Protein AF-A0ABD0T6R6-F1 (afdb_monomer)

Mean predicted aligned error: 21.39 Å

pLDDT: mean 76.18, std 22.52, range [22.0, 98.56]

Nearest PDB structures (foldseek):
  3bin-assembly3_A  TM=9.419E-01  e=3.412E-30  Homo sapiens
  6ibe-assembly1_A  TM=9.284E-01  e=2.064E-30  Homo sapiens
  3qij-assembly1_A  TM=9.388E-01  e=3.113E-29  Homo sapiens
  3qij-assembly2_B  TM=9.343E-01  e=4.695E-28  Homo sapiens
  1gg3-assembly3_C  TM=9.049E-01  e=1.582E-26  Homo sapiens

InterPro domains:
  IPR000242 Tyrosine-specific protein phosphatase, PTPase domain [PF00102] (597-847)
  IPR000242 Tyrosine-specific protein phosphatase, PTPase domain [PR00700] (623-630)
  IPR000242 Tyrosine-specific protein phosphatase, PTPase domain [PR00700] (643-663)
  IPR000242 Tyrosine-specific protein phosphatase, PTPase domain [PR00700] (729-746)
  IPR000242 Tyrosine-specific protein phosphatase, PTPase domain [PR00700] (786-804)
  IPR000242 Tyrosine-specific protein phosphatase, PTPase domain [PR00700] (817-832)
  IPR000242 Tyrosine-specific protein phosphatase, PTPase domain [PR00700] (833-843)
  IPR000242 Tyrosine-specific protein phosphatase, PTPase domain [PS50055] (573-850)
  IPR000242 Tyrosine-specific protein phosphatase, PTPase domain [SM00194] (572-852)
  IPR000299 FERM domain [PS50057] (33-321)
  IPR000387 Tyrosine-specific protein phosphatases domain [PS50056] (752-841)
  IPR001478 PDZ domain [PF00595] (458-524)
  IPR001478 PDZ domain [PS50106] (451-528)
  IPR001478 PDZ domain [SM00228] (460-528)
  IPR003595 Protein-tyrosine phosphatase, catalytic [SM00404] (730-849)
  IPR011993 PH-like domain superfamily [G3DSA:2.30.29.30] (226-320)
  IPR014352 FERM/acyl-CoA-binding protein superfamily [G3DSA:1.20.80.10] (119-225)
  IPR016130 Protein-tyrosine phosphatase, active site [PS00383] (789-799)
  IPR018979 FERM, N-terminal [PF09379] (37-106)
  IPR018980 FERM, C-terminal PH-like domain [PF09380] (236-323)

Secondary structure (DSSP, 8-state):
------------------HHHHHHHHS----EEEEEEE-TTS-EEEEEEETT-BHHHHHHHHHHHTT-SSGGGEEEEEETT-PPP-SS-TTTEEEPPTTSBGGGTS-SS-EEEEEESS--S-GGG---HHHHHHHHHHHHHHHHTTSS---HHHHHHHHHHHHHHHH-S--TTT--TTTTTTB--STT--HHHHHHHHHHHHHTTT--HHHHHHHHHHHHTTSTTTT-EEEEEE-TT--EEEEEE-SSEEEEEETTEEEEEEETTTEEEEEEETTEEEEEEPPPTT--S-SEEEEEESSHHHHHHHHHHHHHHHHHHH-SSPPPPPGGGGGGGGGT-PPP-----HHHHHHHHHHT--S--EEPPPP-B-------------------------S-EES-PPPPP--------------------SS---------------PPPPPPPEEEEEEPPTTS--SEEEE--SSS-EEEEEE-TTTTTT--TTPEEEEETTEE-TT--HHHHHHHHHH--SEEEEEEETT-----TT-SS---------------SS-HHHHHHHHHHHHHHHTHHHHHHHHS-SS-SSS--HHHHSTTTGGG-SSTT-PPPTTTEEE-SS-BTBSEEEEEEEEEE-TTSS-EEEEEEEPPPPGGGHHHHHHHHHHTT--EEEE-S-SEETTEE-----SPPTTSPPEE-SSSEEEEEEEEEE-SSEEEEEEEEEETTS-EEEEEEEEE----SSS--S-HHHHHHHHHHHHHT-----B--SSSS---TT----BPPPEEEE-SSSSHHHHHHHHHHHHHHHHHTT----HHHHHHHHHHHSTTSS--HHHHHHHHHHHHHHHHT-PPPPPP-

Organism: Loxostege sticticalis (NCBI:txid481309)

Radius of gyration: 36.57 Å; Cα contacts (8 Å, |Δi|>4): 1332; chains: 1; bounding box: 108×69×126 Å

Structure (mmCIF, N/CA/C/O backbone):
data_AF-A0ABD0T6R6-F1
#
_entry.id   AF-A0ABD0T6R6-F1
#
loop_
_atom_site.group_PDB
_atom_site.id
_atom_site.type_symbol
_atom_site.label_atom_id
_atom_site.label_alt_id
_atom_site.label_comp_id
_atom_site.label_asym_id
_atom_site.label_entity_id
_atom_site.label_seq_id
_atom_site.pdbx_PDB_ins_code
_atom_site.Cartn_x
_atom_site.Cartn_y
_atom_site.Cartn_z
_atom_site.occupancy
_atom_site.B_iso_or_equiv
_atom_site.auth_seq_id
_atom_site.auth_comp_id
_atom_site.auth_asym_id
_atom_site.auth_atom_id
_atom_site.pdbx_PDB_model_num
ATOM 1 N N . MET A 1 1 ? -24.576 -33.634 -77.921 1.00 34.53 1 MET A N 1
ATOM 2 C CA . MET A 1 1 ? -23.621 -34.740 -77.703 1.00 34.53 1 MET A CA 1
ATOM 3 C C . MET A 1 1 ? -22.424 -34.136 -76.979 1.00 34.53 1 MET A C 1
ATOM 5 O O . MET A 1 1 ? -21.780 -33.296 -77.582 1.00 34.53 1 MET A O 1
ATOM 9 N N . ILE A 1 2 ? -22.269 -34.244 -75.650 1.00 34.50 2 ILE A N 1
ATOM 10 C CA . ILE A 1 2 ? -22.030 -35.474 -74.851 1.00 34.50 2 ILE A CA 1
ATOM 11 C C . ILE A 1 2 ? -20.738 -36.136 -75.391 1.00 34.50 2 ILE A C 1
ATOM 13 O O . ILE A 1 2 ? -20.700 -36.423 -76.577 1.00 34.50 2 ILE A O 1
ATOM 17 N N . GLU A 1 3 ? -19.625 -36.308 -74.666 1.00 35.03 3 GLU A N 1
ATOM 18 C CA . GLU A 1 3 ? -19.489 -36.732 -73.270 1.00 35.03 3 GLU A CA 1
ATOM 19 C C . GLU A 1 3 ? -18.085 -36.456 -72.687 1.00 35.03 3 GLU A C 1
ATOM 21 O O . GLU A 1 3 ? -17.076 -36.416 -73.386 1.00 35.03 3 GLU A O 1
ATOM 26 N N . SER A 1 4 ? -18.062 -36.326 -71.363 1.00 41.09 4 SER A N 1
ATOM 27 C CA . SER A 1 4 ? -16.943 -36.481 -70.425 1.00 41.09 4 SER A CA 1
ATOM 28 C C . SER A 1 4 ? -16.210 -37.828 -70.520 1.00 41.09 4 SER A C 1
ATOM 30 O O . SER A 1 4 ? -16.852 -38.784 -70.916 1.00 41.09 4 SER A O 1
ATOM 32 N N . VAL A 1 5 ? -14.988 -37.952 -69.968 1.00 34.53 5 VAL A N 1
ATOM 33 C CA . VAL A 1 5 ? -14.661 -38.867 -68.838 1.00 34.53 5 VAL A CA 1
ATOM 34 C C . VAL A 1 5 ? -13.285 -38.513 -68.229 1.00 34.53 5 VAL A C 1
ATOM 36 O O . VAL A 1 5 ? -12.289 -38.294 -68.908 1.00 34.53 5 VAL A O 1
ATOM 39 N N . SER A 1 6 ? -13.278 -38.476 -66.896 1.00 38.47 6 SER A N 1
ATOM 40 C CA . SER A 1 6 ? -12.163 -38.395 -65.943 1.00 38.47 6 SER A CA 1
ATOM 41 C C . SER A 1 6 ? -11.520 -39.769 -65.694 1.00 38.47 6 SER A C 1
ATOM 43 O O . SER A 1 6 ? -12.264 -40.743 -65.624 1.00 38.47 6 SER A O 1
ATOM 45 N N . ARG A 1 7 ? -10.204 -39.856 -65.415 1.00 35.88 7 ARG A N 1
ATOM 46 C CA . ARG A 1 7 ? -9.660 -40.505 -64.190 1.00 35.88 7 ARG A CA 1
ATOM 47 C C . ARG A 1 7 ? -8.122 -40.530 -64.110 1.00 35.88 7 ARG A C 1
ATOM 49 O O . ARG A 1 7 ? -7.402 -40.583 -65.094 1.00 35.88 7 ARG A O 1
ATOM 56 N N . ARG A 1 8 ? -7.699 -40.468 -62.846 1.00 37.81 8 ARG A N 1
ATOM 57 C CA . ARG A 1 8 ? -6.376 -40.426 -62.204 1.00 37.81 8 ARG A CA 1
ATOM 58 C C . ARG A 1 8 ? -5.354 -41.524 -62.569 1.00 37.81 8 ARG A C 1
ATOM 60 O O . ARG A 1 8 ? -5.732 -42.660 -62.810 1.00 37.81 8 ARG A O 1
ATOM 67 N N . ALA A 1 9 ? -4.100 -41.146 -62.269 1.00 36.69 9 ALA A N 1
ATOM 68 C CA . ALA A 1 9 ? -2.986 -41.920 -61.694 1.00 36.69 9 ALA A CA 1
ATOM 69 C C . ALA A 1 9 ? -2.144 -42.801 -62.629 1.00 36.69 9 ALA A C 1
ATOM 71 O O . ALA A 1 9 ? -2.627 -43.810 -63.105 1.00 36.69 9 ALA A O 1
ATOM 72 N N . PHE A 1 10 ? -0.853 -42.462 -62.764 1.00 36.50 10 PHE A N 1
ATOM 73 C CA . PHE A 1 10 ? 0.265 -43.308 -62.321 1.00 36.50 10 PHE A CA 1
ATOM 74 C C . PHE A 1 10 ? 1.513 -42.449 -62.065 1.00 36.50 10 PHE A C 1
ATOM 76 O O . PHE A 1 10 ? 1.858 -41.547 -62.825 1.00 36.50 10 PHE A O 1
ATOM 83 N N . SER A 1 11 ? 2.152 -42.724 -60.935 1.00 39.56 11 SER A N 1
ATOM 84 C CA . SER A 1 11 ? 3.450 -42.224 -60.508 1.00 39.56 11 SER A CA 1
ATOM 85 C C . SER A 1 11 ? 4.567 -42.715 -61.428 1.00 39.56 11 SER A C 1
ATOM 87 O O . SER A 1 11 ? 4.750 -43.922 -61.574 1.00 39.56 11 SER A O 1
ATOM 89 N N . SER A 1 12 ? 5.395 -41.805 -61.931 1.00 37.19 12 SER A N 1
ATOM 90 C CA . SER A 1 12 ? 6.783 -42.126 -62.262 1.00 37.19 12 SER A CA 1
ATOM 91 C C . SER A 1 12 ? 7.685 -41.079 -61.623 1.00 37.19 12 SER A C 1
ATOM 93 O O . SER A 1 12 ? 7.744 -39.924 -62.047 1.00 37.19 12 SER A O 1
ATOM 95 N N . THR A 1 13 ? 8.353 -41.502 -60.559 1.00 48.03 13 THR A N 1
ATOM 96 C CA . THR A 1 13 ? 9.492 -40.870 -59.901 1.00 48.03 13 THR A CA 1
ATOM 97 C C . THR A 1 13 ? 10.605 -40.627 -60.926 1.00 48.03 13 THR A C 1
ATOM 99 O O . THR A 1 13 ? 11.485 -41.457 -61.118 1.00 48.03 13 THR A O 1
ATOM 102 N N . SER A 1 14 ? 10.574 -39.480 -61.607 1.00 41.12 14 SER A N 1
ATOM 103 C CA . SER A 1 14 ? 11.738 -38.962 -62.330 1.00 41.12 14 SER A CA 1
ATOM 104 C C . SER A 1 14 ? 12.469 -37.990 -61.411 1.00 41.12 14 SER A C 1
ATOM 106 O O . SER A 1 14 ? 12.107 -36.821 -61.284 1.00 41.12 14 SER A O 1
ATOM 108 N N . GLY A 1 15 ? 13.457 -38.510 -60.687 1.00 45.78 15 GLY A N 1
ATOM 109 C CA . GLY A 1 15 ? 14.393 -37.707 -59.912 1.00 45.78 15 GLY A CA 1
ATOM 110 C C . GLY A 1 15 ? 15.551 -37.276 -60.801 1.00 45.78 15 GLY A C 1
ATOM 111 O O . GLY A 1 15 ? 16.562 -37.967 -60.873 1.00 45.78 15 GLY A O 1
ATOM 112 N N . THR A 1 16 ? 15.430 -36.145 -61.491 1.00 50.69 16 THR A N 1
ATOM 113 C CA . THR A 1 16 ? 16.578 -35.551 -62.188 1.00 50.69 16 THR A CA 1
ATOM 114 C C . THR A 1 16 ? 17.447 -34.788 -61.186 1.00 50.69 16 THR A C 1
ATOM 116 O O . THR A 1 16 ? 17.045 -33.731 -60.696 1.00 50.69 16 THR A O 1
ATOM 119 N N . TYR A 1 17 ? 18.642 -35.307 -60.889 1.00 53.38 17 TYR A N 1
ATOM 120 C CA . TYR A 1 17 ? 19.663 -34.628 -60.086 1.00 53.38 17 TYR A CA 1
ATOM 121 C C . TYR A 1 17 ? 20.656 -33.910 -61.009 1.00 53.38 17 TYR A C 1
ATOM 123 O O . TYR A 1 17 ? 21.451 -34.533 -61.711 1.00 53.38 17 TYR A O 1
ATOM 131 N N . ASN A 1 18 ? 20.587 -32.578 -61.046 1.00 62.91 18 ASN A N 1
ATOM 132 C CA . ASN A 1 18 ? 21.445 -31.765 -61.903 1.00 62.91 18 ASN A CA 1
ATOM 133 C C . ASN A 1 18 ? 22.783 -31.484 -61.203 1.00 62.91 18 ASN A C 1
ATOM 135 O O . ASN A 1 18 ? 22.954 -30.463 -60.538 1.00 62.91 18 ASN A O 1
ATOM 139 N N . VAL A 1 19 ? 23.735 -32.400 -61.389 1.00 63.12 19 VAL A N 1
ATOM 140 C CA . VAL A 1 19 ? 25.097 -32.325 -60.834 1.00 63.12 19 VAL A CA 1
ATOM 141 C C . VAL A 1 19 ? 25.780 -31.002 -61.195 1.00 63.12 19 VAL A C 1
ATOM 143 O O . VAL A 1 19 ? 26.407 -30.386 -60.344 1.00 63.12 19 VAL A O 1
ATOM 146 N N . ARG A 1 20 ? 25.587 -30.491 -62.420 1.00 56.56 20 ARG A N 1
ATOM 147 C CA . ARG A 1 20 ? 26.189 -29.225 -62.871 1.00 56.56 20 ARG A CA 1
ATOM 148 C C . ARG A 1 20 ? 25.597 -28.011 -62.154 1.00 56.56 20 ARG A C 1
ATOM 150 O O . ARG A 1 20 ? 26.323 -27.067 -61.870 1.00 56.56 20 ARG A O 1
ATOM 157 N N . ALA A 1 21 ? 24.304 -28.032 -61.827 1.00 57.31 21 ALA A N 1
ATOM 158 C CA . ALA A 1 21 ? 23.666 -27.000 -61.010 1.00 57.31 21 ALA A CA 1
ATOM 159 C C . ALA A 1 21 ? 24.123 -27.057 -59.541 1.00 57.31 21 ALA A C 1
ATOM 161 O O . ALA A 1 21 ? 24.267 -26.005 -58.920 1.00 57.31 21 ALA A O 1
ATOM 162 N N . SER A 1 22 ? 24.390 -28.255 -59.010 1.00 59.78 22 SER A N 1
ATOM 163 C CA . SER A 1 22 ? 24.957 -28.453 -57.668 1.00 59.78 22 SER A CA 1
ATOM 164 C C . SER A 1 22 ? 26.432 -28.029 -57.581 1.00 59.78 22 SER A C 1
ATOM 166 O O . SER A 1 22 ? 26.809 -27.344 -56.634 1.00 59.78 22 SER A O 1
ATOM 168 N N . GLU A 1 23 ? 27.250 -28.336 -58.591 1.00 59.38 23 GLU A N 1
ATOM 169 C CA . GLU A 1 23 ? 28.649 -27.885 -58.703 1.00 59.38 23 GLU A CA 1
ATOM 170 C C . GLU A 1 23 ? 28.736 -26.357 -58.903 1.00 59.38 23 GLU A C 1
ATOM 172 O O . GLU A 1 23 ? 29.470 -25.674 -58.190 1.00 59.38 23 GLU A O 1
ATOM 177 N N . LEU A 1 24 ? 27.882 -25.771 -59.759 1.00 56.78 24 LEU A N 1
ATOM 178 C CA . LEU A 1 24 ? 27.756 -24.309 -59.907 1.00 56.78 24 LEU A CA 1
ATOM 179 C C . LEU A 1 24 ? 27.254 -23.618 -58.628 1.00 56.78 24 LEU A C 1
ATOM 181 O O . LEU A 1 24 ? 27.556 -22.446 -58.405 1.00 56.78 24 LEU A O 1
ATOM 185 N N . ALA A 1 25 ? 26.470 -24.300 -57.785 1.00 54.28 25 ALA A N 1
ATOM 186 C CA . ALA A 1 25 ? 26.077 -23.783 -56.474 1.00 54.28 25 ALA A CA 1
ATOM 187 C C . ALA A 1 25 ? 27.253 -23.769 -55.484 1.00 54.28 25 ALA A C 1
ATOM 189 O O . ALA A 1 25 ? 27.300 -22.878 -54.636 1.00 54.28 25 ALA A O 1
ATOM 190 N N . ARG A 1 26 ? 28.216 -24.689 -55.637 1.00 51.75 26 ARG A N 1
ATOM 191 C CA . ARG A 1 26 ? 29.466 -24.746 -54.865 1.00 51.75 26 ARG A CA 1
ATOM 192 C C . ARG A 1 26 ? 30.461 -23.654 -55.282 1.00 51.75 26 ARG A C 1
ATOM 194 O O . ARG A 1 26 ? 31.168 -23.121 -54.435 1.00 51.75 26 ARG A O 1
ATOM 201 N N . GLU A 1 27 ? 30.468 -23.275 -56.562 1.00 46.94 27 GLU A N 1
ATOM 202 C CA . GLU A 1 27 ? 31.329 -22.215 -57.124 1.00 46.94 27 GLU A CA 1
ATOM 203 C C . GLU A 1 27 ? 30.747 -20.791 -57.031 1.00 46.94 27 GLU A C 1
ATOM 205 O O . GLU A 1 27 ? 31.420 -19.807 -57.361 1.00 46.94 27 GLU A O 1
ATOM 210 N N . ARG A 1 28 ? 29.502 -20.621 -56.562 1.00 54.94 28 ARG A N 1
ATOM 211 C CA . ARG A 1 28 ? 28.944 -19.283 -56.324 1.00 54.94 28 ARG A CA 1
ATOM 212 C C . ARG A 1 28 ? 29.731 -18.607 -55.207 1.00 54.94 28 ARG A C 1
ATOM 214 O O . ARG A 1 28 ? 29.510 -18.902 -54.038 1.00 54.94 28 ARG A O 1
ATOM 221 N N . LYS A 1 29 ? 30.569 -17.621 -55.559 1.00 52.47 29 LYS A N 1
ATOM 222 C CA . LYS A 1 29 ? 31.060 -16.601 -54.615 1.00 52.47 29 LYS A CA 1
ATOM 223 C C . LYS A 1 29 ? 29.855 -16.068 -53.842 1.00 52.47 29 LYS A C 1
ATOM 225 O O . LYS A 1 29 ? 29.058 -15.296 -54.388 1.00 52.47 29 LYS A O 1
ATOM 230 N N . LEU A 1 30 ? 29.687 -16.524 -52.600 1.00 57.25 30 LEU A N 1
ATOM 231 C CA . LEU A 1 30 ? 28.624 -16.052 -51.730 1.00 57.25 30 LEU A CA 1
ATOM 232 C C . LEU A 1 30 ? 28.814 -14.546 -51.616 1.00 57.25 30 LEU A C 1
ATOM 234 O O . LEU A 1 30 ? 29.867 -14.048 -51.223 1.00 57.25 30 LEU A O 1
ATOM 238 N N . ASN A 1 31 ? 27.813 -13.808 -52.082 1.00 73.50 31 ASN A N 1
ATOM 239 C CA . ASN A 1 31 ? 27.869 -12.360 -52.131 1.00 73.50 31 ASN A CA 1
ATOM 240 C C . ASN A 1 31 ? 27.578 -11.872 -50.704 1.00 73.50 31 ASN A C 1
ATOM 242 O O . ASN A 1 31 ? 26.434 -11.557 -50.372 1.00 73.50 31 ASN A O 1
ATOM 246 N N . ILE A 1 32 ? 28.601 -11.950 -49.855 1.00 81.56 32 ILE A N 1
ATOM 247 C CA . ILE A 1 32 ? 28.582 -11.652 -48.422 1.00 81.56 32 ILE A CA 1
ATOM 248 C C . ILE A 1 32 ? 28.621 -10.131 -48.232 1.00 81.56 32 ILE A C 1
ATOM 250 O O . ILE A 1 32 ? 29.144 -9.391 -49.073 1.00 81.56 32 ILE A O 1
ATOM 254 N N . PHE A 1 33 ? 28.003 -9.640 -47.163 1.00 85.44 33 PHE A N 1
ATOM 255 C CA . PHE A 1 33 ? 28.213 -8.282 -46.683 1.00 85.44 33 PHE A CA 1
ATOM 256 C C . PHE A 1 33 ? 28.369 -8.280 -45.162 1.00 85.44 33 PHE A C 1
ATOM 258 O O . PHE A 1 33 ? 27.762 -9.097 -44.467 1.00 85.44 33 PHE A O 1
ATOM 265 N N . ASN A 1 34 ? 29.215 -7.373 -44.677 1.00 87.69 34 ASN A N 1
ATOM 266 C CA . ASN A 1 34 ? 29.547 -7.264 -43.264 1.00 87.69 34 ASN A CA 1
ATOM 267 C C . ASN A 1 34 ? 28.514 -6.398 -42.552 1.00 87.69 34 ASN A C 1
ATOM 269 O O . ASN A 1 34 ? 28.069 -5.378 -43.086 1.00 87.69 34 ASN A O 1
ATOM 273 N N . VAL A 1 35 ? 28.158 -6.817 -41.345 1.00 90.88 35 VAL A N 1
ATOM 274 C CA . VAL A 1 35 ? 27.209 -6.130 -40.479 1.00 90.88 35 VAL A CA 1
ATOM 275 C C . VAL A 1 35 ? 27.821 -5.985 -39.101 1.00 90.88 35 VAL A C 1
ATOM 277 O O . VAL A 1 35 ? 28.208 -6.982 -38.501 1.00 90.88 35 VAL A O 1
ATOM 280 N N . THR A 1 36 ? 27.867 -4.766 -38.580 1.00 92.81 36 THR A N 1
ATOM 281 C CA . THR A 1 36 ? 28.396 -4.505 -37.240 1.00 92.81 36 THR A CA 1
ATOM 282 C C . THR A 1 36 ? 27.250 -4.423 -36.245 1.00 92.81 36 THR A C 1
ATOM 284 O O . THR A 1 36 ? 26.295 -3.675 -36.452 1.00 92.81 36 THR A O 1
ATOM 287 N N . VAL A 1 37 ? 27.343 -5.178 -35.155 1.00 94.56 37 VAL A N 1
ATOM 288 C CA . VAL A 1 37 ? 26.387 -5.149 -34.045 1.00 94.56 37 VAL A CA 1
ATOM 289 C C . VAL A 1 37 ? 27.102 -4.622 -32.810 1.00 94.56 37 VAL A C 1
ATOM 291 O O . VAL A 1 37 ? 28.135 -5.164 -32.427 1.00 94.56 37 VAL A O 1
ATOM 294 N N . GLN A 1 38 ? 26.556 -3.575 -32.196 1.00 94.81 38 GLN A N 1
ATOM 295 C CA . GLN A 1 38 ? 26.954 -3.102 -30.875 1.00 94.81 38 GLN A CA 1
ATOM 296 C C . GLN A 1 38 ? 26.075 -3.761 -29.809 1.00 94.81 38 GLN A C 1
ATOM 298 O O . GLN A 1 38 ? 24.844 -3.727 -29.903 1.00 94.81 38 GLN A O 1
ATOM 303 N N . PHE A 1 39 ? 26.707 -4.360 -28.808 1.00 94.69 39 PHE A N 1
ATOM 304 C CA . PHE A 1 39 ? 26.056 -5.024 -27.687 1.00 94.69 39 PHE A CA 1
ATOM 305 C C . PHE A 1 39 ? 25.796 -4.060 -26.521 1.00 94.69 39 PHE A C 1
ATOM 307 O O . PHE A 1 39 ? 26.171 -2.887 -26.562 1.00 94.69 39 PHE A O 1
ATOM 314 N N . LEU A 1 40 ? 25.086 -4.547 -25.499 1.00 91.50 40 LEU A N 1
ATOM 315 C CA . LEU A 1 40 ? 24.672 -3.741 -24.344 1.00 91.50 40 LEU A CA 1
ATOM 316 C C . LEU A 1 40 ? 25.831 -3.393 -23.400 1.00 91.50 40 LEU A C 1
ATOM 318 O O . LEU A 1 40 ? 25.720 -2.426 -22.657 1.00 91.50 40 LEU A O 1
ATOM 322 N N . ASP A 1 41 ? 26.938 -4.132 -23.469 1.00 87.12 41 ASP A N 1
ATOM 323 C CA . ASP A 1 41 ? 28.196 -3.870 -22.757 1.00 87.12 41 ASP A CA 1
ATOM 324 C C . ASP A 1 41 ? 29.153 -2.955 -23.556 1.00 87.12 41 ASP A C 1
ATOM 326 O O . ASP A 1 41 ? 30.352 -2.895 -23.274 1.00 87.12 41 ASP A O 1
ATOM 330 N N . ASP A 1 42 ? 28.636 -2.292 -24.597 1.00 87.62 42 ASP A N 1
ATOM 331 C CA . ASP A 1 42 ? 29.349 -1.441 -25.558 1.00 87.62 42 ASP A CA 1
ATOM 332 C C . ASP A 1 42 ? 30.429 -2.132 -26.398 1.00 87.62 42 ASP A C 1
ATOM 334 O O . ASP A 1 42 ? 31.197 -1.470 -27.106 1.00 87.62 42 ASP A O 1
ATOM 338 N N . THR A 1 43 ? 30.494 -3.461 -26.383 1.00 90.06 43 THR A N 1
ATOM 339 C CA . THR A 1 43 ? 31.350 -4.188 -27.319 1.00 90.06 43 THR A CA 1
ATOM 340 C C . THR A 1 43 ? 30.717 -4.243 -28.705 1.00 90.06 43 THR A C 1
ATOM 342 O O . THR A 1 43 ? 29.507 -4.081 -28.875 1.00 90.06 43 THR A O 1
ATOM 345 N N . GLN A 1 44 ? 31.547 -4.413 -29.732 1.00 92.56 44 GLN A N 1
ATOM 346 C CA . GLN A 1 44 ? 31.089 -4.501 -31.113 1.00 92.56 44 GLN A CA 1
ATOM 347 C C . GLN A 1 44 ? 31.620 -5.770 -31.762 1.00 92.56 44 GLN A C 1
ATOM 349 O O . GLN A 1 44 ? 32.788 -6.123 -31.595 1.00 92.56 44 GLN A O 1
ATOM 354 N N . HIS A 1 45 ? 30.773 -6.427 -32.548 1.00 92.62 45 HIS A N 1
ATOM 355 C CA . HIS A 1 45 ? 31.161 -7.584 -33.341 1.00 92.62 45 HIS A CA 1
ATOM 356 C C . HIS A 1 45 ? 30.662 -7.457 -34.778 1.00 92.62 45 HIS A C 1
ATOM 358 O O . HIS A 1 45 ? 29.551 -6.989 -35.030 1.00 92.62 45 HIS A O 1
ATOM 364 N N . SER A 1 46 ? 31.504 -7.865 -35.729 1.00 93.00 46 SER A N 1
ATOM 365 C CA . SER A 1 46 ? 31.176 -7.855 -37.154 1.00 93.00 46 SER A CA 1
ATOM 366 C C . SER A 1 46 ? 30.769 -9.249 -37.612 1.00 93.00 46 SER A C 1
ATOM 368 O O . SER A 1 46 ? 31.578 -10.171 -37.602 1.00 93.00 46 SER A O 1
ATOM 370 N N . PHE A 1 47 ? 29.527 -9.384 -38.059 1.00 91.69 47 PHE A N 1
ATOM 371 C CA . PHE A 1 47 ? 28.964 -10.610 -38.604 1.00 91.69 47 PHE A CA 1
ATOM 372 C C . PHE A 1 47 ? 29.024 -10.601 -40.130 1.00 91.69 47 PHE A C 1
ATOM 374 O O . PHE A 1 47 ? 28.789 -9.578 -40.780 1.00 91.69 47 PHE A O 1
ATOM 381 N N . GLN A 1 48 ? 29.307 -11.764 -40.708 1.00 89.81 48 GLN A N 1
ATOM 382 C CA . GLN A 1 48 ? 29.283 -11.977 -42.150 1.00 89.81 48 GLN A CA 1
ATOM 383 C C . GLN A 1 48 ? 27.990 -12.690 -42.534 1.00 89.81 48 GLN A C 1
ATOM 385 O O . GLN A 1 48 ? 27.763 -13.840 -42.157 1.00 89.81 48 GLN A O 1
ATOM 390 N N . ILE A 1 49 ? 27.141 -12.009 -43.305 1.00 89.69 49 ILE A N 1
ATOM 391 C CA . ILE A 1 49 ? 25.874 -12.576 -43.771 1.00 89.69 49 ILE A CA 1
ATOM 392 C C . ILE A 1 49 ? 25.730 -12.454 -45.284 1.00 89.69 49 ILE A C 1
ATOM 394 O O . ILE A 1 49 ? 26.253 -11.545 -45.932 1.00 89.69 49 ILE A O 1
ATOM 398 N N . GLU A 1 50 ? 24.978 -13.371 -45.879 1.00 88.31 50 GLU A N 1
ATOM 399 C CA . GLU A 1 50 ? 24.661 -13.293 -47.300 1.00 88.31 50 GLU A CA 1
ATOM 400 C C . GLU A 1 50 ? 23.786 -12.069 -47.606 1.00 88.31 50 GLU A C 1
ATOM 402 O O . GLU A 1 50 ? 22.851 -11.751 -46.872 1.00 88.31 50 GLU A O 1
ATOM 407 N N . LYS A 1 51 ? 23.980 -11.421 -48.762 1.00 83.38 51 LYS A N 1
ATOM 408 C CA . LYS A 1 51 ? 23.146 -10.274 -49.192 1.00 83.38 51 LYS A CA 1
ATOM 409 C C . LYS A 1 51 ? 21.643 -10.573 -49.250 1.00 83.38 51 LYS A C 1
ATOM 411 O O . LYS A 1 51 ? 20.838 -9.644 -49.182 1.00 83.38 51 LYS A O 1
ATOM 416 N N . LYS A 1 52 ? 21.251 -11.842 -49.400 1.00 85.56 52 LYS A N 1
ATOM 417 C CA . LYS A 1 52 ? 19.847 -12.288 -49.406 1.00 85.56 52 LYS A CA 1
ATOM 418 C C . LYS A 1 52 ? 19.359 -12.784 -48.040 1.00 85.56 52 LYS A C 1
ATOM 420 O O . LYS A 1 52 ? 18.163 -13.051 -47.917 1.00 85.56 52 LYS A O 1
ATOM 425 N N . ALA A 1 53 ? 20.235 -12.871 -47.037 1.00 89.12 53 ALA A N 1
ATOM 426 C CA . ALA A 1 53 ? 19.891 -13.342 -45.704 1.00 89.12 53 ALA A CA 1
ATOM 427 C C . ALA A 1 53 ? 18.764 -12.499 -45.094 1.00 89.12 53 ALA A C 1
ATOM 429 O O . ALA A 1 53 ? 18.698 -11.272 -45.256 1.00 89.12 53 ALA A O 1
ATOM 430 N N . LYS A 1 54 ? 17.848 -13.195 -44.421 1.00 92.50 54 LYS A N 1
ATOM 431 C CA . LYS A 1 54 ? 16.734 -12.610 -43.674 1.00 92.50 54 LYS A CA 1
ATOM 432 C C . LYS A 1 54 ? 17.190 -12.194 -42.274 1.00 92.50 54 LYS A C 1
ATOM 434 O O . LYS A 1 54 ? 18.215 -12.668 -41.792 1.00 92.50 54 LYS A O 1
ATOM 439 N N . GLY A 1 55 ? 16.423 -11.323 -41.622 1.00 90.25 55 GLY A N 1
ATOM 440 C CA . GLY A 1 55 ? 16.741 -10.827 -40.282 1.00 90.25 55 GLY A CA 1
ATOM 441 C C . GLY A 1 55 ? 16.896 -11.925 -39.229 1.00 90.25 55 GLY A C 1
ATOM 442 O O . GLY A 1 55 ? 17.743 -11.796 -38.353 1.00 90.25 55 GLY A O 1
ATOM 443 N N . ASN A 1 56 ? 16.154 -13.032 -39.343 1.00 92.00 56 ASN A N 1
ATOM 444 C CA . ASN A 1 56 ? 16.289 -14.173 -38.434 1.00 92.00 56 ASN A CA 1
ATOM 445 C C . ASN A 1 56 ? 17.686 -14.818 -38.464 1.00 92.00 56 ASN A C 1
ATOM 447 O O . ASN A 1 56 ? 18.139 -15.292 -37.433 1.00 92.00 56 ASN A O 1
ATOM 451 N N . VAL A 1 57 ? 18.373 -14.809 -39.612 1.00 92.12 57 VAL A N 1
ATOM 452 C CA . VAL A 1 57 ? 19.730 -15.370 -39.734 1.00 92.12 57 VAL A CA 1
ATOM 453 C C . VAL A 1 57 ? 20.721 -14.548 -38.915 1.00 92.12 57 VAL A C 1
ATOM 455 O O . VAL A 1 57 ? 21.513 -15.109 -38.169 1.00 92.12 57 VAL A O 1
ATOM 458 N N . LEU A 1 58 ? 20.646 -13.217 -39.019 1.00 93.56 58 LEU A N 1
ATOM 459 C CA . LEU A 1 58 ? 21.505 -12.323 -38.242 1.00 93.56 58 LEU A CA 1
ATOM 460 C C . LEU A 1 58 ? 21.193 -12.406 -36.741 1.00 93.56 58 LEU A C 1
ATOM 462 O O . LEU A 1 58 ? 22.116 -12.451 -35.938 1.00 93.56 58 LEU A O 1
ATOM 466 N N . LEU A 1 59 ? 19.908 -12.454 -36.369 1.00 93.69 59 LEU A N 1
ATOM 467 C CA . LEU A 1 59 ? 19.493 -12.615 -34.971 1.00 93.69 59 LEU A CA 1
ATOM 468 C C . LEU A 1 59 ? 20.055 -13.903 -34.365 1.00 93.69 59 LEU A C 1
ATOM 470 O O . LEU A 1 59 ? 20.639 -13.854 -33.290 1.00 93.69 59 LEU A O 1
ATOM 474 N N . GLU A 1 60 ? 19.941 -15.032 -35.067 1.00 92.38 60 GLU A N 1
ATOM 475 C CA . GLU A 1 60 ? 20.452 -16.309 -34.563 1.00 92.38 60 GLU A CA 1
ATOM 476 C C . GLU A 1 60 ? 21.979 -16.297 -34.419 1.00 92.38 60 GLU A C 1
ATOM 478 O O . GLU A 1 60 ? 22.485 -16.735 -33.392 1.00 92.38 60 GLU A O 1
ATOM 483 N N . GLN A 1 61 ? 22.716 -15.725 -35.383 1.00 93.19 61 GLN A N 1
ATOM 484 C CA . GLN A 1 61 ? 24.173 -15.567 -35.262 1.00 93.19 61 GLN A CA 1
ATOM 485 C C . GLN A 1 61 ? 24.564 -14.704 -34.054 1.00 93.19 61 GLN A C 1
ATOM 487 O O . GLN A 1 61 ? 25.515 -15.032 -33.347 1.00 93.19 61 GLN A O 1
ATOM 492 N N . VAL A 1 62 ? 23.828 -13.619 -33.799 1.00 93.94 62 VAL A N 1
ATOM 493 C CA . VAL A 1 62 ? 24.050 -12.743 -32.640 1.00 93.94 62 VAL A CA 1
ATOM 494 C C . VAL A 1 62 ? 23.783 -13.477 -31.329 1.00 93.94 62 VAL A C 1
ATOM 496 O O . VAL A 1 62 ? 24.615 -13.438 -30.426 1.00 93.94 62 VAL A O 1
ATOM 499 N N . PHE A 1 63 ? 22.647 -14.162 -31.215 1.00 93.44 63 PHE A N 1
ATOM 500 C CA . PHE A 1 63 ? 22.288 -14.877 -29.992 1.00 93.44 63 PHE A CA 1
ATOM 501 C C . PHE A 1 63 ? 23.212 -16.063 -29.729 1.00 93.44 63 PHE A C 1
ATOM 503 O O . PHE A 1 63 ? 23.582 -16.295 -28.584 1.00 93.44 63 PHE A O 1
ATOM 510 N N . GLN A 1 64 ? 23.661 -16.752 -30.779 1.00 90.38 64 GLN A N 1
ATOM 511 C CA . GLN A 1 64 ? 24.665 -17.804 -30.670 1.00 90.38 64 GLN A CA 1
ATOM 512 C C . GLN A 1 64 ? 26.029 -17.253 -30.238 1.00 90.38 64 GLN A C 1
ATOM 514 O O . GLN A 1 64 ? 26.697 -17.874 -29.420 1.00 90.38 64 GLN A O 1
ATOM 519 N N . HIS A 1 65 ? 26.438 -16.086 -30.749 1.00 90.06 65 HIS A N 1
ATOM 520 C CA . HIS A 1 65 ? 27.687 -15.436 -30.342 1.00 90.06 65 HIS A CA 1
ATOM 521 C C . HIS A 1 65 ? 27.701 -15.076 -28.850 1.00 90.06 65 HIS A C 1
ATOM 523 O O . HIS A 1 65 ? 28.728 -15.230 -28.192 1.00 90.06 65 HIS A O 1
ATOM 529 N N . LEU A 1 66 ? 26.561 -14.615 -28.330 1.00 88.12 66 LEU A N 1
ATOM 530 C CA . LEU A 1 66 ? 26.377 -14.286 -26.915 1.00 88.12 66 LEU A CA 1
ATOM 531 C C . LEU A 1 66 ? 26.030 -15.501 -26.045 1.00 88.12 66 LEU A C 1
ATOM 533 O O . LEU A 1 66 ? 25.960 -15.364 -24.830 1.00 88.12 66 LEU A O 1
ATOM 537 N N . GLU A 1 67 ? 25.783 -16.663 -26.656 1.00 87.44 67 GLU A N 1
ATOM 538 C CA . GLU A 1 67 ? 25.279 -17.870 -25.987 1.00 87.44 67 GLU A CA 1
ATOM 539 C C . GLU A 1 67 ? 23.986 -17.605 -25.184 1.00 87.44 67 GLU A C 1
ATOM 541 O O . GLU A 1 67 ? 23.735 -18.201 -24.138 1.00 87.44 67 GLU A O 1
ATOM 546 N N . LEU A 1 68 ? 23.147 -16.700 -25.701 1.00 87.56 68 LEU A N 1
ATOM 547 C CA . LEU A 1 68 ? 21.941 -16.206 -25.046 1.00 87.56 68 LEU A CA 1
ATOM 548 C C . LEU A 1 68 ? 20.785 -17.207 -25.175 1.00 87.56 68 LEU A C 1
ATOM 550 O O . LEU A 1 68 ? 20.255 -17.422 -26.269 1.00 87.56 68 LEU A O 1
ATOM 554 N N . VAL A 1 69 ? 20.364 -17.775 -24.043 1.00 86.62 69 VAL A N 1
ATOM 555 C CA . VAL A 1 69 ? 19.264 -18.752 -23.970 1.00 86.62 69 VAL A CA 1
ATOM 556 C C . VAL A 1 69 ? 17.902 -18.060 -24.087 1.00 86.62 69 VAL A C 1
ATOM 558 O O . VAL A 1 69 ? 17.109 -18.391 -24.967 1.00 86.62 69 VAL A O 1
ATOM 561 N N . GLU A 1 70 ? 17.647 -17.039 -23.265 1.00 89.62 70 GLU A N 1
ATOM 562 C CA . GLU A 1 70 ? 16.373 -16.299 -23.207 1.00 89.62 70 GLU A CA 1
ATOM 563 C C . GLU A 1 70 ? 16.280 -15.214 -24.303 1.00 89.62 70 GLU A C 1
ATOM 565 O O . GLU A 1 70 ? 15.971 -14.044 -24.066 1.00 89.62 70 GLU A O 1
ATOM 570 N N . LYS A 1 71 ? 16.574 -15.603 -25.549 1.00 90.94 71 LYS A N 1
ATOM 571 C CA . LYS A 1 71 ? 16.726 -14.696 -26.698 1.00 90.94 71 LYS A CA 1
ATOM 572 C C . LYS A 1 71 ? 15.459 -13.941 -27.105 1.00 90.94 71 LYS A C 1
ATOM 574 O O . LYS A 1 71 ? 15.554 -12.877 -27.717 1.00 90.94 71 LYS A O 1
ATOM 579 N N . ASP A 1 72 ? 14.279 -14.458 -26.762 1.00 90.31 72 ASP A N 1
ATOM 580 C CA . ASP A 1 72 ? 12.993 -13.885 -27.176 1.00 90.31 72 ASP A CA 1
ATOM 581 C C . ASP A 1 72 ? 12.722 -12.492 -26.571 1.00 90.31 72 ASP A C 1
ATOM 583 O O . ASP A 1 72 ? 11.951 -11.721 -27.143 1.00 90.31 72 ASP A O 1
ATOM 587 N N . TYR A 1 73 ? 13.397 -12.123 -25.474 1.00 92.38 73 TYR A N 1
ATOM 588 C CA . TYR A 1 73 ? 13.305 -10.786 -24.871 1.00 92.38 73 TYR A CA 1
ATOM 589 C C . TYR A 1 73 ? 14.085 -9.707 -25.639 1.00 92.38 73 TYR A C 1
ATOM 591 O O . TYR A 1 73 ? 13.883 -8.514 -25.395 1.00 92.38 73 TYR A O 1
ATOM 599 N N . PHE A 1 74 ? 14.944 -10.085 -26.590 1.00 94.50 74 PHE A N 1
ATOM 600 C CA . PHE A 1 74 ? 15.891 -9.185 -27.248 1.00 94.50 74 PHE A CA 1
ATOM 601 C C . PHE A 1 74 ? 15.613 -9.014 -28.741 1.00 94.50 74 PHE A C 1
ATOM 603 O O . PHE A 1 74 ? 14.936 -9.802 -29.401 1.00 94.50 74 PHE A O 1
ATOM 610 N N . GLY A 1 75 ? 16.170 -7.949 -29.309 1.00 94.44 75 GLY A N 1
ATOM 611 C CA . GLY A 1 75 ? 16.169 -7.726 -30.745 1.00 94.44 75 GLY A CA 1
ATOM 612 C C . GLY A 1 75 ? 17.267 -6.769 -31.182 1.00 94.44 75 GLY A C 1
ATOM 613 O O . GLY A 1 75 ? 18.003 -6.219 -30.366 1.00 94.44 75 GLY A O 1
ATOM 614 N N . LEU A 1 76 ? 17.347 -6.547 -32.492 1.00 94.56 76 LEU A N 1
ATOM 615 C CA . LEU A 1 76 ? 18.291 -5.608 -33.087 1.00 94.56 76 LEU A CA 1
ATOM 616 C C . LEU A 1 76 ? 17.566 -4.348 -33.547 1.00 94.56 76 LEU A C 1
ATOM 618 O O . LEU A 1 76 ? 16.588 -4.425 -34.298 1.00 94.56 76 LEU A O 1
ATOM 622 N N . GLN A 1 77 ? 18.062 -3.196 -33.111 1.00 92.69 77 GLN A N 1
ATOM 623 C CA . GLN A 1 77 ? 17.649 -1.882 -33.585 1.00 92.69 77 GLN A CA 1
ATOM 624 C C . GLN A 1 77 ? 18.634 -1.355 -34.625 1.00 92.69 77 GLN A C 1
ATOM 626 O O . GLN A 1 77 ? 19.820 -1.663 -34.576 1.00 92.69 77 GLN A O 1
ATOM 631 N N . PHE A 1 78 ? 18.146 -0.542 -35.554 1.00 91.50 78 PHE A N 1
ATOM 632 C CA . PHE A 1 78 ? 18.955 0.250 -36.476 1.00 91.50 78 PHE A CA 1
ATOM 633 C C . PHE A 1 78 ? 18.263 1.588 -36.739 1.00 91.50 78 PHE A C 1
ATOM 635 O O . PHE A 1 78 ? 17.057 1.728 -36.527 1.00 91.50 78 PHE A O 1
ATOM 642 N N . THR A 1 79 ? 19.009 2.575 -37.215 1.00 87.81 79 THR A N 1
ATOM 643 C CA . THR A 1 79 ? 18.487 3.895 -37.582 1.00 87.81 79 THR A CA 1
ATOM 644 C C . THR A 1 79 ? 18.635 4.115 -39.083 1.00 87.81 79 THR A C 1
ATOM 646 O O . THR A 1 79 ? 19.575 3.625 -39.709 1.00 87.81 79 THR A O 1
ATOM 649 N N . GLU A 1 80 ? 17.698 4.848 -39.691 1.00 81.25 80 GLU A N 1
ATOM 650 C CA . GLU A 1 80 ? 17.717 5.108 -41.144 1.00 81.25 80 GLU A CA 1
ATOM 651 C C . GLU A 1 80 ? 18.980 5.885 -41.590 1.00 81.25 80 GLU A C 1
ATOM 653 O O . GLU A 1 80 ? 19.436 5.717 -42.719 1.00 81.25 80 GLU A O 1
ATOM 658 N N . ASN A 1 81 ? 19.576 6.684 -40.697 1.00 80.94 81 ASN A N 1
ATOM 659 C CA . ASN A 1 81 ? 20.792 7.473 -40.931 1.00 80.94 81 ASN A CA 1
ATOM 660 C C . ASN A 1 81 ? 22.085 6.817 -40.395 1.00 80.94 81 ASN A C 1
ATOM 662 O O . ASN A 1 81 ? 23.156 7.404 -40.529 1.00 80.94 81 ASN A O 1
ATOM 666 N N . GLY A 1 82 ? 22.001 5.637 -39.772 1.00 80.50 82 GLY A N 1
ATOM 667 C CA . GLY A 1 82 ? 23.145 4.930 -39.190 1.00 80.50 82 GLY A CA 1
ATOM 668 C C . GLY A 1 82 ? 23.710 5.532 -37.897 1.00 80.50 82 GLY A C 1
ATOM 669 O O . GLY A 1 82 ? 24.771 5.096 -37.463 1.00 80.50 82 GLY A O 1
ATOM 670 N N . SER A 1 83 ? 23.048 6.510 -37.267 1.00 84.56 83 SER A N 1
ATOM 671 C CA . SER A 1 83 ? 23.486 7.040 -35.968 1.00 84.56 83 SER A CA 1
ATOM 672 C C . SER A 1 83 ? 23.015 6.155 -34.800 1.00 84.56 83 SER A C 1
ATOM 674 O O . SER A 1 83 ? 21.975 5.504 -34.920 1.00 84.56 83 SER A O 1
ATOM 676 N N . PRO A 1 84 ? 23.694 6.152 -33.639 1.00 84.56 84 PRO A N 1
ATOM 677 C CA . PRO A 1 84 ? 23.238 5.399 -32.471 1.00 84.56 84 PRO A CA 1
ATOM 678 C C . PRO A 1 84 ? 21.809 5.776 -32.041 1.00 84.56 84 PRO A C 1
ATOM 680 O O . PRO A 1 84 ? 21.476 6.966 -32.053 1.00 84.56 84 PRO A O 1
ATOM 683 N N . PRO A 1 85 ? 20.953 4.806 -31.664 1.00 84.44 85 PRO A N 1
ATOM 684 C CA . PRO A 1 85 ? 19.644 5.084 -31.084 1.00 84.44 85 PRO A CA 1
ATOM 685 C C . PRO A 1 85 ? 19.780 5.895 -29.791 1.00 84.44 85 PRO A C 1
ATOM 687 O O . PRO A 1 85 ? 20.479 5.481 -28.870 1.00 84.44 85 PRO A O 1
ATOM 690 N N . ASN A 1 86 ? 19.089 7.027 -29.710 1.00 80.81 86 ASN A N 1
ATOM 691 C CA . ASN A 1 86 ? 19.077 7.928 -28.561 1.00 80.81 86 ASN A CA 1
ATOM 692 C C . ASN A 1 86 ? 17.667 8.520 -28.349 1.00 80.81 86 ASN A C 1
ATOM 694 O O . ASN A 1 86 ? 16.708 8.150 -29.032 1.00 80.81 86 ASN A O 1
ATOM 698 N N . ALA A 1 87 ? 17.513 9.421 -27.375 1.00 71.56 87 ALA A N 1
ATOM 699 C CA . ALA A 1 87 ? 16.220 10.031 -27.055 1.00 71.56 87 ALA A CA 1
ATOM 700 C C . ALA A 1 87 ? 15.641 10.896 -28.196 1.00 71.56 87 ALA A C 1
ATOM 702 O O . ALA A 1 87 ? 14.422 10.991 -28.341 1.00 71.56 87 ALA A O 1
ATOM 703 N N . THR A 1 88 ? 16.493 11.512 -29.021 1.00 72.69 88 THR A N 1
ATOM 704 C CA . THR A 1 88 ? 16.095 12.519 -30.017 1.00 72.69 88 THR A CA 1
ATOM 705 C C . THR A 1 88 ? 15.817 11.935 -31.402 1.00 72.69 88 THR A C 1
ATOM 707 O O . THR A 1 88 ? 15.108 12.558 -32.188 1.00 72.69 88 THR A O 1
ATOM 710 N N . ASN A 1 89 ? 16.304 10.727 -31.701 1.00 78.69 89 ASN A N 1
ATOM 711 C CA . ASN A 1 89 ? 16.142 10.075 -33.005 1.00 78.69 89 ASN A CA 1
ATOM 712 C C . ASN A 1 89 ? 15.184 8.868 -33.000 1.00 78.69 89 ASN A C 1
ATOM 714 O O . ASN A 1 89 ? 15.157 8.083 -33.949 1.00 78.69 89 ASN A O 1
ATOM 718 N N . THR A 1 90 ? 14.341 8.737 -31.974 1.00 74.06 90 THR A N 1
ATOM 719 C CA . THR A 1 90 ? 13.364 7.638 -31.837 1.00 74.06 90 THR A CA 1
ATOM 720 C C . THR A 1 90 ? 12.447 7.455 -33.056 1.00 74.06 90 THR A C 1
ATOM 722 O O . THR A 1 90 ? 12.046 6.333 -33.360 1.00 74.06 90 THR A O 1
ATOM 725 N N . GLU A 1 91 ? 12.151 8.517 -33.813 1.00 72.06 91 GLU A N 1
ATOM 726 C CA . GLU A 1 91 ? 11.286 8.460 -35.004 1.00 72.06 91 GLU A CA 1
ATOM 727 C C . GLU A 1 91 ? 11.912 7.715 -36.204 1.00 72.06 91 GLU A C 1
ATOM 729 O O . GLU A 1 91 ? 11.187 7.140 -37.038 1.00 72.06 91 GLU A O 1
ATOM 734 N N . ILE A 1 92 ? 13.249 7.699 -36.278 1.00 81.75 92 ILE A N 1
ATOM 735 C CA . ILE A 1 92 ? 14.031 7.030 -37.329 1.00 81.75 92 ILE A CA 1
ATOM 736 C C . ILE A 1 92 ? 14.615 5.685 -36.877 1.00 81.75 92 ILE A C 1
ATOM 738 O O . ILE A 1 92 ? 15.163 4.955 -37.704 1.00 81.75 92 ILE A O 1
ATOM 742 N N . THR A 1 93 ? 14.465 5.334 -35.599 1.00 86.25 93 THR A N 1
ATOM 743 C CA . THR A 1 93 ? 14.855 4.032 -35.048 1.00 86.25 93 THR A CA 1
ATOM 744 C C . THR A 1 93 ? 13.846 2.952 -35.442 1.00 86.25 93 THR A C 1
ATOM 746 O O . THR A 1 93 ? 12.625 3.144 -35.418 1.00 86.25 93 THR A O 1
ATOM 749 N N . ARG A 1 94 ? 14.352 1.788 -35.848 1.00 86.31 94 ARG A N 1
ATOM 750 C CA . ARG A 1 94 ? 13.575 0.646 -36.336 1.00 86.31 94 ARG A CA 1
ATOM 751 C C . ARG A 1 94 ? 14.093 -0.645 -35.727 1.00 86.31 94 ARG A C 1
ATOM 753 O O . ARG A 1 94 ? 15.293 -0.826 -35.571 1.00 86.31 94 ARG A O 1
ATOM 760 N N . TRP A 1 95 ? 13.179 -1.569 -35.461 1.00 90.38 95 TRP A N 1
ATOM 761 C CA . TRP A 1 95 ? 13.524 -2.954 -35.164 1.00 90.38 95 TRP A CA 1
ATOM 762 C C . TRP A 1 95 ? 13.767 -3.731 -36.457 1.00 90.38 95 TRP A C 1
ATOM 764 O O . TRP A 1 95 ? 13.010 -3.585 -37.422 1.00 90.38 95 TRP A O 1
ATOM 774 N N . LEU A 1 96 ? 14.785 -4.588 -36.457 1.00 91.94 96 LEU A N 1
ATOM 775 C CA . LEU A 1 96 ? 15.031 -5.545 -37.526 1.00 91.94 96 LEU A CA 1
ATOM 776 C C . LEU A 1 96 ? 13.841 -6.507 -37.652 1.00 91.94 96 LEU A C 1
ATOM 778 O O . LEU A 1 96 ? 13.451 -7.181 -36.699 1.00 91.94 96 LEU A O 1
ATOM 782 N N . ASP A 1 97 ? 13.269 -6.579 -38.849 1.00 89.19 97 ASP A N 1
ATOM 783 C CA . ASP A 1 97 ? 12.216 -7.528 -39.194 1.00 89.19 97 ASP A CA 1
ATOM 784 C C . ASP A 1 97 ? 12.854 -8.875 -39.551 1.00 89.19 97 ASP A C 1
ATOM 786 O O . ASP A 1 97 ? 13.621 -8.984 -40.517 1.00 89.19 97 ASP A O 1
ATOM 790 N N . SER A 1 98 ? 12.527 -9.906 -38.772 1.00 89.19 98 SER A N 1
ATOM 791 C CA . SER A 1 98 ? 13.080 -11.253 -38.922 1.00 89.19 98 SER A CA 1
ATOM 792 C C . SER A 1 98 ? 12.695 -11.915 -40.249 1.00 89.19 98 SER A C 1
ATOM 794 O O . SER A 1 98 ? 13.447 -12.744 -40.762 1.00 89.19 98 SER A O 1
ATOM 796 N N . GLY A 1 99 ? 11.562 -11.530 -40.848 1.00 88.06 99 GLY A N 1
ATOM 797 C CA . GLY A 1 99 ? 11.050 -12.108 -42.091 1.00 88.06 99 GLY A CA 1
ATOM 798 C C . GLY A 1 99 ? 11.600 -11.461 -43.364 1.00 88.06 99 GLY A C 1
ATOM 799 O O . GLY A 1 99 ? 11.459 -12.031 -44.452 1.00 88.06 99 GLY A O 1
ATOM 800 N N . LYS A 1 100 ? 12.230 -10.285 -43.259 1.00 90.19 100 LYS A N 1
ATOM 801 C CA . LYS A 1 100 ? 12.726 -9.509 -44.406 1.00 90.19 100 LYS A CA 1
ATOM 802 C C . LYS A 1 100 ? 14.240 -9.607 -44.558 1.00 90.19 100 LYS A C 1
ATOM 804 O O . LYS A 1 100 ? 14.967 -9.830 -43.598 1.00 90.19 100 LYS A O 1
ATOM 809 N N . SER A 1 101 ? 14.719 -9.404 -45.787 1.00 90.44 101 SER A N 1
ATOM 810 C CA . SER A 1 101 ? 16.157 -9.346 -46.083 1.00 90.44 101 SER A CA 1
ATOM 811 C C . SER A 1 101 ? 16.820 -8.205 -45.310 1.00 90.44 101 SER A C 1
ATOM 813 O O . SER A 1 101 ? 16.317 -7.083 -45.353 1.00 90.44 101 SER A O 1
ATOM 815 N N . VAL A 1 102 ? 17.943 -8.480 -44.638 1.00 89.81 102 VAL A N 1
ATOM 816 C CA . VAL A 1 102 ? 18.680 -7.482 -43.838 1.00 89.81 102 VAL A CA 1
ATOM 817 C C . VAL A 1 102 ? 19.102 -6.307 -44.718 1.00 89.81 102 VAL A C 1
ATOM 819 O O . VAL A 1 102 ? 18.763 -5.164 -44.431 1.00 89.81 102 VAL A O 1
ATOM 822 N N . LYS A 1 103 ? 19.718 -6.591 -45.871 1.00 87.31 103 LYS A N 1
ATOM 823 C CA . LYS A 1 103 ? 20.183 -5.577 -46.827 1.00 87.31 103 LYS A CA 1
ATOM 824 C C . LYS A 1 103 ? 19.071 -4.681 -47.388 1.00 87.31 103 LYS A C 1
ATOM 826 O O . LYS A 1 103 ? 19.342 -3.572 -47.821 1.00 87.31 103 LYS A O 1
ATOM 831 N N . LYS A 1 104 ? 17.821 -5.155 -47.423 1.00 87.94 104 LYS A N 1
ATOM 832 C CA . LYS A 1 104 ? 16.677 -4.336 -47.868 1.00 87.94 104 LYS A CA 1
ATOM 833 C C . LYS A 1 104 ? 16.143 -3.409 -46.773 1.00 87.94 104 LYS A C 1
ATOM 835 O O . LYS A 1 104 ? 15.310 -2.561 -47.072 1.00 87.94 104 LYS A O 1
ATOM 840 N N . GLN A 1 105 ? 16.543 -3.628 -45.523 1.00 87.62 105 GLN A N 1
ATOM 841 C CA . GLN A 1 105 ? 16.094 -2.853 -44.369 1.00 87.62 105 GLN A CA 1
ATOM 842 C C . GLN A 1 105 ? 17.097 -1.765 -43.989 1.00 87.62 105 GLN A C 1
ATOM 844 O O . GLN A 1 105 ? 16.669 -0.684 -43.599 1.00 87.62 105 GLN A O 1
ATOM 849 N N . VAL A 1 106 ? 18.397 -2.037 -44.135 1.00 82.81 106 VAL A N 1
ATOM 850 C CA . VAL A 1 106 ? 19.474 -1.083 -43.829 1.00 82.81 106 VAL A CA 1
ATOM 851 C C . VAL A 1 106 ? 20.018 -0.395 -45.078 1.00 82.81 106 VAL A C 1
ATOM 853 O O . VAL A 1 106 ? 20.002 -0.967 -46.168 1.00 82.81 106 VAL A O 1
ATOM 856 N N . GLY A 1 107 ? 20.484 0.846 -44.908 1.00 70.31 107 GLY A N 1
ATOM 857 C CA . GLY A 1 107 ? 21.147 1.632 -45.950 1.00 70.31 107 GLY A CA 1
ATOM 858 C C . GLY A 1 107 ? 22.601 1.204 -46.191 1.00 70.31 107 GLY A C 1
ATOM 859 O O . GLY A 1 107 ? 22.968 0.049 -45.987 1.00 70.31 107 GLY A O 1
ATOM 860 N N . ALA A 1 108 ? 23.447 2.143 -46.628 1.00 62.25 108 ALA A N 1
ATOM 861 C CA . ALA A 1 108 ? 24.864 1.878 -46.908 1.00 62.25 108 ALA A CA 1
ATOM 862 C C . ALA A 1 108 ? 25.671 1.462 -45.658 1.00 62.25 108 ALA A C 1
ATOM 864 O O . ALA A 1 108 ? 26.604 0.672 -45.778 1.00 62.25 108 ALA A O 1
ATOM 865 N N . ASN A 1 109 ? 25.268 1.928 -44.470 1.00 66.06 109 ASN A N 1
ATOM 866 C CA . ASN A 1 109 ? 25.883 1.581 -43.189 1.00 66.06 109 ASN A CA 1
ATOM 867 C C . ASN A 1 109 ? 25.057 0.493 -42.489 1.00 66.06 109 ASN A C 1
ATOM 869 O O . ASN A 1 109 ? 23.972 0.759 -41.971 1.00 66.06 109 ASN A O 1
ATOM 873 N N . ALA A 1 110 ? 25.560 -0.741 -42.481 1.00 83.19 110 ALA A N 1
ATOM 874 C CA . ALA A 1 110 ? 24.904 -1.873 -41.830 1.00 83.19 110 ALA A CA 1
ATOM 875 C C . ALA A 1 110 ? 25.322 -1.976 -40.353 1.00 83.19 110 ALA A C 1
ATOM 877 O O . ALA A 1 110 ? 26.064 -2.881 -39.972 1.00 83.19 110 ALA A O 1
ATOM 878 N N . GLN A 1 111 ? 24.856 -1.025 -39.540 1.00 90.31 111 GLN A N 1
ATOM 879 C CA . GLN A 1 111 ? 25.090 -1.000 -38.096 1.00 90.31 111 GLN A CA 1
ATOM 880 C C . GLN A 1 111 ? 23.800 -1.289 -37.325 1.00 90.31 111 GLN A C 1
ATOM 882 O O . GLN A 1 111 ? 22.736 -0.755 -37.649 1.00 90.31 111 GLN A O 1
ATOM 887 N N . PHE A 1 112 ? 23.907 -2.137 -36.305 1.00 94.12 112 PHE A N 1
ATOM 888 C CA . PHE A 1 112 ? 22.808 -2.531 -35.432 1.00 94.12 112 PHE A CA 1
ATOM 889 C C . PHE A 1 112 ? 23.192 -2.407 -33.961 1.00 94.12 112 PHE A C 1
ATOM 891 O O . PHE A 1 112 ? 24.363 -2.492 -33.601 1.00 94.12 112 PHE A O 1
ATOM 898 N N . TRP A 1 113 ? 22.182 -2.279 -33.109 1.00 94.62 113 TRP A N 1
ATOM 899 C CA . TRP A 1 113 ? 22.314 -2.241 -31.658 1.00 94.62 113 TRP A CA 1
ATOM 900 C C . TRP A 1 113 ? 21.437 -3.321 -31.043 1.00 94.62 113 TRP A C 1
ATOM 902 O O . TRP A 1 113 ? 20.239 -3.379 -31.331 1.00 94.62 113 TRP A O 1
ATOM 912 N N . LEU A 1 114 ? 22.024 -4.173 -30.207 1.00 95.75 114 LEU A N 1
ATOM 913 C CA . LEU A 1 114 ? 21.259 -5.085 -29.369 1.00 95.75 114 LEU A CA 1
ATOM 914 C C . LEU A 1 114 ? 20.470 -4.270 -28.342 1.00 95.75 114 LEU A C 1
ATOM 916 O O . LEU A 1 114 ? 21.021 -3.388 -27.687 1.00 95.75 114 LEU A O 1
ATOM 920 N N . ALA A 1 115 ? 19.182 -4.569 -28.214 1.00 94.50 115 ALA A N 1
ATOM 921 C CA . ALA A 1 115 ? 18.309 -3.920 -27.249 1.00 94.50 115 ALA A CA 1
ATOM 922 C C . ALA A 1 115 ? 17.273 -4.900 -26.695 1.00 94.50 115 ALA A C 1
ATOM 924 O O . ALA A 1 115 ? 16.843 -5.830 -27.388 1.00 94.50 115 ALA A O 1
ATOM 925 N N . VAL A 1 116 ? 16.830 -4.649 -25.462 1.00 94.38 116 VAL A N 1
ATOM 926 C CA . VAL A 1 116 ? 15.684 -5.358 -24.879 1.00 94.38 116 VAL A CA 1
ATOM 927 C C . VAL A 1 116 ? 14.421 -4.904 -25.603 1.00 94.38 116 VAL A C 1
ATOM 929 O O . VAL A 1 116 ? 14.113 -3.713 -25.686 1.00 94.38 116 VAL A O 1
ATOM 932 N N . ARG A 1 117 ? 13.700 -5.865 -26.171 1.00 91.38 117 ARG A N 1
ATOM 933 C CA . ARG A 1 117 ? 12.456 -5.645 -26.910 1.00 91.38 117 ARG A CA 1
ATOM 934 C C . ARG A 1 117 ? 11.238 -5.797 -26.010 1.00 91.38 117 ARG A C 1
ATOM 936 O O . ARG A 1 117 ? 10.297 -5.010 -26.118 1.00 91.38 117 ARG A O 1
ATOM 943 N N . PHE A 1 118 ? 11.260 -6.801 -25.141 1.00 92.38 118 PHE A N 1
ATOM 944 C CA . PHE A 1 118 ? 10.185 -7.094 -24.205 1.00 92.38 118 PHE A CA 1
ATOM 945 C C . PHE A 1 118 ? 10.750 -7.049 -22.791 1.00 92.38 118 PHE A C 1
ATOM 947 O O . PHE A 1 118 ? 11.686 -7.769 -22.473 1.00 92.38 118 PHE A O 1
ATOM 954 N N . TYR A 1 119 ? 10.201 -6.169 -21.961 1.00 92.81 119 TYR A N 1
ATOM 955 C CA . TYR A 1 119 ? 10.628 -6.006 -20.576 1.00 92.81 119 TYR A CA 1
ATOM 956 C C . TYR A 1 119 ? 9.724 -6.874 -19.699 1.00 92.81 119 TYR A C 1
ATOM 958 O O . TYR A 1 119 ? 8.510 -6.634 -19.701 1.00 92.81 119 TYR A O 1
ATOM 966 N N . PRO A 1 120 ? 10.261 -7.898 -19.015 1.00 90.00 120 PRO A N 1
ATOM 967 C CA . PRO A 1 120 ? 9.445 -8.768 -18.180 1.00 90.00 120 PRO A CA 1
ATOM 968 C C . PRO A 1 120 ? 8.813 -7.943 -17.050 1.00 90.00 120 PRO A C 1
ATOM 970 O O . PRO A 1 120 ? 9.507 -7.131 -16.446 1.00 90.00 120 PRO A O 1
ATOM 973 N N . PRO A 1 121 ? 7.514 -8.120 -16.737 1.00 84.81 121 PRO A N 1
ATOM 974 C CA . PRO A 1 121 ? 6.902 -7.440 -15.589 1.00 84.81 121 PRO A CA 1
ATOM 975 C C . PRO A 1 121 ? 7.608 -7.798 -14.278 1.00 84.81 121 PRO A C 1
ATOM 977 O O . PRO A 1 121 ? 7.669 -6.978 -13.371 1.00 84.81 121 PRO A O 1
ATOM 980 N N . GLU A 1 122 ? 8.158 -9.010 -14.223 1.00 86.50 122 GLU A N 1
ATOM 981 C CA . GLU A 1 122 ? 8.831 -9.559 -13.063 1.00 86.50 122 GLU A CA 1
ATOM 982 C C . GLU A 1 122 ? 10.215 -10.086 -13.485 1.00 86.50 122 GLU A C 1
ATOM 984 O O . GLU A 1 122 ? 10.312 -11.205 -14.000 1.00 86.50 122 GLU A O 1
ATOM 989 N N . PRO A 1 123 ? 11.288 -9.280 -13.349 1.00 89.44 123 PRO A N 1
ATOM 990 C CA . PRO A 1 123 ? 12.638 -9.662 -13.767 1.00 89.44 123 PRO A CA 1
ATOM 991 C C . PRO A 1 123 ? 13.187 -10.895 -13.042 1.00 89.44 123 PRO A C 1
ATOM 993 O O . PRO A 1 123 ? 14.026 -11.596 -13.603 1.00 89.44 123 PRO A O 1
ATOM 996 N N . SER A 1 124 ? 12.689 -11.191 -11.835 1.00 85.12 124 SER A N 1
ATOM 997 C CA . SER A 1 124 ? 13.050 -12.392 -11.069 1.00 85.12 124 SER A CA 1
ATOM 998 C C . SER A 1 124 ? 12.616 -13.700 -11.748 1.00 85.12 124 SER A C 1
ATOM 1000 O O . SER A 1 124 ? 13.182 -14.753 -11.467 1.00 85.12 124 SER A O 1
ATOM 1002 N N . ARG A 1 125 ? 11.669 -13.651 -12.703 1.00 84.44 125 ARG A N 1
ATOM 1003 C CA . ARG A 1 125 ? 11.256 -14.820 -13.506 1.00 84.44 125 ARG A CA 1
ATOM 1004 C C . ARG A 1 125 ? 12.275 -15.221 -14.573 1.00 84.44 125 ARG A C 1
ATOM 1006 O O . ARG A 1 125 ? 12.154 -16.324 -15.106 1.00 84.44 125 ARG A O 1
ATOM 1013 N N . LEU A 1 126 ? 13.224 -14.345 -14.913 1.00 87.06 126 LEU A N 1
ATOM 1014 C CA . LEU A 1 126 ? 14.296 -14.665 -15.855 1.00 87.06 126 LEU A CA 1
ATOM 1015 C C . LEU A 1 126 ? 15.201 -15.724 -15.234 1.00 87.06 126 LEU A C 1
ATOM 1017 O O . LEU A 1 126 ? 15.702 -15.535 -14.125 1.00 87.06 126 LEU A O 1
ATOM 1021 N N . ALA A 1 127 ? 15.415 -16.826 -15.944 1.00 84.38 127 ALA A N 1
ATOM 1022 C CA . ALA A 1 127 ? 16.184 -17.951 -15.430 1.00 84.38 127 ALA A CA 1
ATOM 1023 C C . ALA A 1 127 ? 17.686 -17.633 -15.391 1.00 84.38 127 ALA A C 1
ATOM 1025 O O . ALA A 1 127 ? 18.347 -17.905 -14.385 1.00 84.38 127 ALA A O 1
ATOM 1026 N N . GLU A 1 128 ? 18.218 -17.006 -16.442 1.00 86.12 128 GLU A N 1
ATOM 1027 C CA . GLU A 1 128 ? 19.659 -16.819 -16.607 1.00 86.12 128 GLU A CA 1
ATOM 1028 C C . GLU A 1 128 ? 20.147 -15.508 -15.978 1.00 86.12 128 GLU A C 1
ATOM 1030 O O . GLU A 1 128 ? 19.618 -14.421 -16.226 1.00 86.12 128 GLU A O 1
ATOM 1035 N N . GLU A 1 129 ? 21.239 -15.598 -15.217 1.00 88.00 129 GLU A N 1
ATOM 1036 C CA . GLU A 1 129 ? 21.931 -14.434 -14.649 1.00 88.00 129 GLU A CA 1
ATOM 1037 C C . GLU A 1 129 ? 22.415 -13.474 -15.735 1.00 88.00 129 GLU A C 1
ATOM 1039 O O . GLU A 1 129 ? 22.242 -12.262 -15.619 1.00 88.00 129 GLU A O 1
ATOM 1044 N N . PHE A 1 130 ? 22.922 -14.016 -16.844 1.00 90.06 130 PHE A N 1
ATOM 1045 C CA . PHE A 1 130 ? 23.367 -13.213 -17.976 1.00 90.06 130 PHE A CA 1
ATOM 1046 C C . PHE A 1 130 ? 22.224 -12.386 -18.586 1.00 90.06 130 PHE A C 1
ATOM 1048 O O . PHE A 1 130 ? 22.419 -11.224 -18.945 1.00 90.06 130 PHE A O 1
ATOM 1055 N N . THR A 1 131 ? 21.002 -12.926 -18.643 1.00 92.50 131 THR A N 1
ATOM 1056 C CA . THR A 1 131 ? 19.830 -12.181 -19.124 1.00 92.50 131 THR A CA 1
ATOM 1057 C C . THR A 1 131 ? 19.480 -11.021 -18.192 1.00 92.50 131 THR A C 1
ATOM 1059 O O . THR A 1 131 ? 19.203 -9.914 -18.666 1.00 92.50 131 THR A O 1
ATOM 1062 N N . ARG A 1 132 ? 19.528 -11.251 -16.872 1.00 93.31 132 ARG A N 1
ATOM 1063 C CA . ARG A 1 132 ? 19.308 -10.208 -15.855 1.00 93.31 132 ARG A CA 1
ATOM 1064 C C . ARG A 1 132 ? 20.368 -9.110 -15.959 1.00 93.31 132 ARG A C 1
ATOM 1066 O O . ARG A 1 132 ? 20.014 -7.933 -16.002 1.00 93.31 132 ARG A O 1
ATOM 1073 N N . TYR A 1 133 ? 21.634 -9.482 -16.134 1.00 93.50 133 TYR A N 1
ATOM 1074 C CA . TYR A 1 133 ? 22.730 -8.540 -16.364 1.00 93.50 133 TYR A CA 1
ATOM 1075 C C . TYR A 1 133 ? 22.508 -7.668 -17.611 1.00 93.50 133 TYR A C 1
ATOM 1077 O O . TYR A 1 133 ? 22.583 -6.439 -17.539 1.00 93.50 133 TYR A O 1
ATOM 1085 N N . LEU A 1 134 ? 22.151 -8.268 -18.754 1.00 94.38 134 LEU A N 1
ATOM 1086 C CA . LEU A 1 134 ? 21.843 -7.511 -19.974 1.00 94.38 134 LEU A CA 1
ATOM 1087 C C . LEU A 1 134 ? 20.655 -6.551 -19.775 1.00 94.38 134 LEU A C 1
ATOM 1089 O O . LEU A 1 134 ? 20.666 -5.431 -20.294 1.00 94.38 134 LEU A O 1
ATOM 1093 N N . LEU A 1 135 ? 19.645 -6.949 -18.997 1.00 95.12 135 LEU A N 1
ATOM 1094 C CA . LEU A 1 135 ? 18.525 -6.077 -18.643 1.00 95.12 135 LEU A CA 1
ATOM 1095 C C . LEU A 1 135 ? 18.975 -4.890 -17.771 1.00 95.12 135 LEU A C 1
ATOM 1097 O O . LEU A 1 135 ? 18.567 -3.759 -18.048 1.00 95.12 135 LEU A O 1
ATOM 1101 N N . CYS A 1 136 ? 19.857 -5.109 -16.788 1.00 94.88 136 CYS A N 1
ATOM 1102 C CA . CYS A 1 136 ? 20.476 -4.037 -15.999 1.00 94.88 136 CYS A CA 1
ATOM 1103 C C . CYS A 1 136 ? 21.200 -3.033 -16.899 1.00 94.88 136 CYS A C 1
ATOM 1105 O O . CYS A 1 136 ? 20.933 -1.832 -16.819 1.00 94.88 136 CYS A O 1
ATOM 1107 N N . LEU A 1 137 ? 22.057 -3.509 -17.810 1.00 94.06 137 LEU A N 1
ATOM 1108 C CA . LEU A 1 137 ? 22.787 -2.651 -18.751 1.00 94.06 137 LEU A CA 1
ATOM 1109 C C . LEU A 1 137 ? 21.838 -1.814 -19.617 1.00 94.06 137 LEU A C 1
ATOM 1111 O O . LEU A 1 137 ? 22.036 -0.608 -19.789 1.00 94.06 137 LEU A O 1
ATOM 1115 N N . GLN A 1 138 ? 20.761 -2.423 -20.118 1.00 94.62 138 GLN A N 1
ATOM 1116 C CA . GLN A 1 138 ? 19.759 -1.710 -20.902 1.00 94.62 138 GLN A CA 1
ATOM 1117 C C . GLN A 1 138 ? 19.077 -0.594 -20.100 1.00 94.62 138 GLN A C 1
ATOM 1119 O O . GLN A 1 138 ? 18.891 0.502 -20.634 1.00 94.62 138 GLN A O 1
ATOM 1124 N N . LEU A 1 139 ? 18.668 -0.860 -18.858 1.00 94.25 139 LEU A N 1
ATOM 1125 C CA . LEU A 1 139 ? 17.971 0.111 -18.009 1.00 94.25 139 LEU A CA 1
ATOM 1126 C C . LEU A 1 139 ? 18.902 1.237 -17.557 1.00 94.25 139 LEU A C 1
ATOM 1128 O O . LEU A 1 139 ? 18.512 2.402 -17.612 1.00 94.25 139 LEU A O 1
ATOM 1132 N N . ARG A 1 140 ? 20.150 0.909 -17.203 1.00 92.69 140 ARG A N 1
ATOM 1133 C CA . ARG A 1 140 ? 21.205 1.891 -16.915 1.00 92.69 140 ARG A CA 1
ATOM 1134 C C . ARG A 1 140 ? 21.412 2.833 -18.093 1.00 92.69 140 ARG A C 1
ATOM 1136 O O . ARG A 1 140 ? 21.360 4.048 -17.920 1.00 92.69 140 ARG A O 1
ATOM 1143 N N . LYS A 1 141 ? 21.543 2.287 -19.305 1.00 90.69 141 LYS A N 1
ATOM 1144 C CA . LYS A 1 141 ? 21.651 3.088 -20.530 1.00 90.69 141 LYS A CA 1
ATOM 1145 C C . LYS A 1 141 ? 20.452 4.019 -20.717 1.00 90.69 141 LYS A C 1
ATOM 1147 O O . LYS A 1 141 ? 20.631 5.188 -21.032 1.00 90.69 141 LYS A O 1
ATOM 1152 N N . LEU A 1 142 ? 19.230 3.539 -20.476 1.00 90.06 142 LEU A N 1
ATOM 1153 C CA . LEU A 1 142 ? 18.032 4.376 -20.593 1.00 90.06 142 LEU A CA 1
ATOM 1154 C C . LEU A 1 142 ? 17.972 5.500 -19.545 1.00 90.06 142 LEU A C 1
ATOM 1156 O O . LEU A 1 142 ? 17.499 6.586 -19.883 1.00 90.06 142 LEU A O 1
ATOM 1160 N N . LEU A 1 143 ? 18.442 5.261 -18.315 1.00 89.81 143 LEU A N 1
ATOM 1161 C CA . LEU A 1 143 ? 18.564 6.292 -17.274 1.00 89.81 143 LEU A CA 1
ATOM 1162 C C . LEU A 1 143 ? 19.598 7.352 -17.663 1.00 89.81 143 LEU A C 1
ATOM 1164 O O . LEU A 1 143 ? 19.312 8.544 -17.573 1.00 89.81 143 LEU A O 1
ATOM 1168 N N . LEU A 1 144 ? 20.772 6.922 -18.136 1.00 89.00 144 LEU A N 1
ATOM 1169 C CA . LEU A 1 144 ? 21.861 7.807 -18.560 1.00 89.00 144 LEU A CA 1
ATOM 1170 C C . LEU A 1 144 ? 21.481 8.656 -19.781 1.00 89.00 144 LEU A C 1
ATOM 1172 O O . LEU A 1 144 ? 21.739 9.858 -19.804 1.00 89.00 144 LEU A O 1
ATOM 1176 N N . ASP A 1 145 ? 20.796 8.057 -20.755 1.00 85.06 145 ASP A N 1
ATOM 1177 C CA . ASP A 1 145 ? 20.312 8.742 -21.958 1.00 85.06 145 ASP A CA 1
ATOM 1178 C C . ASP A 1 145 ? 19.094 9.652 -21.684 1.00 85.06 145 ASP A C 1
ATOM 1180 O O . ASP A 1 145 ? 18.605 10.323 -22.597 1.00 85.06 145 ASP A O 1
ATOM 1184 N N . GLY A 1 146 ? 18.541 9.637 -20.463 1.00 82.31 146 GLY A N 1
ATOM 1185 C CA . GLY A 1 146 ? 17.322 10.370 -20.096 1.00 82.31 146 GLY A CA 1
ATOM 1186 C C . GLY A 1 146 ? 16.048 9.852 -20.777 1.00 82.31 146 GLY A C 1
ATOM 1187 O O . GLY A 1 146 ? 15.031 10.542 -20.810 1.00 82.31 146 GLY A O 1
ATOM 1188 N N . ARG A 1 147 ? 16.091 8.640 -21.343 1.00 82.56 147 ARG A N 1
ATOM 1189 C CA . ARG A 1 147 ? 14.940 7.963 -21.966 1.00 82.56 147 ARG A CA 1
ATOM 1190 C C . ARG A 1 147 ? 14.028 7.303 -20.934 1.00 82.56 147 ARG A C 1
ATOM 1192 O O . ARG A 1 147 ? 12.861 7.062 -21.234 1.00 82.56 147 ARG A O 1
ATOM 1199 N N . MET A 1 148 ? 14.564 7.012 -19.751 1.00 86.31 148 MET A N 1
ATOM 1200 C CA . MET A 1 148 ? 13.840 6.558 -18.568 1.00 86.31 148 MET A CA 1
ATOM 1201 C C . MET A 1 148 ? 14.050 7.593 -17.458 1.00 86.31 148 MET A C 1
ATOM 1203 O O . MET A 1 148 ? 15.185 7.963 -17.167 1.00 86.31 148 MET A O 1
ATOM 1207 N N . ALA A 1 149 ? 12.963 8.086 -16.868 1.00 83.06 149 ALA A N 1
ATOM 1208 C CA . ALA A 1 149 ? 13.010 9.074 -15.797 1.00 83.06 149 ALA A CA 1
ATOM 1209 C C . ALA A 1 149 ? 12.848 8.384 -14.439 1.00 83.06 149 ALA A C 1
ATOM 1211 O O . ALA A 1 149 ? 11.912 7.615 -14.235 1.00 83.06 149 ALA A O 1
ATOM 1212 N N . ALA A 1 150 ? 13.734 8.691 -13.498 1.00 83.00 150 ALA A N 1
ATOM 1213 C CA . ALA A 1 150 ? 13.635 8.217 -12.125 1.00 83.00 150 ALA A CA 1
ATOM 1214 C C . ALA A 1 150 ? 13.670 9.406 -11.157 1.00 83.00 150 ALA A C 1
ATOM 1216 O O . ALA A 1 150 ? 14.404 10.370 -11.413 1.00 83.00 150 ALA A O 1
ATOM 1217 N N . PRO A 1 151 ? 12.922 9.348 -10.039 1.00 85.44 151 PRO A N 1
ATOM 1218 C CA . PRO A 1 151 ? 13.130 10.262 -8.927 1.00 85.44 151 PRO A CA 1
ATOM 1219 C C . PRO A 1 151 ? 14.598 10.256 -8.501 1.00 85.44 151 PRO A C 1
ATOM 1221 O O . PRO A 1 151 ? 15.266 9.221 -8.556 1.00 85.44 151 PRO A O 1
ATOM 1224 N N . LYS A 1 152 ? 15.105 11.409 -8.059 1.00 85.50 152 LYS A N 1
ATOM 1225 C CA . LYS A 1 152 ? 16.533 11.593 -7.764 1.00 85.50 152 LYS A CA 1
ATOM 1226 C C . LYS A 1 152 ? 17.068 10.545 -6.782 1.00 85.50 152 LYS A C 1
ATOM 1228 O O . LYS A 1 152 ? 18.094 9.934 -7.062 1.00 85.50 152 LYS A O 1
ATOM 1233 N N . ASN A 1 153 ? 16.347 10.287 -5.691 1.00 85.06 153 ASN A N 1
ATOM 1234 C CA . ASN A 1 153 ? 16.747 9.303 -4.679 1.00 85.06 153 ASN A CA 1
ATOM 1235 C C . ASN A 1 153 ? 16.761 7.874 -5.236 1.00 85.06 153 ASN A C 1
ATOM 1237 O O . ASN A 1 153 ? 17.707 7.132 -4.996 1.00 85.06 153 ASN A O 1
ATOM 1241 N N . THR A 1 154 ? 15.771 7.509 -6.054 1.00 84.00 154 THR A N 1
ATOM 1242 C CA . THR A 1 154 ? 15.748 6.205 -6.729 1.00 84.00 154 THR A CA 1
ATOM 1243 C C . THR A 1 154 ? 16.913 6.065 -7.707 1.00 84.00 154 THR A C 1
ATOM 1245 O O . THR A 1 154 ? 17.543 5.017 -7.755 1.00 84.00 154 THR A O 1
ATOM 1248 N N . ALA A 1 155 ? 17.255 7.120 -8.453 1.00 87.44 155 ALA A N 1
ATOM 1249 C CA . ALA A 1 155 ? 18.405 7.108 -9.355 1.00 87.44 155 ALA A CA 1
ATOM 1250 C C . ALA A 1 155 ? 19.736 6.930 -8.597 1.00 87.44 155 ALA A C 1
ATOM 1252 O O . ALA A 1 155 ? 20.594 6.178 -9.053 1.00 87.44 155 ALA A O 1
ATOM 1253 N N . LEU A 1 156 ? 19.889 7.570 -7.429 1.00 86.81 156 LEU A N 1
ATOM 1254 C CA . LEU A 1 156 ? 21.051 7.396 -6.545 1.00 86.81 156 LEU A CA 1
ATOM 1255 C C . LEU A 1 156 ? 21.143 5.963 -5.998 1.00 86.81 156 LEU A C 1
ATOM 1257 O O . LEU A 1 156 ? 22.220 5.373 -6.006 1.00 86.81 156 LEU A O 1
ATOM 1261 N N . LEU A 1 157 ? 20.014 5.377 -5.589 1.00 89.19 157 LEU A N 1
ATOM 1262 C CA . LEU A 1 157 ? 19.953 3.989 -5.129 1.00 89.19 157 LEU A CA 1
ATOM 1263 C C . LEU A 1 157 ? 20.334 3.001 -6.241 1.00 89.19 157 LEU A C 1
ATOM 1265 O O . LEU A 1 157 ? 21.205 2.156 -6.046 1.00 89.19 157 LEU A O 1
ATOM 1269 N N . LEU A 1 158 ? 19.764 3.150 -7.438 1.00 90.94 158 LEU A N 1
ATOM 1270 C CA . LEU A 1 158 ? 20.108 2.326 -8.602 1.00 90.94 158 LEU A CA 1
ATOM 1271 C C . LEU A 1 158 ? 21.591 2.467 -8.996 1.00 90.94 158 LEU A C 1
ATOM 1273 O O . LEU A 1 158 ? 22.245 1.483 -9.352 1.00 90.94 158 LEU A O 1
ATOM 1277 N N . ALA A 1 159 ? 22.147 3.676 -8.889 1.00 93.44 159 ALA A N 1
ATOM 1278 C CA . ALA A 1 159 ? 23.575 3.910 -9.066 1.00 93.44 159 ALA A CA 1
ATOM 1279 C C . ALA A 1 159 ? 24.417 3.194 -7.995 1.00 93.44 159 ALA A C 1
ATOM 1281 O O . ALA A 1 159 ? 25.452 2.631 -8.326 1.00 93.44 159 ALA A O 1
ATOM 1282 N N . SER A 1 160 ? 23.978 3.143 -6.736 1.00 92.62 160 SER A N 1
ATOM 1283 C CA . SER A 1 160 ? 24.720 2.442 -5.677 1.00 92.62 160 SER A CA 1
ATOM 1284 C C . SER A 1 160 ? 24.782 0.923 -5.877 1.00 92.62 160 SER A C 1
ATOM 1286 O O . SER A 1 160 ? 25.849 0.340 -5.708 1.00 92.62 160 SER A O 1
ATOM 1288 N N . PHE A 1 161 ? 23.698 0.289 -6.341 1.00 93.31 161 PHE A N 1
ATOM 1289 C CA . PHE A 1 161 ? 23.717 -1.135 -6.707 1.00 93.31 161 PHE A CA 1
ATOM 1290 C C . PHE A 1 161 ? 24.632 -1.410 -7.900 1.00 93.31 161 PHE A C 1
ATOM 1292 O O . PHE A 1 161 ? 25.314 -2.427 -7.948 1.00 93.31 161 PHE A O 1
ATOM 1299 N N . THR A 1 162 ? 24.684 -0.475 -8.850 1.00 94.06 162 THR A N 1
ATOM 1300 C CA . THR A 1 162 ? 25.631 -0.538 -9.967 1.00 94.06 162 THR A CA 1
ATOM 1301 C C . THR A 1 162 ? 27.078 -0.530 -9.471 1.00 94.06 162 THR A C 1
ATOM 1303 O O . THR A 1 162 ? 27.892 -1.307 -9.959 1.00 94.06 162 THR A O 1
ATOM 1306 N N . VAL A 1 163 ? 27.394 0.335 -8.504 1.00 93.56 163 VAL A N 1
ATOM 1307 C CA . VAL A 1 163 ? 28.734 0.411 -7.912 1.00 93.56 163 VAL A CA 1
ATOM 1308 C C . VAL A 1 163 ? 29.071 -0.888 -7.181 1.00 93.56 163 VAL A C 1
ATOM 1310 O O . VAL A 1 163 ? 30.126 -1.448 -7.458 1.00 93.56 163 VAL A O 1
ATOM 1313 N N . GLN A 1 164 ? 28.164 -1.409 -6.348 1.00 92.81 164 GLN A N 1
ATOM 1314 C CA . GLN A 1 164 ? 28.359 -2.690 -5.654 1.00 92.81 164 GLN A CA 1
ATOM 1315 C C . GLN A 1 164 ? 28.599 -3.840 -6.647 1.00 92.81 164 GLN A C 1
ATOM 1317 O O . GLN A 1 164 ? 29.497 -4.653 -6.454 1.00 92.81 164 GLN A O 1
ATOM 1322 N N . ALA A 1 165 ? 27.831 -3.898 -7.739 1.00 91.12 165 ALA A N 1
ATOM 1323 C CA . ALA A 1 165 ? 27.977 -4.952 -8.740 1.00 91.12 165 ALA A CA 1
ATOM 1324 C C . ALA A 1 165 ? 29.305 -4.885 -9.514 1.00 91.12 165 ALA A C 1
ATOM 1326 O O . ALA A 1 165 ? 29.811 -5.914 -9.958 1.00 91.12 165 ALA A O 1
ATOM 1327 N N . GLU A 1 166 ? 29.866 -3.688 -9.703 1.00 90.19 166 GLU A N 1
ATOM 1328 C CA . GLU A 1 166 ? 31.096 -3.497 -10.476 1.00 90.19 166 GLU A CA 1
ATOM 1329 C C . GLU A 1 166 ? 32.372 -3.499 -9.634 1.00 90.19 166 GLU A C 1
ATOM 1331 O O . GLU A 1 166 ? 33.405 -3.963 -10.118 1.00 90.19 166 GLU A O 1
ATOM 1336 N N . LEU A 1 167 ? 32.320 -2.951 -8.419 1.00 89.94 167 LEU A N 1
ATOM 1337 C CA . LEU A 1 167 ? 33.488 -2.758 -7.557 1.00 89.94 167 LEU A CA 1
ATOM 1338 C C . LEU A 1 167 ? 33.529 -3.723 -6.364 1.00 89.94 167 LEU A C 1
ATOM 1340 O O . LEU A 1 167 ? 34.588 -3.874 -5.760 1.00 89.94 167 LEU A O 1
ATOM 1344 N N . GLY A 1 168 ? 32.424 -4.406 -6.051 1.00 88.81 168 GLY A N 1
ATOM 1345 C CA . GLY A 1 168 ? 32.300 -5.207 -4.834 1.00 88.81 168 GLY A CA 1
ATOM 1346 C C . GLY A 1 168 ? 32.218 -4.336 -3.580 1.00 88.81 168 GLY A C 1
ATOM 1347 O O . GLY A 1 168 ? 31.958 -3.144 -3.669 1.00 88.81 168 GLY A O 1
ATOM 1348 N N . ASP A 1 169 ? 32.442 -4.931 -2.409 1.00 89.44 169 ASP A N 1
ATOM 1349 C CA . ASP A 1 169 ? 32.246 -4.260 -1.121 1.00 89.44 169 ASP A CA 1
ATOM 1350 C C . ASP A 1 169 ? 33.063 -2.975 -0.953 1.00 89.44 169 ASP A C 1
ATOM 1352 O O . ASP A 1 169 ? 34.256 -2.901 -1.260 1.00 89.44 169 ASP A O 1
ATOM 1356 N N . TYR A 1 170 ? 32.445 -1.967 -0.334 1.00 88.62 170 TYR A N 1
ATOM 1357 C CA . TYR A 1 170 ? 33.156 -0.749 0.021 1.00 88.62 170 TYR A CA 1
ATOM 1358 C C . TYR A 1 170 ? 34.328 -1.020 0.984 1.00 88.62 170 TYR A C 1
ATOM 1360 O O . TYR A 1 170 ? 34.137 -1.375 2.149 1.00 88.62 170 TYR A O 1
ATOM 1368 N N . ASN A 1 171 ? 35.547 -0.737 0.520 1.00 87.75 171 ASN A N 1
ATOM 1369 C CA . ASN A 1 171 ? 36.752 -0.679 1.336 1.00 87.75 171 ASN A CA 1
ATOM 1370 C C . ASN A 1 171 ? 37.356 0.739 1.362 1.00 87.75 171 ASN A C 1
ATOM 1372 O O . ASN A 1 171 ? 37.643 1.319 0.320 1.00 87.75 171 ASN A O 1
ATOM 1376 N N . VAL A 1 172 ? 37.609 1.283 2.557 1.00 87.12 172 VAL A N 1
ATOM 1377 C CA . VAL A 1 172 ? 38.199 2.621 2.743 1.00 87.12 172 VAL A CA 1
ATOM 1378 C C . VAL A 1 172 ? 39.598 2.771 2.130 1.00 87.12 172 VAL A C 1
ATOM 1380 O O . VAL A 1 172 ? 39.946 3.867 1.698 1.00 87.12 172 VAL A O 1
ATOM 1383 N N . SER A 1 173 ? 40.395 1.697 2.060 1.00 82.81 173 SER A N 1
ATOM 1384 C CA . SER A 1 173 ? 41.741 1.746 1.473 1.00 82.81 173 SER A CA 1
ATOM 1385 C C . SER A 1 173 ? 41.731 1.706 -0.055 1.00 82.81 173 SER A C 1
ATOM 1387 O O . SER A 1 173 ? 42.657 2.212 -0.681 1.00 82.81 173 SER A O 1
ATOM 1389 N N . GLU A 1 174 ? 40.702 1.105 -0.656 1.00 83.50 174 GLU A N 1
ATOM 1390 C CA . GLU A 1 174 ? 40.580 0.939 -2.113 1.00 83.50 174 GLU A CA 1
ATOM 1391 C C . GLU A 1 174 ? 39.661 1.997 -2.747 1.00 83.50 174 GLU A C 1
ATOM 1393 O O . GLU A 1 174 ? 39.811 2.320 -3.924 1.00 83.50 174 GLU A O 1
ATOM 1398 N N . HIS A 1 175 ? 38.758 2.596 -1.962 1.00 89.31 175 HIS A N 1
ATOM 1399 C CA . HIS A 1 175 ? 37.771 3.579 -2.411 1.00 89.31 175 HIS A CA 1
ATOM 1400 C C . HIS A 1 175 ? 38.001 4.963 -1.773 1.00 89.31 175 HIS A C 1
ATOM 1402 O O . HIS A 1 175 ? 37.276 5.357 -0.851 1.00 89.31 175 HIS A O 1
ATOM 1408 N N . PRO A 1 176 ? 38.984 5.747 -2.266 1.00 85.44 176 PRO A N 1
ATOM 1409 C CA . PRO A 1 176 ? 39.165 7.138 -1.846 1.00 85.44 176 PRO A CA 1
ATOM 1410 C C . PRO A 1 176 ? 37.929 7.972 -2.214 1.00 85.44 176 PRO A C 1
ATOM 1412 O O . PRO A 1 176 ? 37.208 7.597 -3.130 1.00 85.44 176 PRO A O 1
ATOM 1415 N N . PRO A 1 177 ? 37.664 9.135 -1.591 1.00 79.38 177 PRO A N 1
ATOM 1416 C CA . PRO A 1 177 ? 36.414 9.876 -1.791 1.00 79.38 177 PRO A CA 1
ATOM 1417 C C . PRO A 1 177 ? 36.007 10.113 -3.263 1.00 79.38 177 PRO A C 1
ATOM 1419 O O . PRO A 1 177 ? 34.830 10.058 -3.602 1.00 79.38 177 PRO A O 1
ATOM 1422 N N . ASN A 1 178 ? 36.949 10.309 -4.173 1.00 85.81 178 ASN A N 1
ATOM 1423 C CA . ASN A 1 178 ? 36.692 10.559 -5.593 1.00 85.81 178 ASN A CA 1
ATOM 1424 C C . ASN A 1 178 ? 36.611 9.297 -6.480 1.00 85.81 178 ASN A C 1
ATOM 1426 O O . ASN A 1 178 ? 36.558 9.429 -7.699 1.00 85.81 178 ASN A O 1
ATOM 1430 N N . TYR A 1 179 ? 36.582 8.081 -5.920 1.00 89.50 179 TYR A N 1
ATOM 1431 C CA . TYR A 1 179 ? 36.564 6.840 -6.718 1.00 89.50 179 TYR A CA 1
ATOM 1432 C C . TYR A 1 179 ? 35.356 6.715 -7.665 1.00 89.50 179 TYR A C 1
ATOM 1434 O O . TYR A 1 179 ? 35.428 6.039 -8.686 1.00 89.50 179 TYR A O 1
ATOM 1442 N N . LEU A 1 180 ? 34.250 7.401 -7.361 1.00 90.62 180 LEU A N 1
ATOM 1443 C CA . LEU A 1 180 ? 33.042 7.405 -8.191 1.00 90.62 180 LEU A CA 1
ATOM 1444 C C . LEU A 1 180 ? 33.099 8.405 -9.352 1.00 90.62 180 LEU A C 1
ATOM 1446 O O . LEU A 1 180 ? 32.291 8.303 -10.274 1.00 90.62 180 LEU A O 1
ATOM 1450 N N . SER A 1 181 ? 34.035 9.360 -9.335 1.00 86.94 181 SER A N 1
ATOM 1451 C CA . SER A 1 181 ? 34.085 10.448 -10.320 1.00 86.94 181 SER A CA 1
ATOM 1452 C C . SER A 1 181 ? 34.445 9.968 -11.734 1.00 86.94 181 SER A C 1
ATOM 1454 O O . SER A 1 181 ? 34.166 10.653 -12.720 1.00 86.94 181 SER A O 1
ATOM 1456 N N . GLU A 1 182 ? 35.056 8.787 -11.852 1.00 83.38 182 GLU A N 1
ATOM 1457 C CA . GLU A 1 182 ? 35.400 8.162 -13.137 1.00 83.38 182 GLU A CA 1
ATOM 1458 C C . GLU A 1 182 ? 34.279 7.276 -13.707 1.00 83.38 182 GLU A C 1
ATOM 1460 O O . GLU A 1 182 ? 34.331 6.908 -14.887 1.00 83.38 182 GLU A O 1
ATOM 1465 N N . LEU A 1 183 ? 33.254 6.967 -12.900 1.00 86.50 183 LEU A N 1
ATOM 1466 C CA . LEU A 1 183 ? 32.109 6.151 -13.296 1.00 86.50 183 LEU A CA 1
ATOM 1467 C C . LEU A 1 183 ? 30.979 7.023 -13.850 1.00 86.50 183 LEU A C 1
ATOM 1469 O O . LEU A 1 183 ? 30.634 8.071 -13.304 1.00 86.50 183 LEU A O 1
ATOM 1473 N N . CYS A 1 184 ? 30.352 6.560 -14.929 1.00 87.44 184 CYS A N 1
ATOM 1474 C CA . CYS A 1 184 ? 29.168 7.201 -15.497 1.00 87.44 184 CYS A CA 1
ATOM 1475 C C . CYS A 1 184 ? 27.898 6.622 -14.854 1.00 87.44 184 CYS A C 1
ATOM 1477 O O . CYS A 1 184 ? 27.286 5.709 -15.410 1.00 87.44 184 CYS A O 1
ATOM 1479 N N . LEU A 1 185 ? 27.501 7.140 -13.686 1.00 88.31 185 LEU A N 1
ATOM 1480 C CA . LEU A 1 185 ? 26.352 6.613 -12.933 1.00 88.31 185 LEU A CA 1
ATOM 1481 C C . LEU A 1 185 ? 25.061 7.409 -13.161 1.00 88.31 185 LEU A C 1
ATOM 1483 O O . LEU A 1 185 ? 23.975 6.832 -13.172 1.00 88.31 185 LEU A O 1
ATOM 1487 N N . LEU A 1 186 ? 25.168 8.726 -13.373 1.00 89.62 186 LEU A N 1
ATOM 1488 C CA . LEU A 1 186 ? 24.029 9.629 -13.576 1.00 89.62 186 LEU A CA 1
ATOM 1489 C C . LEU A 1 186 ? 24.276 10.617 -14.736 1.00 89.62 186 LEU A C 1
ATOM 1491 O O . LEU A 1 186 ? 25.416 11.035 -14.937 1.00 89.62 186 LEU A O 1
ATOM 1495 N N . PRO A 1 187 ? 23.226 11.089 -15.451 1.00 84.81 187 PRO A N 1
ATOM 1496 C CA . PRO A 1 187 ? 23.370 12.045 -16.563 1.00 84.81 187 PRO A CA 1
ATOM 1497 C C . PRO A 1 187 ? 24.054 13.370 -16.186 1.00 84.81 187 PRO A C 1
ATOM 1499 O O . PRO A 1 187 ? 24.744 13.981 -16.998 1.00 84.81 187 PRO A O 1
ATOM 1502 N N . LYS A 1 188 ? 23.823 13.842 -14.956 1.00 84.50 188 LYS A N 1
ATOM 1503 C CA . LYS A 1 188 ? 24.418 15.053 -14.371 1.00 84.50 188 LYS A CA 1
ATOM 1504 C C . LYS A 1 188 ? 24.891 14.728 -12.958 1.00 84.50 188 LYS A C 1
ATOM 1506 O O . LYS A 1 188 ? 24.226 15.078 -11.987 1.00 84.50 188 LYS A O 1
ATOM 1511 N N . GLN A 1 189 ? 25.979 13.976 -12.873 1.00 87.56 189 GLN A N 1
ATOM 1512 C CA . GLN A 1 189 ? 26.582 13.569 -11.610 1.00 87.56 189 GLN A CA 1
ATOM 1513 C C . GLN A 1 189 ? 27.251 14.773 -10.933 1.00 87.56 189 GLN A C 1
ATOM 1515 O O . GLN A 1 189 ? 28.096 15.436 -11.535 1.00 87.56 189 GLN A O 1
ATOM 1520 N N . SER A 1 190 ? 26.833 15.085 -9.707 1.00 90.06 190 SER A N 1
ATOM 1521 C CA . SER A 1 190 ? 27.445 16.120 -8.866 1.00 90.06 190 SER A CA 1
ATOM 1522 C C . SER A 1 190 ? 28.276 15.503 -7.736 1.00 90.06 190 SER A C 1
ATOM 1524 O O . SER A 1 190 ? 28.083 14.344 -7.376 1.00 90.06 190 SER A O 1
ATOM 1526 N N . ALA A 1 191 ? 29.161 16.289 -7.116 1.00 88.31 191 ALA A N 1
ATOM 1527 C CA . ALA A 1 191 ? 29.946 15.829 -5.964 1.00 88.31 191 ALA A CA 1
ATOM 1528 C C . ALA A 1 191 ? 29.068 15.426 -4.760 1.00 88.31 191 ALA A C 1
ATOM 1530 O O . ALA A 1 191 ? 29.452 14.579 -3.952 1.00 88.31 191 ALA A O 1
ATOM 1531 N N . GLU A 1 192 ? 27.882 16.028 -4.629 1.00 88.44 192 GLU A N 1
ATOM 1532 C CA . GLU A 1 192 ? 26.893 15.634 -3.625 1.00 88.44 192 GLU A CA 1
ATOM 1533 C C . GLU A 1 192 ? 26.266 14.275 -3.957 1.00 88.44 192 GLU A C 1
ATOM 1535 O O . GLU A 1 192 ? 26.120 13.435 -3.071 1.00 88.44 192 GLU A O 1
ATOM 1540 N N . ASP A 1 193 ? 25.969 14.022 -5.234 1.00 89.69 193 ASP A N 1
ATOM 1541 C CA . ASP A 1 193 ? 25.461 12.724 -5.684 1.00 89.69 193 ASP A CA 1
ATOM 1542 C C . ASP A 1 193 ? 26.468 11.607 -5.432 1.00 89.69 193 ASP A C 1
ATOM 1544 O O . ASP A 1 193 ? 26.101 10.564 -4.903 1.00 89.69 193 ASP A O 1
ATOM 1548 N N . GLU A 1 194 ? 27.743 11.837 -5.751 1.00 91.81 194 GLU A N 1
ATOM 1549 C CA . GLU A 1 194 ? 28.822 10.881 -5.484 1.00 91.81 194 GLU A CA 1
ATOM 1550 C C . GLU A 1 194 ? 28.952 10.581 -3.991 1.00 91.81 194 GLU A C 1
ATOM 1552 O O . GLU A 1 194 ? 29.120 9.428 -3.598 1.00 91.81 194 GLU A O 1
ATOM 1557 N N . ARG A 1 195 ? 28.811 11.597 -3.133 1.00 88.06 195 ARG A N 1
ATOM 1558 C CA . ARG A 1 195 ? 28.800 11.395 -1.681 1.00 88.06 195 ARG A CA 1
ATOM 1559 C C . ARG A 1 195 ? 27.640 10.492 -1.260 1.00 88.06 195 ARG A C 1
ATOM 1561 O O . ARG A 1 195 ? 27.872 9.517 -0.557 1.00 88.06 195 ARG A O 1
ATOM 1568 N N . ARG A 1 196 ? 26.418 10.774 -1.723 1.00 86.50 196 ARG A N 1
ATOM 1569 C CA . ARG A 1 196 ? 25.225 9.976 -1.389 1.00 86.50 196 ARG A CA 1
ATOM 1570 C C . ARG A 1 196 ? 25.319 8.543 -1.926 1.00 86.50 196 ARG A C 1
ATOM 1572 O O . ARG A 1 196 ? 24.995 7.608 -1.205 1.00 86.50 196 ARG A O 1
ATOM 1579 N N . ILE A 1 197 ? 25.808 8.358 -3.154 1.00 89.06 197 ILE A N 1
ATOM 1580 C CA . ILE A 1 197 ? 26.040 7.029 -3.744 1.00 89.06 197 ILE A CA 1
ATOM 1581 C C . ILE A 1 197 ? 27.074 6.253 -2.926 1.00 89.06 197 ILE A C 1
ATOM 1583 O O . ILE A 1 197 ? 26.883 5.065 -2.695 1.00 89.06 197 ILE A O 1
ATOM 1587 N N . ARG A 1 198 ? 28.143 6.908 -2.451 1.00 88.12 198 ARG A N 1
ATOM 1588 C CA . ARG A 1 198 ? 29.147 6.272 -1.588 1.00 88.12 198 ARG A CA 1
ATOM 1589 C C . ARG A 1 198 ? 28.550 5.800 -0.267 1.00 88.12 198 ARG A C 1
ATOM 1591 O O . ARG A 1 198 ? 28.856 4.688 0.144 1.00 88.12 198 ARG A O 1
ATOM 1598 N N . GLU A 1 199 ? 27.726 6.614 0.388 1.00 88.19 199 GLU A N 1
ATOM 1599 C CA . GLU A 1 199 ? 27.079 6.202 1.641 1.00 88.19 199 GLU A CA 1
ATOM 1600 C C . GLU A 1 199 ? 26.142 5.011 1.421 1.00 88.19 199 GLU A C 1
ATOM 1602 O O . GLU A 1 199 ? 26.197 4.049 2.178 1.00 88.19 199 GLU A O 1
ATOM 1607 N N . LEU A 1 200 ? 25.377 5.003 0.326 1.00 81.88 200 LEU A N 1
ATOM 1608 C CA . LEU A 1 200 ? 24.556 3.847 -0.046 1.00 81.88 200 LEU A CA 1
ATOM 1609 C C . LEU A 1 200 ? 25.405 2.612 -0.388 1.00 81.88 200 LEU A C 1
ATOM 1611 O O . LEU A 1 200 ? 25.046 1.508 0.000 1.00 81.88 200 LEU A O 1
ATOM 1615 N N . HIS A 1 201 ? 26.548 2.779 -1.059 1.00 90.50 201 HIS A N 1
ATOM 1616 C CA . HIS A 1 201 ? 27.462 1.679 -1.383 1.00 90.50 201 HIS A CA 1
ATOM 1617 C C . HIS A 1 201 ? 27.982 0.967 -0.123 1.00 90.50 201 HIS A C 1
ATOM 1619 O O . HIS A 1 201 ? 28.067 -0.256 -0.103 1.00 90.50 201 HIS A O 1
ATOM 1625 N N . LYS A 1 202 ? 28.249 1.704 0.966 1.00 86.56 202 LYS A N 1
ATOM 1626 C CA . LYS A 1 202 ? 28.656 1.111 2.254 1.00 86.56 202 LYS A CA 1
ATOM 1627 C C . LYS A 1 202 ? 27.605 0.164 2.840 1.00 86.56 202 LYS A C 1
ATOM 1629 O O . LYS A 1 202 ? 27.975 -0.779 3.535 1.00 86.56 202 LYS A O 1
ATOM 1634 N N . LEU A 1 203 ? 26.321 0.412 2.573 1.00 86.19 203 LEU A N 1
ATOM 1635 C CA . LEU A 1 203 ? 25.207 -0.391 3.090 1.00 86.19 203 LEU A CA 1
ATOM 1636 C C . LEU A 1 203 ? 25.042 -1.727 2.358 1.00 86.19 203 LEU A C 1
ATOM 1638 O O . LEU A 1 203 ? 24.385 -2.624 2.875 1.00 86.19 203 LEU A O 1
ATOM 1642 N N . HIS A 1 204 ? 25.645 -1.880 1.176 1.00 82.50 204 HIS A N 1
ATOM 1643 C CA . HIS A 1 204 ? 25.493 -3.081 0.348 1.00 82.50 204 HIS A CA 1
ATOM 1644 C C . HIS A 1 204 ? 26.548 -4.156 0.620 1.00 82.50 204 HIS A C 1
ATOM 1646 O O . HIS A 1 204 ? 26.628 -5.134 -0.121 1.00 82.50 204 HIS A O 1
ATOM 1652 N N . LYS A 1 205 ? 27.343 -3.993 1.685 1.00 85.62 205 LYS A N 1
ATOM 1653 C CA . LYS A 1 205 ? 28.427 -4.909 2.046 1.00 85.62 205 LYS A CA 1
ATOM 1654 C C . LYS A 1 205 ? 27.930 -6.355 2.156 1.00 85.62 205 LYS A C 1
ATOM 1656 O O . LYS A 1 205 ? 26.949 -6.631 2.842 1.00 85.62 205 LYS A O 1
ATOM 1661 N N . GLY A 1 206 ? 28.643 -7.275 1.515 1.00 83.44 206 GLY A N 1
ATOM 1662 C CA . GLY A 1 206 ? 28.325 -8.698 1.468 1.00 83.44 206 GLY A CA 1
ATOM 1663 C C . GLY A 1 206 ? 27.395 -9.104 0.322 1.00 83.44 206 GLY A C 1
ATOM 1664 O O . GLY A 1 206 ? 27.164 -10.299 0.152 1.00 83.44 206 GLY A O 1
ATOM 1665 N N . GLN A 1 207 ? 26.879 -8.166 -0.481 1.00 87.44 207 GLN A N 1
ATOM 1666 C CA . GLN A 1 207 ? 26.086 -8.505 -1.668 1.00 87.44 207 GLN A CA 1
ATOM 1667 C C . GLN A 1 207 ? 26.993 -8.914 -2.831 1.00 87.44 207 GLN A C 1
ATOM 1669 O O . GLN A 1 207 ? 27.869 -8.145 -3.245 1.00 87.44 207 GLN A O 1
ATOM 1674 N N . ALA A 1 208 ? 26.741 -10.090 -3.414 1.00 89.44 208 ALA A N 1
ATOM 1675 C CA . ALA A 1 208 ? 27.394 -10.494 -4.652 1.00 89.44 208 ALA A CA 1
ATOM 1676 C C . ALA A 1 208 ? 26.893 -9.641 -5.839 1.00 89.44 208 ALA A C 1
ATOM 1678 O O . ALA A 1 208 ? 25.785 -9.096 -5.788 1.00 89.44 208 ALA A O 1
ATOM 1679 N N . PRO A 1 209 ? 27.645 -9.551 -6.954 1.00 89.31 209 PRO A N 1
ATOM 1680 C CA . PRO A 1 209 ? 27.215 -8.781 -8.122 1.00 89.31 209 PRO A CA 1
ATOM 1681 C C . PRO A 1 209 ? 25.839 -9.175 -8.669 1.00 89.31 209 PRO A C 1
ATOM 1683 O O . PRO A 1 209 ? 25.054 -8.306 -9.044 1.00 89.31 209 PRO A O 1
ATOM 1686 N N . ALA A 1 210 ? 25.519 -10.472 -8.665 1.00 87.12 210 ALA A N 1
ATOM 1687 C CA . ALA A 1 210 ? 24.215 -10.973 -9.090 1.00 87.12 210 ALA A CA 1
ATOM 1688 C C . ALA A 1 210 ? 23.072 -10.500 -8.172 1.00 87.12 210 ALA A C 1
ATOM 1690 O O . ALA A 1 210 ? 21.993 -10.167 -8.665 1.00 87.12 210 ALA A O 1
ATOM 1691 N N . ASP A 1 211 ? 23.315 -10.416 -6.860 1.00 87.88 211 ASP A N 1
ATOM 1692 C CA . ASP A 1 211 ? 22.332 -9.949 -5.876 1.00 87.88 211 ASP A CA 1
ATOM 1693 C C . ASP A 1 211 ? 22.117 -8.437 -5.991 1.00 87.88 211 ASP A C 1
ATOM 1695 O O . ASP A 1 211 ? 20.980 -7.964 -6.012 1.00 87.88 211 ASP A O 1
ATOM 1699 N N . ALA A 1 212 ? 23.200 -7.673 -6.160 1.00 90.06 212 ALA A N 1
ATOM 1700 C CA . ALA A 1 212 ? 23.131 -6.235 -6.401 1.00 90.06 212 ALA A CA 1
ATOM 1701 C C . ALA A 1 212 ? 22.368 -5.916 -7.703 1.00 90.06 212 ALA A C 1
ATOM 1703 O O . ALA A 1 212 ? 21.536 -5.007 -7.742 1.00 90.06 212 ALA A O 1
ATOM 1704 N N . GLU A 1 213 ? 22.586 -6.696 -8.766 1.00 93.44 213 GLU A N 1
ATOM 1705 C CA . GLU A 1 213 ? 21.836 -6.600 -10.023 1.00 93.44 213 GLU A CA 1
ATOM 1706 C C . GLU A 1 213 ? 20.359 -6.988 -9.859 1.00 93.44 213 GLU A C 1
ATOM 1708 O O . GLU A 1 213 ? 19.483 -6.313 -10.404 1.00 93.44 213 GLU A O 1
ATOM 1713 N N . ALA A 1 214 ? 20.051 -8.033 -9.089 1.00 88.50 214 ALA A N 1
ATOM 1714 C CA . ALA A 1 214 ? 18.671 -8.407 -8.784 1.00 88.50 214 ALA A CA 1
ATOM 1715 C C . ALA A 1 214 ? 17.948 -7.288 -8.016 1.00 88.50 214 ALA A C 1
ATOM 1717 O O . ALA A 1 214 ? 16.850 -6.881 -8.407 1.00 88.50 214 ALA A O 1
ATOM 1718 N N . ASN A 1 215 ? 18.600 -6.712 -7.003 1.00 87.06 215 ASN A N 1
ATOM 1719 C CA . ASN A 1 215 ? 18.091 -5.571 -6.243 1.00 87.06 215 ASN A CA 1
ATOM 1720 C C . ASN A 1 215 ? 17.908 -4.326 -7.122 1.00 87.06 215 ASN A C 1
ATOM 1722 O O . ASN A 1 215 ? 16.895 -3.627 -7.007 1.00 87.06 215 ASN A O 1
ATOM 1726 N N . PHE A 1 216 ? 18.833 -4.068 -8.051 1.00 94.25 216 PHE A N 1
ATOM 1727 C CA . PHE A 1 216 ? 18.681 -3.019 -9.058 1.00 94.25 216 PHE A CA 1
ATOM 1728 C C . PHE A 1 216 ? 17.399 -3.221 -9.878 1.00 94.25 216 PHE A C 1
ATOM 1730 O O . PHE A 1 216 ? 16.607 -2.288 -10.027 1.00 94.25 216 PHE A O 1
ATOM 1737 N N . LEU A 1 217 ? 17.169 -4.430 -10.403 1.00 92.88 217 LEU A N 1
ATOM 1738 C CA . LEU A 1 217 ? 15.990 -4.738 -11.220 1.00 92.88 217 LEU A CA 1
ATOM 1739 C C . LEU A 1 217 ? 14.688 -4.639 -10.419 1.00 92.88 217 LEU A C 1
ATOM 1741 O O . LEU A 1 217 ? 13.698 -4.121 -10.940 1.00 92.88 217 LEU A O 1
ATOM 1745 N N . GLU A 1 218 ? 14.704 -5.068 -9.158 1.00 88.69 218 GLU A N 1
ATOM 1746 C CA . GLU A 1 218 ? 13.562 -5.017 -8.240 1.00 88.69 218 GLU A CA 1
ATOM 1747 C C . GLU A 1 218 ? 13.092 -3.583 -7.962 1.00 88.69 218 GLU A C 1
ATOM 1749 O O . GLU A 1 218 ? 11.894 -3.310 -7.867 1.00 88.69 218 GLU A O 1
ATOM 1754 N N . HIS A 1 219 ? 14.026 -2.635 -7.893 1.00 85.25 219 HIS A N 1
ATOM 1755 C CA . HIS A 1 219 ? 13.699 -1.218 -7.750 1.00 85.25 219 HIS A CA 1
ATOM 1756 C C . HIS A 1 219 ? 13.359 -0.578 -9.099 1.00 85.25 219 HIS A C 1
ATOM 1758 O O . HIS A 1 219 ? 12.422 0.216 -9.195 1.00 85.25 219 HIS A O 1
ATOM 1764 N N . ALA A 1 220 ? 14.073 -0.945 -10.167 1.00 88.31 220 ALA A N 1
ATOM 1765 C CA . ALA A 1 220 ? 13.843 -0.396 -11.497 1.00 88.31 220 ALA A CA 1
ATOM 1766 C C . ALA A 1 220 ? 12.462 -0.772 -12.058 1.00 88.31 220 ALA A C 1
ATOM 1768 O O . ALA A 1 220 ? 11.848 0.064 -12.723 1.00 88.31 220 ALA A O 1
ATOM 1769 N N . LYS A 1 221 ? 11.934 -1.974 -11.762 1.00 88.38 221 LYS A N 1
ATOM 1770 C CA . LYS A 1 221 ? 10.603 -2.416 -12.228 1.00 88.38 221 LYS A CA 1
ATOM 1771 C C . LYS A 1 221 ? 9.449 -1.564 -11.685 1.00 88.38 221 LYS A C 1
ATOM 1773 O O . LYS A 1 221 ? 8.382 -1.517 -12.291 1.00 88.38 221 LYS A O 1
ATOM 1778 N N . ARG A 1 222 ? 9.671 -0.868 -10.562 1.00 84.44 222 ARG A N 1
ATOM 1779 C CA . ARG A 1 222 ? 8.685 0.001 -9.894 1.00 84.44 222 ARG A CA 1
ATOM 1780 C C . ARG A 1 222 ? 8.609 1.399 -10.509 1.00 84.44 222 ARG A C 1
ATOM 1782 O O . ARG A 1 222 ? 7.678 2.140 -10.211 1.00 84.44 222 ARG A O 1
ATOM 1789 N N . LEU A 1 223 ? 9.567 1.773 -11.362 1.00 81.69 223 LEU A N 1
ATOM 1790 C CA . LEU A 1 223 ? 9.528 3.050 -12.069 1.00 81.69 223 LEU A CA 1
ATOM 1791 C C . LEU A 1 223 ? 8.351 3.075 -13.048 1.00 81.69 223 LEU A C 1
ATOM 1793 O O . LEU A 1 223 ? 8.176 2.163 -13.851 1.00 81.69 223 LEU A O 1
ATOM 1797 N N . ASP A 1 224 ? 7.597 4.173 -13.066 1.00 77.00 224 ASP A N 1
ATOM 1798 C CA . ASP A 1 224 ? 6.431 4.321 -13.947 1.00 77.00 224 ASP A CA 1
ATOM 1799 C C . ASP A 1 224 ? 6.749 4.154 -15.437 1.00 77.00 224 ASP A C 1
ATOM 1801 O O . ASP A 1 224 ? 5.889 3.740 -16.216 1.00 77.00 224 ASP A O 1
ATOM 1805 N N . CYS A 1 225 ? 7.983 4.475 -15.828 1.00 83.31 225 CYS A N 1
ATOM 1806 C CA . CYS A 1 225 ? 8.486 4.364 -17.192 1.00 83.31 225 CYS A CA 1
ATOM 1807 C C . CYS A 1 225 ? 9.225 3.043 -17.483 1.00 83.31 225 CYS A C 1
ATOM 1809 O O . CYS A 1 225 ? 9.762 2.877 -18.583 1.00 83.31 225 CYS A O 1
ATOM 1811 N N . TYR A 1 226 ? 9.224 2.085 -16.550 1.00 88.94 226 TYR A N 1
ATOM 1812 C CA . TYR A 1 226 ? 9.819 0.769 -16.753 1.00 88.94 226 TYR A CA 1
ATOM 1813 C C . TYR A 1 226 ? 9.183 0.043 -17.943 1.00 88.94 226 TYR A C 1
ATOM 1815 O O . TYR A 1 226 ? 7.966 -0.144 -18.022 1.00 88.94 226 TYR A O 1
ATOM 1823 N N . GLY A 1 227 ? 10.020 -0.358 -18.903 1.00 87.12 227 GLY A N 1
ATOM 1824 C CA . GLY A 1 227 ? 9.587 -1.078 -20.100 1.00 87.12 227 GLY A CA 1
ATOM 1825 C C . GLY A 1 227 ? 8.620 -0.314 -21.010 1.00 87.12 227 GLY A C 1
ATOM 1826 O O . GLY A 1 227 ? 8.008 -0.920 -21.896 1.00 87.12 227 GLY A O 1
ATOM 1827 N N . VAL A 1 228 ? 8.473 1.000 -20.813 1.00 87.44 228 VAL A N 1
ATOM 1828 C CA . VAL A 1 228 ? 7.571 1.844 -21.595 1.00 87.44 228 VAL A CA 1
ATOM 1829 C C . VAL A 1 228 ? 8.220 2.226 -22.925 1.00 87.44 228 VAL A C 1
ATOM 1831 O O . VAL A 1 228 ? 9.211 2.954 -22.972 1.00 87.44 228 VAL A O 1
ATOM 1834 N N . GLU A 1 229 ? 7.612 1.807 -24.037 1.00 85.81 229 GLU A N 1
ATOM 1835 C CA . GLU A 1 229 ? 7.907 2.390 -25.352 1.00 85.81 229 GLU A CA 1
ATOM 1836 C C . GLU A 1 229 ? 6.958 3.564 -25.619 1.00 85.81 229 GLU A C 1
ATOM 1838 O O . GLU A 1 229 ? 5.778 3.369 -25.915 1.00 85.81 229 GLU A O 1
ATOM 1843 N N . SER A 1 230 ? 7.477 4.785 -25.462 1.00 85.69 230 SER A N 1
ATOM 1844 C CA . SER A 1 230 ? 6.710 6.031 -25.555 1.00 85.69 230 SER A CA 1
ATOM 1845 C C . SER A 1 230 ? 6.478 6.483 -26.998 1.00 85.69 230 SER A C 1
ATOM 1847 O O . SER A 1 230 ? 7.412 6.632 -27.786 1.00 85.69 230 SER A O 1
ATOM 1849 N N . HIS A 1 231 ? 5.227 6.807 -27.317 1.00 89.12 231 HIS A N 1
ATOM 1850 C CA . HIS A 1 231 ? 4.802 7.355 -28.600 1.00 89.12 231 HIS A CA 1
ATOM 1851 C C . HIS A 1 231 ? 4.129 8.725 -28.404 1.00 89.12 231 HIS A C 1
ATOM 1853 O O . HIS A 1 231 ? 3.072 8.793 -27.774 1.00 89.12 231 HIS A O 1
ATOM 1859 N N . PRO A 1 232 ? 4.683 9.821 -28.955 1.00 90.00 232 PRO A N 1
ATOM 1860 C CA . PRO A 1 232 ? 4.064 11.141 -28.857 1.00 90.00 232 PRO A CA 1
ATOM 1861 C C . PRO A 1 232 ? 2.697 11.192 -29.557 1.00 90.00 232 PRO A C 1
ATOM 1863 O O . PRO A 1 232 ? 2.570 10.785 -30.720 1.00 90.00 232 PRO A O 1
ATOM 1866 N N . ALA A 1 233 ? 1.695 11.739 -28.876 1.00 90.88 233 ALA A N 1
ATOM 1867 C CA . ALA A 1 233 ? 0.327 11.866 -29.363 1.00 90.88 233 ALA A CA 1
ATOM 1868 C C . ALA A 1 233 ? -0.348 13.135 -28.814 1.00 90.88 233 ALA A C 1
ATOM 1870 O O . ALA A 1 233 ? 0.212 13.858 -27.995 1.00 90.88 233 ALA A O 1
ATOM 1871 N N . LYS A 1 234 ? -1.566 13.398 -29.279 1.00 87.75 234 LYS A N 1
ATOM 1872 C CA . LYS A 1 234 ? -2.466 14.420 -28.751 1.00 87.75 234 LYS A CA 1
ATOM 1873 C C . LYS A 1 234 ? -3.782 13.780 -28.334 1.00 87.75 234 LYS A C 1
ATOM 1875 O O . LYS A 1 234 ? -4.270 12.876 -29.024 1.00 87.75 234 LYS A O 1
ATOM 1880 N N . ASP A 1 235 ? -4.341 14.240 -27.223 1.00 82.19 235 ASP A N 1
ATOM 1881 C CA . ASP A 1 235 ? -5.668 13.822 -26.770 1.00 82.19 235 ASP A CA 1
ATOM 1882 C C . ASP A 1 235 ? -6.792 14.422 -27.646 1.00 82.19 235 ASP A C 1
ATOM 1884 O O . ASP A 1 235 ? -6.542 15.071 -28.672 1.00 82.19 235 ASP A O 1
ATOM 1888 N N . TYR A 1 236 ? -8.048 14.181 -27.260 1.00 74.88 236 TYR A N 1
ATOM 1889 C CA . TYR A 1 236 ? -9.221 14.702 -27.968 1.00 74.88 236 TYR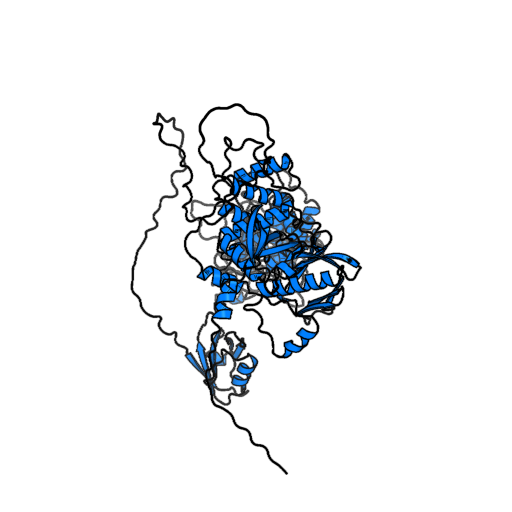 A CA 1
ATOM 1890 C C . TYR A 1 236 ? -9.354 16.235 -27.876 1.00 74.88 236 TYR A C 1
ATOM 1892 O O . TYR A 1 236 ? -9.963 16.837 -28.757 1.00 74.88 236 TYR A O 1
ATOM 1900 N N . ASN A 1 237 ? -8.731 16.861 -26.870 1.00 76.56 237 ASN A N 1
ATOM 1901 C CA . ASN A 1 237 ? -8.668 18.312 -26.674 1.00 76.56 237 ASN A CA 1
ATOM 1902 C C . ASN A 1 237 ? -7.441 18.954 -27.349 1.00 76.56 237 ASN A C 1
ATOM 1904 O O . ASN A 1 237 ? -7.256 20.167 -27.277 1.00 76.56 237 ASN A O 1
ATOM 1908 N N . GLY A 1 238 ? -6.585 18.163 -28.005 1.00 78.62 238 GLY A N 1
ATOM 1909 C CA . GLY A 1 238 ? -5.374 18.640 -28.671 1.00 78.62 238 GLY A CA 1
ATOM 1910 C C . GLY A 1 238 ? -4.161 18.843 -27.754 1.00 78.62 238 GLY A C 1
ATOM 1911 O O . GLY A 1 238 ? -3.153 19.380 -28.225 1.00 78.62 238 GLY A O 1
ATOM 1912 N N . LYS A 1 239 ? -4.223 18.401 -26.492 1.00 85.31 239 LYS A N 1
ATOM 1913 C CA . LYS A 1 239 ? -3.125 18.483 -25.519 1.00 85.31 239 LYS A CA 1
ATOM 1914 C C . LYS A 1 239 ? -2.083 17.402 -25.787 1.00 85.31 239 LYS A C 1
ATOM 1916 O O . LYS A 1 239 ? -2.430 16.254 -26.067 1.00 85.31 239 LYS A O 1
ATOM 1921 N N . ASP A 1 240 ? -0.807 17.770 -25.693 1.00 87.50 240 ASP A N 1
ATOM 1922 C CA . ASP A 1 240 ? 0.305 16.844 -25.898 1.00 87.50 240 ASP A CA 1
ATOM 1923 C C . ASP A 1 240 ? 0.370 15.798 -24.776 1.00 87.50 240 ASP A C 1
ATOM 1925 O O . ASP A 1 240 ? 0.335 16.109 -23.582 1.00 87.50 240 ASP A O 1
ATOM 1929 N N . ILE A 1 241 ? 0.452 14.537 -25.187 1.00 90.25 241 ILE A N 1
ATOM 1930 C CA . ILE A 1 241 ? 0.531 13.359 -24.326 1.00 90.25 241 ILE A CA 1
ATOM 1931 C C . ILE A 1 241 ? 1.533 12.361 -24.916 1.00 90.25 241 ILE A C 1
ATOM 1933 O O . ILE A 1 241 ? 1.875 12.408 -26.101 1.00 90.25 241 ILE A O 1
ATOM 1937 N N . PHE A 1 242 ? 1.971 11.405 -24.108 1.00 90.19 242 PHE A N 1
ATOM 1938 C CA . PHE A 1 242 ? 2.734 10.253 -24.579 1.00 90.19 242 PHE A CA 1
ATOM 1939 C C . PHE A 1 242 ? 1.956 8.978 -24.297 1.00 90.19 242 PHE A C 1
ATOM 1941 O O . PHE A 1 242 ? 1.496 8.753 -23.181 1.00 90.19 242 PHE A O 1
ATOM 1948 N N . ILE A 1 243 ? 1.812 8.137 -25.314 1.00 90.94 243 ILE A N 1
ATOM 1949 C CA . ILE A 1 243 ? 1.192 6.824 -25.183 1.00 90.94 243 ILE A CA 1
ATOM 1950 C C . ILE A 1 243 ? 2.308 5.801 -25.064 1.00 90.94 243 ILE A C 1
ATOM 1952 O O . ILE A 1 243 ? 3.088 5.615 -25.996 1.00 90.94 243 ILE A O 1
ATOM 1956 N N . GLY A 1 244 ? 2.384 5.159 -23.910 1.00 90.12 244 GLY A N 1
ATOM 1957 C CA . GLY A 1 244 ? 3.298 4.070 -23.633 1.00 90.12 244 GLY A CA 1
ATOM 1958 C C . GLY A 1 244 ? 2.625 2.714 -23.801 1.00 90.12 244 GLY A C 1
ATOM 1959 O O . GLY A 1 244 ? 1.441 2.561 -23.507 1.00 90.12 244 GLY A O 1
ATOM 1960 N N . VAL A 1 245 ? 3.377 1.709 -24.236 1.00 91.00 245 VAL A N 1
ATOM 1961 C CA . VAL A 1 245 ? 2.906 0.317 -24.259 1.00 91.00 245 VAL A CA 1
ATOM 1962 C C . VAL A 1 245 ? 3.794 -0.531 -23.356 1.00 91.00 245 VAL A C 1
ATOM 1964 O O . VAL A 1 245 ? 5.010 -0.556 -23.546 1.00 91.00 245 VAL A O 1
ATOM 1967 N N . THR A 1 246 ? 3.185 -1.236 -22.404 1.00 88.94 246 THR A N 1
ATOM 1968 C CA . THR A 1 246 ? 3.861 -2.056 -21.385 1.00 88.94 246 THR A CA 1
ATOM 1969 C C . THR A 1 246 ? 3.375 -3.508 -21.412 1.00 88.94 246 THR A C 1
ATOM 1971 O O . THR A 1 246 ? 2.493 -3.884 -22.191 1.00 88.94 246 THR A O 1
ATOM 1974 N N . SER A 1 247 ? 3.949 -4.348 -20.548 1.00 84.62 247 SER A N 1
ATOM 1975 C CA . SER A 1 247 ? 3.505 -5.730 -20.331 1.00 84.62 247 SER A CA 1
ATOM 1976 C C . SER A 1 247 ? 2.077 -5.819 -19.774 1.00 84.62 247 SER A C 1
ATOM 1978 O O . SER A 1 247 ? 1.343 -6.742 -20.122 1.00 84.62 247 SER A O 1
ATOM 1980 N N . ILE A 1 248 ? 1.638 -4.827 -18.989 1.00 82.88 248 ILE A N 1
ATOM 1981 C CA . ILE A 1 248 ? 0.310 -4.804 -18.350 1.00 82.88 248 ILE A CA 1
ATOM 1982 C C . ILE A 1 248 ? -0.789 -4.146 -19.200 1.00 82.88 248 ILE A C 1
ATOM 1984 O O . ILE A 1 248 ? -1.975 -4.439 -19.004 1.00 82.88 248 ILE A O 1
ATOM 1988 N N . GLY A 1 249 ? -0.432 -3.256 -20.133 1.00 87.75 249 GLY A N 1
ATOM 1989 C CA . GLY A 1 249 ? -1.418 -2.503 -20.904 1.00 87.75 249 GLY A CA 1
ATOM 1990 C C . GLY A 1 249 ? -0.857 -1.348 -21.731 1.00 87.75 249 GLY A C 1
ATOM 1991 O O . GLY A 1 249 ? 0.331 -1.280 -22.042 1.00 87.75 249 GLY A O 1
ATOM 1992 N N . ILE A 1 250 ? -1.745 -0.416 -22.074 1.00 89.62 250 ILE A N 1
ATOM 1993 C CA . ILE A 1 250 ? -1.407 0.869 -22.694 1.00 89.62 250 ILE A CA 1
ATOM 1994 C C . ILE A 1 250 ? -1.511 1.952 -21.623 1.00 89.62 250 ILE A C 1
ATOM 1996 O O . ILE A 1 250 ? -2.554 2.104 -20.996 1.00 89.62 250 ILE A O 1
ATOM 2000 N N . VAL A 1 251 ? -0.447 2.714 -21.420 1.00 88.00 251 VAL A N 1
ATOM 2001 C CA . VAL A 1 251 ? -0.364 3.791 -20.427 1.00 88.00 251 VAL A CA 1
ATOM 2002 C C . VAL A 1 251 ? -0.342 5.147 -21.121 1.00 88.00 251 VAL A C 1
ATOM 2004 O O . VAL A 1 251 ? 0.158 5.277 -22.238 1.00 88.00 251 VAL A O 1
ATOM 2007 N N . VAL A 1 252 ? -0.888 6.170 -20.474 1.00 84.19 252 VAL A N 1
ATOM 2008 C CA . VAL A 1 252 ? -0.882 7.547 -20.979 1.00 84.19 252 VAL A CA 1
ATOM 2009 C C . VAL A 1 252 ? -0.132 8.423 -19.995 1.00 84.19 252 VAL A C 1
ATOM 2011 O O . VAL A 1 252 ? -0.432 8.414 -18.803 1.00 84.19 252 VAL A O 1
ATOM 2014 N N . PHE A 1 253 ? 0.820 9.192 -20.507 1.00 79.00 253 PHE A N 1
ATOM 2015 C CA . PHE A 1 253 ? 1.583 10.175 -19.758 1.00 79.00 253 PHE A CA 1
ATOM 2016 C C . PHE A 1 253 ? 1.246 11.584 -20.218 1.00 79.00 253 PHE A C 1
ATOM 2018 O O . PHE A 1 253 ? 1.100 11.852 -21.414 1.00 79.00 253 PHE A O 1
ATOM 2025 N N . GLN A 1 254 ? 1.196 12.497 -19.262 1.00 80.56 254 GLN A N 1
ATOM 2026 C CA . GLN A 1 254 ? 1.063 13.924 -19.487 1.00 80.56 254 GLN A CA 1
ATOM 2027 C C . GLN A 1 254 ? 2.056 14.637 -18.575 1.00 80.56 254 GLN A C 1
ATOM 2029 O O . GLN A 1 254 ? 2.095 14.360 -17.383 1.00 80.56 254 GLN A O 1
ATOM 2034 N N . ASN A 1 255 ? 2.887 15.520 -19.133 1.00 76.00 255 ASN A N 1
ATOM 2035 C CA . ASN A 1 255 ? 3.964 16.192 -18.391 1.00 76.00 255 ASN A CA 1
ATOM 2036 C C . ASN A 1 255 ? 4.888 15.211 -17.633 1.00 76.00 255 ASN A C 1
ATOM 2038 O O . ASN A 1 255 ? 5.276 15.476 -16.502 1.00 76.00 255 ASN A O 1
ATOM 2042 N N . ASN A 1 256 ? 5.212 14.065 -18.246 1.00 69.50 256 ASN A N 1
ATOM 2043 C CA . ASN A 1 256 ? 5.984 12.958 -17.652 1.00 69.50 256 ASN A CA 1
ATOM 2044 C C . ASN A 1 256 ? 5.335 12.258 -16.441 1.00 69.50 256 ASN A C 1
ATOM 2046 O O . ASN A 1 256 ? 5.963 11.387 -15.848 1.00 69.50 256 ASN A O 1
ATOM 2050 N N . ILE A 1 257 ? 4.077 12.565 -16.118 1.00 70.44 257 ILE A N 1
ATOM 2051 C CA . ILE A 1 257 ? 3.298 11.896 -15.070 1.00 70.44 257 ILE A CA 1
ATOM 2052 C C . ILE A 1 257 ? 2.332 10.913 -15.730 1.00 70.44 257 ILE A C 1
ATOM 2054 O O . ILE A 1 257 ? 1.666 11.254 -16.713 1.00 70.44 257 ILE A O 1
ATOM 2058 N N . ARG A 1 258 ? 2.249 9.683 -15.214 1.00 75.38 258 ARG A N 1
ATOM 2059 C CA . ARG A 1 258 ? 1.300 8.679 -15.709 1.00 75.38 258 ARG A CA 1
ATOM 2060 C C . ARG A 1 258 ? -0.116 9.058 -15.273 1.00 75.38 258 ARG A C 1
ATOM 2062 O O . ARG A 1 258 ? -0.436 9.003 -14.094 1.00 75.38 258 ARG A O 1
ATOM 2069 N N . VAL A 1 259 ? -0.971 9.415 -16.229 1.00 74.44 259 VAL A N 1
ATOM 2070 C CA . VAL A 1 259 ? -2.354 9.855 -15.968 1.00 74.44 259 VAL A CA 1
ATOM 2071 C C . VAL A 1 259 ? -3.381 8.737 -16.102 1.00 74.44 259 VAL A C 1
ATOM 2073 O O . VAL A 1 259 ? -4.454 8.822 -15.513 1.00 74.44 259 VAL A O 1
ATOM 2076 N N . ASN A 1 260 ? -3.103 7.703 -16.902 1.00 76.12 260 ASN A N 1
ATOM 2077 C CA . ASN A 1 260 ? -4.049 6.606 -17.100 1.00 76.12 260 ASN A CA 1
ATOM 2078 C C . ASN A 1 260 ? -3.351 5.301 -17.508 1.00 76.12 260 ASN A C 1
ATOM 2080 O O . ASN A 1 260 ? -2.288 5.327 -18.133 1.00 76.12 260 ASN A O 1
ATOM 2084 N N . THR A 1 261 ? -3.994 4.172 -17.206 1.00 82.19 261 THR A N 1
ATOM 2085 C CA . THR A 1 261 ? -3.545 2.819 -17.553 1.00 82.19 261 THR A CA 1
ATOM 2086 C C . THR A 1 261 ? -4.724 1.988 -18.054 1.00 82.19 261 THR A C 1
ATOM 2088 O O . THR A 1 261 ? -5.617 1.608 -17.298 1.00 82.19 261 THR A O 1
ATOM 2091 N N . PHE A 1 262 ? -4.693 1.631 -19.334 1.00 84.19 262 PHE A N 1
ATOM 2092 C CA . PHE A 1 262 ? -5.641 0.727 -19.973 1.00 84.19 262 PHE A CA 1
ATOM 2093 C C . PHE A 1 262 ? -5.080 -0.694 -19.965 1.00 84.19 262 PHE A C 1
ATOM 2095 O O . PHE A 1 262 ? -4.255 -1.054 -20.805 1.00 84.19 262 PHE A O 1
ATOM 2102 N N . SER A 1 263 ? -5.519 -1.506 -19.003 1.00 84.38 263 SER A N 1
ATOM 2103 C CA . SER A 1 263 ? -5.089 -2.906 -18.903 1.00 84.38 263 SER A CA 1
ATOM 2104 C C . SER A 1 263 ? -5.504 -3.715 -20.132 1.00 84.38 263 SER A C 1
ATOM 2106 O O . SER A 1 263 ? -6.620 -3.561 -20.635 1.00 84.38 263 SER A O 1
ATOM 2108 N N . TRP A 1 264 ? -4.647 -4.647 -20.560 1.00 86.38 264 TRP A N 1
ATOM 2109 C CA . TRP A 1 264 ? -4.961 -5.572 -21.652 1.00 86.38 264 TRP A CA 1
ATOM 2110 C C . TRP A 1 264 ? -6.278 -6.333 -21.450 1.00 86.38 264 TRP A C 1
ATOM 2112 O O . TRP A 1 264 ? -6.963 -6.607 -22.429 1.00 86.38 264 TRP A O 1
ATOM 2122 N N . SER A 1 265 ? -6.670 -6.637 -20.206 1.00 82.00 265 SER A N 1
ATOM 2123 C CA . SER A 1 265 ? -7.925 -7.345 -19.900 1.00 82.00 265 SER A CA 1
ATOM 2124 C C . SER A 1 265 ? -9.185 -6.519 -20.180 1.00 82.00 265 SER A C 1
ATOM 2126 O O . SER A 1 265 ? -10.248 -7.086 -20.435 1.00 82.00 265 SER A O 1
ATOM 2128 N N . LYS A 1 266 ? -9.074 -5.185 -20.152 1.00 82.12 266 LYS A N 1
ATOM 2129 C CA . LYS A 1 266 ? -10.180 -4.257 -20.418 1.00 82.12 266 LYS A CA 1
ATOM 2130 C C . LYS A 1 266 ? -10.278 -3.864 -21.890 1.00 82.12 266 LYS A C 1
ATOM 2132 O O . LYS A 1 266 ? -11.315 -3.359 -22.309 1.00 82.12 266 LYS A O 1
ATOM 2137 N N . ILE A 1 267 ? -9.225 -4.077 -22.678 1.00 85.25 267 ILE A N 1
ATOM 2138 C CA . ILE A 1 267 ? -9.169 -3.681 -24.086 1.00 85.25 267 ILE A CA 1
ATOM 2139 C C . ILE A 1 267 ? -9.782 -4.781 -24.959 1.00 85.25 267 ILE A C 1
ATOM 2141 O O . ILE A 1 267 ? -9.253 -5.881 -25.074 1.00 85.25 267 ILE A O 1
ATOM 2145 N N . VAL A 1 268 ? -10.879 -4.458 -25.640 1.00 85.75 268 VAL A N 1
ATOM 2146 C CA . VAL A 1 268 ? -11.551 -5.346 -26.601 1.00 85.75 268 VAL A CA 1
ATOM 2147 C C . VAL A 1 268 ? -10.867 -5.291 -27.962 1.00 85.75 268 VAL A C 1
ATOM 2149 O O . VAL A 1 268 ? -10.697 -6.311 -28.633 1.00 85.75 268 VAL A O 1
ATOM 2152 N N . LYS A 1 269 ? -10.491 -4.087 -28.405 1.00 86.25 269 LYS A N 1
ATOM 2153 C CA . LYS A 1 269 ? -9.928 -3.878 -29.740 1.00 86.25 269 LYS A CA 1
ATOM 2154 C C . LYS A 1 269 ? -9.010 -2.667 -29.769 1.00 86.25 269 LYS A C 1
ATOM 2156 O O . LYS A 1 269 ? -9.346 -1.608 -29.257 1.00 86.25 269 LYS A O 1
ATOM 2161 N N . ILE A 1 270 ? -7.888 -2.813 -30.465 1.00 92.06 270 ILE A N 1
ATOM 2162 C CA . ILE A 1 270 ? -7.017 -1.705 -30.865 1.00 92.06 270 ILE A CA 1
ATOM 2163 C C . ILE A 1 270 ? -7.033 -1.568 -32.383 1.00 92.06 270 ILE A C 1
ATOM 2165 O O . ILE A 1 270 ? -6.975 -2.557 -33.120 1.00 92.06 270 ILE A O 1
ATOM 2169 N N . SER A 1 271 ? -7.125 -0.339 -32.874 1.00 88.31 271 SER A N 1
ATOM 2170 C CA . SER A 1 271 ? -7.115 -0.060 -34.311 1.00 88.31 271 SER A CA 1
ATOM 2171 C C . SER A 1 271 ? -6.526 1.313 -34.599 1.00 88.31 271 SER A C 1
ATOM 2173 O O . SER A 1 271 ? -6.342 2.119 -33.696 1.00 88.31 271 SER A O 1
ATOM 2175 N N . PHE A 1 272 ? -6.195 1.590 -35.855 1.00 90.75 272 PHE A N 1
ATOM 2176 C CA . PHE A 1 272 ? -5.753 2.917 -36.264 1.00 90.75 272 PHE A CA 1
ATOM 2177 C C . PHE A 1 272 ? -6.317 3.257 -37.642 1.00 90.75 272 PHE A C 1
ATOM 2179 O O . PHE A 1 272 ? -6.529 2.374 -38.476 1.00 90.75 272 PHE A O 1
ATOM 2186 N N . LYS A 1 273 ? -6.558 4.544 -37.892 1.00 87.31 273 LYS A N 1
ATOM 2187 C CA . LYS A 1 273 ? -7.029 5.064 -39.178 1.00 87.31 273 LYS A CA 1
ATOM 2188 C C . LYS A 1 273 ? -6.346 6.394 -39.455 1.00 87.31 273 LYS A C 1
ATOM 2190 O O . LYS A 1 273 ? -6.480 7.342 -38.688 1.00 87.31 273 LYS A O 1
ATOM 2195 N N . LYS A 1 274 ? -5.631 6.489 -40.580 1.00 91.12 274 LYS A N 1
ATOM 2196 C CA . LYS A 1 274 ? -4.791 7.656 -40.905 1.00 91.12 274 LYS A CA 1
ATOM 2197 C C . LYS A 1 274 ? -3.857 7.968 -39.724 1.00 91.12 274 LYS A C 1
ATOM 2199 O O . LYS A 1 274 ? -3.062 7.111 -39.363 1.00 91.12 274 LYS A O 1
ATOM 2204 N N . LYS A 1 275 ? -3.953 9.165 -39.138 1.00 91.88 275 LYS A N 1
ATOM 2205 C CA . LYS A 1 275 ? -3.156 9.611 -37.988 1.00 91.88 275 LYS A CA 1
ATOM 2206 C C . LYS A 1 275 ? -3.782 9.255 -36.634 1.00 91.88 275 LYS A C 1
ATOM 2208 O O . LYS A 1 275 ? -3.177 9.552 -35.619 1.00 91.88 275 LYS A O 1
ATOM 2213 N N . GLN A 1 276 ? -4.964 8.650 -36.599 1.00 87.44 276 GLN A N 1
ATOM 2214 C CA . GLN A 1 276 ? -5.693 8.391 -35.358 1.00 87.44 276 GLN A CA 1
ATOM 2215 C C . GLN A 1 276 ? -5.483 6.954 -34.885 1.00 87.44 276 GLN A C 1
ATOM 2217 O O . GLN A 1 276 ? -5.518 6.027 -35.699 1.00 87.44 276 GLN A O 1
ATOM 2222 N N . PHE A 1 277 ? -5.284 6.774 -33.585 1.00 91.25 277 PHE A N 1
ATOM 2223 C CA . PHE A 1 277 ? -5.194 5.491 -32.897 1.00 91.25 277 PHE A CA 1
ATOM 2224 C C . PHE A 1 277 ? -6.398 5.338 -31.964 1.00 91.25 277 PHE A C 1
ATOM 2226 O O . PHE A 1 277 ? -6.754 6.285 -31.273 1.00 91.25 277 PHE A O 1
ATOM 2233 N N . PHE A 1 278 ? -7.029 4.168 -31.959 1.00 88.50 278 PHE A N 1
ATOM 2234 C CA . PHE A 1 278 ? -8.260 3.909 -31.221 1.00 88.50 278 PHE A CA 1
ATOM 2235 C C . PHE A 1 278 ? -8.107 2.711 -30.288 1.00 88.50 278 PHE A C 1
ATOM 2237 O O . PHE A 1 278 ? -7.628 1.652 -30.711 1.00 88.50 278 PHE A O 1
ATOM 2244 N N . ILE A 1 279 ? -8.591 2.870 -29.057 1.00 88.88 279 ILE A N 1
ATOM 2245 C CA . ILE A 1 279 ? -8.707 1.823 -28.041 1.00 88.88 279 ILE A CA 1
ATOM 2246 C C . ILE A 1 279 ? -10.190 1.643 -27.729 1.00 88.88 279 ILE A C 1
ATOM 2248 O O . ILE A 1 279 ? -10.848 2.578 -27.295 1.00 88.88 279 ILE A O 1
ATOM 2252 N N . GLN A 1 280 ? -10.716 0.444 -27.944 1.00 85.19 280 GLN A N 1
ATOM 2253 C CA . GLN A 1 280 ? -12.069 0.072 -27.554 1.00 85.19 280 GLN A CA 1
ATOM 2254 C C . GLN A 1 280 ? -12.011 -0.739 -26.261 1.00 85.19 280 GLN A C 1
ATOM 2256 O O . GLN A 1 280 ? -11.364 -1.790 -26.225 1.00 85.19 280 GLN A O 1
ATOM 2261 N N . LEU A 1 281 ? -12.690 -0.262 -25.226 1.00 83.25 281 LEU A N 1
ATOM 2262 C CA . LEU A 1 281 ? -12.790 -0.892 -23.915 1.00 83.25 281 LEU A CA 1
ATOM 2263 C C . LEU A 1 281 ? -14.036 -1.783 -23.813 1.00 83.25 281 LEU A C 1
ATOM 2265 O O . LEU A 1 281 ? -14.995 -1.646 -24.576 1.00 83.25 281 LEU A O 1
ATOM 2269 N N . LYS A 1 282 ? -14.009 -2.737 -22.882 1.00 80.19 282 LYS A N 1
ATOM 2270 C CA . LYS A 1 282 ? -15.154 -3.591 -22.556 1.00 80.19 282 LYS A CA 1
ATOM 2271 C C . LYS A 1 282 ? -16.226 -2.740 -21.874 1.00 80.19 282 LYS A C 1
ATOM 2273 O O . LYS A 1 282 ? -15.917 -2.020 -20.936 1.00 80.19 282 LYS A O 1
ATOM 2278 N N . ARG A 1 283 ? -17.473 -2.837 -22.341 1.00 72.00 283 ARG A N 1
ATOM 2279 C CA . ARG A 1 283 ? -18.610 -2.122 -21.748 1.00 72.00 283 ARG A CA 1
ATOM 2280 C C . ARG A 1 283 ? -19.053 -2.816 -20.462 1.00 72.00 283 ARG A C 1
ATOM 2282 O O . ARG A 1 283 ? -19.417 -3.993 -20.520 1.00 72.00 283 ARG A O 1
ATOM 2289 N N . GLU A 1 284 ? -19.061 -2.102 -19.341 1.00 71.00 284 GLU A N 1
ATOM 2290 C CA . GLU A 1 284 ? -19.699 -2.572 -18.109 1.00 71.00 284 GLU A CA 1
ATOM 2291 C C . GLU A 1 284 ? -21.160 -2.080 -18.034 1.00 71.00 284 GLU A C 1
ATOM 2293 O O . GLU A 1 284 ? -21.454 -0.965 -18.470 1.00 71.00 284 GLU A O 1
ATOM 2298 N N . PRO A 1 285 ? -22.114 -2.887 -17.522 1.00 50.53 285 PRO A N 1
ATOM 2299 C CA . PRO A 1 285 ? -23.540 -2.525 -17.488 1.00 50.53 285 PRO A CA 1
ATOM 2300 C C . PRO A 1 285 ? -23.860 -1.252 -16.688 1.00 50.53 285 PRO A C 1
ATOM 2302 O O . PRO A 1 285 ? -24.911 -0.651 -16.889 1.00 50.53 285 PRO A O 1
ATOM 2305 N N . SER A 1 286 ? -22.968 -0.857 -15.781 1.00 47.62 286 SER A N 1
ATOM 2306 C CA . SER A 1 286 ? -23.070 0.320 -14.914 1.00 47.62 286 SER A CA 1
ATOM 2307 C C . SER A 1 286 ? -22.549 1.615 -15.547 1.00 47.62 286 SER A C 1
ATOM 2309 O O . SER A 1 286 ? -22.687 2.673 -14.939 1.00 47.62 286 SER A O 1
ATOM 2311 N N . GLU A 1 287 ? -21.944 1.560 -16.737 1.00 51.47 287 GLU A N 1
ATOM 2312 C CA . GLU A 1 287 ? -21.207 2.684 -17.319 1.00 51.47 287 GLU A CA 1
ATOM 2313 C C . GLU A 1 287 ? -21.934 3.305 -18.523 1.00 51.47 287 GLU A C 1
ATOM 2315 O O . GLU A 1 287 ? -22.324 2.628 -19.480 1.00 51.47 287 GLU A O 1
ATOM 2320 N N . THR A 1 288 ? -22.116 4.628 -18.478 1.00 46.94 288 THR A N 1
ATOM 2321 C CA . THR A 1 288 ? -22.851 5.422 -19.481 1.00 46.94 288 THR A CA 1
ATOM 2322 C C . THR A 1 288 ? -21.952 6.167 -20.474 1.00 46.94 288 THR A C 1
ATOM 2324 O O . THR A 1 288 ? -22.466 6.860 -21.350 1.00 46.94 288 THR A O 1
ATOM 2327 N N . TYR A 1 289 ? -20.626 6.036 -20.368 1.00 54.12 289 TYR A N 1
ATOM 2328 C CA . TYR A 1 289 ? -19.658 6.762 -21.196 1.00 54.12 289 TYR A CA 1
ATOM 2329 C C . TYR A 1 289 ? -19.235 5.997 -22.465 1.00 54.12 289 TYR A C 1
ATOM 2331 O O . TYR A 1 289 ? -19.470 4.793 -22.603 1.00 54.12 289 TYR A O 1
ATOM 2339 N N . ASP A 1 290 ? -18.627 6.712 -23.420 1.00 59.12 290 ASP A N 1
ATOM 2340 C CA . ASP A 1 290 ? -18.145 6.131 -24.679 1.00 59.12 290 ASP A CA 1
ATOM 2341 C C . ASP A 1 290 ? -16.993 5.144 -24.422 1.00 59.12 290 ASP A C 1
ATOM 2343 O O . ASP A 1 290 ? -16.006 5.450 -23.755 1.00 59.12 290 ASP A O 1
ATOM 2347 N N . THR A 1 291 ? -17.122 3.939 -24.974 1.00 77.38 291 THR A N 1
ATOM 2348 C CA . THR A 1 291 ? -16.150 2.847 -24.808 1.00 77.38 291 THR A CA 1
ATOM 2349 C C . THR A 1 291 ? -14.995 2.927 -25.803 1.00 77.38 291 THR A C 1
ATOM 2351 O O . THR A 1 291 ? -14.057 2.134 -25.712 1.00 77.38 291 THR A O 1
ATOM 2354 N N . VAL A 1 292 ? -15.044 3.854 -26.767 1.00 83.56 292 VAL A N 1
ATOM 2355 C CA . VAL A 1 292 ? -13.999 4.039 -27.777 1.00 83.56 292 VAL A CA 1
ATOM 2356 C C . VAL A 1 292 ? -13.211 5.314 -27.500 1.00 83.56 292 VAL A C 1
ATOM 2358 O O . VAL A 1 292 ? -13.705 6.426 -27.633 1.00 83.56 292 VAL A O 1
ATOM 2361 N N . LEU A 1 293 ? -11.932 5.149 -27.183 1.00 83.62 293 LEU A N 1
ATOM 2362 C CA . LEU A 1 293 ? -10.993 6.239 -26.949 1.00 83.62 293 LEU A CA 1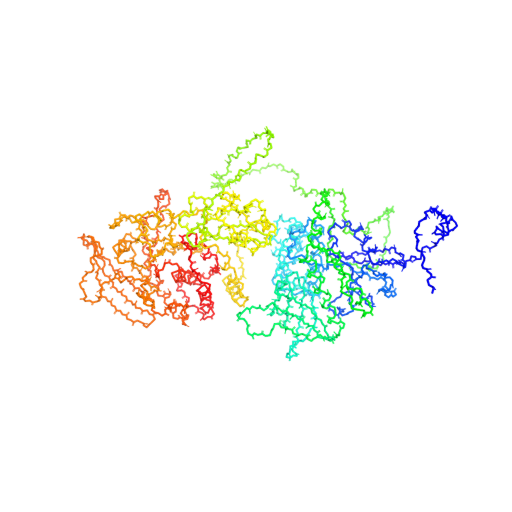
ATOM 2363 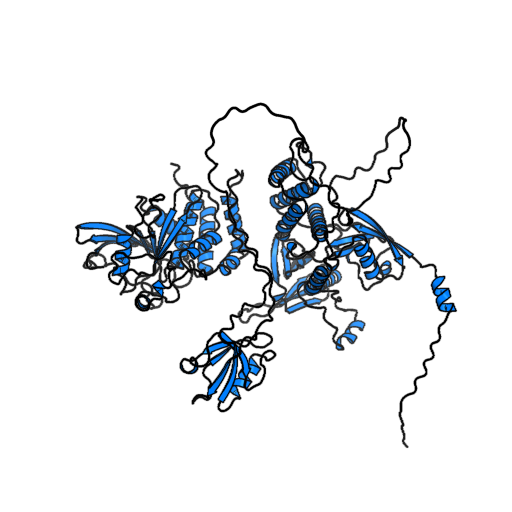C C . LEU A 1 293 ? -10.158 6.485 -28.205 1.00 83.62 293 LEU A C 1
ATOM 2365 O O . LEU A 1 293 ? -9.592 5.543 -28.765 1.00 83.62 293 LEU A O 1
ATOM 2369 N N . GLY A 1 294 ? -10.068 7.741 -28.645 1.00 85.62 294 GLY A N 1
ATOM 2370 C CA . GLY A 1 294 ? -9.311 8.154 -29.828 1.00 85.62 294 GLY A CA 1
ATOM 2371 C C . GLY A 1 294 ? -8.134 9.067 -29.487 1.00 85.62 294 GLY A C 1
ATOM 2372 O O . GLY A 1 294 ? -8.274 10.013 -28.718 1.00 85.62 294 GLY A O 1
ATOM 2373 N N . PHE A 1 295 ? -6.985 8.812 -30.111 1.00 89.56 295 PHE A N 1
ATOM 2374 C CA . PHE A 1 295 ? -5.752 9.576 -29.936 1.00 89.56 295 PHE A CA 1
ATOM 2375 C C . PHE A 1 295 ? -5.186 10.019 -31.281 1.00 89.56 295 PHE A C 1
ATOM 2377 O O . PHE A 1 295 ? -5.119 9.239 -32.234 1.00 89.56 295 PHE A O 1
ATOM 2384 N N . ASN A 1 296 ? -4.737 11.267 -31.362 1.00 89.19 296 ASN A N 1
ATOM 2385 C CA . ASN A 1 296 ? -4.183 11.842 -32.580 1.00 89.19 296 ASN A CA 1
ATOM 2386 C C . ASN A 1 296 ? -2.654 11.729 -32.577 1.00 89.19 296 ASN A C 1
ATOM 2388 O O . ASN A 1 296 ? -1.963 12.378 -31.802 1.00 89.19 296 ASN A O 1
ATOM 2392 N N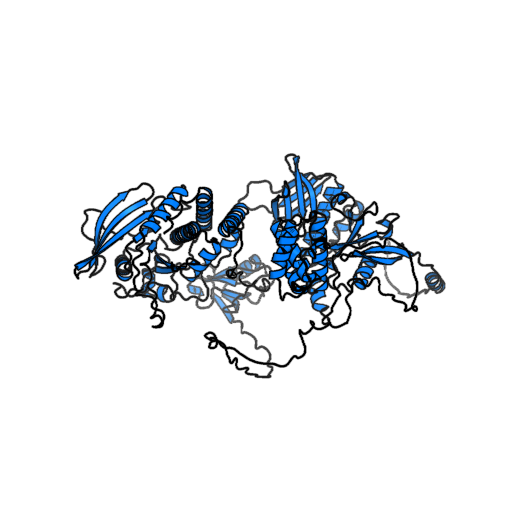 . MET A 1 297 ? -2.103 10.928 -33.481 1.00 90.50 297 MET A N 1
ATOM 2393 C CA . MET A 1 297 ? -0.661 10.747 -33.644 1.00 90.50 297 MET A CA 1
ATOM 2394 C C . MET A 1 297 ? -0.083 11.784 -34.614 1.00 90.50 297 MET A C 1
ATOM 2396 O O . MET A 1 297 ? -0.776 12.310 -35.488 1.00 90.50 297 MET A O 1
ATOM 2400 N N . ARG A 1 298 ? 1.234 12.017 -34.549 1.00 87.12 298 ARG A N 1
ATOM 2401 C CA . ARG A 1 298 ? 1.941 12.948 -35.458 1.00 87.12 298 ARG A CA 1
ATOM 2402 C C . ARG A 1 298 ? 1.765 12.592 -36.944 1.00 87.12 298 ARG A C 1
ATOM 2404 O O . ARG A 1 298 ? 1.588 13.459 -37.806 1.00 87.12 298 ARG A O 1
ATOM 2411 N N . SER A 1 299 ? 1.781 11.296 -37.261 1.00 88.94 299 SER A N 1
ATOM 2412 C CA . SER A 1 299 ? 1.657 10.774 -38.626 1.00 88.94 299 SER A CA 1
ATOM 2413 C C . SER A 1 299 ? 0.966 9.409 -38.659 1.00 88.94 299 SER A C 1
ATOM 2415 O O . SER A 1 299 ? 0.892 8.703 -37.653 1.00 88.94 299 SER A O 1
ATOM 2417 N N . GLY A 1 300 ? 0.498 8.987 -39.839 1.00 85.62 300 GLY A N 1
ATOM 2418 C CA . GLY A 1 300 ? -0.063 7.640 -39.992 1.00 85.62 300 GLY A CA 1
ATOM 2419 C C . GLY A 1 300 ? 0.978 6.531 -39.830 1.00 85.62 300 GLY A C 1
ATOM 2420 O O . GLY A 1 300 ? 0.649 5.420 -39.418 1.00 85.62 300 GLY A O 1
ATOM 2421 N N . ARG A 1 301 ? 2.258 6.847 -40.068 1.00 84.81 301 ARG A N 1
ATOM 2422 C CA . ARG A 1 301 ? 3.377 5.949 -39.768 1.00 84.81 301 ARG A CA 1
ATOM 2423 C C . ARG A 1 301 ? 3.544 5.766 -38.257 1.00 84.81 301 ARG A C 1
ATOM 2425 O O . ARG A 1 301 ? 3.726 4.632 -37.826 1.00 84.81 301 ARG A O 1
ATOM 2432 N N . ALA A 1 302 ? 3.413 6.839 -37.474 1.00 86.44 302 ALA A N 1
ATOM 2433 C CA . ALA A 1 302 ? 3.449 6.786 -36.011 1.00 86.44 302 ALA A CA 1
ATOM 2434 C C . ALA A 1 302 ? 2.262 5.993 -35.436 1.00 86.44 302 ALA A C 1
ATOM 2436 O O . ALA A 1 302 ? 2.463 5.126 -34.592 1.00 86.44 302 ALA A O 1
ATOM 2437 N N . ALA A 1 303 ? 1.048 6.197 -35.961 1.00 87.94 303 ALA A N 1
ATOM 2438 C CA . ALA A 1 303 ? -0.127 5.415 -35.562 1.00 87.94 303 ALA A CA 1
ATOM 2439 C C . ALA A 1 303 ? 0.030 3.916 -35.862 1.00 87.94 303 ALA A C 1
ATOM 2441 O O . ALA A 1 303 ? -0.257 3.071 -35.015 1.00 87.94 303 ALA A O 1
ATOM 2442 N N . LYS A 1 304 ? 0.566 3.573 -37.042 1.00 87.25 304 LYS A N 1
ATOM 2443 C CA . LYS A 1 304 ? 0.886 2.185 -37.401 1.00 87.25 304 LYS A CA 1
ATOM 2444 C C . LYS A 1 304 ? 1.980 1.588 -36.510 1.00 87.25 304 LYS A C 1
ATOM 2446 O O . LYS A 1 304 ? 1.925 0.394 -36.224 1.00 87.25 304 LYS A O 1
ATOM 2451 N N . ALA A 1 305 ? 2.970 2.384 -36.102 1.00 86.81 305 ALA A N 1
ATOM 2452 C CA . ALA A 1 305 ? 4.040 1.949 -35.205 1.00 86.81 305 ALA A CA 1
ATOM 2453 C C . ALA A 1 305 ? 3.499 1.625 -33.805 1.00 86.81 305 ALA A C 1
ATOM 2455 O O . ALA A 1 305 ? 3.698 0.502 -33.352 1.00 86.81 305 ALA A O 1
ATOM 2456 N N . LEU A 1 306 ? 2.731 2.536 -33.194 1.00 89.94 306 LEU A N 1
ATOM 2457 C CA . LEU A 1 306 ? 2.064 2.314 -31.904 1.00 89.94 306 LEU A CA 1
ATOM 2458 C C . LEU A 1 306 ? 1.141 1.086 -31.946 1.00 89.94 306 LEU A C 1
ATOM 2460 O O . LEU A 1 306 ? 1.157 0.255 -31.040 1.00 89.94 306 LEU A O 1
ATOM 2464 N N . TRP A 1 307 ? 0.373 0.925 -33.027 1.00 92.62 307 TRP A N 1
ATOM 2465 C CA . TRP A 1 307 ? -0.482 -0.247 -33.202 1.00 92.62 307 TRP A CA 1
ATOM 2466 C C . TRP A 1 307 ? 0.312 -1.554 -33.285 1.00 92.62 307 TRP A C 1
ATOM 2468 O O . TRP A 1 307 ? -0.037 -2.514 -32.604 1.00 92.62 307 TRP A O 1
ATOM 2478 N N . ARG A 1 308 ? 1.395 -1.604 -34.073 1.00 86.81 308 ARG A N 1
ATOM 2479 C CA . ARG A 1 308 ? 2.264 -2.794 -34.138 1.00 86.81 308 ARG A CA 1
ATOM 2480 C C . ARG A 1 308 ? 2.888 -3.107 -32.782 1.00 86.81 308 ARG A C 1
ATOM 2482 O O . ARG A 1 308 ? 2.795 -4.242 -32.338 1.00 86.81 308 ARG A O 1
ATOM 2489 N N . CYS A 1 309 ? 3.438 -2.090 -32.127 1.00 89.25 309 CYS A N 1
ATOM 2490 C CA . CYS A 1 309 ? 4.000 -2.150 -30.780 1.00 89.25 309 CYS A CA 1
ATOM 2491 C C . CYS A 1 309 ? 2.995 -2.749 -29.774 1.00 89.25 309 CYS A C 1
ATOM 2493 O O . CYS A 1 309 ? 3.331 -3.679 -29.041 1.00 89.25 309 CYS A O 1
ATOM 2495 N N . SER A 1 310 ? 1.739 -2.295 -29.820 1.00 90.81 310 SER A N 1
ATOM 2496 C CA . SER A 1 310 ? 0.639 -2.803 -28.989 1.00 90.81 310 SER A CA 1
ATOM 2497 C C . SER A 1 310 ? 0.292 -4.264 -29.287 1.00 90.81 310 SER A C 1
ATOM 2499 O O . SER A 1 310 ? 0.172 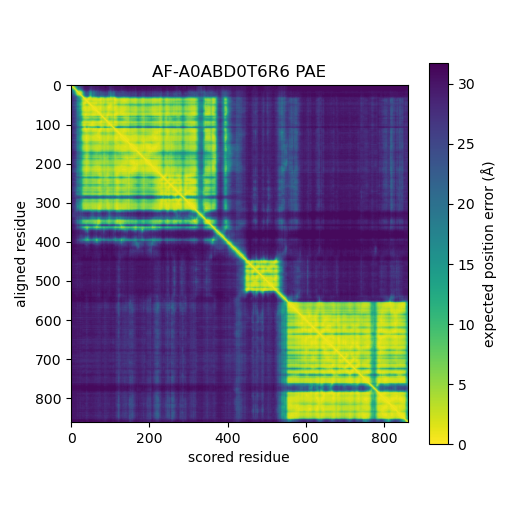-5.068 -28.368 1.00 90.81 310 SER A O 1
ATOM 2501 N N . VAL A 1 311 ? 0.160 -4.631 -30.568 1.00 88.31 311 VAL A N 1
ATOM 2502 C CA . VAL A 1 311 ? -0.165 -6.009 -30.980 1.00 88.31 311 VAL A CA 1
ATOM 2503 C C . VAL A 1 311 ? 0.944 -6.986 -30.594 1.00 88.31 311 VAL A C 1
ATOM 2505 O O . VAL A 1 311 ? 0.650 -8.085 -30.130 1.00 88.31 311 VAL A O 1
ATOM 2508 N N . GLU A 1 312 ? 2.204 -6.603 -30.783 1.00 87.06 312 GLU A N 1
ATOM 2509 C CA . GLU A 1 312 ? 3.359 -7.448 -30.480 1.00 87.06 312 GLU A CA 1
ATOM 2510 C C . GLU A 1 312 ? 3.508 -7.686 -28.974 1.00 87.06 312 GLU A C 1
ATOM 2512 O O . GLU A 1 312 ? 3.661 -8.833 -28.570 1.00 87.06 312 GLU A O 1
ATOM 2517 N N . ARG A 1 313 ? 3.389 -6.642 -28.141 1.00 88.06 313 ARG A N 1
ATOM 2518 C CA . ARG A 1 313 ? 3.481 -6.759 -26.674 1.00 88.06 313 ARG A CA 1
ATOM 2519 C C . ARG A 1 313 ? 2.313 -7.530 -26.074 1.00 88.06 313 ARG A C 1
ATOM 2521 O O . ARG A 1 313 ? 2.536 -8.444 -25.288 1.00 88.06 313 ARG A O 1
ATOM 2528 N N . HIS A 1 314 ? 1.083 -7.238 -26.499 1.00 87.88 314 HIS A N 1
ATOM 2529 C CA . HIS A 1 314 ? -0.068 -8.062 -26.129 1.00 87.88 314 HIS A CA 1
ATOM 2530 C C . HIS A 1 314 ? 0.147 -9.520 -26.564 1.00 87.88 314 HIS A C 1
ATOM 2532 O O . HIS A 1 314 ? -0.093 -10.446 -25.799 1.00 87.88 314 HIS A O 1
ATOM 2538 N N . GLY A 1 315 ? 0.618 -9.732 -27.797 1.00 83.25 315 GLY A N 1
ATOM 2539 C CA . GLY A 1 315 ? 0.918 -11.056 -28.331 1.00 83.25 315 GLY A CA 1
ATOM 2540 C C . GLY A 1 315 ? 1.920 -11.831 -27.480 1.00 83.25 315 GLY A C 1
ATOM 2541 O O . GLY A 1 315 ? 1.666 -12.987 -27.162 1.00 83.25 315 GLY A O 1
ATOM 2542 N N . PHE A 1 316 ? 3.018 -11.182 -27.100 1.00 86.00 316 PHE A N 1
ATOM 2543 C CA . PHE A 1 316 ? 4.085 -11.777 -26.306 1.00 86.00 316 PHE A CA 1
ATOM 2544 C C . PHE A 1 316 ? 3.631 -12.092 -24.873 1.00 86.00 316 PHE A C 1
ATOM 2546 O O . PHE A 1 316 ? 3.739 -13.236 -24.450 1.00 86.00 316 PHE A O 1
ATOM 2553 N N . PHE A 1 317 ? 3.052 -11.125 -24.153 1.00 85.12 317 PHE A N 1
ATOM 2554 C CA . PHE A 1 317 ? 2.741 -11.275 -22.722 1.00 85.12 317 PHE A CA 1
ATOM 2555 C C . PHE A 1 317 ? 1.382 -11.923 -22.408 1.00 85.12 317 PHE A C 1
ATOM 2557 O O . PHE A 1 317 ? 1.146 -12.309 -21.267 1.00 85.12 317 PHE A O 1
ATOM 2564 N N . ARG A 1 318 ? 0.440 -12.002 -23.363 1.00 79.88 318 ARG A N 1
ATOM 2565 C CA . ARG A 1 318 ? -0.941 -12.460 -23.079 1.00 79.88 318 ARG A CA 1
ATOM 2566 C C . ARG A 1 318 ? -1.362 -13.728 -23.803 1.00 79.88 318 ARG A C 1
ATOM 2568 O O . ARG A 1 318 ? -2.286 -14.393 -23.337 1.00 79.88 318 ARG A O 1
ATOM 2575 N N . LEU A 1 319 ? -0.771 -14.052 -24.951 1.00 77.12 319 LEU A N 1
ATOM 2576 C CA . LEU A 1 319 ? -1.138 -15.275 -25.662 1.00 77.12 319 LEU A CA 1
ATOM 2577 C C . LEU A 1 319 ? -0.361 -16.463 -25.085 1.00 77.12 319 LEU A C 1
ATOM 2579 O O . LEU A 1 319 ? 0.815 -16.337 -24.776 1.00 77.12 319 LEU A O 1
ATOM 2583 N N . ARG A 1 320 ? -1.002 -17.634 -24.995 1.00 62.16 320 ARG A N 1
ATOM 2584 C CA . ARG A 1 320 ? -0.315 -18.902 -24.680 1.00 62.16 320 ARG A CA 1
ATOM 2585 C C . ARG A 1 320 ? 0.431 -19.481 -25.894 1.00 62.16 320 ARG A C 1
ATOM 2587 O O . ARG A 1 320 ? 1.391 -20.220 -25.731 1.00 62.16 320 ARG A O 1
ATOM 2594 N N . ALA A 1 321 ? -0.011 -19.134 -27.108 1.00 59.81 321 ALA A N 1
ATOM 2595 C CA . ALA A 1 321 ? 0.628 -19.493 -28.375 1.00 59.81 321 ALA A CA 1
ATOM 2596 C C . ALA A 1 321 ? 0.302 -18.465 -29.488 1.00 59.81 321 ALA A C 1
ATOM 2598 O O . ALA A 1 321 ? -0.738 -17.796 -29.423 1.00 59.81 321 ALA A O 1
ATOM 2599 N N . PRO A 1 322 ? 1.128 -18.347 -30.550 1.00 60.00 322 PRO A N 1
ATOM 2600 C CA . PRO A 1 322 ? 0.846 -17.471 -31.687 1.00 60.00 322 PRO A CA 1
ATOM 2601 C C . PRO A 1 322 ? -0.474 -17.837 -32.387 1.00 60.00 322 PRO A C 1
ATOM 2603 O O . PRO A 1 322 ? -0.734 -19.003 -32.688 1.00 60.00 322 PRO A O 1
ATOM 2606 N N . ARG A 1 323 ? -1.311 -16.843 -32.720 1.00 51.12 323 ARG A N 1
ATOM 2607 C CA . ARG A 1 323 ? -2.562 -17.076 -33.470 1.00 51.12 323 ARG A CA 1
ATOM 2608 C C . ARG A 1 323 ? -2.275 -17.650 -34.870 1.00 51.12 323 ARG A C 1
ATOM 2610 O O . ARG A 1 323 ? -1.652 -16.980 -35.695 1.00 51.12 323 ARG A O 1
ATOM 2617 N N . ARG A 1 324 ? -2.795 -18.850 -35.179 1.00 45.00 324 ARG A N 1
ATOM 2618 C CA . ARG A 1 324 ? -2.825 -19.401 -36.551 1.00 45.00 324 ARG A CA 1
ATOM 2619 C C . ARG A 1 324 ? -3.772 -18.568 -37.427 1.00 45.00 324 ARG A C 1
ATOM 2621 O O . ARG A 1 324 ? -4.848 -18.171 -36.984 1.00 45.00 324 ARG A O 1
ATOM 2628 N N . ARG A 1 325 ? -3.368 -18.271 -38.669 1.00 45.09 325 ARG A N 1
ATOM 2629 C CA . ARG A 1 325 ? -4.183 -17.486 -39.617 1.00 45.09 325 ARG A CA 1
ATOM 2630 C C . ARG A 1 325 ? -5.471 -18.248 -39.977 1.00 45.09 325 ARG A C 1
ATOM 2632 O O . ARG A 1 325 ? -5.361 -19.396 -40.398 1.00 45.09 325 ARG A O 1
ATOM 2639 N N . PRO A 1 326 ? -6.661 -17.623 -39.920 1.00 37.44 326 PRO A N 1
ATOM 2640 C CA . PRO A 1 326 ? -7.848 -18.158 -40.581 1.00 37.44 326 PRO A CA 1
ATOM 2641 C C . PRO A 1 326 ? -7.676 -18.122 -42.108 1.00 37.44 326 PRO A C 1
ATOM 2643 O O . PRO A 1 326 ? -7.133 -17.152 -42.645 1.00 37.44 326 PRO A O 1
ATOM 2646 N N . LEU A 1 327 ? -8.195 -19.134 -42.809 1.00 41.47 327 LEU A N 1
ATOM 2647 C CA . LEU A 1 327 ? -8.196 -19.247 -44.280 1.00 41.47 327 LEU A CA 1
ATOM 2648 C C . LEU A 1 327 ? -8.793 -18.014 -44.999 1.00 41.47 327 LEU A C 1
ATOM 2650 O O . LEU A 1 327 ? -8.365 -17.688 -46.102 1.00 41.47 327 LEU A O 1
ATOM 2654 N N . LEU A 1 328 ? -9.693 -17.257 -44.354 1.00 41.38 328 LEU A N 1
ATOM 2655 C CA . LEU A 1 328 ? -10.271 -16.014 -44.899 1.00 41.38 328 LEU A CA 1
ATOM 2656 C C . LEU A 1 328 ? -9.313 -14.799 -44.915 1.00 41.38 328 LEU A C 1
ATOM 2658 O O . LEU A 1 328 ? -9.612 -13.787 -45.545 1.00 41.38 328 LEU A O 1
ATOM 2662 N N . GLY A 1 329 ? -8.153 -14.869 -44.250 1.00 39.00 329 GLY A N 1
ATOM 2663 C CA . GLY A 1 329 ? -7.169 -13.776 -44.198 1.00 39.00 329 GLY A CA 1
ATOM 2664 C C . GLY A 1 329 ? -6.342 -13.585 -45.478 1.00 39.00 329 GLY A C 1
ATOM 2665 O O . GLY A 1 329 ? -5.558 -12.638 -45.563 1.00 39.00 329 GLY A O 1
ATOM 2666 N N . ALA A 1 330 ? -6.503 -14.463 -46.473 1.00 40.03 330 ALA A N 1
ATOM 2667 C CA . ALA A 1 330 ? -5.759 -14.420 -47.733 1.00 40.03 330 ALA A CA 1
ATOM 2668 C C . ALA A 1 330 ? -6.081 -13.180 -48.594 1.00 40.03 330 ALA A C 1
ATOM 2670 O O . ALA A 1 330 ? -5.208 -12.696 -49.311 1.00 40.03 330 ALA A O 1
ATOM 2671 N N . LEU A 1 331 ? -7.280 -12.596 -48.465 1.00 41.19 331 LEU A N 1
ATOM 2672 C CA . LEU A 1 331 ? -7.691 -11.407 -49.232 1.00 41.19 331 LEU A CA 1
ATOM 2673 C C . LEU A 1 331 ? -7.058 -10.094 -48.725 1.00 41.19 331 LEU A C 1
ATOM 2675 O O . LEU A 1 331 ? -6.839 -9.173 -49.507 1.00 41.19 331 LEU A O 1
ATOM 2679 N N . GLY A 1 332 ? -6.685 -10.004 -47.442 1.00 39.66 332 GLY A N 1
ATOM 2680 C CA . GLY A 1 332 ? -6.034 -8.812 -46.870 1.00 39.66 332 GLY A CA 1
ATOM 2681 C C . GLY A 1 332 ? -4.566 -8.631 -47.287 1.00 39.66 332 GLY A C 1
ATOM 2682 O O . GLY A 1 332 ? -4.025 -7.526 -47.206 1.00 39.66 332 GLY A O 1
ATOM 2683 N N . ALA A 1 333 ? -3.920 -9.696 -47.777 1.00 40.00 333 ALA A N 1
ATOM 2684 C CA . ALA A 1 333 ? -2.548 -9.648 -48.282 1.00 40.00 333 ALA A CA 1
ATOM 2685 C C . ALA A 1 333 ? -2.410 -8.773 -49.544 1.00 40.00 333 ALA A C 1
ATOM 2687 O O . ALA A 1 333 ? -1.349 -8.191 -49.760 1.00 40.00 333 ALA A O 1
ATOM 2688 N N . LEU A 1 334 ? -3.490 -8.607 -50.317 1.00 42.06 334 LEU A N 1
ATOM 2689 C CA . LEU A 1 334 ? -3.539 -7.744 -51.504 1.00 42.06 334 LEU A CA 1
ATOM 2690 C C . LEU A 1 334 ? -3.624 -6.240 -51.162 1.00 42.06 334 LEU A C 1
ATOM 2692 O O . LEU A 1 334 ? -3.336 -5.411 -52.017 1.00 42.06 334 LEU A O 1
ATOM 2696 N N . ALA A 1 335 ? -3.955 -5.875 -49.914 1.00 39.56 335 ALA A N 1
ATOM 2697 C CA . ALA A 1 335 ? -4.151 -4.484 -49.476 1.00 39.56 335 ALA A CA 1
ATOM 2698 C C . ALA A 1 335 ? -3.010 -3.915 -48.599 1.00 39.56 335 ALA A C 1
ATOM 2700 O O . ALA A 1 335 ? -3.112 -2.800 -48.090 1.00 39.56 335 ALA A O 1
ATOM 2701 N N . GLY A 1 336 ? -1.923 -4.662 -48.364 1.00 38.31 336 GLY A N 1
ATOM 2702 C CA . GLY A 1 336 ? -0.753 -4.170 -47.610 1.00 38.31 336 GLY A CA 1
ATOM 2703 C C . GLY A 1 336 ? -0.970 -3.936 -46.099 1.00 38.31 336 GLY A C 1
ATOM 2704 O O . GLY A 1 336 ? -0.100 -3.367 -45.424 1.00 38.31 336 GLY A O 1
ATOM 2705 N N . ILE A 1 337 ? -2.099 -4.392 -45.541 1.00 42.28 337 ILE A N 1
ATOM 2706 C CA . ILE A 1 337 ? -2.439 -4.326 -44.109 1.00 42.28 337 ILE A CA 1
ATOM 2707 C C . ILE A 1 337 ? -2.352 -5.739 -43.517 1.00 42.28 337 ILE A C 1
ATOM 2709 O O . ILE A 1 337 ? -3.349 -6.377 -43.199 1.00 42.28 337 ILE A O 1
ATOM 2713 N N . THR A 1 338 ? -1.136 -6.265 -43.384 1.00 44.06 338 THR A N 1
ATOM 2714 C CA . THR A 1 338 ? -0.899 -7.515 -42.649 1.00 44.06 338 THR A CA 1
ATOM 2715 C C . THR A 1 338 ? -0.628 -7.204 -41.177 1.00 44.06 338 THR A C 1
ATOM 2717 O O . THR A 1 338 ? 0.262 -6.398 -40.875 1.00 44.06 338 THR A O 1
ATOM 2720 N N . ALA A 1 339 ? -1.360 -7.848 -40.262 1.00 43.69 339 ALA A N 1
ATOM 2721 C CA . ALA A 1 339 ? -1.013 -7.851 -38.842 1.00 43.69 339 ALA A CA 1
ATOM 2722 C C . ALA A 1 339 ? 0.392 -8.443 -38.633 1.00 43.69 339 ALA A C 1
ATOM 2724 O O . ALA A 1 339 ? 0.738 -9.400 -39.335 1.00 43.69 339 ALA A O 1
ATOM 2725 N N . PRO A 1 340 ? 1.220 -7.864 -37.740 1.00 48.91 340 PRO A N 1
ATOM 2726 C CA . PRO A 1 340 ? 2.524 -8.434 -37.431 1.00 48.91 340 PRO A CA 1
ATOM 2727 C C . PRO A 1 340 ? 2.335 -9.863 -36.910 1.00 48.91 340 PRO A C 1
ATOM 2729 O O . PRO A 1 340 ? 1.471 -10.131 -36.076 1.00 48.91 340 PRO A O 1
ATOM 2732 N N . THR A 1 341 ? 3.103 -10.800 -37.459 1.00 50.72 341 THR A N 1
ATOM 2733 C CA . THR A 1 341 ? 3.183 -12.169 -36.948 1.00 50.72 341 THR A CA 1
ATOM 2734 C C . THR A 1 341 ? 3.865 -12.121 -35.590 1.00 50.72 341 THR A C 1
ATOM 2736 O O . THR A 1 341 ? 5.043 -11.782 -35.534 1.00 50.72 341 THR A O 1
ATOM 2739 N N . VAL A 1 342 ? 3.129 -12.429 -34.518 1.00 53.50 342 VAL A N 1
ATOM 2740 C CA . VAL A 1 342 ? 3.696 -12.600 -33.173 1.00 53.50 342 VAL A CA 1
ATOM 2741 C C . VAL A 1 342 ? 4.627 -13.815 -33.236 1.00 53.50 342 VAL A C 1
ATOM 2743 O O . VAL A 1 342 ? 4.139 -14.906 -33.535 1.00 53.50 342 VAL A O 1
ATOM 2746 N N . PRO A 1 343 ? 5.948 -13.639 -33.070 1.00 54.59 343 PRO A N 1
ATOM 2747 C CA . PRO A 1 343 ? 6.905 -14.685 -33.403 1.00 54.59 343 PRO A CA 1
ATOM 2748 C C . PRO A 1 343 ? 6.913 -15.832 -32.379 1.00 54.59 343 PRO A C 1
ATOM 2750 O O . PRO A 1 343 ? 7.025 -16.968 -32.824 1.00 54.59 343 PRO A O 1
ATOM 2753 N N . ARG A 1 344 ? 6.718 -15.556 -31.076 1.00 70.69 344 ARG A N 1
ATOM 2754 C CA . ARG A 1 344 ? 6.622 -16.498 -29.931 1.00 70.69 344 ARG A CA 1
ATOM 2755 C C . ARG A 1 344 ? 6.038 -15.778 -28.701 1.00 70.69 344 ARG A C 1
ATOM 2757 O O . ARG A 1 344 ? 6.023 -14.547 -28.693 1.00 70.69 344 ARG A O 1
ATOM 2764 N N . THR A 1 345 ? 5.514 -16.512 -27.717 1.00 81.31 345 THR A N 1
ATOM 2765 C CA . THR A 1 345 ? 4.914 -15.951 -26.484 1.00 81.31 345 THR A CA 1
ATOM 2766 C C . THR A 1 345 ? 5.850 -16.077 -25.279 1.00 81.31 345 THR A C 1
ATOM 2768 O O . THR A 1 345 ? 6.745 -16.917 -25.288 1.00 81.31 345 THR A O 1
ATOM 2771 N N . GLU A 1 346 ? 5.633 -15.281 -24.228 1.00 83.81 346 GLU A N 1
ATOM 2772 C CA . GLU A 1 346 ? 6.418 -15.337 -22.983 1.00 83.81 346 GLU A CA 1
ATOM 2773 C C . GLU A 1 346 ? 6.355 -16.731 -22.341 1.00 83.81 346 GLU A C 1
ATOM 2775 O O . GLU A 1 346 ? 7.370 -17.249 -21.888 1.00 83.81 346 GLU A O 1
ATOM 2780 N N . THR A 1 347 ? 5.185 -17.378 -22.359 1.00 75.81 347 THR A N 1
ATOM 2781 C CA . THR A 1 347 ? 5.026 -18.745 -21.835 1.00 75.81 347 THR A CA 1
ATOM 2782 C C . THR A 1 347 ? 5.948 -19.736 -22.540 1.00 75.81 347 THR A C 1
ATOM 2784 O O . THR A 1 347 ? 6.627 -20.512 -21.880 1.00 75.81 347 THR A O 1
ATOM 2787 N N . GLN A 1 348 ? 6.037 -19.660 -23.871 1.00 79.62 348 GLN A N 1
ATOM 2788 C CA . GLN A 1 348 ? 6.918 -20.523 -24.659 1.00 79.62 348 GLN A CA 1
ATOM 2789 C C . GLN A 1 348 ? 8.396 -20.216 -24.397 1.00 79.62 348 GLN A C 1
ATOM 2791 O O . GLN A 1 348 ? 9.193 -21.140 -24.269 1.00 79.62 348 GLN A O 1
ATOM 2796 N N . ALA A 1 349 ? 8.755 -18.933 -24.277 1.00 79.38 349 ALA A N 1
ATOM 2797 C CA . ALA A 1 349 ? 10.127 -18.517 -23.993 1.00 79.38 349 ALA A CA 1
ATOM 2798 C C . ALA A 1 349 ? 10.616 -19.037 -22.628 1.00 79.38 349 ALA A C 1
ATOM 2800 O O . ALA A 1 349 ? 11.721 -19.567 -22.526 1.00 79.38 349 ALA A O 1
ATOM 2801 N N . LEU A 1 350 ? 9.776 -18.943 -21.591 1.00 79.25 350 LEU A N 1
ATOM 2802 C CA . LEU A 1 350 ? 10.103 -19.430 -20.247 1.00 79.25 350 LEU A CA 1
ATOM 2803 C C . LEU A 1 350 ? 10.143 -20.965 -20.167 1.00 79.25 350 LEU A C 1
ATOM 2805 O O . LEU A 1 350 ? 10.990 -21.518 -19.468 1.00 79.25 350 LEU A O 1
ATOM 2809 N N . GLU A 1 351 ? 9.260 -21.670 -20.878 1.00 77.81 351 GLU A N 1
ATOM 2810 C CA . GLU A 1 351 ? 9.289 -23.138 -20.962 1.00 77.81 351 GLU A CA 1
ATOM 2811 C C . GLU A 1 351 ? 10.561 -23.653 -21.650 1.00 77.81 351 GLU A C 1
ATOM 2813 O O . GLU A 1 351 ? 11.205 -24.576 -21.144 1.00 77.81 351 GLU A O 1
ATOM 2818 N N . ASP A 1 352 ? 10.958 -23.041 -22.768 1.00 76.69 352 ASP A N 1
ATOM 2819 C CA . ASP A 1 352 ? 12.187 -23.395 -23.483 1.00 76.69 352 ASP A CA 1
ATOM 2820 C C . ASP A 1 352 ? 13.433 -23.092 -22.629 1.00 76.69 352 ASP A C 1
ATOM 2822 O O . ASP A 1 352 ? 14.351 -23.913 -22.569 1.00 76.69 352 ASP A O 1
ATOM 2826 N N . ALA A 1 353 ? 13.440 -21.974 -21.892 1.00 73.44 353 ALA A N 1
ATOM 2827 C CA . ALA A 1 353 ? 14.511 -21.642 -20.950 1.00 73.44 353 ALA A CA 1
ATOM 2828 C C . ALA A 1 353 ? 14.632 -22.678 -19.818 1.00 73.44 353 ALA A C 1
ATOM 2830 O O . ALA A 1 353 ? 15.734 -23.131 -19.507 1.00 73.44 353 ALA A O 1
ATOM 2831 N N . ARG A 1 354 ? 13.502 -23.133 -19.251 1.00 72.31 354 ARG A N 1
ATOM 2832 C CA . ARG A 1 354 ? 13.481 -24.200 -18.231 1.00 72.31 354 ARG A CA 1
ATOM 2833 C C . ARG A 1 354 ? 14.029 -25.524 -18.765 1.00 72.31 354 ARG A C 1
ATOM 2835 O O . ARG A 1 354 ? 14.753 -26.206 -18.046 1.00 72.31 354 ARG A O 1
ATOM 2842 N N . ARG A 1 355 ? 13.718 -25.876 -20.018 1.00 70.62 355 ARG A N 1
ATOM 2843 C CA . ARG A 1 355 ? 14.217 -27.096 -20.685 1.00 70.62 355 ARG A CA 1
ATOM 2844 C C . ARG A 1 355 ? 15.697 -27.014 -21.055 1.00 70.62 355 ARG A C 1
ATOM 2846 O O . ARG A 1 355 ? 16.366 -28.038 -21.103 1.00 70.62 355 ARG A O 1
ATOM 2853 N N . SER A 1 356 ? 16.203 -25.809 -21.304 1.00 64.00 356 SER A N 1
ATOM 2854 C CA . SER A 1 356 ? 17.598 -25.553 -21.667 1.00 64.00 356 SER A CA 1
ATOM 2855 C C . SER A 1 356 ? 18.524 -25.348 -20.455 1.00 64.00 356 SER A C 1
ATOM 2857 O O . SER A 1 356 ? 19.676 -24.955 -20.657 1.00 64.00 356 SER A O 1
ATOM 2859 N N . ARG A 1 357 ? 18.062 -25.615 -19.217 1.00 57.09 357 ARG A N 1
ATOM 2860 C CA . ARG A 1 357 ? 18.875 -25.570 -17.986 1.00 57.09 357 ARG A CA 1
ATOM 2861 C C . ARG A 1 357 ? 20.051 -26.552 -18.076 1.00 57.09 357 ARG A C 1
ATOM 2863 O O . ARG A 1 357 ? 19.967 -27.700 -17.657 1.00 57.09 357 ARG A O 1
ATOM 2870 N N . SER A 1 358 ? 21.165 -26.078 -18.620 1.00 48.53 358 SER A N 1
ATOM 2871 C CA . SER A 1 358 ? 22.448 -26.769 -18.643 1.00 48.53 358 SER A CA 1
ATOM 2872 C C . SER A 1 358 ? 23.433 -25.959 -17.808 1.00 48.53 358 SER A C 1
ATOM 2874 O O . SER A 1 358 ? 23.976 -24.980 -18.312 1.00 48.53 358 SER A O 1
ATOM 2876 N N . THR A 1 359 ? 23.653 -26.430 -16.572 1.00 50.31 359 THR A N 1
ATOM 2877 C CA . THR A 1 359 ? 24.857 -26.290 -15.715 1.00 50.31 359 THR A CA 1
ATOM 2878 C C . THR A 1 359 ? 25.484 -24.898 -15.547 1.00 50.31 359 THR A C 1
ATOM 2880 O O . THR A 1 359 ? 25.988 -24.366 -16.525 1.00 50.31 359 THR A O 1
ATOM 2883 N N . ASN A 1 360 ? 25.571 -24.400 -14.299 1.00 52.03 360 ASN A N 1
ATOM 2884 C CA . ASN A 1 360 ? 26.364 -23.248 -13.810 1.00 52.03 360 ASN A CA 1
ATOM 2885 C C . ASN A 1 360 ? 27.304 -22.605 -14.848 1.00 52.03 360 ASN A C 1
ATOM 2887 O O . ASN A 1 360 ? 28.487 -22.941 -14.936 1.00 52.03 360 ASN A O 1
ATOM 2891 N N . ARG A 1 361 ? 26.756 -21.680 -15.641 1.00 62.97 361 ARG A N 1
ATOM 2892 C CA . ARG A 1 361 ? 27.494 -20.903 -16.636 1.00 62.97 361 ARG A CA 1
ATOM 2893 C C . ARG A 1 361 ? 27.900 -19.568 -16.018 1.00 62.97 361 ARG A C 1
ATOM 2895 O O . ARG A 1 361 ? 27.032 -18.772 -15.682 1.00 62.97 361 ARG A O 1
ATOM 2902 N N . SER A 1 362 ? 29.197 -19.317 -15.885 1.00 62.53 362 SER A N 1
ATOM 2903 C CA . SER A 1 362 ? 29.742 -18.031 -15.435 1.00 62.53 362 SER A CA 1
ATOM 2904 C C . SER A 1 362 ? 30.054 -17.117 -16.630 1.00 62.53 362 SER A C 1
ATOM 2906 O O . SER A 1 362 ? 30.337 -17.570 -17.745 1.00 62.53 362 SER A O 1
ATOM 2908 N N . PHE A 1 363 ? 29.998 -15.802 -16.421 1.00 79.56 363 PHE A N 1
ATOM 2909 C CA . PHE A 1 363 ? 30.379 -14.797 -17.417 1.00 79.56 363 PHE A CA 1
ATOM 2910 C C . PHE A 1 363 ? 31.102 -13.624 -16.749 1.00 79.56 363 PHE A C 1
ATOM 2912 O O . PHE A 1 363 ? 30.974 -13.396 -15.549 1.00 79.56 363 PHE A O 1
ATOM 2919 N N . VAL A 1 364 ? 31.876 -12.872 -17.533 1.00 75.62 364 VAL A N 1
ATOM 2920 C CA . VAL A 1 364 ? 32.644 -11.724 -17.029 1.00 75.62 364 VAL A CA 1
ATOM 2921 C C . VAL A 1 364 ? 31.850 -10.433 -17.211 1.00 75.62 364 VAL A C 1
ATOM 2923 O O . VAL A 1 364 ? 31.441 -10.101 -18.325 1.00 75.62 364 VAL A O 1
ATOM 2926 N N . ARG A 1 365 ? 31.673 -9.686 -16.118 1.00 80.62 365 ARG A N 1
ATOM 2927 C CA . ARG A 1 365 ? 31.053 -8.353 -16.102 1.00 80.62 365 ARG A CA 1
ATOM 2928 C C . ARG A 1 365 ? 32.054 -7.282 -16.529 1.00 80.62 365 ARG A C 1
ATOM 2930 O O . ARG A 1 365 ? 33.235 -7.354 -16.195 1.00 80.62 365 ARG A O 1
ATOM 2937 N N . ARG A 1 366 ? 31.584 -6.265 -17.253 1.00 73.44 366 ARG A N 1
ATOM 2938 C CA . ARG A 1 366 ? 32.404 -5.115 -17.660 1.00 73.44 366 ARG A CA 1
ATOM 2939 C C . ARG A 1 366 ? 32.195 -3.926 -16.715 1.00 73.44 366 ARG A C 1
ATOM 2941 O O . ARG A 1 366 ? 31.057 -3.619 -16.375 1.00 73.44 366 ARG A O 1
ATOM 2948 N N . SER A 1 367 ? 33.289 -3.249 -16.356 1.00 65.56 367 SER A N 1
ATOM 2949 C CA . SER A 1 367 ? 33.279 -2.007 -15.566 1.00 65.56 367 SER A CA 1
ATOM 2950 C C . SER A 1 367 ? 32.851 -0.794 -16.404 1.00 65.56 367 SER A C 1
ATOM 2952 O O . SER A 1 367 ? 33.176 -0.699 -17.591 1.00 65.56 367 SER A O 1
ATOM 2954 N N . SER A 1 368 ? 32.156 0.149 -15.769 1.00 60.38 368 SER A N 1
ATOM 2955 C CA . SER A 1 368 ? 31.629 1.390 -16.349 1.00 60.38 368 SER A CA 1
ATOM 2956 C C . SER A 1 368 ? 32.622 2.558 -16.401 1.00 60.38 368 SER A C 1
ATOM 2958 O O . SER A 1 368 ? 32.224 3.700 -16.650 1.00 60.38 368 SER A O 1
ATOM 2960 N N . SER A 1 369 ? 33.920 2.291 -16.216 1.00 57.62 369 SER A N 1
ATOM 2961 C CA . SER A 1 369 ? 34.984 3.294 -16.345 1.00 57.62 369 SER A CA 1
ATOM 2962 C C . SER A 1 369 ? 35.016 3.931 -17.743 1.00 57.62 369 SER A C 1
ATOM 2964 O O . SER A 1 369 ? 34.933 3.230 -18.757 1.00 57.62 369 SER A O 1
ATOM 2966 N N . ARG A 1 370 ? 35.209 5.255 -17.815 1.00 48.75 370 ARG A N 1
ATOM 2967 C CA . ARG A 1 370 ? 35.381 5.997 -19.079 1.00 48.75 370 ARG A CA 1
ATOM 2968 C C . ARG A 1 370 ? 36.517 5.411 -19.937 1.00 48.75 370 ARG A C 1
ATOM 2970 O O . ARG A 1 370 ? 37.669 5.376 -19.514 1.00 48.75 370 ARG A O 1
ATOM 2977 N N . ASN A 1 371 ? 36.218 5.024 -21.181 1.00 37.78 371 ASN A N 1
ATOM 2978 C CA . ASN A 1 371 ? 37.238 4.672 -22.178 1.00 37.78 371 ASN A CA 1
ATOM 2979 C C . ASN A 1 371 ? 38.196 5.859 -22.391 1.00 37.78 371 ASN A C 1
ATOM 2981 O O . ASN A 1 371 ? 37.803 6.890 -22.937 1.00 37.78 371 ASN A O 1
ATOM 2985 N N . ARG A 1 372 ? 39.467 5.707 -22.009 1.00 31.23 372 ARG A N 1
ATOM 2986 C CA . ARG A 1 372 ? 40.534 6.638 -22.386 1.00 31.23 372 ARG A CA 1
ATOM 2987 C C . ARG A 1 372 ? 41.065 6.244 -23.765 1.00 31.23 372 ARG A C 1
ATOM 2989 O O . ARG A 1 372 ? 41.823 5.284 -23.892 1.00 31.23 372 ARG A O 1
ATOM 2996 N N . GLU A 1 373 ? 40.681 6.988 -24.800 1.00 30.33 373 GLU A N 1
ATOM 2997 C CA . GLU A 1 373 ? 41.428 6.999 -26.060 1.00 30.33 373 GLU A CA 1
ATOM 2998 C C . GLU A 1 373 ? 42.868 7.460 -25.773 1.00 30.33 373 GLU A C 1
ATOM 3000 O O . GLU A 1 373 ? 43.110 8.453 -25.081 1.00 30.33 373 GLU A O 1
ATOM 3005 N N . ARG A 1 374 ? 43.843 6.676 -26.243 1.00 32.31 374 ARG A N 1
ATOM 3006 C CA . ARG A 1 374 ? 45.277 6.941 -26.084 1.00 32.31 374 ARG A CA 1
ATOM 3007 C C . ARG A 1 374 ? 45.668 8.211 -26.844 1.00 32.31 374 ARG A C 1
ATOM 3009 O O . A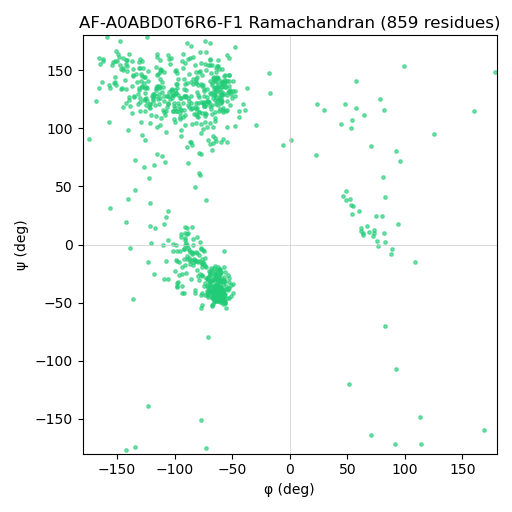RG A 1 374 ? 45.810 8.173 -28.062 1.00 32.31 374 ARG A O 1
ATOM 3016 N N . SER A 1 375 ? 45.971 9.286 -26.123 1.00 29.62 375 SER A N 1
ATOM 3017 C CA . SER A 1 375 ? 46.852 10.337 -26.638 1.00 29.62 375 SER A CA 1
ATOM 3018 C C . SER A 1 375 ? 48.293 9.826 -26.639 1.00 29.62 375 SER A C 1
ATOM 3020 O O . SER A 1 375 ? 48.834 9.446 -25.601 1.00 29.62 375 SER A O 1
ATOM 3022 N N . ALA A 1 376 ? 48.887 9.780 -27.829 1.00 37.41 376 ALA A N 1
ATOM 3023 C CA . ALA A 1 376 ? 50.289 9.468 -28.059 1.00 37.41 376 ALA A CA 1
ATOM 3024 C C . ALA A 1 376 ? 51.216 10.537 -27.448 1.00 37.41 376 ALA A C 1
ATOM 3026 O O . ALA A 1 376 ? 50.916 11.727 -27.513 1.00 37.41 376 ALA A O 1
ATOM 3027 N N . GLY A 1 377 ? 52.360 10.105 -26.907 1.00 26.98 377 GLY A N 1
ATOM 3028 C CA . GLY A 1 377 ? 53.411 10.986 -26.392 1.00 26.98 377 GLY A CA 1
ATOM 3029 C C . GLY A 1 377 ? 54.675 10.232 -25.957 1.00 26.98 377 GLY A C 1
ATOM 3030 O O . GLY A 1 377 ? 54.776 9.807 -24.816 1.00 26.98 377 GLY A O 1
ATOM 3031 N N . THR A 1 378 ? 55.601 10.073 -26.910 1.00 29.30 378 THR A N 1
ATOM 3032 C CA . THR A 1 378 ? 57.082 10.068 -26.799 1.00 29.30 378 THR A CA 1
ATOM 3033 C C . THR A 1 378 ? 57.834 9.135 -25.818 1.00 29.30 378 THR A C 1
ATOM 3035 O O . THR A 1 378 ? 57.929 9.370 -24.621 1.00 29.30 378 THR A O 1
ATOM 3038 N N . ALA A 1 379 ? 58.466 8.137 -26.452 1.00 27.47 379 ALA A N 1
ATOM 3039 C CA . ALA A 1 379 ? 59.585 7.230 -26.140 1.00 27.47 379 ALA A CA 1
ATOM 3040 C C . ALA A 1 379 ? 60.613 7.508 -25.011 1.00 27.47 379 ALA A C 1
ATOM 3042 O O . ALA A 1 379 ? 61.140 8.611 -24.885 1.00 27.47 379 ALA A O 1
ATOM 3043 N N . SER A 1 380 ? 61.096 6.409 -24.395 1.00 27.19 380 SER A N 1
ATOM 3044 C CA . SER A 1 380 ? 62.493 5.906 -24.508 1.00 27.19 380 SER A CA 1
ATOM 3045 C C . SER A 1 380 ? 62.623 4.424 -24.064 1.00 27.19 380 SER A C 1
ATOM 3047 O O . SER A 1 380 ? 61.712 3.932 -23.399 1.00 27.19 380 SER A O 1
ATOM 3049 N N . PRO A 1 381 ? 63.665 3.673 -24.498 1.00 39.38 381 PRO A N 1
ATOM 3050 C CA . PRO A 1 381 ? 63.538 2.250 -24.837 1.00 39.38 381 PRO A CA 1
ATOM 3051 C C . PRO A 1 381 ? 64.278 1.279 -23.897 1.00 39.38 381 PRO A C 1
ATOM 3053 O O . PRO A 1 381 ? 65.356 1.580 -23.395 1.00 39.38 381 PRO A O 1
ATOM 3056 N N . GLY A 1 382 ? 63.755 0.056 -23.767 1.00 25.27 382 GLY A N 1
ATOM 3057 C CA . GLY A 1 382 ? 64.510 -1.089 -23.250 1.00 25.27 382 GLY A CA 1
ATOM 3058 C C . GLY A 1 382 ? 63.621 -2.227 -22.750 1.00 25.27 382 GLY A C 1
ATOM 3059 O O . GLY A 1 382 ? 62.931 -2.064 -21.753 1.00 25.27 382 GLY A O 1
ATOM 3060 N N . GLY A 1 383 ? 63.672 -3.387 -23.416 1.00 24.97 383 GLY A N 1
ATOM 3061 C CA . GLY A 1 383 ? 63.207 -4.661 -22.846 1.00 24.97 383 GLY A CA 1
ATOM 3062 C C . GLY A 1 383 ? 62.161 -5.422 -23.664 1.00 24.97 383 GLY A C 1
ATOM 3063 O O . GLY A 1 383 ? 60.973 -5.165 -23.548 1.00 24.97 383 GLY A O 1
ATOM 3064 N N . ALA A 1 384 ? 62.659 -6.362 -24.471 1.00 26.50 384 ALA A N 1
ATOM 3065 C CA . ALA A 1 384 ? 62.056 -7.586 -25.015 1.00 26.50 384 ALA A CA 1
ATOM 3066 C C . ALA A 1 384 ? 60.519 -7.717 -25.155 1.00 26.50 384 ALA A C 1
ATOM 3068 O O . ALA A 1 384 ? 59.746 -7.761 -24.203 1.00 26.50 384 ALA A O 1
ATOM 3069 N N . VAL A 1 385 ? 60.134 -7.945 -26.412 1.00 29.14 385 VAL A N 1
ATOM 3070 C CA . VAL A 1 385 ? 58.819 -8.334 -26.923 1.00 29.14 385 VAL A CA 1
ATOM 3071 C C . VAL A 1 385 ? 58.284 -9.597 -26.233 1.00 29.14 385 VAL A C 1
ATOM 3073 O O . VAL A 1 385 ? 58.800 -10.691 -26.445 1.00 29.14 385 VAL A O 1
ATOM 3076 N N . ALA A 1 386 ? 57.179 -9.451 -25.501 1.00 25.78 386 ALA A N 1
ATOM 3077 C CA . ALA A 1 386 ? 56.206 -10.513 -25.269 1.00 25.78 386 ALA A CA 1
ATOM 3078 C C . ALA A 1 386 ? 54.841 -10.026 -25.776 1.00 25.78 386 ALA A C 1
ATOM 3080 O O . ALA A 1 386 ? 54.312 -9.000 -25.349 1.00 25.78 386 ALA A O 1
ATOM 3081 N N . THR A 1 387 ? 54.309 -10.738 -26.760 1.00 27.45 387 THR A N 1
ATOM 3082 C CA . THR A 1 387 ? 53.095 -10.430 -27.515 1.00 27.45 387 THR A CA 1
ATOM 3083 C C . THR A 1 387 ? 51.857 -10.477 -26.608 1.00 27.45 387 THR A C 1
ATOM 3085 O O . THR A 1 387 ? 51.239 -11.524 -26.434 1.00 27.45 387 THR A O 1
ATOM 3088 N N . LEU A 1 388 ? 51.466 -9.344 -26.020 1.00 24.69 388 LEU A N 1
ATOM 3089 C CA . LEU A 1 388 ? 50.218 -9.213 -25.259 1.00 24.69 388 LEU A CA 1
ATOM 3090 C C . LEU A 1 388 ? 49.041 -8.905 -26.198 1.00 24.69 388 LEU A C 1
ATOM 3092 O O . LEU A 1 388 ? 48.645 -7.756 -26.377 1.00 24.69 388 LEU A O 1
ATOM 3096 N N . ASN A 1 389 ? 48.437 -9.956 -26.756 1.00 25.56 389 ASN A N 1
ATOM 3097 C CA . ASN A 1 389 ? 47.085 -9.921 -27.333 1.00 25.56 389 ASN A CA 1
ATOM 3098 C C . ASN A 1 389 ? 46.021 -9.970 -26.214 1.00 25.56 389 ASN A C 1
ATOM 3100 O O . ASN A 1 389 ? 45.206 -10.887 -26.134 1.00 25.56 389 ASN A O 1
ATOM 3104 N N . ALA A 1 390 ? 46.041 -8.981 -25.320 1.00 26.98 390 ALA A N 1
ATOM 3105 C CA . ALA A 1 390 ? 45.056 -8.818 -24.252 1.00 26.98 390 ALA A CA 1
ATOM 3106 C C . ALA A 1 390 ? 44.304 -7.492 -24.435 1.00 26.98 390 ALA A C 1
ATOM 3108 O O . ALA A 1 390 ? 44.472 -6.543 -23.677 1.00 26.98 390 ALA A O 1
ATOM 3109 N N . CYS A 1 391 ? 43.490 -7.407 -25.485 1.00 29.44 391 CYS A N 1
ATOM 3110 C CA . CYS A 1 391 ? 42.474 -6.370 -25.644 1.00 29.44 391 CYS A CA 1
ATOM 3111 C C . CYS A 1 391 ? 41.271 -6.974 -26.379 1.00 29.44 391 CYS A C 1
ATOM 3113 O O . CYS A 1 391 ? 41.451 -7.650 -27.387 1.00 29.44 391 CYS A O 1
ATOM 3115 N N . ALA A 1 392 ? 40.067 -6.701 -25.865 1.00 31.95 392 ALA A N 1
ATOM 3116 C CA . ALA A 1 392 ? 38.751 -7.102 -26.384 1.00 31.95 392 ALA A CA 1
ATOM 3117 C C . ALA A 1 392 ? 38.258 -8.535 -26.074 1.00 31.95 392 ALA A C 1
ATOM 3119 O O . ALA A 1 392 ? 37.877 -9.278 -26.976 1.00 31.95 392 ALA A O 1
ATOM 3120 N N . ARG A 1 393 ? 38.150 -8.909 -24.790 1.00 40.41 393 ARG A N 1
ATOM 3121 C CA . ARG A 1 393 ? 37.151 -9.918 -24.381 1.00 40.41 393 ARG A CA 1
ATOM 3122 C C . ARG A 1 393 ? 35.903 -9.180 -23.889 1.00 40.41 393 ARG A C 1
ATOM 3124 O O . ARG A 1 393 ? 35.978 -8.487 -22.881 1.00 40.41 393 ARG A O 1
ATOM 3131 N N . GLY A 1 394 ? 34.812 -9.253 -24.653 1.00 44.16 394 GLY A N 1
ATOM 3132 C CA . GLY A 1 394 ? 33.492 -8.778 -24.218 1.00 44.16 394 GLY A CA 1
ATOM 3133 C C . GLY A 1 394 ? 32.852 -9.713 -23.197 1.00 44.16 394 GLY A C 1
ATOM 3134 O O . GLY A 1 394 ? 33.415 -10.776 -22.918 1.00 44.16 394 GLY A O 1
ATOM 3135 N N . ALA A 1 395 ? 31.694 -9.332 -22.651 1.00 47.50 395 ALA A N 1
ATOM 3136 C CA . ALA A 1 395 ? 30.931 -10.171 -21.730 1.00 47.50 395 ALA A CA 1
ATOM 3137 C C . ALA A 1 395 ? 30.393 -11.403 -22.479 1.00 47.50 395 ALA A C 1
ATOM 3139 O O . ALA A 1 395 ? 29.300 -11.394 -23.043 1.00 47.50 395 ALA A O 1
ATOM 3140 N N . ARG A 1 396 ? 31.207 -12.458 -22.546 1.00 52.84 396 ARG A N 1
ATOM 3141 C CA . ARG A 1 396 ? 30.842 -13.760 -23.103 1.00 52.84 396 ARG A CA 1
ATOM 3142 C C . ARG A 1 396 ? 30.771 -14.765 -21.964 1.00 52.84 396 ARG A C 1
ATOM 3144 O O . ARG A 1 396 ? 31.619 -14.748 -21.074 1.00 52.84 396 ARG A O 1
ATOM 3151 N N . VAL A 1 397 ? 29.778 -15.643 -22.019 1.00 49.47 397 VAL A N 1
ATOM 3152 C CA . VAL A 1 397 ? 29.697 -16.816 -21.150 1.00 49.47 397 VAL A CA 1
ATOM 3153 C C . VAL A 1 397 ? 30.941 -17.683 -21.385 1.00 49.47 397 VAL A C 1
ATOM 3155 O O . VAL A 1 397 ? 31.246 -18.049 -22.519 1.00 49.47 397 VAL A O 1
ATOM 3158 N N . THR A 1 398 ? 31.719 -17.957 -20.338 1.00 44.91 398 THR A N 1
ATOM 3159 C CA . THR A 1 398 ? 32.943 -18.771 -20.424 1.00 44.91 398 THR A CA 1
ATOM 3160 C C . THR A 1 398 ? 32.893 -19.877 -19.385 1.00 44.91 398 THR A C 1
ATOM 3162 O O . THR A 1 398 ? 32.578 -19.606 -18.237 1.00 44.91 398 THR A O 1
ATOM 3165 N N . GLY A 1 399 ? 33.260 -21.108 -19.747 1.00 36.09 399 GLY A N 1
ATOM 3166 C CA . GLY A 1 399 ? 33.248 -22.270 -18.844 1.00 36.09 399 GLY A CA 1
ATOM 3167 C C . GLY A 1 399 ? 34.349 -22.298 -17.772 1.00 36.09 399 GLY A C 1
ATOM 3168 O O . GLY A 1 399 ? 34.893 -23.365 -17.508 1.00 36.09 399 GLY A O 1
ATOM 3169 N N . HIS A 1 400 ? 34.713 -21.159 -17.178 1.00 32.59 400 HIS A N 1
ATOM 3170 C CA . HIS A 1 400 ? 35.710 -21.084 -16.107 1.00 32.59 400 HIS A CA 1
ATOM 3171 C C . HIS A 1 400 ? 35.070 -20.669 -14.780 1.00 32.59 400 HIS A C 1
ATOM 3173 O O . HIS A 1 400 ? 34.412 -19.635 -14.692 1.00 32.59 400 HIS A O 1
ATOM 3179 N N . THR A 1 401 ? 35.302 -21.479 -13.747 1.00 32.19 401 THR A N 1
ATOM 3180 C CA . THR A 1 401 ? 35.002 -21.193 -12.337 1.00 32.19 401 THR A CA 1
ATOM 3181 C C . THR A 1 401 ? 35.498 -19.807 -11.935 1.00 32.19 401 THR A C 1
ATOM 3183 O O . THR A 1 401 ? 36.649 -19.462 -12.216 1.00 32.19 401 THR A O 1
ATOM 3186 N N . GLU A 1 402 ? 34.634 -19.036 -11.271 1.00 32.94 402 GLU A N 1
ATOM 3187 C CA . GLU A 1 402 ? 35.021 -17.782 -10.622 1.00 32.94 402 GLU A CA 1
ATOM 3188 C C . GLU A 1 402 ? 36.220 -18.019 -9.687 1.00 32.94 402 GLU A C 1
ATOM 3190 O O . GLU A 1 402 ? 36.282 -19.058 -9.019 1.00 32.94 402 GLU A O 1
ATOM 3195 N N . PRO A 1 403 ? 37.193 -17.093 -9.615 1.00 33.44 403 PRO A N 1
ATOM 3196 C CA . PRO A 1 403 ? 38.177 -17.134 -8.548 1.00 33.44 403 PRO A CA 1
ATOM 3197 C C . PRO A 1 403 ? 37.442 -16.978 -7.216 1.00 33.44 403 PRO A C 1
ATOM 3199 O O . PRO A 1 403 ? 36.608 -16.086 -7.077 1.00 33.44 403 PRO A O 1
ATOM 3202 N N . ALA A 1 404 ? 37.770 -17.822 -6.237 1.00 29.59 404 ALA A N 1
ATOM 3203 C CA . ALA A 1 404 ? 37.257 -17.667 -4.883 1.00 29.59 404 ALA A CA 1
ATOM 3204 C C . ALA A 1 404 ? 37.520 -16.236 -4.366 1.00 29.59 404 ALA A C 1
ATOM 3206 O O . ALA A 1 404 ? 38.564 -15.655 -4.704 1.00 29.59 404 ALA A O 1
ATOM 3207 N N . PRO A 1 405 ? 36.616 -15.671 -3.540 1.00 29.72 405 PRO A N 1
ATOM 3208 C CA . PRO A 1 405 ? 36.865 -14.396 -2.883 1.00 29.72 405 PRO A CA 1
ATOM 3209 C C . PRO A 1 405 ? 38.219 -14.471 -2.176 1.00 29.72 405 PRO A C 1
ATOM 3211 O O . PRO A 1 405 ? 38.540 -15.468 -1.524 1.00 29.72 405 PRO A O 1
ATOM 3214 N N . ARG A 1 406 ? 39.052 -13.442 -2.368 1.00 29.42 406 ARG A N 1
ATOM 3215 C CA . ARG A 1 406 ? 40.384 -13.391 -1.758 1.00 29.42 406 ARG A CA 1
ATOM 3216 C C . ARG A 1 406 ? 40.240 -13.560 -0.247 1.00 29.42 406 ARG A C 1
ATOM 3218 O O . ARG A 1 406 ? 39.664 -12.706 0.419 1.00 29.42 406 ARG A O 1
ATOM 3225 N N . ALA A 1 407 ? 40.779 -14.659 0.272 1.00 30.95 407 ALA A N 1
ATOM 3226 C CA . ALA A 1 407 ? 40.854 -14.907 1.700 1.00 30.95 407 ALA A CA 1
ATOM 3227 C C . ALA A 1 407 ? 41.699 -13.813 2.367 1.00 30.95 407 ALA A C 1
ATOM 3229 O O . ALA A 1 407 ? 42.838 -13.552 1.968 1.00 30.95 407 ALA A O 1
ATOM 3230 N N . ALA A 1 408 ? 41.129 -13.173 3.383 1.00 29.09 408 ALA A N 1
ATOM 3231 C CA . ALA A 1 408 ? 41.824 -12.217 4.219 1.00 29.09 408 ALA A CA 1
ATOM 3232 C C . ALA A 1 408 ? 42.763 -12.973 5.186 1.00 29.09 408 ALA A C 1
ATOM 3234 O O . ALA A 1 408 ? 42.331 -13.467 6.220 1.00 29.09 408 ALA A O 1
ATOM 3235 N N . TRP A 1 409 ? 44.046 -13.006 4.811 1.00 35.47 409 TRP A N 1
ATOM 3236 C CA . TRP A 1 409 ? 45.255 -13.182 5.638 1.00 35.47 409 TRP A CA 1
ATOM 3237 C C . TRP A 1 409 ? 45.664 -14.584 6.133 1.00 35.47 409 TRP A C 1
ATOM 3239 O O . TRP A 1 409 ? 44.964 -15.270 6.870 1.00 35.47 409 TRP A O 1
ATOM 3249 N N . CYS A 1 410 ? 46.916 -14.935 5.803 1.00 25.53 410 CYS A N 1
ATOM 3250 C CA . CYS A 1 410 ? 47.743 -15.899 6.525 1.00 25.53 410 CYS A CA 1
ATOM 3251 C C . CYS A 1 410 ? 48.486 -15.206 7.681 1.00 25.53 410 CYS A C 1
ATOM 3253 O O . CYS A 1 410 ? 49.202 -14.235 7.458 1.00 25.53 410 CYS A O 1
ATOM 3255 N N . VAL A 1 411 ? 48.342 -15.795 8.870 1.00 32.03 411 VAL A N 1
ATOM 3256 C CA . VAL A 1 411 ? 49.320 -15.968 9.961 1.00 32.03 411 VAL A CA 1
ATOM 3257 C C . VAL A 1 411 ? 50.196 -14.764 10.346 1.00 32.03 411 VAL A C 1
ATOM 3259 O O . VAL A 1 411 ? 51.261 -14.539 9.778 1.00 32.03 411 VAL A O 1
ATOM 3262 N N . ALA A 1 412 ? 49.847 -14.140 11.471 1.00 28.94 412 ALA A N 1
ATOM 3263 C CA . ALA A 1 412 ? 50.827 -13.702 12.461 1.00 28.94 412 ALA A CA 1
ATOM 3264 C C . ALA A 1 412 ? 50.348 -14.153 13.853 1.00 28.94 412 ALA A C 1
ATOM 3266 O O . ALA A 1 412 ? 49.180 -13.991 14.198 1.00 28.94 412 ALA A O 1
ATOM 3267 N N . GLN A 1 413 ? 51.244 -14.813 14.589 1.00 28.12 413 GLN A N 1
ATOM 3268 C CA . GLN A 1 413 ? 51.025 -15.404 15.913 1.00 28.12 413 GLN A CA 1
ATOM 3269 C C . GLN A 1 413 ? 50.905 -14.354 17.046 1.00 28.12 413 GLN A C 1
ATOM 3271 O O . GLN A 1 413 ? 51.245 -13.192 16.827 1.00 28.12 413 GLN A O 1
ATOM 3276 N N . PRO A 1 414 ? 50.420 -14.760 18.242 1.00 33.28 414 PRO A N 1
ATOM 3277 C CA . PRO A 1 414 ? 49.687 -13.904 19.178 1.00 33.28 414 PRO A CA 1
ATOM 3278 C C . PRO A 1 414 ? 50.500 -13.453 20.403 1.00 33.28 414 PRO A C 1
ATOM 3280 O O . PRO A 1 414 ? 51.444 -14.130 20.807 1.00 33.28 414 PRO A O 1
ATOM 3283 N N . GLN A 1 415 ? 50.058 -12.368 21.049 1.00 24.27 415 GLN A N 1
ATOM 3284 C CA . GLN A 1 415 ? 50.257 -12.094 22.483 1.00 24.27 415 GLN A CA 1
ATOM 3285 C C . GLN A 1 415 ? 49.267 -11.006 22.974 1.00 24.27 415 GLN A C 1
ATOM 3287 O O . GLN A 1 415 ? 48.678 -10.334 22.129 1.00 24.27 415 GLN A O 1
ATOM 3292 N N . PRO A 1 416 ? 48.989 -10.890 24.290 1.00 31.59 416 PRO A N 1
ATOM 3293 C CA . PRO A 1 416 ? 47.726 -11.357 24.851 1.00 31.59 416 PRO A CA 1
ATOM 3294 C C . PRO A 1 416 ? 46.831 -10.253 25.439 1.00 31.59 416 PRO A C 1
ATOM 3296 O O . PRO A 1 416 ? 47.258 -9.135 25.704 1.00 31.59 416 PRO A O 1
ATOM 3299 N N . GLU A 1 417 ? 45.584 -10.680 25.613 1.00 28.33 417 GLU A N 1
ATOM 3300 C CA . GLU A 1 417 ? 44.443 -10.179 26.384 1.00 28.33 417 GLU A CA 1
ATOM 3301 C C . GLU A 1 417 ? 44.726 -9.151 27.496 1.00 28.33 417 GLU A C 1
ATOM 3303 O O . GLU A 1 417 ? 45.501 -9.409 28.414 1.00 28.33 417 GLU A O 1
ATOM 3308 N N . GLU A 1 418 ? 43.953 -8.059 27.475 1.00 27.64 418 GLU A N 1
ATOM 3309 C CA . GLU A 1 418 ? 43.270 -7.589 28.681 1.00 27.64 418 GLU A CA 1
ATOM 3310 C C . GLU A 1 418 ? 41.756 -7.599 28.437 1.00 27.64 418 GLU A C 1
ATOM 3312 O O . GLU A 1 418 ? 41.238 -7.139 27.417 1.00 27.64 418 GLU A O 1
ATOM 3317 N N . ASP A 1 419 ? 41.125 -8.253 29.397 1.00 27.98 419 ASP A N 1
ATOM 3318 C CA . ASP A 1 419 ? 39.738 -8.604 29.622 1.00 27.98 419 ASP A CA 1
ATOM 3319 C C . ASP A 1 419 ? 38.932 -7.384 30.085 1.00 27.98 419 ASP A C 1
ATOM 3321 O O . ASP A 1 419 ? 39.395 -6.632 30.940 1.00 27.98 419 ASP A O 1
ATOM 3325 N N . ASP A 1 420 ? 37.723 -7.221 29.545 1.00 28.52 420 ASP A N 1
ATOM 3326 C CA . ASP A 1 420 ? 36.586 -6.835 30.381 1.00 28.52 420 ASP A CA 1
ATOM 3327 C C . ASP A 1 420 ? 35.261 -7.246 29.708 1.00 28.52 420 ASP A C 1
ATOM 3329 O O . ASP A 1 420 ? 34.783 -6.631 28.751 1.00 28.52 420 ASP A O 1
ATOM 3333 N N . GLY A 1 421 ? 34.654 -8.307 30.244 1.00 28.22 421 GLY A N 1
ATOM 3334 C CA . GLY A 1 421 ? 33.216 -8.310 30.529 1.00 28.22 421 GLY A CA 1
ATOM 3335 C C . GLY A 1 421 ? 32.271 -8.850 29.455 1.00 28.22 421 GLY A C 1
ATOM 3336 O O . GLY A 1 421 ? 31.562 -8.105 28.780 1.00 28.22 421 GLY A O 1
ATOM 3337 N N . GLY A 1 422 ? 32.151 -10.177 29.393 1.00 26.42 422 GLY A N 1
ATOM 3338 C CA . GLY A 1 422 ? 31.057 -10.870 28.717 1.00 26.42 422 GLY A CA 1
ATOM 3339 C C . GLY A 1 422 ? 29.714 -10.775 29.459 1.00 26.42 422 GLY A C 1
ATOM 3340 O O . GLY A 1 422 ? 29.623 -11.046 30.653 1.00 26.42 422 GLY A O 1
ATOM 3341 N N . PHE A 1 423 ? 28.645 -10.475 28.713 1.00 28.66 423 PHE A N 1
ATOM 3342 C CA . PHE A 1 423 ? 27.251 -10.744 29.110 1.00 28.66 423 PHE A CA 1
ATOM 3343 C C . PHE A 1 423 ? 26.356 -11.203 27.931 1.00 28.66 423 PHE A C 1
ATOM 3345 O O . PHE A 1 423 ? 25.136 -11.173 28.010 1.00 28.66 423 PHE A O 1
ATOM 3352 N N . LEU A 1 424 ? 26.921 -11.682 26.816 1.00 27.36 424 LEU A N 1
ATOM 3353 C CA . LEU A 1 424 ? 26.130 -12.164 25.667 1.00 27.36 424 LEU A CA 1
ATOM 3354 C C . LEU A 1 424 ? 26.632 -13.503 25.117 1.00 27.36 424 LEU A C 1
ATOM 3356 O O . LEU A 1 424 ? 26.742 -13.708 23.913 1.00 27.36 424 LEU A O 1
ATOM 3360 N N . GLU A 1 425 ? 26.887 -14.453 26.014 1.00 30.34 425 GLU A N 1
ATOM 3361 C CA . GLU A 1 425 ? 27.096 -15.854 25.643 1.00 30.34 425 GLU A CA 1
ATOM 3362 C C . GLU A 1 425 ? 26.150 -16.768 26.438 1.00 30.34 425 GLU A C 1
ATOM 3364 O O . GLU A 1 425 ? 26.565 -17.546 27.293 1.00 30.34 425 GLU A O 1
ATOM 3369 N N . ARG A 1 426 ? 24.832 -16.658 26.191 1.00 30.28 426 ARG A N 1
ATOM 3370 C CA . ARG A 1 426 ? 23.887 -17.715 26.606 1.00 30.28 426 ARG A CA 1
ATOM 3371 C C . ARG A 1 426 ? 22.559 -17.819 25.853 1.00 30.28 426 ARG A C 1
ATOM 3373 O O . ARG A 1 426 ? 21.582 -18.314 26.404 1.00 30.28 426 ARG A O 1
ATOM 3380 N N . ALA A 1 427 ? 22.517 -17.472 24.574 1.00 26.22 427 ALA A N 1
ATOM 3381 C CA . ALA A 1 427 ? 21.423 -17.921 23.722 1.00 26.22 427 ALA A CA 1
ATOM 3382 C C . ALA A 1 427 ? 21.981 -18.308 22.357 1.00 26.22 427 ALA A C 1
ATOM 3384 O O . ALA A 1 427 ? 22.647 -17.501 21.724 1.00 26.22 427 ALA A O 1
ATOM 3385 N N . LEU A 1 428 ? 21.654 -19.526 21.915 1.00 26.33 428 LEU A N 1
ATOM 3386 C CA . LEU A 1 428 ? 21.957 -20.132 20.608 1.00 26.33 428 LEU A CA 1
ATOM 3387 C C . LEU A 1 428 ? 23.207 -21.031 20.541 1.00 26.33 428 LEU A C 1
ATOM 3389 O O . LEU A 1 428 ? 24.164 -20.749 19.826 1.00 26.33 428 LEU A O 1
ATOM 3393 N N . ARG A 1 429 ? 23.112 -22.221 21.155 1.00 23.98 429 ARG A N 1
ATOM 3394 C CA . ARG A 1 429 ? 23.558 -23.477 20.514 1.00 23.98 429 ARG A CA 1
ATOM 3395 C C . ARG A 1 429 ? 22.580 -24.630 20.815 1.00 23.98 429 ARG A C 1
ATOM 3397 O O . ARG A 1 429 ? 22.484 -25.039 21.963 1.00 23.98 429 ARG A O 1
ATOM 3404 N N . VAL A 1 430 ? 21.673 -24.916 19.863 1.00 25.34 430 VAL A N 1
ATOM 3405 C CA . VAL A 1 430 ? 21.481 -26.129 19.002 1.00 25.34 430 VAL A CA 1
ATOM 3406 C C . VAL A 1 430 ? 21.265 -27.470 19.746 1.00 25.34 430 VAL A C 1
ATOM 3408 O O . VAL A 1 430 ? 21.953 -27.699 20.734 1.00 25.34 430 VAL A O 1
ATOM 3411 N N . PRO A 1 431 ? 20.372 -28.387 19.290 1.00 25.55 431 PRO A N 1
ATOM 3412 C CA . PRO A 1 431 ? 20.545 -29.097 18.009 1.00 25.55 431 PRO A CA 1
ATOM 3413 C C . PRO A 1 431 ? 19.252 -29.342 17.192 1.00 25.55 431 PRO A C 1
ATOM 3415 O O . PRO A 1 431 ? 18.264 -29.868 17.695 1.00 25.55 431 PRO A O 1
ATOM 3418 N N . LEU A 1 432 ? 19.303 -29.068 15.883 1.00 23.25 432 LEU A N 1
ATOM 3419 C CA . LEU A 1 432 ? 18.436 -29.730 14.904 1.00 23.25 432 LEU A CA 1
ATOM 3420 C C . LEU A 1 432 ? 18.949 -31.165 14.732 1.00 23.25 432 LEU A C 1
ATOM 3422 O O . LEU A 1 432 ? 20.041 -31.369 14.200 1.00 23.25 432 LEU A O 1
ATOM 3426 N N . SER A 1 433 ? 18.187 -32.154 15.198 1.00 22.30 433 SER A N 1
ATOM 3427 C CA . SER A 1 433 ? 18.446 -33.561 14.900 1.00 22.30 433 SER A CA 1
ATOM 3428 C C . SER A 1 433 ? 17.898 -33.894 13.516 1.00 22.30 433 SER A C 1
ATOM 3430 O O . SER A 1 433 ? 16.689 -33.922 13.295 1.00 22.30 433 SER A O 1
ATOM 3432 N N . TYR A 1 434 ? 18.831 -34.142 12.607 1.00 22.83 434 TYR A N 1
ATOM 3433 C CA . TYR A 1 434 ? 18.643 -34.841 11.345 1.00 22.83 434 TYR A CA 1
ATOM 3434 C C . TYR A 1 434 ? 18.126 -36.256 11.645 1.00 22.83 434 TYR A C 1
ATOM 3436 O O . TYR A 1 434 ? 18.778 -36.991 12.388 1.00 22.83 434 TYR A O 1
ATOM 3444 N N . VAL A 1 435 ? 16.982 -36.639 11.081 1.00 24.14 435 VAL A N 1
ATOM 3445 C CA . VAL A 1 435 ? 16.608 -38.050 10.948 1.00 24.14 435 VAL A CA 1
ATOM 3446 C C . VAL A 1 435 ? 16.421 -38.315 9.463 1.00 24.14 435 VAL A C 1
ATOM 3448 O O . VAL A 1 435 ? 15.545 -37.753 8.811 1.00 24.14 435 VAL A O 1
ATOM 3451 N N . ASP A 1 436 ? 17.355 -39.108 8.960 1.00 24.14 436 ASP A N 1
ATOM 3452 C CA . ASP A 1 436 ? 17.367 -39.776 7.672 1.00 24.14 436 ASP A CA 1
ATOM 3453 C C . ASP A 1 436 ? 16.404 -40.968 7.751 1.00 24.14 436 ASP A C 1
ATOM 3455 O O . ASP A 1 436 ? 16.586 -41.836 8.603 1.00 24.14 436 ASP A O 1
ATOM 3459 N N . GLU A 1 437 ? 15.394 -41.015 6.884 1.00 23.56 437 GLU A N 1
ATOM 3460 C CA . GLU A 1 437 ? 14.797 -42.283 6.471 1.00 23.56 437 GLU A CA 1
ATOM 3461 C C . GLU A 1 437 ? 14.713 -42.312 4.947 1.00 23.56 437 GLU A C 1
ATOM 3463 O O . GLU A 1 437 ? 14.035 -41.516 4.293 1.00 23.56 437 GLU A O 1
ATOM 3468 N N . SER A 1 438 ? 15.474 -43.248 4.400 1.00 25.39 438 SER A N 1
ATOM 3469 C CA . SER A 1 438 ? 15.539 -43.607 3.000 1.00 25.39 438 SER A CA 1
ATOM 3470 C C . SER A 1 438 ? 14.513 -44.699 2.678 1.00 25.39 438 SER A C 1
ATOM 3472 O O . SER A 1 438 ? 14.362 -45.670 3.409 1.00 25.39 438 SER A O 1
ATOM 3474 N N . ASP A 1 439 ? 13.891 -44.521 1.513 1.00 24.89 439 ASP A N 1
ATOM 3475 C CA . ASP A 1 439 ? 13.369 -45.525 0.578 1.00 24.89 439 ASP A CA 1
ATOM 3476 C C . ASP A 1 439 ? 12.203 -46.447 1.005 1.00 24.89 439 ASP A C 1
ATOM 3478 O O . ASP A 1 439 ? 12.345 -47.404 1.760 1.00 24.89 439 ASP A O 1
ATOM 3482 N N . SER A 1 440 ? 11.041 -46.245 0.376 1.00 25.25 440 SER A N 1
ATOM 3483 C CA . SER A 1 440 ? 10.361 -47.323 -0.361 1.00 25.25 440 SER A CA 1
ATOM 3484 C C . SER A 1 440 ? 9.224 -46.763 -1.221 1.00 25.25 440 SER A C 1
ATOM 3486 O O . SER A 1 440 ? 8.310 -46.085 -0.752 1.00 25.25 440 SER A O 1
ATOM 3488 N N . GLY A 1 441 ? 9.292 -47.044 -2.521 1.00 31.22 441 GLY A N 1
ATOM 3489 C CA . GLY A 1 441 ? 8.239 -46.711 -3.471 1.00 31.22 441 GLY A CA 1
ATOM 3490 C C . GLY A 1 441 ? 6.937 -47.467 -3.202 1.00 31.22 441 GLY A C 1
ATOM 3491 O O . GLY A 1 441 ? 6.934 -48.666 -2.934 1.00 31.22 441 GLY A O 1
ATOM 3492 N N . SER A 1 442 ? 5.815 -46.770 -3.366 1.00 25.00 442 SER A N 1
ATOM 3493 C CA . SER A 1 442 ? 4.533 -47.378 -3.720 1.00 25.00 442 SER A CA 1
ATOM 3494 C C . SER A 1 442 ? 3.692 -46.376 -4.519 1.00 25.00 442 SER A C 1
ATOM 3496 O O . SER A 1 442 ? 3.707 -45.175 -4.255 1.00 25.00 442 SER A O 1
ATOM 3498 N N . GLU A 1 443 ? 3.050 -46.874 -5.576 1.00 27.83 443 GLU A N 1
ATOM 3499 C CA . GLU A 1 443 ? 2.201 -46.113 -6.499 1.00 27.83 443 GLU A CA 1
ATOM 3500 C C . GLU A 1 443 ? 1.021 -45.423 -5.785 1.00 27.83 443 GLU A C 1
ATOM 3502 O O . GLU A 1 443 ? 0.527 -45.948 -4.784 1.00 27.83 443 GLU A O 1
ATOM 3507 N N . PRO A 1 444 ? 0.510 -44.281 -6.290 1.00 30.80 444 PRO A N 1
ATOM 3508 C CA . PRO A 1 444 ? -0.631 -43.622 -5.671 1.00 30.80 444 PRO A CA 1
ATOM 3509 C C . PRO A 1 444 ? -1.916 -44.432 -5.900 1.00 30.80 444 PRO A C 1
ATOM 3511 O O . PRO A 1 444 ? -2.316 -44.705 -7.033 1.00 30.80 444 PRO A O 1
ATOM 3514 N N . ALA A 1 445 ? -2.571 -44.795 -4.798 1.00 28.27 445 ALA A N 1
ATOM 3515 C CA . ALA A 1 445 ? -3.899 -45.393 -4.775 1.00 28.27 445 ALA A CA 1
ATOM 3516 C C . ALA A 1 445 ? -4.970 -44.407 -5.285 1.00 28.27 445 ALA A C 1
ATOM 3518 O O . ALA A 1 445 ? -4.917 -43.208 -5.015 1.00 28.27 445 ALA A O 1
ATOM 3519 N N . ALA A 1 446 ? -5.952 -44.930 -6.020 1.00 36.09 446 ALA A N 1
ATOM 3520 C CA . ALA A 1 446 ? -7.081 -44.188 -6.571 1.00 36.09 446 ALA A CA 1
ATOM 3521 C C . ALA A 1 446 ? -7.992 -43.607 -5.470 1.00 36.09 446 ALA A C 1
ATOM 3523 O O . ALA A 1 446 ? -8.483 -44.343 -4.617 1.00 36.09 446 ALA A O 1
ATOM 3524 N N . GLU A 1 447 ? -8.267 -42.301 -5.522 1.00 44.22 447 GLU A N 1
ATOM 3525 C CA . GLU A 1 447 ? -9.263 -41.645 -4.665 1.00 44.22 447 GLU A CA 1
ATOM 3526 C C . GLU A 1 447 ? -10.694 -41.976 -5.143 1.00 44.22 447 GLU A C 1
ATOM 3528 O O . GLU A 1 447 ? -11.060 -41.714 -6.292 1.00 44.22 447 GLU A O 1
ATOM 3533 N N . GLU A 1 448 ? -11.510 -42.567 -4.266 1.00 54.31 448 GLU A N 1
ATOM 3534 C CA . GLU A 1 448 ? -12.856 -43.077 -4.568 1.00 54.31 448 GLU A CA 1
ATOM 3535 C C . GLU A 1 448 ? -13.884 -41.958 -4.847 1.00 54.31 448 GLU A C 1
ATOM 3537 O O . GLU A 1 448 ? -14.209 -41.142 -3.983 1.00 54.31 448 GLU A O 1
ATOM 3542 N N . ALA A 1 449 ? -14.470 -41.946 -6.050 1.00 76.19 449 ALA A N 1
ATOM 3543 C CA . ALA A 1 449 ? -15.643 -41.131 -6.370 1.00 76.19 449 ALA A CA 1
ATOM 3544 C C . ALA A 1 449 ? -16.939 -41.789 -5.852 1.00 76.19 449 ALA A C 1
ATOM 3546 O O . ALA A 1 449 ? -17.154 -42.989 -6.023 1.00 76.19 449 ALA A O 1
ATOM 3547 N N . VAL A 1 450 ? -17.847 -41.000 -5.269 1.00 82.88 450 VAL A N 1
ATOM 3548 C CA . VAL A 1 450 ? -19.111 -41.464 -4.673 1.00 82.88 450 VAL A CA 1
ATOM 3549 C C . VAL A 1 450 ? -20.274 -41.271 -5.647 1.00 82.88 450 VAL A C 1
ATOM 3551 O O . VAL A 1 450 ? -20.437 -40.214 -6.251 1.00 82.88 450 VAL A O 1
ATOM 3554 N N . CYS A 1 451 ? -21.128 -42.286 -5.798 1.00 85.06 451 CYS A N 1
ATOM 3555 C CA . CYS A 1 451 ? -22.328 -42.199 -6.631 1.00 85.06 451 CYS A CA 1
ATOM 3556 C C . CYS A 1 451 ? -23.553 -41.769 -5.807 1.00 85.06 451 CYS A C 1
ATOM 3558 O O . CYS A 1 451 ? -23.952 -42.446 -4.860 1.00 85.06 451 CYS A O 1
ATOM 3560 N N . VAL A 1 452 ? -24.185 -40.665 -6.201 1.00 87.00 452 VAL A N 1
ATOM 3561 C CA . VAL A 1 452 ? -25.334 -40.049 -5.527 1.00 87.00 452 VAL A CA 1
ATOM 3562 C C . VAL A 1 452 ? -26.574 -40.141 -6.415 1.00 87.00 452 VAL A C 1
ATOM 3564 O O . VAL A 1 452 ? -26.537 -39.766 -7.585 1.00 87.00 452 VAL A O 1
ATOM 3567 N N . ARG A 1 453 ? -27.700 -40.624 -5.873 1.00 86.69 453 ARG A N 1
ATOM 3568 C CA . ARG A 1 453 ? -28.951 -40.840 -6.625 1.00 86.69 453 ARG A CA 1
ATOM 3569 C C . ARG A 1 453 ? -30.107 -40.043 -6.028 1.00 86.69 453 ARG A C 1
ATOM 3571 O O . ARG A 1 453 ? -30.693 -40.443 -5.030 1.00 86.69 453 ARG A O 1
ATOM 3578 N N . LEU A 1 454 ? -30.484 -38.950 -6.685 1.00 86.62 454 LEU A N 1
ATOM 3579 C CA . LEU A 1 454 ? -31.519 -38.024 -6.228 1.00 86.62 454 LEU A CA 1
ATOM 3580 C C . LEU A 1 454 ? -32.836 -38.238 -6.975 1.00 86.62 454 LEU A C 1
ATOM 3582 O O . LEU A 1 454 ? -32.884 -38.153 -8.198 1.00 86.62 454 LEU A O 1
ATOM 3586 N N . ALA A 1 455 ? -33.932 -38.449 -6.251 1.00 81.38 455 ALA A N 1
ATOM 3587 C CA . ALA A 1 455 ? -35.272 -38.444 -6.837 1.00 81.38 455 ALA A CA 1
ATOM 3588 C C . ALA A 1 455 ? -35.794 -37.005 -7.010 1.00 81.38 455 ALA A C 1
ATOM 3590 O O . ALA A 1 455 ? -35.559 -36.142 -6.160 1.00 81.38 455 ALA A O 1
ATOM 3591 N N . ALA A 1 456 ? -36.518 -36.739 -8.100 1.00 79.12 456 ALA A N 1
ATOM 3592 C CA . ALA A 1 456 ? -37.170 -35.448 -8.304 1.00 79.12 456 ALA A CA 1
ATOM 3593 C C . ALA A 1 456 ? -38.256 -35.210 -7.237 1.00 79.12 456 ALA A C 1
ATOM 3595 O O . ALA A 1 456 ? -39.057 -36.097 -6.942 1.00 79.12 456 ALA A O 1
ATOM 3596 N N . GLY A 1 457 ? -38.303 -34.003 -6.665 1.00 71.62 457 GLY A N 1
ATOM 3597 C CA . GLY A 1 457 ? -39.397 -33.595 -5.782 1.00 71.62 457 GLY A CA 1
ATOM 3598 C C . GLY A 1 457 ? -40.718 -33.402 -6.534 1.00 71.62 457 GLY A C 1
ATOM 3599 O O . GLY A 1 457 ? -40.750 -33.399 -7.763 1.00 71.62 457 GLY A O 1
ATOM 3600 N N . ALA A 1 458 ? -41.809 -33.163 -5.798 1.00 66.00 458 ALA A N 1
ATOM 3601 C CA . ALA A 1 458 ? -43.136 -32.879 -6.368 1.00 66.00 458 ALA A CA 1
ATOM 3602 C C . ALA A 1 458 ? -43.161 -31.668 -7.333 1.00 66.00 458 ALA A C 1
ATOM 3604 O O . ALA A 1 458 ? -44.060 -31.544 -8.156 1.00 66.00 458 ALA A O 1
ATOM 3605 N N . ASP A 1 459 ? -42.155 -30.795 -7.248 1.00 66.75 459 ASP A N 1
ATOM 3606 C CA . ASP A 1 459 ? -41.918 -29.628 -8.098 1.00 66.75 459 ASP A CA 1
ATOM 3607 C C . ASP A 1 459 ? -41.036 -29.916 -9.332 1.00 66.75 459 ASP A C 1
ATOM 3609 O O . ASP A 1 459 ? -40.667 -28.995 -10.063 1.00 66.75 459 ASP A O 1
ATOM 3613 N N . GLY A 1 460 ? -40.654 -31.178 -9.554 1.00 66.81 460 GLY A N 1
ATOM 3614 C CA . GLY A 1 460 ? -39.762 -31.598 -10.638 1.00 66.81 460 GLY A CA 1
ATOM 3615 C C . GLY A 1 460 ? -38.293 -31.207 -10.434 1.00 66.81 460 GLY A C 1
ATOM 3616 O O . GLY A 1 460 ? -37.511 -31.275 -11.378 1.00 66.81 460 GLY A O 1
ATOM 3617 N N . ARG A 1 461 ? -37.898 -30.772 -9.226 1.00 77.19 461 ARG A N 1
ATOM 3618 C CA . ARG A 1 461 ? -36.532 -30.311 -8.913 1.00 77.19 461 ARG A CA 1
ATOM 3619 C C . ARG A 1 461 ? -35.814 -31.247 -7.942 1.00 77.19 461 ARG A C 1
ATOM 3621 O O . ARG A 1 461 ? -36.413 -31.790 -7.016 1.00 77.19 461 ARG A O 1
ATOM 3628 N N . PHE A 1 462 ? -34.494 -31.344 -8.086 1.00 81.00 462 PHE A N 1
ATOM 3629 C CA . PHE A 1 462 ? -33.634 -32.223 -7.277 1.00 81.00 462 PHE A CA 1
ATOM 3630 C C . PHE A 1 462 ? -33.055 -31.557 -6.010 1.00 81.00 462 PHE A C 1
ATOM 3632 O O . PHE A 1 462 ? -32.440 -32.217 -5.178 1.00 81.00 462 PHE A O 1
ATOM 3639 N N . GLY A 1 463 ? -33.303 -30.256 -5.806 1.00 79.50 463 GLY A N 1
ATOM 3640 C CA . GLY A 1 463 ? -33.016 -29.573 -4.536 1.00 79.50 463 GLY A CA 1
ATOM 3641 C C . GLY A 1 463 ? -31.557 -29.160 -4.308 1.00 79.50 463 GLY A C 1
ATOM 3642 O O . GLY A 1 463 ? -31.163 -28.993 -3.160 1.00 79.50 463 GLY A O 1
ATOM 3643 N N . PHE A 1 464 ? -30.761 -28.964 -5.360 1.00 87.00 464 PHE A N 1
ATOM 3644 C CA . PHE A 1 464 ? -29.408 -28.410 -5.265 1.00 87.00 464 PHE A CA 1
ATOM 3645 C C . PHE A 1 464 ? -29.105 -27.486 -6.453 1.00 87.00 464 PHE A C 1
ATOM 3647 O O . PHE A 1 464 ? -29.750 -27.575 -7.499 1.00 87.00 464 PHE A O 1
ATOM 3654 N N . ASN A 1 465 ? -28.129 -26.597 -6.279 1.00 81.75 465 ASN A N 1
ATOM 3655 C CA . ASN A 1 465 ? -27.603 -25.722 -7.320 1.00 81.75 465 ASN A CA 1
ATOM 3656 C C . ASN A 1 465 ? -26.166 -26.125 -7.651 1.00 81.75 465 ASN A C 1
ATOM 3658 O O . ASN A 1 465 ? -25.425 -26.559 -6.772 1.00 81.75 465 ASN A O 1
ATOM 3662 N N . VAL A 1 466 ? -25.756 -25.902 -8.899 1.00 85.38 466 VAL A N 1
ATOM 3663 C CA . VAL A 1 466 ? -24.374 -26.090 -9.360 1.00 85.38 466 VAL A CA 1
ATOM 3664 C C . VAL A 1 466 ? -23.771 -24.762 -9.812 1.00 85.38 466 VAL A C 1
ATOM 3666 O O . VAL A 1 466 ? -24.497 -23.843 -10.194 1.00 85.38 466 VAL A O 1
ATOM 3669 N N . ARG A 1 467 ? -22.449 -24.634 -9.731 1.00 81.44 467 ARG A N 1
ATOM 3670 C CA . ARG A 1 467 ? -21.636 -23.539 -10.284 1.00 81.44 467 ARG A CA 1
ATOM 3671 C C . ARG A 1 467 ? -20.477 -24.141 -11.083 1.00 81.44 467 ARG A C 1
ATOM 3673 O O . ARG A 1 467 ? -20.133 -25.291 -10.849 1.00 81.44 467 ARG A O 1
ATOM 3680 N N . GLY A 1 468 ? -19.875 -23.374 -11.988 1.00 84.00 468 GLY A N 1
ATOM 3681 C CA . GLY A 1 468 ? -18.806 -23.869 -12.868 1.00 84.00 468 GLY A CA 1
ATOM 3682 C C . GLY A 1 468 ? -19.316 -24.419 -14.205 1.00 84.00 468 GLY A C 1
ATOM 3683 O O . GLY A 1 468 ? -20.496 -24.243 -14.531 1.00 84.00 468 GLY A O 1
ATOM 3684 N N . GLY A 1 469 ? -18.419 -25.044 -14.973 1.00 75.56 469 GLY A N 1
ATOM 3685 C CA . GLY A 1 469 ? -18.602 -25.423 -16.378 1.00 75.56 469 GLY A CA 1
ATOM 3686 C C . GLY A 1 469 ? -17.947 -24.438 -17.359 1.00 75.56 469 GLY A C 1
ATOM 3687 O O . GLY A 1 469 ? -17.803 -23.250 -17.069 1.00 75.56 469 GLY A O 1
ATOM 3688 N N . GLY A 1 470 ? -17.578 -24.924 -18.547 1.00 67.12 470 GLY A N 1
ATOM 3689 C CA . GLY A 1 470 ? -16.867 -24.156 -19.577 1.00 67.12 470 GLY A CA 1
ATOM 3690 C C . GLY A 1 470 ? -15.352 -24.086 -19.355 1.00 67.12 470 GLY A C 1
ATOM 3691 O O . GLY A 1 470 ? -14.766 -23.021 -19.550 1.00 67.12 470 GLY A O 1
ATOM 3692 N N . GLY A 1 471 ? -14.739 -25.202 -18.939 1.00 62.25 471 GLY A N 1
ATOM 3693 C CA . GLY A 1 471 ? -13.301 -25.314 -18.656 1.00 62.25 471 GLY A CA 1
ATOM 3694 C C . GLY A 1 471 ? -12.915 -25.094 -17.189 1.00 62.25 471 GLY A C 1
ATOM 3695 O O . GLY A 1 471 ? -11.762 -24.791 -16.909 1.00 62.25 471 GLY A O 1
ATOM 3696 N N . GLY A 1 472 ? -13.876 -25.192 -16.268 1.00 74.69 472 GLY A N 1
ATOM 3697 C CA . GLY A 1 472 ? -13.639 -25.206 -14.824 1.00 74.69 472 GLY A CA 1
ATOM 3698 C C . GLY A 1 472 ? -14.601 -26.178 -14.134 1.00 74.69 472 GLY A C 1
ATOM 3699 O O . GLY A 1 472 ? -15.692 -26.418 -14.668 1.00 74.69 472 GLY A O 1
ATOM 3700 N N . PRO A 1 473 ? -14.238 -26.705 -12.951 1.00 82.56 473 PRO A N 1
ATOM 3701 C CA . PRO A 1 473 ? -14.940 -27.805 -12.290 1.00 82.56 473 PRO A CA 1
ATOM 3702 C C . PRO A 1 473 ? -16.401 -27.457 -11.994 1.00 82.56 473 PRO A C 1
ATOM 3704 O O . PRO A 1 473 ? -16.728 -26.344 -11.566 1.00 82.56 473 PRO A O 1
ATOM 3707 N N . VAL A 1 474 ? -17.296 -28.425 -12.181 1.00 86.25 474 VAL A N 1
ATOM 3708 C CA . VAL A 1 474 ? -18.709 -28.287 -11.815 1.00 86.25 474 VAL A CA 1
ATOM 3709 C C . VAL A 1 474 ? -18.865 -28.606 -10.331 1.00 86.25 474 VAL A C 1
ATOM 3711 O O . VAL A 1 474 ? -18.696 -29.746 -9.918 1.00 86.25 474 VAL A O 1
ATOM 3714 N N . LEU A 1 475 ? -19.209 -27.606 -9.520 1.00 87.19 475 LEU A N 1
ATOM 3715 C CA . LEU A 1 475 ? -19.322 -27.732 -8.064 1.00 87.19 475 LEU A CA 1
ATOM 3716 C C . LEU A 1 475 ? -20.757 -27.527 -7.586 1.00 87.19 475 LEU A C 1
ATOM 3718 O O . LEU A 1 475 ? -21.474 -26.657 -8.087 1.00 87.19 475 LEU A O 1
ATOM 3722 N N . VAL A 1 476 ? -21.154 -28.246 -6.542 1.00 85.06 476 VAL A N 1
ATOM 3723 C CA . VAL A 1 476 ? -22.434 -28.037 -5.858 1.00 85.06 476 VAL A CA 1
ATOM 3724 C C . VAL A 1 476 ? -22.363 -26.755 -5.023 1.00 85.06 476 VAL A C 1
ATOM 3726 O O . VAL A 1 476 ? -21.605 -26.653 -4.064 1.00 85.06 476 VAL A O 1
ATOM 3729 N N . SER A 1 477 ? -23.141 -25.737 -5.395 1.00 79.75 477 SER A N 1
ATOM 3730 C CA . SER A 1 477 ? -23.080 -24.393 -4.799 1.00 79.75 477 SER A CA 1
ATOM 3731 C C . SER A 1 477 ? -24.062 -24.165 -3.655 1.00 79.75 477 SER A C 1
ATOM 3733 O O . SER A 1 477 ? -23.841 -23.285 -2.826 1.00 79.75 477 SER A O 1
ATOM 3735 N N . ARG A 1 478 ? -25.173 -24.905 -3.628 1.00 76.19 478 ARG A N 1
ATOM 3736 C CA . ARG A 1 478 ? -26.173 -24.836 -2.558 1.00 76.19 478 ARG A CA 1
ATOM 3737 C C . ARG A 1 478 ? -26.972 -26.128 -2.514 1.00 76.19 478 ARG A C 1
ATOM 3739 O O . ARG A 1 478 ? -27.420 -26.578 -3.566 1.00 76.19 478 ARG A O 1
ATOM 3746 N N . VAL A 1 479 ? -27.232 -26.665 -1.325 1.00 81.88 479 VAL A N 1
ATOM 3747 C CA . VAL A 1 479 ? -28.056 -27.873 -1.154 1.00 81.88 479 VAL A CA 1
ATOM 3748 C C . VAL A 1 479 ? -29.225 -27.592 -0.215 1.00 81.88 479 VAL A C 1
ATOM 3750 O O . VAL A 1 479 ? -29.049 -27.163 0.930 1.00 81.88 479 VAL A O 1
ATOM 3753 N N . ALA A 1 480 ? -30.445 -27.841 -0.698 1.00 76.06 480 ALA A N 1
ATOM 3754 C CA . ALA A 1 480 ? -31.659 -27.717 0.098 1.00 76.06 480 ALA A CA 1
ATOM 3755 C C . ALA A 1 480 ? -31.659 -28.743 1.249 1.00 76.06 480 ALA A C 1
ATOM 3757 O O . ALA A 1 480 ? -31.154 -29.852 1.069 1.00 76.06 480 ALA A O 1
ATOM 3758 N N . PRO A 1 481 ? -32.271 -28.437 2.409 1.00 67.50 481 PRO A N 1
ATOM 3759 C CA . PRO A 1 481 ? -32.182 -29.274 3.611 1.00 67.50 481 PRO A CA 1
ATOM 3760 C C . PRO A 1 481 ? -32.509 -30.763 3.402 1.00 67.50 481 PRO A C 1
ATOM 3762 O O . PRO A 1 481 ? -31.852 -31.611 3.991 1.00 67.50 481 PRO A O 1
ATOM 3765 N N . ARG A 1 482 ? -33.463 -31.088 2.514 1.00 66.00 482 ARG A N 1
ATOM 3766 C CA . ARG A 1 482 ? -33.868 -32.473 2.195 1.00 66.00 482 ARG A CA 1
ATOM 3767 C C . ARG A 1 482 ? -32.813 -33.292 1.435 1.00 66.00 482 ARG A C 1
ATOM 3769 O O . ARG A 1 482 ? -32.856 -34.513 1.470 1.00 66.00 482 ARG A O 1
ATOM 3776 N N . THR A 1 483 ? -31.899 -32.624 0.734 1.00 68.25 483 THR A N 1
ATOM 3777 C CA . THR A 1 483 ? -30.924 -33.231 -0.189 1.00 68.25 483 THR A CA 1
ATOM 3778 C C . THR A 1 483 ? -29.543 -33.401 0.468 1.00 68.25 483 THR A C 1
ATOM 3780 O O . THR A 1 483 ? -28.711 -34.158 -0.023 1.00 68.25 483 THR A O 1
ATOM 3783 N N . ARG A 1 484 ? -29.320 -32.765 1.630 1.00 61.06 484 ARG A N 1
ATOM 3784 C CA . ARG A 1 484 ? -28.035 -32.751 2.358 1.00 61.06 484 ARG A CA 1
ATOM 3785 C C . ARG A 1 484 ? -27.537 -34.120 2.823 1.00 61.06 484 ARG A C 1
ATOM 3787 O O . ARG A 1 484 ? -26.352 -34.267 3.079 1.00 61.06 484 ARG A O 1
ATOM 3794 N N . VAL A 1 485 ? -28.426 -35.109 2.936 1.00 62.97 485 VAL A N 1
ATOM 3795 C CA . VAL A 1 485 ? -28.070 -36.472 3.377 1.00 62.97 485 VAL A CA 1
ATOM 3796 C C . VAL A 1 485 ? -27.237 -37.209 2.321 1.00 62.97 485 VAL A C 1
ATOM 3798 O O . VAL A 1 485 ? -26.523 -38.144 2.659 1.00 62.97 485 VAL A O 1
ATOM 3801 N N . GLN A 1 486 ? -27.320 -36.799 1.051 1.00 68.62 486 GLN A N 1
ATOM 3802 C CA . GLN A 1 486 ? -26.660 -37.489 -0.062 1.00 68.62 486 GLN A CA 1
ATOM 3803 C C . GLN A 1 486 ? -25.716 -36.595 -0.877 1.00 68.62 486 GLN A C 1
ATOM 3805 O O . GLN A 1 486 ? -24.930 -37.122 -1.649 1.00 68.62 486 GLN A O 1
ATOM 3810 N N . LEU A 1 487 ? -25.792 -35.268 -0.740 1.00 81.00 487 LEU A N 1
ATOM 3811 C CA . LEU A 1 487 ? -24.976 -34.314 -1.498 1.00 81.00 487 LEU A CA 1
ATOM 3812 C C . LEU A 1 487 ? -24.646 -33.105 -0.616 1.00 81.00 487 LEU A C 1
ATOM 3814 O O . LEU A 1 487 ? -25.545 -32.578 0.045 1.00 81.00 487 LEU A O 1
ATOM 3818 N N . GLN A 1 488 ? -23.399 -32.641 -0.611 1.00 80.44 488 GLN A N 1
ATOM 3819 C CA . GLN A 1 488 ? -22.945 -31.513 0.206 1.00 80.44 488 GLN A CA 1
ATOM 3820 C C . GLN A 1 488 ? -22.567 -30.296 -0.649 1.00 80.44 488 GLN A C 1
ATOM 3822 O O . GLN A 1 488 ? -22.336 -30.383 -1.854 1.00 80.44 488 GLN A O 1
ATOM 3827 N N . GLU A 1 489 ? -22.566 -29.113 -0.028 1.00 80.69 489 GLU A N 1
ATOM 3828 C CA . GLU A 1 489 ? -22.076 -27.894 -0.680 1.00 80.69 489 GLU A CA 1
ATOM 3829 C C . GLU A 1 489 ? -20.550 -27.976 -0.786 1.00 80.69 489 GLU A C 1
ATOM 3831 O O . GLU A 1 489 ? -19.880 -28.127 0.229 1.00 80.69 489 GLU A O 1
ATOM 3836 N N . GLY A 1 490 ? -20.013 -27.864 -2.002 1.00 73.00 490 GLY A N 1
ATOM 3837 C CA . GLY A 1 490 ? -18.584 -28.029 -2.282 1.00 73.00 490 GLY A CA 1
ATOM 3838 C C . GLY A 1 490 ? -18.219 -29.304 -3.046 1.00 73.00 490 GLY A C 1
ATOM 3839 O O . GLY A 1 490 ? -17.142 -29.341 -3.629 1.00 73.00 490 GLY A O 1
ATOM 3840 N N . ASP A 1 491 ? -19.111 -30.296 -3.132 1.00 85.56 491 ASP A N 1
ATOM 3841 C CA . ASP A 1 491 ? -18.842 -31.528 -3.886 1.00 85.56 491 ASP A CA 1
ATOM 3842 C C . ASP A 1 491 ? -18.622 -31.236 -5.381 1.00 85.56 491 ASP A C 1
ATOM 3844 O O . ASP A 1 491 ? -19.366 -30.452 -5.989 1.00 85.56 491 ASP A O 1
ATOM 3848 N N . GLN A 1 492 ? -17.622 -31.884 -5.989 1.00 89.06 492 GLN A N 1
ATOM 3849 C CA . GLN A 1 492 ? -17.372 -31.791 -7.430 1.00 89.06 492 GLN A CA 1
ATOM 3850 C C . GLN A 1 492 ? -18.173 -32.852 -8.171 1.00 89.06 492 GLN A C 1
ATOM 3852 O O . GLN A 1 492 ? -18.055 -34.039 -7.886 1.00 89.06 492 GLN A O 1
ATOM 3857 N N . VAL A 1 493 ? -18.962 -32.431 -9.154 1.00 88.50 493 VAL A N 1
ATOM 3858 C CA . VAL A 1 493 ? -19.701 -33.319 -10.049 1.00 88.50 493 VAL A CA 1
ATOM 3859 C C . VAL A 1 493 ? -18.776 -33.734 -11.189 1.00 88.50 493 VAL A C 1
ATOM 3861 O O . VAL A 1 493 ? -18.333 -32.888 -11.957 1.00 88.50 493 VAL A O 1
ATOM 3864 N N . ILE A 1 494 ? -18.502 -35.034 -11.288 1.00 89.44 494 ILE A N 1
ATOM 3865 C CA . ILE A 1 494 ? -17.679 -35.655 -12.337 1.00 89.44 494 ILE A CA 1
ATOM 3866 C C . ILE A 1 494 ? -18.563 -36.097 -13.507 1.00 89.44 494 ILE A C 1
ATOM 3868 O O . ILE A 1 494 ? -18.216 -35.908 -14.668 1.00 89.44 494 ILE A O 1
ATOM 3872 N N . SER A 1 495 ? -19.736 -36.672 -13.222 1.00 90.94 495 SER A N 1
ATOM 3873 C CA . SER A 1 495 ? -20.681 -37.056 -14.274 1.00 90.94 495 SER A CA 1
ATOM 3874 C C . SER A 1 495 ? -22.140 -36.948 -13.845 1.00 90.94 495 SER A C 1
ATOM 3876 O O . SER A 1 495 ? -22.474 -37.038 -12.661 1.00 90.94 495 SER A O 1
ATOM 3878 N N . ILE A 1 496 ? -23.019 -36.759 -14.834 1.00 91.12 496 ILE A N 1
ATOM 3879 C CA . ILE A 1 496 ? -24.473 -36.661 -14.673 1.00 91.12 496 ILE A CA 1
ATOM 3880 C C . ILE A 1 496 ? -25.148 -37.689 -15.584 1.00 91.12 496 ILE A C 1
ATOM 3882 O O . ILE A 1 496 ? -25.067 -37.613 -16.812 1.00 91.12 496 ILE A O 1
ATOM 3886 N N . ASN A 1 497 ? -25.827 -38.664 -14.977 1.00 87.88 497 ASN A N 1
ATOM 3887 C CA . ASN A 1 497 ? -26.435 -39.828 -15.630 1.00 87.88 497 ASN A CA 1
ATOM 3888 C C . ASN A 1 497 ? -25.469 -40.553 -16.587 1.00 87.88 497 ASN A C 1
ATOM 3890 O O . ASN A 1 497 ? -25.871 -40.981 -17.667 1.00 87.88 497 ASN A O 1
ATOM 3894 N N . GLY A 1 498 ? -24.192 -40.649 -16.206 1.00 80.56 498 GLY A N 1
ATOM 3895 C CA . GLY A 1 498 ? -23.145 -41.283 -17.011 1.00 80.56 498 GLY A CA 1
ATOM 3896 C C . GLY A 1 498 ? -22.516 -40.396 -18.091 1.00 80.56 498 GLY A C 1
ATOM 3897 O O . GLY A 1 498 ? -21.650 -40.879 -18.810 1.00 80.56 498 GLY A O 1
ATOM 3898 N N . ASN A 1 499 ? -22.907 -39.120 -18.207 1.00 85.38 499 ASN A N 1
ATOM 3899 C CA . ASN A 1 499 ? -22.241 -38.158 -19.090 1.00 85.38 499 ASN A CA 1
ATOM 3900 C C . ASN A 1 499 ? -21.208 -37.350 -18.307 1.00 85.38 499 ASN A C 1
ATOM 3902 O O . ASN A 1 499 ? -21.561 -36.745 -17.292 1.00 85.38 499 ASN A O 1
ATOM 3906 N N . ASP A 1 500 ? -19.969 -37.328 -18.791 1.00 86.44 500 ASP A N 1
ATOM 3907 C CA . ASP A 1 500 ? -18.893 -36.492 -18.256 1.00 86.44 500 ASP A CA 1
ATOM 3908 C C . ASP A 1 500 ? -19.234 -34.999 -18.410 1.00 86.44 500 ASP A C 1
ATOM 3910 O O . ASP A 1 500 ? -19.818 -34.595 -19.421 1.00 86.44 500 ASP A O 1
ATOM 3914 N N . VAL A 1 501 ? -18.917 -34.193 -17.393 1.00 87.81 501 VAL A N 1
ATOM 3915 C CA . VAL A 1 501 ? -19.238 -32.759 -17.358 1.00 87.81 501 VAL A CA 1
ATOM 3916 C C . VAL A 1 501 ? -18.029 -31.826 -17.481 1.00 87.81 501 VAL A C 1
ATOM 3918 O O . VAL A 1 501 ? -18.238 -30.613 -17.497 1.00 87.81 501 VAL A O 1
ATOM 3921 N N . ASP A 1 502 ? -16.801 -32.341 -17.602 1.00 80.25 502 ASP A N 1
ATOM 3922 C CA . ASP A 1 502 ? -15.559 -31.548 -17.568 1.00 80.25 502 ASP A CA 1
ATOM 3923 C C . ASP A 1 502 ? -15.476 -30.512 -18.711 1.00 80.25 502 ASP A C 1
ATOM 3925 O O . ASP A 1 502 ? -15.238 -29.319 -18.498 1.00 80.25 502 ASP A O 1
ATOM 3929 N N . GLU A 1 503 ? -15.816 -30.925 -19.937 1.00 79.56 503 GLU A N 1
ATOM 3930 C CA . GLU A 1 503 ? -15.835 -30.039 -21.114 1.00 79.56 503 GLU A CA 1
ATOM 3931 C C . GLU A 1 503 ? -17.182 -29.324 -21.333 1.00 79.56 503 GLU A C 1
ATOM 3933 O O . GLU A 1 503 ? -17.347 -28.541 -22.276 1.00 79.56 503 GLU A O 1
ATOM 3938 N N . MET A 1 504 ? -18.176 -29.569 -20.475 1.00 85.38 504 MET A N 1
ATOM 3939 C CA . MET A 1 504 ? -19.512 -29.010 -20.655 1.00 85.38 504 MET A CA 1
ATOM 3940 C C . MET A 1 504 ? -19.601 -27.574 -20.146 1.00 85.38 504 MET A C 1
ATOM 3942 O O . MET A 1 504 ? -19.114 -27.210 -19.077 1.00 85.38 504 MET A O 1
ATOM 3946 N N . THR A 1 505 ? -20.295 -26.726 -20.901 1.00 86.31 505 THR A N 1
ATOM 3947 C CA . THR A 1 505 ? -20.651 -25.379 -20.440 1.00 86.31 505 THR A CA 1
ATOM 3948 C C . THR A 1 505 ? -21.650 -25.443 -19.286 1.00 86.31 505 THR A C 1
ATOM 3950 O O . THR A 1 505 ? -22.456 -26.371 -19.194 1.00 86.31 505 THR A O 1
ATOM 3953 N N . HIS A 1 506 ? -21.665 -24.408 -18.442 1.00 83.69 506 HIS A N 1
ATOM 3954 C CA . HIS A 1 506 ? -22.632 -24.294 -17.345 1.00 83.69 506 HIS A CA 1
ATOM 3955 C C . HIS A 1 506 ? -24.083 -24.541 -17.801 1.00 83.69 506 HIS A C 1
ATOM 3957 O O . HIS A 1 506 ? -24.856 -25.228 -17.136 1.00 83.69 506 HIS A O 1
ATOM 3963 N N . GLU A 1 507 ? -24.452 -24.003 -18.965 1.00 84.62 507 GLU A N 1
ATOM 3964 C CA . GLU A 1 507 ? -25.801 -24.130 -19.510 1.00 84.62 507 GLU A CA 1
ATOM 3965 C C . GLU A 1 507 ? -26.134 -25.572 -19.921 1.00 84.62 507 GLU A C 1
ATOM 3967 O O . GLU A 1 507 ? -27.228 -26.052 -19.623 1.00 84.62 507 GLU A O 1
ATOM 3972 N N . GLN A 1 508 ? -25.181 -26.296 -20.516 1.00 85.56 508 GLN A N 1
ATOM 3973 C CA . GLN A 1 508 ? -25.338 -27.712 -20.872 1.00 85.56 508 GLN A CA 1
ATOM 3974 C C . GLN A 1 508 ? -25.486 -28.603 -19.631 1.00 85.56 508 GLN A C 1
ATOM 3976 O O . GLN A 1 508 ? -26.366 -29.464 -19.595 1.00 85.56 508 GLN A O 1
ATOM 3981 N N . VAL A 1 509 ? -24.697 -28.345 -18.582 1.00 86.62 509 VAL A N 1
ATOM 3982 C CA . VAL A 1 509 ? -24.793 -29.047 -17.290 1.00 86.62 509 VAL A CA 1
ATOM 3983 C C . VAL A 1 509 ? -26.177 -28.846 -16.663 1.00 86.62 509 VAL A C 1
ATOM 3985 O O . VAL A 1 509 ? -26.834 -29.802 -16.246 1.00 86.62 509 VAL A O 1
ATOM 3988 N N . VAL A 1 510 ? -26.674 -27.606 -16.641 1.00 86.81 510 VAL A N 1
ATOM 3989 C CA . VAL A 1 510 ? -28.004 -27.292 -16.098 1.00 86.81 510 VAL A CA 1
ATOM 3990 C C . VAL A 1 510 ? -29.117 -27.934 -16.933 1.00 86.81 510 VAL A C 1
ATOM 3992 O O . VAL A 1 510 ? -30.102 -28.413 -16.364 1.00 86.81 510 VAL A O 1
ATOM 3995 N N . GLN A 1 511 ? -28.980 -27.981 -18.262 1.00 86.31 511 GLN A N 1
ATOM 3996 C CA . GLN A 1 511 ? -29.943 -28.654 -19.136 1.00 86.31 511 GLN A CA 1
ATOM 3997 C C . GLN A 1 511 ? -29.985 -30.167 -18.890 1.00 86.31 511 GLN A C 1
ATOM 3999 O O . GLN A 1 511 ? -31.078 -30.719 -18.800 1.00 86.31 511 GLN A O 1
ATOM 4004 N N . LEU A 1 512 ? -28.842 -30.833 -18.699 1.00 87.06 512 LEU A N 1
ATOM 4005 C CA . LEU A 1 512 ? -28.781 -32.263 -18.361 1.00 87.06 512 LEU A CA 1
ATOM 4006 C C . LEU A 1 512 ? -29.527 -32.590 -17.063 1.00 87.06 512 LEU A C 1
ATOM 4008 O O . LEU A 1 512 ? -30.341 -33.516 -17.023 1.00 87.06 512 LEU A O 1
ATOM 4012 N N . ILE A 1 513 ? -29.321 -31.781 -16.022 1.00 87.19 513 ILE A N 1
ATOM 4013 C CA . ILE A 1 513 ? -30.023 -31.944 -14.742 1.00 87.19 513 ILE A CA 1
ATOM 4014 C C . ILE A 1 513 ? -31.531 -31.742 -14.932 1.00 87.19 513 ILE A C 1
ATOM 4016 O O . ILE A 1 513 ? -32.327 -32.558 -14.475 1.00 87.19 513 ILE A O 1
ATOM 4020 N N . ARG A 1 514 ? -31.942 -30.679 -15.637 1.00 83.75 514 ARG A N 1
ATOM 4021 C CA . ARG A 1 514 ? -33.365 -30.348 -15.846 1.00 83.75 514 ARG A CA 1
ATOM 4022 C C . ARG A 1 514 ? -34.103 -31.335 -16.748 1.00 83.75 514 ARG A C 1
ATOM 4024 O O . ARG A 1 514 ? -35.293 -31.550 -16.551 1.00 83.75 514 ARG A O 1
ATOM 4031 N N . ASN A 1 515 ? -33.414 -31.926 -17.720 1.00 83.81 515 ASN A N 1
ATOM 4032 C CA . ASN A 1 515 ? -34.001 -32.885 -18.657 1.00 83.81 515 ASN A CA 1
ATOM 4033 C C . ASN A 1 515 ? -34.122 -34.296 -18.062 1.00 83.81 515 ASN A C 1
ATOM 4035 O O . ASN A 1 515 ? -34.750 -35.166 -18.668 1.00 83.81 515 ASN A O 1
ATOM 4039 N N . THR A 1 516 ? -33.560 -34.530 -16.874 1.00 82.69 516 THR A N 1
ATOM 4040 C CA . THR A 1 516 ? -33.670 -35.812 -16.181 1.00 82.69 516 THR A CA 1
ATOM 4041 C C . THR A 1 516 ? -35.078 -35.998 -15.622 1.00 82.69 516 THR A C 1
ATOM 4043 O O . THR A 1 516 ? -35.540 -35.221 -14.788 1.00 82.69 516 THR A O 1
ATOM 4046 N N . ARG A 1 517 ? -35.763 -37.063 -16.050 1.00 76.81 517 ARG A N 1
ATOM 4047 C CA . ARG A 1 517 ? -37.062 -37.472 -15.499 1.00 76.81 517 ARG A CA 1
ATOM 4048 C C . ARG A 1 517 ? -36.864 -38.643 -14.537 1.00 76.81 517 ARG A C 1
ATOM 4050 O O . ARG A 1 517 ? -36.250 -39.638 -14.904 1.00 76.81 517 ARG A O 1
ATOM 4057 N N . GLY A 1 518 ? -37.402 -38.537 -13.322 1.00 78.38 518 GLY A N 1
ATOM 4058 C CA . GLY A 1 518 ? -37.300 -39.587 -12.303 1.00 78.38 518 GLY A CA 1
ATOM 4059 C C . GLY A 1 518 ? -36.099 -39.404 -11.373 1.00 78.38 518 GLY A C 1
ATOM 4060 O O . GLY A 1 518 ? -36.139 -38.539 -10.499 1.00 78.38 518 GLY A O 1
ATOM 4061 N N . VAL A 1 519 ? -35.064 -40.237 -11.527 1.00 84.50 519 VAL A N 1
ATOM 4062 C CA . VAL A 1 519 ? -33.884 -40.268 -10.643 1.00 84.50 519 VAL A CA 1
ATOM 4063 C C . VAL A 1 519 ? -32.659 -39.715 -11.369 1.00 84.50 519 VAL A C 1
ATOM 4065 O O . VAL A 1 519 ? -32.271 -40.229 -12.413 1.00 84.50 519 VAL A O 1
ATOM 4068 N N . LEU A 1 520 ? -32.040 -38.691 -10.789 1.00 88.44 520 LEU A N 1
ATOM 4069 C CA . LEU A 1 520 ? -30.768 -38.115 -11.208 1.00 88.44 520 LEU A CA 1
ATOM 4070 C C . LEU A 1 520 ? -29.617 -38.858 -10.542 1.00 88.44 520 LEU A C 1
ATOM 4072 O O . LEU A 1 520 ? -29.552 -38.924 -9.318 1.00 88.44 520 LEU A O 1
ATOM 4076 N N . THR A 1 521 ? -28.707 -39.392 -11.347 1.00 87.69 521 THR A N 1
ATOM 4077 C CA . THR A 1 521 ? -27.503 -40.078 -10.871 1.00 87.69 521 THR A CA 1
ATOM 4078 C C . THR A 1 521 ? -26.298 -39.174 -11.092 1.00 87.69 521 THR A C 1
ATOM 4080 O O . THR A 1 521 ? -26.040 -38.762 -12.219 1.00 87.69 521 THR A O 1
ATOM 4083 N N . LEU A 1 522 ? -25.576 -38.848 -10.027 1.00 90.31 522 LEU A N 1
ATOM 4084 C CA . LEU A 1 522 ? -24.369 -38.030 -10.046 1.00 90.31 522 LEU A CA 1
ATOM 4085 C C . LEU A 1 522 ? -23.187 -38.891 -9.608 1.00 90.31 522 LEU A C 1
ATOM 4087 O O . LEU A 1 522 ? -23.298 -39.620 -8.625 1.00 90.31 522 LEU A O 1
ATOM 4091 N N . LEU A 1 523 ? -22.059 -38.793 -10.303 1.00 88.62 523 LEU A N 1
ATOM 4092 C CA . LEU A 1 523 ? -20.778 -39.233 -9.756 1.00 88.62 523 LEU A CA 1
ATOM 4093 C C . LEU A 1 523 ? -20.092 -38.001 -9.180 1.00 88.62 523 LEU A C 1
ATOM 4095 O O . LEU A 1 523 ? -19.871 -37.039 -9.918 1.00 88.62 523 LEU A O 1
ATOM 4099 N N . VAL A 1 524 ? -19.814 -38.002 -7.880 1.00 88.62 524 VAL A N 1
ATOM 4100 C CA . VAL A 1 524 ? -19.278 -36.840 -7.170 1.00 88.62 524 VAL A CA 1
ATOM 4101 C C . VAL A 1 524 ? -18.009 -37.183 -6.408 1.00 88.62 524 VAL A C 1
ATOM 4103 O O . VAL A 1 524 ? -17.886 -38.272 -5.854 1.00 88.62 524 VAL A O 1
ATOM 4106 N N . LYS A 1 525 ? -17.072 -36.240 -6.357 1.00 83.94 525 LYS A N 1
ATOM 4107 C CA . LYS A 1 525 ? -15.925 -36.282 -5.449 1.00 83.94 525 LYS A CA 1
ATOM 4108 C C . LYS A 1 525 ? -16.300 -35.511 -4.170 1.00 83.94 525 LYS A C 1
ATOM 4110 O O . LYS A 1 525 ? -16.472 -34.289 -4.265 1.00 83.94 525 LYS A O 1
ATOM 4115 N N . PRO A 1 526 ? -16.498 -36.185 -3.018 1.00 74.06 526 PRO A N 1
ATOM 4116 C CA . PRO A 1 526 ? -16.886 -35.526 -1.770 1.00 74.06 526 PRO A CA 1
ATOM 4117 C C . PRO A 1 526 ? -15.756 -34.645 -1.246 1.00 74.06 526 PRO A C 1
ATOM 4119 O O . PRO A 1 526 ? -14.604 -35.073 -1.279 1.00 74.06 526 PRO A O 1
ATOM 4122 N N . ASN A 1 527 ? -16.069 -33.450 -0.732 1.00 58.38 527 ASN A N 1
ATOM 4123 C CA . ASN A 1 527 ? -15.060 -32.536 -0.170 1.00 58.38 527 ASN A CA 1
ATOM 4124 C C . ASN A 1 527 ? -13.847 -32.330 -1.094 1.00 58.38 527 ASN A C 1
ATOM 4126 O O . ASN A 1 527 ? -12.700 -32.362 -0.647 1.00 58.38 527 ASN A O 1
ATOM 4130 N N . ALA A 1 528 ? -14.089 -32.093 -2.386 1.00 42.25 528 ALA A N 1
ATOM 4131 C CA . ALA A 1 528 ? -13.053 -31.554 -3.250 1.00 42.25 528 ALA A CA 1
ATOM 4132 C C . ALA A 1 528 ? -12.701 -30.147 -2.735 1.00 42.25 528 ALA A C 1
ATOM 4134 O O . ALA A 1 528 ? -13.317 -29.150 -3.118 1.00 42.25 528 ALA A O 1
ATOM 4135 N N . VAL A 1 529 ? -11.735 -30.074 -1.813 1.00 36.31 529 VAL A N 1
ATOM 4136 C CA . VAL A 1 529 ? -10.947 -28.872 -1.560 1.00 36.31 529 VAL A CA 1
ATOM 4137 C C . VAL A 1 529 ? -10.303 -28.562 -2.899 1.00 36.31 529 VAL A C 1
ATOM 4139 O O . VAL A 1 529 ? -9.275 -29.119 -3.264 1.00 36.31 529 VAL A O 1
ATOM 4142 N N . TYR A 1 530 ? -10.990 -27.746 -3.690 1.00 33.84 530 TYR A N 1
ATOM 4143 C CA . TYR A 1 530 ? -10.387 -27.130 -4.847 1.00 33.84 530 TYR A CA 1
ATOM 4144 C C . TYR A 1 530 ? -9.420 -26.103 -4.272 1.00 33.84 530 TYR A C 1
ATOM 4146 O O . TYR A 1 530 ? -9.800 -24.963 -3.990 1.00 33.84 530 TYR A O 1
ATOM 4154 N N . GLU A 1 531 ? -8.181 -26.536 -4.041 1.00 32.97 531 GLU A N 1
ATOM 4155 C CA . GLU A 1 531 ? -7.067 -25.620 -4.199 1.00 32.97 531 GLU A CA 1
ATOM 4156 C C . GLU A 1 531 ? -7.232 -25.014 -5.596 1.00 32.97 531 GLU A C 1
ATOM 4158 O O . GLU A 1 531 ? -7.369 -25.753 -6.577 1.00 32.97 531 GLU A O 1
ATOM 4163 N N . PRO A 1 532 ? -7.380 -23.688 -5.715 1.00 28.48 532 PRO A N 1
ATOM 4164 C CA . PRO A 1 532 ? -7.451 -23.072 -7.024 1.00 28.48 532 PRO A CA 1
ATOM 4165 C C . PRO A 1 532 ? -6.164 -23.442 -7.763 1.00 28.48 532 PRO A C 1
ATOM 4167 O O . PRO A 1 532 ? -5.090 -23.059 -7.313 1.00 28.48 532 PRO A O 1
ATOM 4170 N N . GLU A 1 533 ? -6.279 -24.202 -8.859 1.00 28.08 533 GLU A N 1
ATOM 4171 C CA . GLU A 1 533 ? -5.153 -24.536 -9.734 1.00 28.08 533 GLU A CA 1
ATOM 4172 C C . GLU A 1 533 ? -4.308 -23.281 -9.994 1.00 28.08 533 GLU A C 1
ATOM 4174 O O . GLU A 1 533 ? -4.754 -22.333 -10.646 1.00 28.08 533 GLU A O 1
ATOM 4179 N N . GLU A 1 534 ? -3.111 -23.297 -9.407 1.00 28.56 534 GLU A N 1
ATOM 4180 C CA . GLU A 1 534 ? -1.953 -22.439 -9.629 1.00 28.56 534 GLU A CA 1
ATOM 4181 C C . GLU A 1 534 ? -2.248 -21.061 -10.256 1.00 28.56 534 GLU A C 1
ATOM 4183 O O . GLU A 1 534 ? -1.896 -20.750 -11.401 1.00 28.56 534 GLU A O 1
ATOM 4188 N N . THR A 1 535 ? -2.749 -20.132 -9.440 1.00 27.78 535 THR A N 1
ATOM 4189 C CA . THR A 1 535 ? -2.015 -18.863 -9.380 1.00 27.78 535 THR A CA 1
ATOM 4190 C C . THR A 1 535 ? -0.611 -19.224 -8.909 1.00 27.78 535 THR A C 1
ATOM 4192 O O . THR A 1 535 ? -0.492 -19.901 -7.895 1.00 27.78 535 THR A O 1
ATOM 4195 N N . GLY A 1 536 ? 0.411 -18.881 -9.705 1.00 27.14 536 GLY A N 1
ATOM 4196 C CA . GLY A 1 536 ? 1.817 -19.229 -9.458 1.00 27.14 536 GLY A CA 1
ATOM 4197 C C . GLY A 1 536 ? 2.281 -18.941 -8.025 1.00 27.14 536 GLY A C 1
ATOM 4198 O O . GLY A 1 536 ? 1.536 -18.292 -7.296 1.00 27.14 536 GLY A O 1
ATOM 4199 N N . PRO A 1 537 ? 3.488 -19.410 -7.640 1.00 28.81 537 PRO A N 1
ATOM 4200 C CA . PRO A 1 537 ? 3.927 -19.477 -6.246 1.00 28.81 537 PRO A CA 1
ATOM 4201 C C . PRO A 1 537 ? 3.490 -18.223 -5.507 1.00 28.81 537 PRO A C 1
ATOM 4203 O O . PRO A 1 537 ? 3.806 -17.123 -5.973 1.00 28.81 537 PRO A O 1
ATOM 4206 N N . GLU A 1 538 ? 2.699 -18.420 -4.445 1.00 26.66 538 GLU A N 1
ATOM 4207 C CA . GLU A 1 538 ? 2.306 -17.363 -3.526 1.00 26.66 538 GLU A CA 1
ATOM 4208 C C . GLU A 1 538 ? 3.519 -16.461 -3.322 1.00 26.66 538 GLU A C 1
ATOM 4210 O O . GLU A 1 538 ? 4.572 -16.902 -2.851 1.00 26.66 538 GLU A O 1
ATOM 4215 N N . GLU A 1 539 ? 3.394 -15.206 -3.762 1.00 25.06 539 GLU A N 1
ATOM 4216 C CA . GLU A 1 539 ? 4.300 -14.173 -3.297 1.00 25.06 539 GLU A CA 1
ATOM 4217 C C . GLU A 1 539 ? 4.285 -14.274 -1.771 1.00 25.06 539 GLU A C 1
ATOM 4219 O O . GLU A 1 539 ? 3.191 -14.312 -1.190 1.00 25.06 539 GLU A O 1
ATOM 4224 N N . PRO A 1 540 ? 5.451 -14.347 -1.105 1.00 24.58 540 PRO A N 1
ATOM 4225 C CA . PRO A 1 540 ? 5.458 -14.264 0.340 1.00 24.58 540 PRO A CA 1
ATOM 4226 C C . PRO A 1 540 ? 4.686 -13.000 0.700 1.00 24.58 540 PRO A C 1
ATOM 4228 O O . PRO A 1 540 ? 4.896 -11.949 0.083 1.00 24.58 540 PRO A O 1
ATOM 4231 N N . ALA A 1 541 ? 3.755 -13.118 1.650 1.00 25.28 541 ALA A N 1
ATOM 4232 C CA . ALA A 1 541 ? 3.064 -11.971 2.209 1.00 25.28 541 ALA A CA 1
ATOM 4233 C C . ALA A 1 541 ? 4.118 -10.893 2.459 1.00 25.28 541 ALA A C 1
ATOM 4235 O O . ALA A 1 541 ? 5.049 -11.117 3.235 1.00 25.28 541 ALA A O 1
ATOM 4236 N N . VAL A 1 542 ? 4.027 -9.771 1.737 1.00 23.61 542 VAL A N 1
ATOM 4237 C CA . VAL A 1 542 ? 4.981 -8.675 1.888 1.00 23.61 542 VAL A CA 1
ATOM 4238 C C . VAL A 1 542 ? 4.715 -8.075 3.263 1.00 23.61 542 VAL A C 1
ATOM 4240 O O . VAL A 1 542 ? 3.881 -7.188 3.443 1.00 23.61 542 VAL A O 1
ATOM 4243 N N . CYS A 1 543 ? 5.359 -8.665 4.259 1.00 22.25 543 CYS A N 1
ATOM 4244 C CA . CYS A 1 543 ? 5.493 -8.141 5.591 1.00 22.25 543 CYS A CA 1
ATOM 4245 C C . CYS A 1 543 ? 6.636 -7.139 5.491 1.00 22.25 543 CYS A C 1
ATOM 4247 O O . CYS A 1 543 ? 7.799 -7.521 5.365 1.00 22.25 543 CYS A O 1
ATOM 4249 N N . PHE A 1 544 ? 6.309 -5.848 5.483 1.00 24.50 544 PHE A N 1
ATOM 4250 C CA . PHE A 1 544 ? 7.299 -4.858 5.868 1.00 24.50 544 PHE A CA 1
ATOM 4251 C C . PHE A 1 544 ? 7.570 -5.073 7.357 1.00 24.50 544 PHE A C 1
ATOM 4253 O O . PHE A 1 544 ? 6.852 -4.570 8.214 1.00 24.50 544 PHE A O 1
ATOM 4260 N N . VAL A 1 545 ? 8.595 -5.867 7.660 1.00 22.00 545 VAL A N 1
ATOM 4261 C CA . VAL A 1 545 ? 9.317 -5.728 8.921 1.00 22.00 545 VAL A CA 1
ATOM 4262 C C . VAL A 1 545 ? 10.185 -4.474 8.759 1.00 22.00 545 VAL A C 1
ATOM 4264 O O . VAL A 1 545 ? 10.955 -4.409 7.794 1.00 22.00 545 VAL A O 1
ATOM 4267 N N . PRO A 1 546 ? 10.071 -3.453 9.625 1.00 26.78 546 PRO A N 1
ATOM 4268 C CA . PRO A 1 546 ? 10.976 -2.315 9.587 1.00 26.78 546 PRO A CA 1
ATOM 4269 C C . PRO A 1 546 ? 12.391 -2.803 9.916 1.00 26.78 546 PRO A C 1
ATOM 4271 O O . PRO A 1 546 ? 12.628 -3.356 10.990 1.00 26.78 546 PRO A O 1
ATOM 4274 N N . LEU A 1 547 ? 13.337 -2.605 8.997 1.00 25.17 547 LEU A N 1
ATOM 4275 C CA . LEU A 1 547 ? 14.757 -2.757 9.297 1.00 25.17 547 LEU A CA 1
ATOM 4276 C C . LEU A 1 547 ? 15.177 -1.611 10.225 1.00 25.17 547 LEU A C 1
ATOM 4278 O O . LEU A 1 547 ? 15.280 -0.464 9.800 1.00 25.17 547 LEU A O 1
ATOM 4282 N N . SER A 1 548 ? 15.338 -1.966 11.499 1.00 23.16 548 SER A N 1
ATOM 4283 C CA . SER A 1 548 ? 16.364 -1.513 12.448 1.00 23.16 548 SER A CA 1
ATOM 4284 C C . SER A 1 548 ? 16.937 -0.099 12.276 1.00 23.16 548 SER A C 1
ATOM 4286 O O . SER A 1 548 ? 17.677 0.182 11.335 1.00 23.16 548 SER A O 1
ATOM 4288 N N . SER A 1 549 ? 16.663 0.722 13.296 1.00 28.06 549 SER A N 1
ATOM 4289 C CA . SER A 1 549 ? 17.502 1.787 13.870 1.00 28.06 549 SER A CA 1
ATOM 4290 C C . SER A 1 549 ? 18.866 2.013 13.196 1.00 28.06 549 SER A C 1
ATOM 4292 O O . SER A 1 549 ? 19.885 1.450 13.594 1.00 28.06 549 SER A O 1
ATOM 4294 N N . GLY A 1 550 ? 18.883 2.895 12.206 1.00 27.16 550 GLY A N 1
ATOM 4295 C CA . GLY A 1 550 ? 20.075 3.592 11.747 1.00 27.16 550 GLY A CA 1
ATOM 4296 C C . GLY A 1 550 ? 19.660 5.024 11.461 1.00 27.16 550 GLY A C 1
ATOM 4297 O O . GLY A 1 550 ? 18.689 5.239 10.741 1.00 27.16 550 GLY A O 1
ATOM 4298 N N . GLU A 1 551 ? 20.325 5.988 12.087 1.00 28.66 551 GLU A N 1
ATOM 4299 C CA . GLU A 1 551 ? 20.043 7.419 11.963 1.00 28.66 551 GLU A CA 1
ATOM 4300 C C . GLU A 1 551 ? 20.058 7.850 10.482 1.00 28.66 551 GLU A C 1
ATOM 4302 O O . GLU A 1 551 ? 21.114 8.021 9.873 1.00 28.66 551 GLU A O 1
ATOM 4307 N N . TYR A 1 552 ? 18.874 7.999 9.878 1.00 31.33 552 TYR A N 1
ATOM 4308 C CA . TYR A 1 552 ? 18.690 8.612 8.564 1.00 31.33 552 TYR A CA 1
ATOM 4309 C C . TYR A 1 552 ? 18.298 10.076 8.757 1.00 31.33 552 TYR A C 1
ATOM 4311 O O . TYR A 1 552 ? 17.282 10.384 9.374 1.00 31.33 552 TYR A O 1
ATOM 4319 N N . ASP A 1 553 ? 19.095 10.975 8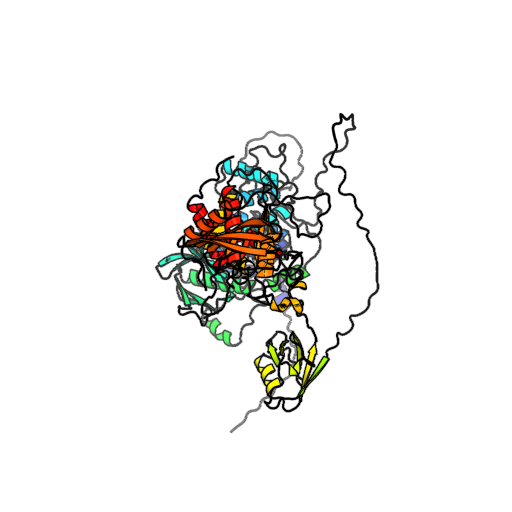.187 1.00 34.69 553 ASP A N 1
ATOM 4320 C CA . ASP A 1 553 ? 18.905 12.428 8.241 1.00 34.69 553 ASP A CA 1
ATOM 4321 C C . ASP A 1 553 ? 17.819 12.898 7.240 1.00 34.69 553 ASP A C 1
ATOM 4323 O O . ASP A 1 553 ? 18.076 13.608 6.265 1.00 34.69 553 ASP A O 1
ATOM 4327 N N . GLY A 1 554 ? 16.588 12.413 7.435 1.00 47.19 554 GLY A N 1
ATOM 4328 C CA . GLY A 1 554 ? 15.372 12.814 6.723 1.00 47.19 554 GLY A CA 1
ATOM 4329 C C . GLY A 1 554 ? 14.125 12.364 7.491 1.00 47.19 554 GLY A C 1
ATOM 4330 O O . GLY A 1 554 ? 14.107 11.265 8.034 1.00 47.19 554 GLY A O 1
ATOM 4331 N N . ASP A 1 555 ? 13.085 13.203 7.555 1.00 69.88 555 ASP A N 1
ATOM 4332 C CA . ASP A 1 555 ? 11.909 12.953 8.401 1.00 69.88 555 ASP A CA 1
ATOM 4333 C C . ASP A 1 555 ? 11.117 11.721 7.905 1.00 69.88 555 ASP A C 1
ATOM 4335 O O . ASP A 1 555 ? 10.384 11.774 6.913 1.00 69.88 555 ASP A O 1
ATOM 4339 N N . ALA A 1 556 ? 11.299 10.576 8.575 1.00 67.19 556 ALA A N 1
ATOM 4340 C CA . ALA A 1 556 ? 10.636 9.311 8.251 1.00 67.19 556 ALA A CA 1
ATOM 4341 C C . ALA A 1 556 ? 9.105 9.441 8.276 1.00 67.19 556 ALA A C 1
ATOM 4343 O O . ALA A 1 556 ? 8.405 8.788 7.491 1.00 67.19 556 ALA A O 1
ATOM 4344 N N . LEU A 1 557 ? 8.580 10.328 9.128 1.00 77.94 557 LEU A N 1
ATOM 4345 C CA . LEU A 1 557 ? 7.165 10.646 9.140 1.00 77.94 557 LEU A CA 1
ATOM 4346 C C . LEU A 1 557 ? 6.749 11.332 7.832 1.00 77.94 557 LEU A C 1
ATOM 4348 O O . LEU A 1 557 ? 5.793 10.884 7.198 1.00 77.94 557 LEU A O 1
ATOM 4352 N N . GLU A 1 558 ? 7.478 12.355 7.381 1.00 78.31 558 GLU A N 1
ATOM 4353 C CA . GLU A 1 558 ? 7.179 13.063 6.127 1.00 78.31 558 GLU A CA 1
ATOM 4354 C C . GLU A 1 558 ? 7.139 12.103 4.929 1.00 78.31 558 GLU A C 1
ATOM 4356 O O . GLU A 1 558 ? 6.211 12.143 4.118 1.00 78.31 558 GLU A O 1
ATOM 4361 N N . GLN A 1 559 ? 8.084 11.161 4.862 1.00 67.62 559 GLN A N 1
ATOM 4362 C CA . GLN A 1 559 ? 8.104 10.134 3.818 1.00 67.62 559 GLN A CA 1
ATOM 4363 C C . GLN A 1 559 ? 6.874 9.221 3.873 1.00 67.62 559 GLN A C 1
ATOM 4365 O O . GLN A 1 559 ? 6.242 8.976 2.843 1.00 67.62 559 GLN A O 1
ATOM 4370 N N . SER A 1 560 ? 6.498 8.748 5.065 1.00 80.12 560 SER A N 1
ATOM 4371 C CA . SER A 1 560 ? 5.309 7.904 5.234 1.00 80.12 560 SER A CA 1
ATOM 4372 C C . SER A 1 560 ? 4.012 8.638 4.855 1.00 80.12 560 SER A C 1
ATOM 4374 O O . SER A 1 560 ? 3.138 8.066 4.200 1.00 80.12 560 SER A O 1
ATOM 4376 N N . MET A 1 561 ? 3.923 9.941 5.146 1.00 86.62 561 MET A N 1
ATOM 4377 C CA . MET A 1 561 ? 2.774 10.776 4.790 1.00 86.62 561 MET A CA 1
ATOM 4378 C C . MET A 1 561 ? 2.695 11.073 3.289 1.00 86.62 561 MET A C 1
ATOM 4380 O O . MET A 1 561 ? 1.596 11.101 2.727 1.00 86.62 561 MET A O 1
ATOM 4384 N N . LEU A 1 562 ? 3.838 11.238 2.617 1.00 73.25 562 LEU A N 1
ATOM 4385 C CA . LEU A 1 562 ? 3.902 11.346 1.157 1.00 73.25 562 LEU A CA 1
ATOM 4386 C C . LEU A 1 562 ? 3.447 10.049 0.476 1.00 73.25 562 LEU A C 1
ATOM 4388 O O . LEU A 1 562 ? 2.648 10.105 -0.460 1.00 73.25 562 LEU A O 1
ATOM 4392 N N . LEU A 1 563 ? 3.900 8.890 0.966 1.00 67.44 563 LEU A N 1
ATOM 4393 C CA . LEU A 1 563 ? 3.479 7.577 0.461 1.00 67.44 563 LEU A CA 1
ATOM 4394 C C . LEU A 1 563 ? 1.978 7.349 0.647 1.00 67.44 563 LEU A C 1
ATOM 4396 O O . LEU A 1 563 ? 1.306 6.878 -0.273 1.00 67.44 563 LEU A O 1
ATOM 4400 N N . LEU A 1 564 ? 1.437 7.718 1.812 1.00 79.75 564 LEU A N 1
ATOM 4401 C CA . LEU A 1 564 ? -0.000 7.660 2.062 1.00 79.75 564 LEU A CA 1
ATOM 4402 C C . LEU A 1 564 ? -0.766 8.537 1.064 1.00 79.75 564 LEU A C 1
ATOM 4404 O O . LEU A 1 564 ? -1.746 8.084 0.469 1.00 79.75 564 LEU A O 1
ATOM 4408 N N . GLY A 1 565 ? -0.288 9.762 0.834 1.00 74.44 565 GLY A N 1
ATOM 4409 C CA . GLY A 1 565 ? -0.889 10.690 -0.117 1.00 74.44 565 GLY A CA 1
ATOM 4410 C C . GLY A 1 565 ? -0.890 10.194 -1.559 1.00 74.44 565 GLY A C 1
ATOM 4411 O O . GLY A 1 565 ? -1.924 10.250 -2.226 1.00 74.44 565 GLY A O 1
ATOM 4412 N N . ASP A 1 566 ? 0.236 9.662 -2.032 1.00 61.81 566 ASP A N 1
ATOM 4413 C CA . ASP A 1 566 ? 0.339 9.078 -3.373 1.00 61.81 566 ASP A CA 1
ATOM 4414 C C . ASP A 1 566 ? -0.529 7.816 -3.512 1.00 61.81 566 ASP A C 1
ATOM 4416 O O . ASP A 1 566 ? -1.252 7.635 -4.497 1.00 61.81 566 ASP A O 1
ATOM 4420 N N . GLY A 1 567 ? -0.549 6.966 -2.482 1.00 62.22 567 GLY A N 1
ATOM 4421 C CA . GLY A 1 567 ? -1.396 5.777 -2.428 1.00 62.22 567 GLY A CA 1
ATOM 4422 C C . GLY A 1 567 ? -2.892 6.103 -2.494 1.00 62.22 567 GLY A C 1
ATOM 4423 O O . GLY A 1 567 ? -3.649 5.391 -3.165 1.00 62.22 567 GLY A O 1
ATOM 4424 N N . LEU A 1 568 ? -3.325 7.183 -1.838 1.00 76.00 568 LEU A N 1
ATOM 4425 C CA . LEU A 1 568 ? -4.703 7.676 -1.893 1.00 76.00 568 LEU A CA 1
ATOM 4426 C C . LEU A 1 568 ? -5.039 8.282 -3.261 1.00 76.00 568 LEU A C 1
ATOM 4428 O O . LEU A 1 568 ? -6.080 7.945 -3.830 1.00 76.00 568 LEU A O 1
ATOM 4432 N N . ALA A 1 569 ? -4.151 9.108 -3.821 1.00 61.91 569 ALA A N 1
ATOM 4433 C CA . ALA A 1 569 ? -4.354 9.753 -5.119 1.00 61.91 569 ALA A CA 1
ATOM 4434 C C . ALA A 1 569 ? -4.379 8.749 -6.288 1.00 61.91 569 ALA A C 1
ATOM 4436 O O . ALA A 1 569 ? -5.209 8.856 -7.192 1.00 61.91 569 ALA A O 1
ATOM 4437 N N . SER A 1 570 ? -3.505 7.741 -6.256 1.00 63.06 570 SER A N 1
ATOM 4438 C CA . SER A 1 570 ? -3.421 6.676 -7.268 1.00 63.06 570 SER A CA 1
ATOM 4439 C C . SER A 1 570 ? -4.491 5.585 -7.111 1.00 63.06 570 SER A C 1
ATOM 4441 O O . SER A 1 570 ? -4.691 4.760 -8.012 1.00 63.06 570 SER A O 1
ATOM 4443 N N . GLY A 1 571 ? -5.166 5.538 -5.956 1.00 71.56 571 GLY A N 1
ATOM 4444 C CA . GLY A 1 571 ? -6.076 4.460 -5.566 1.00 71.56 571 GLY A CA 1
ATOM 4445 C C . GLY A 1 571 ? -5.375 3.143 -5.205 1.00 71.56 571 GLY A C 1
ATOM 4446 O O . GLY A 1 571 ? -6.053 2.132 -5.008 1.00 71.56 571 GLY A O 1
ATOM 4447 N N . ALA A 1 572 ? -4.040 3.121 -5.122 1.00 66.62 572 ALA A N 1
ATOM 4448 C CA . ALA A 1 572 ? -3.276 1.944 -4.711 1.00 66.62 572 ALA A CA 1
ATOM 4449 C C . ALA A 1 572 ? -3.575 1.544 -3.257 1.00 66.62 572 ALA A C 1
ATOM 4451 O O . ALA A 1 572 ? -3.744 0.356 -2.984 1.00 66.62 572 ALA A O 1
ATOM 4452 N N . ALA A 1 573 ? -3.745 2.522 -2.359 1.00 73.25 573 ALA A N 1
ATOM 4453 C CA . ALA A 1 573 ? -4.032 2.277 -0.945 1.00 73.25 573 ALA A CA 1
ATOM 4454 C C . ALA A 1 573 ? -5.336 1.483 -0.742 1.00 73.25 573 ALA A C 1
ATOM 4456 O O . ALA A 1 573 ? -5.389 0.579 0.091 1.00 73.25 573 ALA A O 1
ATOM 4457 N N . LEU A 1 574 ? -6.382 1.769 -1.532 1.00 85.19 574 LEU A N 1
ATOM 4458 C CA . LEU A 1 574 ? -7.643 1.018 -1.462 1.00 85.19 574 LEU A CA 1
ATOM 4459 C C . LEU A 1 574 ? -7.494 -0.390 -2.030 1.00 85.19 574 LEU A C 1
ATOM 4461 O O . LEU A 1 574 ? -7.968 -1.337 -1.410 1.00 85.19 574 LEU A O 1
ATOM 4465 N N . LYS A 1 575 ? -6.818 -0.538 -3.176 1.00 76.00 575 LYS A N 1
ATOM 4466 C CA . LYS A 1 575 ? -6.589 -1.858 -3.783 1.00 76.00 575 LYS A CA 1
ATOM 4467 C C . LYS A 1 575 ? -5.838 -2.783 -2.829 1.00 76.00 575 LYS A C 1
ATOM 4469 O O . LYS A 1 575 ? -6.224 -3.933 -2.676 1.00 76.00 575 LYS A O 1
ATOM 4474 N N . GLN A 1 576 ? -4.806 -2.277 -2.156 1.00 75.81 576 GLN A N 1
ATOM 4475 C CA . GLN A 1 576 ? -4.053 -3.043 -1.161 1.00 75.81 576 GLN A CA 1
ATOM 4476 C C . GLN A 1 576 ? -4.919 -3.408 0.050 1.00 75.81 576 GLN A C 1
ATOM 4478 O O . GLN A 1 576 ? -4.934 -4.563 0.473 1.00 75.81 576 GLN A O 1
ATOM 4483 N N . TYR A 1 577 ? -5.708 -2.467 0.572 1.00 88.94 577 TYR A N 1
ATOM 4484 C CA . TYR A 1 577 ? -6.648 -2.754 1.658 1.00 88.94 577 TYR A CA 1
ATOM 4485 C C . TYR A 1 577 ? -7.668 -3.845 1.284 1.00 88.94 577 TYR A C 1
ATOM 4487 O O . TYR A 1 577 ? -7.971 -4.712 2.104 1.00 88.94 577 TYR A O 1
ATOM 4495 N N . GLU A 1 578 ? -8.170 -3.845 0.047 1.00 86.06 578 GLU A N 1
ATOM 4496 C CA . GLU A 1 578 ? -9.116 -4.857 -0.444 1.00 86.06 578 GLU A CA 1
ATOM 4497 C C . GLU A 1 578 ? -8.509 -6.265 -0.517 1.00 86.06 578 GLU A C 1
ATOM 4499 O O . GLU A 1 578 ? -9.248 -7.243 -0.400 1.00 86.06 578 GLU A O 1
ATOM 4504 N N . THR A 1 579 ? -7.182 -6.375 -0.650 1.00 84.12 579 THR A N 1
ATOM 4505 C CA . THR A 1 579 ? -6.463 -7.661 -0.619 1.00 84.12 579 THR A CA 1
ATOM 4506 C C . THR A 1 579 ? -6.180 -8.180 0.791 1.00 84.12 579 THR A C 1
ATOM 4508 O O . THR A 1 579 ? -5.842 -9.351 0.943 1.00 84.12 579 THR A O 1
ATOM 4511 N N . LEU A 1 580 ? -6.333 -7.355 1.838 1.00 82.62 580 LEU A N 1
ATOM 4512 C CA . LEU A 1 580 ? -6.070 -7.802 3.206 1.00 82.62 580 LEU A CA 1
ATOM 4513 C C . LEU A 1 580 ? -7.043 -8.900 3.626 1.00 82.62 580 LEU A C 1
ATOM 4515 O O . LEU A 1 580 ? -8.268 -8.743 3.524 1.00 82.62 580 LEU A O 1
ATOM 4519 N N . LEU A 1 581 ? -6.490 -9.954 4.233 1.00 86.88 581 LEU A N 1
ATOM 4520 C CA . LEU A 1 581 ? -7.278 -10.988 4.885 1.00 86.88 581 LEU A CA 1
ATOM 4521 C C . LEU A 1 581 ? -8.263 -10.352 5.861 1.00 86.88 581 LEU A C 1
ATOM 4523 O O . LEU A 1 581 ? -7.950 -9.461 6.653 1.00 86.88 581 LEU A O 1
ATOM 4527 N N . ARG A 1 582 ? -9.506 -10.799 5.747 1.00 87.25 582 ARG A N 1
ATOM 4528 C CA . ARG A 1 582 ? -10.628 -10.351 6.568 1.00 87.25 582 ARG A CA 1
ATOM 4529 C C . ARG A 1 582 ? -10.627 -11.010 7.944 1.00 87.25 582 ARG A C 1
ATOM 4531 O O . ARG A 1 582 ? -11.073 -10.409 8.915 1.00 87.25 582 ARG A O 1
ATOM 4538 N N . ARG A 1 583 ? -10.117 -12.235 8.006 1.00 89.25 583 ARG A N 1
ATOM 4539 C CA . ARG A 1 583 ? -9.960 -13.074 9.189 1.00 89.25 583 ARG A CA 1
ATOM 4540 C C . ARG A 1 583 ? -8.761 -13.991 8.941 1.00 89.25 583 ARG A C 1
ATOM 4542 O O . ARG A 1 583 ? -8.584 -14.419 7.801 1.00 89.25 583 ARG A O 1
ATOM 4549 N N . LEU A 1 584 ? -7.985 -14.293 9.975 1.00 85.25 584 LEU A N 1
ATOM 4550 C CA . LEU A 1 584 ? -6.934 -15.305 9.910 1.00 85.25 584 LEU A CA 1
ATOM 4551 C C . LEU A 1 584 ? -7.570 -16.709 9.858 1.00 85.25 584 LEU A C 1
ATOM 4553 O O . LEU A 1 584 ? -8.435 -16.990 10.695 1.00 85.25 584 LEU A O 1
ATOM 4557 N N . PRO A 1 585 ? -7.217 -17.562 8.874 1.00 79.88 585 PRO A N 1
ATOM 4558 C CA . PRO A 1 585 ? -7.794 -18.902 8.736 1.00 79.88 585 PRO A CA 1
ATOM 4559 C C . PRO A 1 585 ? -7.572 -19.782 9.969 1.00 79.88 585 PRO A C 1
ATOM 4561 O O . PRO A 1 585 ? -8.505 -20.461 10.401 1.00 79.88 585 PRO A O 1
ATOM 4564 N N . ASP A 1 586 ? -6.379 -19.686 10.554 1.00 83.75 586 ASP A N 1
ATOM 4565 C CA . ASP A 1 586 ? -5.909 -20.585 11.611 1.00 83.75 586 ASP A CA 1
ATOM 4566 C C . ASP A 1 586 ? -6.349 -20.157 13.020 1.00 83.75 586 ASP A C 1
ATOM 4568 O O . ASP A 1 586 ? -6.308 -20.958 13.949 1.00 83.75 586 ASP A O 1
ATOM 4572 N N . GLU A 1 587 ? -6.849 -18.926 13.190 1.00 87.06 587 GLU A N 1
ATOM 4573 C CA . GLU A 1 587 ? -7.299 -18.433 14.495 1.00 87.06 587 GLU A CA 1
ATOM 4574 C C . GLU A 1 587 ? -8.723 -18.927 14.836 1.00 87.06 587 GLU A C 1
ATOM 4576 O O . GLU A 1 587 ? -9.711 -18.564 14.157 1.00 87.06 587 GLU A O 1
ATOM 4581 N N . PRO A 1 588 ? -8.889 -19.733 15.903 1.00 91.75 588 PRO A N 1
ATOM 4582 C CA . PRO A 1 588 ? -10.172 -20.310 16.274 1.00 91.75 588 PRO A CA 1
ATOM 4583 C C . PRO A 1 588 ? -11.139 -19.254 16.832 1.00 91.75 588 PRO A C 1
ATOM 4585 O O . PRO A 1 588 ? -10.757 -18.200 17.328 1.00 91.75 588 PRO A O 1
ATOM 4588 N N . SER A 1 589 ? -12.437 -19.527 16.704 1.00 93.69 589 SER A N 1
ATOM 4589 C CA . SER A 1 589 ? -13.528 -18.715 17.284 1.00 93.69 589 SER A CA 1
ATOM 4590 C C . SER A 1 589 ? -14.633 -19.624 17.829 1.00 93.69 589 SER A C 1
ATOM 4592 O O . SER A 1 589 ? -15.831 -19.408 17.615 1.00 93.69 589 SER A O 1
ATOM 4594 N N . ASN A 1 590 ? -14.213 -20.726 18.444 1.00 95.38 590 ASN A N 1
ATOM 4595 C CA . ASN A 1 590 ? -15.064 -21.824 18.873 1.00 95.38 590 ASN A CA 1
ATOM 4596 C C . ASN A 1 590 ? -15.953 -21.404 20.045 1.00 95.38 590 ASN A C 1
ATOM 4598 O O . ASN A 1 590 ? -17.139 -21.740 20.047 1.00 95.38 590 ASN A O 1
ATOM 4602 N N . VAL A 1 591 ? -15.437 -20.605 20.988 1.00 96.00 591 VAL A N 1
ATOM 4603 C CA . VAL A 1 591 ? -16.203 -20.163 22.169 1.00 96.00 591 VAL A CA 1
ATOM 4604 C C . VAL A 1 591 ? -17.385 -19.294 21.749 1.00 96.00 591 VAL A C 1
ATOM 4606 O O . VAL A 1 591 ? -18.514 -19.498 22.201 1.00 96.00 591 VAL A O 1
ATOM 4609 N N . ALA A 1 592 ? -17.152 -18.371 20.814 1.00 94.94 592 ALA A N 1
ATOM 4610 C CA . ALA A 1 592 ? -18.193 -17.513 20.257 1.00 94.94 592 ALA A CA 1
ATOM 4611 C C . ALA A 1 592 ? -19.276 -18.297 19.498 1.00 94.94 592 ALA A C 1
ATOM 4613 O O . ALA A 1 592 ? -20.432 -17.875 19.446 1.00 94.94 592 ALA A O 1
ATOM 4614 N N . LYS A 1 593 ? -18.908 -19.437 18.904 1.00 94.44 593 LYS A N 1
ATOM 4615 C CA . LYS A 1 593 ? -19.799 -20.302 18.120 1.00 94.44 593 LYS A CA 1
ATOM 4616 C C . LYS A 1 593 ? -20.466 -21.400 18.948 1.00 94.44 593 LYS A C 1
ATOM 4618 O O . LYS A 1 593 ? -21.308 -22.121 18.410 1.00 94.44 593 LYS A O 1
ATOM 4623 N N . ALA A 1 594 ? -20.136 -21.519 20.234 1.00 95.38 594 ALA A N 1
ATOM 4624 C CA . ALA A 1 594 ? -20.747 -22.497 21.118 1.00 95.38 594 ALA A CA 1
ATOM 4625 C C . ALA A 1 594 ? -22.276 -22.292 21.185 1.00 95.38 594 ALA A C 1
ATOM 4627 O O . ALA A 1 594 ? -22.732 -21.145 21.259 1.00 95.38 594 ALA A O 1
ATOM 4628 N N . PRO A 1 595 ? -23.095 -23.365 21.205 1.00 94.94 595 PRO A N 1
ATOM 4629 C CA . PRO A 1 595 ? -24.555 -23.257 21.123 1.00 94.94 595 PRO A CA 1
ATOM 4630 C C . PRO A 1 595 ? -25.191 -22.302 22.145 1.00 94.94 595 PRO A C 1
ATOM 4632 O O . PRO A 1 595 ? -26.117 -21.568 21.804 1.00 94.94 595 PRO A O 1
ATOM 4635 N N . HIS A 1 596 ? -24.666 -22.262 23.374 1.00 93.75 596 HIS A N 1
ATOM 4636 C CA . HIS A 1 596 ? -25.154 -21.395 24.452 1.00 93.75 596 HIS A CA 1
ATOM 4637 C C . HIS A 1 596 ? -24.730 -19.919 24.301 1.00 93.75 596 HIS A C 1
ATOM 4639 O O . HIS A 1 596 ? -25.377 -19.038 24.863 1.00 93.75 596 HIS A O 1
ATOM 4645 N N . ASN A 1 597 ? -23.699 -19.629 23.498 1.00 96.44 597 ASN A N 1
ATOM 4646 C CA . ASN A 1 597 ? -23.200 -18.274 23.239 1.00 96.44 597 ASN A CA 1
ATOM 4647 C C . ASN A 1 597 ? -23.763 -17.653 21.953 1.00 96.44 597 ASN A C 1
ATOM 4649 O O . ASN A 1 597 ? -23.713 -16.434 21.790 1.00 96.44 597 ASN A O 1
ATOM 4653 N N . LEU A 1 598 ? -24.373 -18.446 21.062 1.00 93.94 598 LEU A N 1
ATOM 4654 C CA . LEU A 1 598 ? -24.897 -17.962 19.777 1.00 93.94 598 LEU A CA 1
ATOM 4655 C C . LEU A 1 598 ? -25.861 -16.775 19.910 1.00 93.94 598 LEU A C 1
ATOM 4657 O O . LEU A 1 598 ? -25.822 -15.867 19.083 1.00 93.94 598 LEU A O 1
ATOM 4661 N N . ASN A 1 599 ? -26.697 -16.761 20.951 1.00 95.06 599 ASN A N 1
ATOM 4662 C CA . ASN A 1 599 ? -27.683 -15.698 21.189 1.00 95.06 599 ASN A CA 1
ATOM 4663 C C . ASN A 1 599 ? -27.078 -14.422 21.800 1.00 95.06 599 ASN A C 1
ATOM 4665 O O . ASN A 1 599 ? -27.761 -13.402 21.887 1.00 95.06 599 ASN A O 1
ATOM 4669 N N . LYS A 1 600 ? -25.807 -14.465 22.212 1.00 96.12 600 LYS A N 1
ATOM 4670 C CA . LYS A 1 600 ? -25.050 -13.302 22.692 1.00 96.12 600 LYS A CA 1
ATOM 4671 C C . LYS A 1 600 ? -24.357 -12.556 21.547 1.00 96.12 600 LYS A C 1
ATOM 4673 O O . LYS A 1 600 ? -23.924 -11.422 21.730 1.00 96.12 600 LYS A O 1
ATOM 4678 N N . ASN A 1 601 ? -24.308 -13.146 20.350 1.00 96.69 601 ASN A N 1
ATOM 4679 C CA . ASN A 1 601 ? -23.764 -12.523 19.147 1.00 96.69 601 ASN A CA 1
ATOM 4680 C C . ASN A 1 601 ? -24.839 -11.737 18.401 1.00 96.69 601 ASN A C 1
ATOM 4682 O O . ASN A 1 601 ? -25.809 -12.311 17.905 1.00 96.69 601 ASN A O 1
ATOM 4686 N N . ARG A 1 602 ? -24.635 -10.428 18.236 1.00 94.69 602 ARG A N 1
ATOM 4687 C CA . ARG A 1 602 ? -25.502 -9.603 17.383 1.00 94.69 602 ARG A CA 1
ATOM 4688 C C . ARG A 1 602 ? -25.410 -10.028 15.915 1.00 94.69 602 ARG A C 1
ATOM 4690 O O . ARG A 1 602 ? -26.418 -10.013 15.212 1.00 94.69 602 ARG A O 1
ATOM 4697 N N . TYR A 1 603 ? -24.213 -10.407 15.470 1.00 94.19 603 TYR A N 1
ATOM 4698 C CA . TYR A 1 603 ? -23.928 -10.887 14.120 1.00 94.19 603 TYR A CA 1
ATOM 4699 C C . TYR A 1 603 ? -23.138 -12.195 14.210 1.00 94.19 603 TYR A C 1
ATOM 4701 O O . TYR A 1 603 ? -22.083 -12.240 14.836 1.00 94.19 603 TYR A O 1
ATOM 4709 N N . ARG A 1 604 ? -23.655 -13.271 13.606 1.00 89.19 604 ARG A N 1
ATOM 4710 C CA . ARG A 1 604 ? -23.058 -14.619 13.709 1.00 89.19 604 ARG A CA 1
ATOM 4711 C C . ARG A 1 604 ? -21.717 -14.745 12.985 1.00 89.19 604 ARG A C 1
ATOM 4713 O O . ARG A 1 604 ? -20.910 -15.596 13.335 1.00 89.19 604 ARG A O 1
ATOM 4720 N N . ASP A 1 605 ? -21.510 -13.924 11.966 1.00 88.44 605 ASP A N 1
ATOM 4721 C CA . ASP A 1 605 ? -20.307 -13.860 11.140 1.00 88.44 605 ASP A CA 1
ATOM 4722 C C . ASP A 1 605 ? -19.203 -12.972 11.740 1.00 88.44 605 ASP A C 1
ATOM 4724 O O . ASP A 1 605 ? -18.079 -12.988 11.245 1.00 88.44 605 ASP A O 1
ATOM 4728 N N . ILE A 1 606 ? -19.490 -12.242 12.824 1.00 93.50 606 ILE A N 1
ATOM 4729 C CA . ILE A 1 606 ? -18.531 -11.381 13.526 1.00 93.50 606 ILE A CA 1
ATOM 4730 C C . ILE A 1 606 ? -18.227 -11.989 14.895 1.00 93.50 606 ILE A C 1
ATOM 4732 O O . ILE A 1 606 ? -18.740 -11.551 15.922 1.00 93.50 606 ILE A O 1
ATOM 4736 N N . ALA A 1 607 ? -17.415 -13.042 14.895 1.00 94.25 607 ALA A N 1
ATOM 4737 C CA . ALA A 1 607 ? -16.990 -13.743 16.101 1.00 94.25 607 ALA A CA 1
ATOM 4738 C C . ALA A 1 607 ? -15.572 -13.298 16.516 1.00 94.25 607 ALA A C 1
ATOM 4740 O O . ALA A 1 607 ? -14.706 -13.252 15.643 1.00 94.25 607 ALA A O 1
ATOM 4741 N N . PRO A 1 608 ? -15.311 -12.983 17.800 1.00 96.50 608 PRO A N 1
ATOM 4742 C CA . PRO A 1 608 ? -13.949 -12.766 18.293 1.00 96.50 608 PRO A CA 1
ATOM 4743 C C . PRO A 1 608 ? -13.106 -14.042 18.148 1.00 96.50 608 PRO A C 1
ATOM 4745 O O . PRO A 1 608 ? -13.661 -15.145 18.165 1.00 96.50 608 PRO A O 1
ATOM 4748 N N . TYR A 1 609 ? -11.785 -13.888 18.025 1.00 96.69 609 TYR A N 1
ATOM 4749 C CA . TYR A 1 609 ? -10.868 -15.018 18.173 1.00 96.69 609 TYR A CA 1
ATOM 4750 C C . TYR A 1 609 ? -10.853 -15.496 19.623 1.00 96.69 609 TYR A C 1
ATOM 4752 O O . TYR A 1 609 ? -11.028 -14.694 20.541 1.00 96.69 609 TYR A O 1
ATOM 4760 N N . ASP A 1 610 ? -10.652 -16.794 19.831 1.00 94.94 610 ASP A N 1
ATOM 4761 C CA . ASP A 1 610 ? -10.613 -17.365 21.179 1.00 94.94 610 ASP A CA 1
ATOM 4762 C C . ASP A 1 610 ? -9.386 -16.874 21.969 1.00 94.94 610 ASP A C 1
ATOM 4764 O O . ASP A 1 610 ? -9.483 -16.729 23.185 1.00 94.94 610 ASP A O 1
ATOM 4768 N N . SER A 1 611 ? -8.282 -16.570 21.275 1.00 92.38 611 SER A N 1
ATOM 4769 C CA . SER A 1 611 ? -6.999 -16.092 21.816 1.00 92.38 611 SER A CA 1
ATOM 4770 C C . SER A 1 611 ? -7.057 -14.675 22.397 1.00 92.38 611 SER A C 1
ATOM 4772 O O . SER A 1 611 ? -6.353 -14.368 23.353 1.00 92.38 611 SER A O 1
ATOM 4774 N N . THR A 1 612 ? -7.914 -13.809 21.855 1.00 94.69 612 THR A N 1
ATOM 4775 C CA . THR A 1 612 ? -7.972 -12.380 22.217 1.00 94.69 612 THR A CA 1
ATOM 4776 C C . THR A 1 612 ? -9.320 -11.940 22.776 1.00 94.69 612 THR A C 1
ATOM 4778 O O . THR A 1 612 ? -9.521 -10.752 23.051 1.00 94.69 612 THR A O 1
ATOM 4781 N N . ARG A 1 613 ? -10.289 -12.855 22.909 1.00 95.50 613 ARG A N 1
ATOM 4782 C CA . ARG A 1 613 ? -11.608 -12.525 23.462 1.00 95.50 613 ARG A CA 1
ATOM 4783 C C . ARG A 1 613 ? -11.486 -12.019 24.898 1.00 95.50 613 ARG A C 1
ATOM 4785 O O . ARG A 1 613 ? -10.637 -12.468 25.660 1.00 95.50 613 ARG A O 1
ATOM 4792 N N . VAL A 1 614 ? -12.417 -11.163 25.300 1.00 95.81 614 VAL A N 1
ATOM 4793 C CA . VAL A 1 614 ? -12.577 -10.842 26.722 1.00 95.81 614 VAL A CA 1
ATOM 4794 C C . VAL A 1 614 ? -13.251 -12.019 27.435 1.00 95.81 614 VAL A C 1
ATOM 4796 O O . VAL A 1 614 ? -14.261 -12.544 26.955 1.00 95.81 614 VAL A O 1
ATOM 4799 N N . ILE A 1 615 ? -12.688 -12.432 28.572 1.00 95.62 615 ILE A N 1
ATOM 4800 C CA . ILE A 1 615 ? -13.197 -13.515 29.420 1.00 95.62 615 ILE A CA 1
ATOM 4801 C C . ILE A 1 615 ? -13.760 -12.903 30.703 1.00 95.62 615 ILE A C 1
ATOM 4803 O O . ILE A 1 615 ? -13.025 -12.327 31.498 1.00 95.62 615 ILE A O 1
ATOM 4807 N N . LEU A 1 616 ? -15.071 -13.009 30.910 1.00 93.88 616 LEU A N 1
ATOM 4808 C CA . LEU A 1 616 ? -15.711 -12.484 32.117 1.00 93.88 616 LEU A CA 1
ATOM 4809 C C . LEU A 1 616 ? -15.509 -13.445 33.288 1.00 93.88 616 LEU A C 1
ATOM 4811 O O . LEU A 1 616 ? -15.842 -14.625 33.182 1.00 93.88 616 LEU A O 1
ATOM 4815 N N . LYS A 1 617 ? -15.034 -12.934 34.426 1.00 91.69 617 LYS A N 1
ATOM 4816 C CA . LYS A 1 617 ? -14.878 -13.730 35.654 1.00 91.69 617 LYS A CA 1
ATOM 4817 C C . LYS A 1 617 ? -16.217 -13.938 36.352 1.00 91.69 617 LYS A C 1
ATOM 4819 O O . LYS A 1 617 ? -16.533 -15.046 36.769 1.00 91.69 617 LYS A O 1
ATOM 4824 N N . ASN A 1 618 ? -17.024 -12.883 36.439 1.00 89.00 618 ASN A N 1
ATOM 4825 C CA . ASN A 1 618 ? -18.322 -12.889 37.117 1.00 89.00 618 ASN A CA 1
ATOM 4826 C C . ASN A 1 618 ? -19.461 -12.507 36.161 1.00 89.00 618 ASN A C 1
ATOM 4828 O O . ASN A 1 618 ? -20.406 -11.813 36.541 1.00 89.00 618 ASN A O 1
ATOM 4832 N N . GLY A 1 619 ? -19.360 -12.926 34.895 1.00 89.31 619 GLY A N 1
ATOM 4833 C CA . GLY A 1 619 ? -20.381 -12.655 33.888 1.00 89.31 619 GLY A CA 1
ATOM 4834 C C . GLY A 1 619 ? -21.732 -13.272 34.281 1.00 89.31 619 GLY A C 1
ATOM 4835 O O . GLY A 1 619 ? -21.792 -14.470 34.574 1.00 89.31 619 GLY A O 1
ATOM 4836 N N . PRO A 1 620 ? -22.843 -12.508 34.271 1.00 89.75 620 PRO A N 1
ATOM 4837 C CA . PRO A 1 620 ? -24.149 -12.991 34.732 1.00 89.75 620 PRO A CA 1
ATOM 4838 C C . PRO A 1 620 ? -24.690 -14.161 33.905 1.00 89.75 620 PRO A C 1
ATOM 4840 O O . PRO A 1 620 ? -25.581 -14.878 34.357 1.00 89.75 620 PRO A O 1
ATOM 4843 N N . THR A 1 621 ? -24.177 -14.352 32.688 1.00 90.69 621 THR A N 1
ATOM 4844 C CA . THR A 1 621 ? -24.607 -15.417 31.779 1.00 90.69 621 THR A CA 1
ATOM 4845 C C . THR A 1 621 ? -23.467 -16.357 31.364 1.00 90.69 621 THR A C 1
ATOM 4847 O O . THR A 1 621 ? -23.609 -17.089 30.382 1.00 90.69 621 THR A O 1
ATOM 4850 N N . GLY A 1 622 ? -22.334 -16.338 32.072 1.00 92.19 622 GLY A N 1
ATOM 4851 C CA . GLY A 1 622 ? -21.118 -17.101 31.760 1.00 92.19 622 GLY A CA 1
ATOM 4852 C C . GLY A 1 622 ? -19.930 -16.209 31.385 1.00 92.19 622 GLY A C 1
ATOM 4853 O O . GLY A 1 622 ? -20.008 -14.989 31.476 1.00 92.19 622 GLY A O 1
ATOM 4854 N N . ASP A 1 623 ? -18.840 -16.819 30.927 1.00 95.12 623 ASP A N 1
ATOM 4855 C CA . ASP A 1 623 ? -17.554 -16.144 30.683 1.00 95.12 623 ASP A CA 1
ATOM 4856 C C . ASP A 1 623 ? -17.475 -15.385 29.343 1.00 95.12 623 ASP A C 1
ATOM 4858 O O . ASP A 1 623 ? -16.484 -14.715 29.051 1.00 95.12 623 ASP A O 1
ATOM 4862 N N . TYR A 1 624 ? -18.499 -15.517 28.498 1.00 97.38 624 TYR A N 1
ATOM 4863 C CA . TYR A 1 624 ? -18.474 -15.027 27.125 1.00 97.38 624 TYR A CA 1
ATOM 4864 C C . TYR A 1 624 ? -19.238 -13.716 26.925 1.00 97.38 624 TYR A C 1
ATOM 4866 O O . TYR A 1 624 ? -20.446 -13.633 27.170 1.00 97.38 624 TYR A O 1
ATOM 4874 N N . ILE A 1 625 ? -18.543 -12.758 26.307 1.00 97.88 625 ILE A N 1
ATOM 4875 C CA . ILE A 1 625 ? -19.080 -11.566 25.650 1.00 97.88 625 ILE A CA 1
ATOM 4876 C C . ILE A 1 625 ? -18.402 -11.399 24.279 1.00 97.88 625 ILE A C 1
ATOM 4878 O O . ILE A 1 625 ? -17.234 -11.743 24.106 1.00 97.88 625 ILE A O 1
ATOM 4882 N N . ASN A 1 626 ? -19.112 -10.872 23.275 1.00 98.06 626 ASN A N 1
ATOM 4883 C CA . ASN A 1 626 ? -18.525 -10.609 21.955 1.00 98.06 626 ASN A CA 1
ATOM 4884 C C . ASN A 1 626 ? -17.663 -9.335 21.980 1.00 98.06 626 ASN A C 1
ATOM 4886 O O . ASN A 1 626 ? -18.084 -8.263 21.537 1.00 98.06 626 ASN A O 1
ATOM 4890 N N . ALA A 1 627 ? -16.458 -9.481 22.517 1.00 98.00 627 ALA A N 1
ATOM 4891 C CA . ALA A 1 627 ? -15.448 -8.443 22.630 1.00 98.00 627 ALA A CA 1
ATOM 4892 C C . ALA A 1 627 ? -14.053 -9.051 22.450 1.00 98.00 627 ALA A C 1
ATOM 4894 O O . ALA A 1 627 ? -13.849 -10.212 22.801 1.00 98.00 627 ALA A O 1
ATOM 4895 N N . SER A 1 628 ? -13.109 -8.273 21.922 1.00 97.88 628 SER A N 1
ATOM 4896 C CA . SER A 1 628 ? -11.689 -8.642 21.863 1.00 97.88 628 SER A CA 1
ATOM 4897 C C . SER A 1 628 ? -10.827 -7.518 22.418 1.00 97.88 628 SER A C 1
ATOM 4899 O O . SER A 1 628 ? -11.155 -6.345 22.213 1.00 97.88 628 SER A O 1
ATOM 4901 N N . TYR A 1 629 ? -9.717 -7.880 23.052 1.00 96.56 629 TYR A N 1
ATOM 4902 C CA . TYR A 1 629 ? -8.623 -6.949 23.284 1.00 96.56 629 TYR A CA 1
ATOM 4903 C C . TYR A 1 629 ? -7.939 -6.608 21.957 1.00 96.56 629 TYR A C 1
ATOM 4905 O O . TYR A 1 629 ? -7.812 -7.462 21.077 1.00 96.56 629 TYR A O 1
ATOM 4913 N N . ILE A 1 630 ? -7.552 -5.345 21.797 1.00 96.00 630 ILE A N 1
ATOM 4914 C CA . ILE A 1 630 ? -6.674 -4.883 20.720 1.00 96.00 630 ILE A CA 1
ATOM 4915 C C . ILE A 1 630 ? -5.602 -4.022 21.376 1.00 96.00 630 ILE A C 1
ATOM 4917 O O . ILE A 1 630 ? -5.930 -3.023 22.010 1.00 96.00 630 ILE A O 1
ATOM 4921 N N . ASN A 1 631 ? -4.346 -4.405 21.205 1.00 92.88 631 ASN A N 1
ATOM 4922 C CA . ASN A 1 631 ? -3.179 -3.728 21.747 1.00 92.88 631 ASN A CA 1
ATOM 4923 C C . ASN A 1 631 ? -2.370 -3.149 20.585 1.00 92.88 631 ASN A C 1
ATOM 4925 O O . ASN A 1 631 ? -1.956 -3.885 19.680 1.00 92.88 631 ASN A O 1
ATOM 4929 N N . MET A 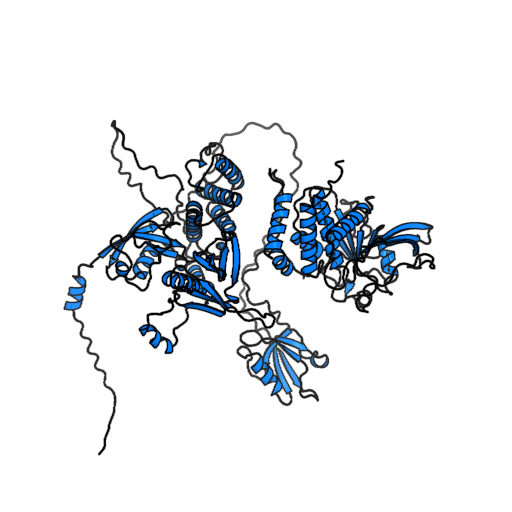1 632 ? -2.189 -1.829 20.595 1.00 91.38 632 MET A N 1
ATOM 4930 C CA . MET A 1 632 ? -1.422 -1.094 19.590 1.00 91.38 632 MET A CA 1
ATOM 4931 C C . MET A 1 632 ? -0.166 -0.524 20.249 1.00 91.38 632 MET A C 1
ATOM 4933 O O . MET A 1 632 ? -0.234 0.461 20.983 1.00 91.38 632 MET A O 1
ATOM 4937 N N . GLU A 1 633 ? 0.967 -1.174 20.010 1.00 86.12 633 GLU A N 1
ATOM 4938 C CA . GLU A 1 633 ? 2.270 -0.744 20.519 1.00 86.12 633 GLU A CA 1
ATOM 4939 C C . GLU A 1 633 ? 2.767 0.471 19.731 1.00 86.12 633 GLU A C 1
ATOM 4941 O O . GLU A 1 633 ? 2.702 0.494 18.497 1.00 86.12 633 GLU A O 1
ATOM 4946 N N . ILE A 1 634 ? 3.254 1.488 20.442 1.00 81.69 634 ILE A N 1
ATOM 4947 C CA . ILE A 1 634 ? 3.807 2.696 19.836 1.00 81.69 634 ILE A CA 1
ATOM 4948 C C . ILE A 1 634 ? 5.338 2.565 19.792 1.00 81.69 634 ILE A C 1
ATOM 4950 O O . ILE A 1 634 ? 5.971 2.527 20.849 1.00 81.69 634 ILE A O 1
ATOM 4954 N N . PRO A 1 635 ? 5.962 2.504 18.596 1.00 72.56 635 PRO A N 1
ATOM 4955 C CA . PRO A 1 635 ? 7.403 2.318 18.466 1.00 72.56 635 PRO A CA 1
ATOM 4956 C C . PRO A 1 635 ? 8.203 3.379 19.222 1.00 72.56 635 PRO A C 1
ATOM 4958 O O . PRO A 1 635 ? 7.818 4.549 19.258 1.00 72.56 635 PRO A O 1
ATOM 4961 N N . ASN A 1 636 ? 9.356 2.973 19.762 1.00 65.12 636 ASN A N 1
ATOM 4962 C CA . ASN A 1 636 ? 10.251 3.832 20.545 1.00 65.12 636 ASN A CA 1
ATOM 4963 C C . ASN A 1 636 ? 9.590 4.420 21.808 1.00 65.12 636 ASN A C 1
ATOM 4965 O O . ASN A 1 636 ? 9.946 5.512 22.251 1.00 65.12 636 ASN A O 1
ATOM 4969 N N . SER A 1 637 ? 8.610 3.713 22.375 1.00 72.25 637 SER A N 1
ATOM 4970 C CA . SER A 1 637 ? 7.994 4.056 23.653 1.00 72.25 637 SER A CA 1
ATOM 4971 C C . SER A 1 637 ? 7.472 2.811 24.363 1.00 72.25 637 SER A C 1
ATOM 4973 O O . SER A 1 637 ? 7.147 1.823 23.711 1.00 72.25 637 SER A O 1
ATOM 4975 N N . ASP A 1 638 ? 7.305 2.903 25.679 1.00 72.44 638 ASP A N 1
ATOM 4976 C CA . ASP A 1 638 ? 6.639 1.867 26.480 1.00 72.44 638 ASP A CA 1
ATOM 4977 C C . ASP A 1 638 ? 5.101 1.967 26.408 1.00 72.44 638 ASP A C 1
ATOM 4979 O O . ASP A 1 638 ? 4.379 1.270 27.121 1.00 72.44 638 ASP A O 1
ATOM 4983 N N . LEU A 1 639 ? 4.571 2.858 25.558 1.00 81.38 639 LEU A N 1
ATOM 4984 C CA . LEU A 1 639 ? 3.139 3.091 25.442 1.00 81.38 639 LEU A CA 1
ATOM 4985 C C . LEU A 1 639 ? 2.477 2.010 24.581 1.00 81.38 639 LEU A C 1
ATOM 4987 O O . LEU A 1 639 ? 2.751 1.871 23.386 1.00 81.38 639 LEU A O 1
ATOM 4991 N N . VAL A 1 640 ? 1.510 1.319 25.181 1.00 87.19 640 VAL A N 1
ATOM 4992 C CA . VAL A 1 640 ? 0.603 0.404 24.486 1.00 87.19 640 VAL A CA 1
ATOM 4993 C C . VAL A 1 640 ? -0.817 0.938 24.598 1.00 87.19 640 VAL A C 1
ATOM 4995 O O . VAL A 1 640 ? -1.434 0.912 25.666 1.00 87.19 640 VAL A O 1
ATOM 4998 N N . LEU A 1 641 ? -1.372 1.397 23.476 1.00 90.94 641 LEU A N 1
ATOM 4999 C CA . LEU A 1 641 ? -2.777 1.781 23.428 1.00 90.94 641 LEU A CA 1
ATOM 5000 C C . LEU A 1 641 ? -3.627 0.509 23.478 1.00 90.94 641 LEU A C 1
ATOM 5002 O O . LEU A 1 641 ? -3.781 -0.208 22.487 1.00 90.94 641 LEU A O 1
ATOM 5006 N N . THR A 1 642 ? -4.165 0.234 24.663 1.00 93.31 642 THR A N 1
ATOM 5007 C CA . THR A 1 642 ? -4.997 -0.940 24.939 1.00 93.31 642 THR A CA 1
ATOM 5008 C C . THR A 1 642 ? -6.469 -0.585 24.729 1.00 93.31 642 THR A C 1
ATOM 5010 O O . THR A 1 642 ? -6.961 0.460 25.182 1.00 93.31 642 THR A O 1
ATOM 5013 N N . TYR A 1 643 ? -7.187 -1.458 24.025 1.00 96.94 643 TYR A N 1
ATOM 5014 C CA . TYR A 1 643 ? -8.601 -1.310 23.704 1.00 96.94 643 TYR A CA 1
ATOM 5015 C C . TYR A 1 643 ? -9.378 -2.580 24.020 1.00 96.94 643 TYR A C 1
ATOM 5017 O O . TYR A 1 643 ? -8.873 -3.689 23.865 1.00 96.94 643 TYR A O 1
ATOM 5025 N N . ILE A 1 644 ? -10.662 -2.414 24.329 1.00 98.25 644 ILE A N 1
ATOM 5026 C CA . ILE A 1 644 ? -11.652 -3.483 24.199 1.00 98.25 644 ILE A CA 1
ATOM 5027 C C . ILE A 1 644 ? -12.608 -3.105 23.067 1.00 98.25 644 ILE A C 1
ATOM 5029 O O . ILE A 1 644 ? -13.447 -2.210 23.200 1.00 98.25 644 ILE A O 1
ATOM 5033 N N . ALA A 1 645 ? -12.498 -3.810 21.944 1.00 98.44 645 ALA A N 1
ATOM 5034 C CA . ALA A 1 645 ? -13.387 -3.659 20.802 1.00 98.44 645 ALA A CA 1
ATOM 5035 C C . ALA A 1 645 ? -14.563 -4.638 20.921 1.00 98.44 645 ALA A C 1
ATOM 5037 O O . ALA A 1 645 ? -14.392 -5.853 20.803 1.00 98.44 645 ALA A O 1
ATOM 5038 N N . THR A 1 646 ? -15.770 -4.115 21.144 1.00 98.56 646 THR A N 1
ATOM 5039 C CA . THR A 1 646 ? -16.967 -4.925 21.441 1.00 98.56 646 THR A CA 1
ATOM 5040 C C . THR A 1 646 ? -18.149 -4.590 20.536 1.00 98.56 646 THR A C 1
ATOM 5042 O O . THR A 1 646 ? -18.202 -3.524 19.916 1.00 98.56 646 THR A O 1
ATOM 5045 N N . GLN A 1 647 ? -19.100 -5.515 20.398 1.00 97.81 647 GLN A N 1
ATOM 5046 C CA . GLN A 1 647 ? -20.364 -5.237 19.712 1.00 97.81 647 GLN A CA 1
ATOM 5047 C C . GLN A 1 647 ? -21.244 -4.271 20.525 1.00 97.81 647 GLN A C 1
ATOM 5049 O O . GLN A 1 647 ? -21.129 -4.169 21.744 1.00 97.81 647 GLN A O 1
ATOM 5054 N N . GLY A 1 648 ? -22.205 -3.617 19.869 1.00 97.81 648 GLY A N 1
ATOM 5055 C CA . GLY A 1 648 ? -23.225 -2.843 20.577 1.00 97.81 648 GLY A CA 1
ATOM 5056 C C . GLY A 1 648 ? -24.105 -3.765 21.432 1.00 97.81 648 GLY A C 1
ATOM 5057 O O . GLY A 1 648 ? -24.702 -4.688 20.850 1.00 97.81 648 GLY A O 1
ATOM 5058 N N . PRO A 1 649 ? -24.244 -3.531 22.757 1.00 97.75 649 PRO A N 1
ATOM 5059 C CA . PRO A 1 649 ? -24.964 -4.425 23.662 1.00 97.75 649 PRO A CA 1
ATOM 5060 C C . PRO A 1 649 ? -26.349 -4.828 23.159 1.00 97.75 649 PRO A C 1
ATOM 5062 O O . PRO A 1 649 ? -27.075 -4.026 22.563 1.00 97.75 649 PRO A O 1
ATOM 5065 N N . LEU A 1 650 ? -26.712 -6.091 23.367 1.00 97.31 650 LEU A N 1
ATOM 5066 C CA . LEU A 1 650 ? -28.077 -6.588 23.218 1.00 97.31 650 LEU A CA 1
ATOM 5067 C C . LEU A 1 650 ? -28.820 -6.371 24.537 1.00 97.31 650 LEU A C 1
ATOM 5069 O O . LEU A 1 650 ? -28.189 -6.250 25.582 1.00 97.31 650 LEU A O 1
ATOM 5073 N N . ALA A 1 651 ? -30.154 -6.385 24.510 1.00 96.12 651 ALA A N 1
ATOM 5074 C CA . ALA A 1 651 ? -30.946 -6.316 25.741 1.00 96.12 651 ALA A CA 1
ATOM 5075 C C . ALA A 1 651 ? -30.558 -7.428 26.737 1.00 96.12 651 ALA A C 1
ATOM 5077 O O . ALA A 1 651 ? -30.497 -7.194 27.937 1.00 96.12 651 ALA A O 1
ATOM 5078 N N . SER A 1 652 ? -30.225 -8.617 26.226 1.00 96.06 652 SER A N 1
ATOM 5079 C CA . SER A 1 652 ? -29.785 -9.771 27.013 1.00 96.06 652 SER A CA 1
ATOM 5080 C C . SER A 1 652 ? -28.341 -9.696 27.517 1.00 96.06 652 SER A C 1
ATOM 5082 O O . SER A 1 652 ? -28.000 -10.464 28.405 1.00 96.06 652 SER A O 1
ATOM 5084 N N . THR A 1 653 ? -27.499 -8.806 26.978 1.00 97.38 653 THR A N 1
ATOM 5085 C CA . THR A 1 653 ? -26.058 -8.746 27.300 1.00 97.38 653 THR A CA 1
ATOM 5086 C C . THR A 1 653 ? -25.652 -7.432 27.973 1.00 97.38 653 THR A C 1
ATOM 5088 O O . THR A 1 653 ? -24.468 -7.108 28.024 1.00 97.38 653 THR A O 1
ATOM 5091 N N . VAL A 1 654 ? -26.612 -6.629 28.452 1.00 98.06 654 VAL A N 1
ATOM 5092 C CA . VAL A 1 654 ? -26.326 -5.380 29.187 1.00 98.06 654 VAL A CA 1
ATOM 5093 C C . VAL A 1 654 ? -25.545 -5.668 30.469 1.00 98.06 654 VAL A C 1
ATOM 5095 O O . VAL A 1 654 ? -24.599 -4.949 30.780 1.00 98.06 654 VAL A O 1
ATOM 5098 N N . GLY A 1 655 ? -25.917 -6.729 31.190 1.00 97.56 655 GLY A N 1
ATOM 5099 C CA . GLY A 1 655 ? -25.217 -7.138 32.406 1.00 97.56 655 GLY A CA 1
ATOM 5100 C C . GLY A 1 655 ? -23.788 -7.593 32.129 1.00 97.56 655 GLY A C 1
ATOM 5101 O O . GLY A 1 655 ? -22.870 -7.109 32.781 1.00 97.56 655 GLY A O 1
ATOM 5102 N N . ASP A 1 656 ? -23.586 -8.437 31.110 1.00 97.69 656 ASP A N 1
ATOM 5103 C CA . ASP A 1 656 ? -22.247 -8.869 30.683 1.00 97.69 656 ASP A CA 1
ATOM 5104 C C . ASP A 1 656 ? -21.374 -7.666 30.280 1.00 97.69 656 ASP A C 1
ATOM 5106 O O . ASP A 1 656 ? -20.195 -7.611 30.614 1.00 97.69 656 ASP A O 1
ATOM 5110 N N . PHE A 1 657 ? -21.957 -6.666 29.604 1.00 98.44 657 PHE A N 1
ATOM 5111 C CA . PHE A 1 657 ? -21.246 -5.451 29.201 1.00 98.44 657 PHE A CA 1
ATOM 5112 C C . PHE A 1 657 ? -20.767 -4.626 30.402 1.00 98.44 657 PHE A C 1
ATOM 5114 O O . PHE A 1 657 ? -19.611 -4.221 30.440 1.00 98.44 657 PHE A O 1
ATOM 5121 N N . TRP A 1 658 ? -21.618 -4.381 31.399 1.00 97.75 658 TRP A N 1
ATOM 5122 C CA . TRP A 1 658 ? -21.195 -3.640 32.593 1.00 97.75 658 TRP A CA 1
ATOM 5123 C C . TRP A 1 658 ? -20.255 -4.437 33.487 1.00 97.75 658 TRP A C 1
ATOM 5125 O O . TRP A 1 658 ? -19.376 -3.844 34.109 1.00 97.75 658 TRP A O 1
ATOM 5135 N N . GLN A 1 659 ? -20.396 -5.763 33.508 1.00 96.62 659 GLN A N 1
ATOM 5136 C CA . GLN A 1 659 ? -19.430 -6.631 34.163 1.00 96.62 659 GLN A CA 1
ATOM 5137 C C . GLN A 1 659 ? -18.052 -6.503 33.505 1.00 96.62 659 GLN A C 1
ATOM 5139 O O . GLN A 1 659 ? -17.063 -6.345 34.208 1.00 96.62 659 GLN A O 1
ATOM 5144 N N . MET A 1 660 ? -17.996 -6.468 32.169 1.00 96.69 660 MET A N 1
ATOM 5145 C CA . MET A 1 660 ? -16.769 -6.214 31.412 1.00 96.69 660 MET A CA 1
ATOM 5146 C C . MET A 1 660 ? -16.139 -4.862 31.777 1.00 96.69 660 MET A C 1
ATOM 5148 O O . MET A 1 660 ? -14.954 -4.812 32.078 1.00 96.69 660 MET A O 1
ATOM 5152 N N . VAL A 1 661 ? -16.935 -3.781 31.791 1.00 96.25 661 VAL A N 1
ATOM 5153 C CA . VAL A 1 661 ? -16.480 -2.426 32.168 1.00 96.25 661 VAL A CA 1
ATOM 5154 C C . VAL A 1 661 ? -15.904 -2.411 33.588 1.00 96.25 661 VAL A C 1
ATOM 5156 O O . VAL A 1 661 ? -14.876 -1.782 33.837 1.00 96.25 661 VAL A O 1
ATOM 5159 N N . TRP A 1 662 ? -16.555 -3.112 34.521 1.00 94.50 662 TRP A N 1
ATOM 5160 C CA . TRP A 1 662 ? -16.089 -3.233 35.899 1.00 94.50 662 TRP A CA 1
ATOM 5161 C C . TRP A 1 662 ? -14.787 -4.033 35.999 1.00 94.50 662 TRP A C 1
ATOM 5163 O O . TRP A 1 662 ? -13.815 -3.552 36.571 1.00 94.50 662 TRP A O 1
ATOM 5173 N N . GLU A 1 663 ? -14.739 -5.239 35.437 1.00 92.62 663 GLU A N 1
ATOM 5174 C CA . GLU A 1 663 ? -13.588 -6.143 35.565 1.00 92.62 663 GLU A CA 1
ATOM 5175 C C . GLU A 1 663 ? -12.340 -5.632 34.848 1.00 92.62 663 GLU A C 1
ATOM 5177 O O . GLU A 1 663 ? -11.233 -5.874 35.323 1.00 92.62 663 GLU A O 1
ATOM 5182 N N . SER A 1 664 ? -12.514 -4.897 33.746 1.00 90.62 664 SER A N 1
ATOM 5183 C CA . SER A 1 664 ? -11.408 -4.290 33.006 1.00 90.62 664 SER A CA 1
ATOM 5184 C C . SER A 1 664 ? -10.961 -2.939 33.569 1.00 90.62 664 SER A C 1
ATOM 5186 O O . SER A 1 664 ? -10.111 -2.296 32.966 1.00 90.62 664 SER A O 1
ATOM 5188 N N . GLU A 1 665 ? -11.596 -2.451 34.637 1.00 90.06 665 GLU A N 1
ATOM 5189 C CA . GLU A 1 665 ? -11.343 -1.132 35.238 1.00 90.06 665 GLU A CA 1
ATOM 5190 C C . GLU A 1 665 ? -11.430 0.053 34.262 1.00 90.06 665 GLU A C 1
ATOM 5192 O O . GLU A 1 665 ? -10.834 1.108 34.482 1.00 90.06 665 GLU A O 1
ATOM 5197 N N . SER A 1 666 ? -12.203 -0.094 33.183 1.00 92.00 666 SER A N 1
ATOM 5198 C CA . SER A 1 666 ? -12.304 0.945 32.163 1.00 92.00 666 SER A CA 1
ATOM 5199 C C . SER A 1 666 ? -13.162 2.109 32.657 1.00 92.00 666 SER A C 1
ATOM 5201 O O . SER A 1 666 ? -14.303 1.927 33.090 1.00 92.00 666 SER A O 1
ATOM 5203 N N . SER A 1 667 ? -12.628 3.324 32.559 1.00 92.62 667 SER A N 1
ATOM 5204 C CA . SER A 1 667 ? -13.331 4.567 32.896 1.00 92.62 667 SER A CA 1
ATOM 5205 C C . SER A 1 667 ? -13.916 5.283 31.677 1.00 92.62 667 SER A C 1
ATOM 5207 O O . SER A 1 667 ? -14.612 6.285 31.844 1.00 92.62 667 SER A O 1
ATOM 5209 N N . LEU A 1 668 ? -13.651 4.802 30.457 1.00 96.88 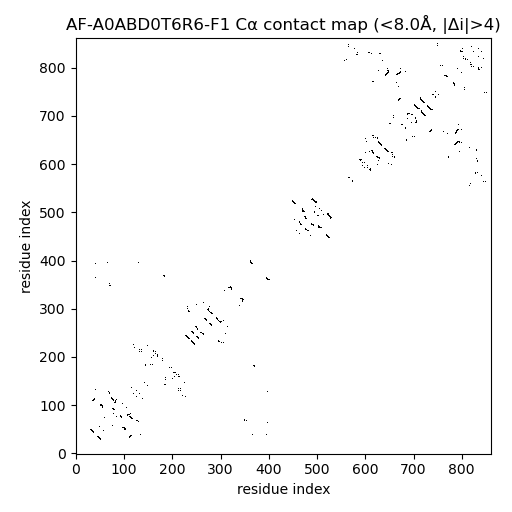668 LEU A N 1
ATOM 5210 C CA . LEU A 1 668 ? -14.038 5.473 29.217 1.00 96.88 668 LEU A CA 1
ATOM 5211 C C . LEU A 1 668 ? -14.642 4.489 28.208 1.00 96.88 668 LEU A C 1
ATOM 5213 O O . LEU A 1 668 ? -14.044 3.474 27.851 1.00 96.88 668 LEU A O 1
ATOM 5217 N N . VAL A 1 669 ? -15.837 4.825 27.719 1.00 98.50 669 VAL A N 1
ATOM 5218 C CA . VAL A 1 669 ? -16.590 4.042 26.735 1.00 98.50 669 VAL A CA 1
ATOM 5219 C C . VAL A 1 669 ? -16.931 4.910 25.526 1.00 98.50 669 VAL A C 1
ATOM 5221 O O . VAL A 1 669 ? -17.662 5.891 25.644 1.00 98.50 669 VAL A O 1
ATOM 5224 N N . VAL A 1 670 ? -16.479 4.525 24.337 1.00 98.56 670 VAL A N 1
ATOM 5225 C CA . VAL A 1 670 ? -16.780 5.222 23.083 1.00 98.56 670 VAL A CA 1
ATOM 5226 C C . VAL A 1 670 ? -17.797 4.438 22.258 1.00 98.56 670 VAL A C 1
ATOM 5228 O O . VAL A 1 670 ? -17.566 3.298 21.852 1.00 98.56 670 VAL A O 1
ATOM 5231 N N . MET A 1 671 ? -18.931 5.074 21.974 1.00 97.81 671 MET A N 1
ATOM 5232 C CA . MET A 1 671 ? -20.040 4.533 21.194 1.00 97.81 671 MET A CA 1
ATOM 5233 C C . MET A 1 671 ? -20.133 5.243 19.837 1.00 97.81 671 MET A C 1
ATOM 5235 O O . MET A 1 671 ? -20.452 6.423 19.756 1.00 97.81 671 MET A O 1
ATOM 5239 N N . LEU A 1 672 ? -19.919 4.512 18.743 1.00 96.50 672 LEU A N 1
ATOM 5240 C CA . LEU A 1 672 ? -19.870 5.045 17.369 1.00 96.50 672 LEU A CA 1
ATOM 5241 C C . LEU A 1 672 ? -21.133 4.708 16.555 1.00 96.50 672 LEU A C 1
ATOM 5243 O O . LEU A 1 672 ? -21.091 4.467 15.345 1.00 96.50 672 LEU A O 1
ATOM 5247 N N . THR A 1 673 ? -22.275 4.564 17.220 1.00 93.44 673 THR A N 1
ATOM 5248 C CA . THR A 1 673 ? -23.554 4.238 16.577 1.00 93.44 673 THR A CA 1
ATOM 5249 C C . THR A 1 673 ? -24.708 4.843 17.364 1.00 93.44 673 THR A C 1
ATOM 5251 O O . THR A 1 673 ? -24.587 5.140 18.553 1.00 93.44 673 THR A O 1
ATOM 5254 N N . VAL A 1 674 ? -25.843 5.020 16.702 1.00 92.00 674 VAL A N 1
ATOM 5255 C CA . VAL A 1 674 ? -27.119 5.317 17.355 1.00 92.00 674 VAL A CA 1
ATOM 5256 C C . VAL A 1 674 ? -27.808 4.014 17.781 1.00 92.00 674 VAL A C 1
ATOM 5258 O O . VAL A 1 674 ? -27.375 2.916 17.433 1.00 92.00 674 VAL A O 1
ATOM 5261 N N . LEU A 1 675 ? -28.891 4.103 18.556 1.00 93.75 675 LEU A N 1
ATOM 5262 C CA . LEU A 1 675 ? -29.611 2.910 19.024 1.00 93.75 675 LEU A CA 1
ATOM 5263 C C . LEU A 1 675 ? -30.270 2.135 17.872 1.00 93.75 675 LEU A C 1
ATOM 5265 O O . LEU A 1 675 ? -30.259 0.901 17.860 1.00 93.75 675 LEU A O 1
ATOM 5269 N N . ALA A 1 676 ? -30.803 2.847 16.879 1.00 90.69 676 ALA A N 1
ATOM 5270 C CA . ALA A 1 676 ? -31.413 2.261 15.696 1.00 90.69 676 ALA A CA 1
ATOM 5271 C C . ALA A 1 676 ? -31.111 3.088 14.443 1.00 90.69 676 ALA A C 1
ATOM 5273 O O . ALA A 1 676 ? -31.138 4.312 14.479 1.00 90.69 676 ALA A O 1
ATOM 5274 N N . GLU A 1 677 ? -30.880 2.394 13.334 1.00 85.19 677 GLU A N 1
ATOM 5275 C CA . GLU A 1 677 ? -30.576 2.962 12.016 1.00 85.19 677 GLU A CA 1
ATOM 5276 C C . GLU A 1 677 ? -31.576 2.366 11.017 1.00 85.19 677 GLU A C 1
ATOM 5278 O O . GLU A 1 677 ? -31.719 1.139 10.939 1.00 85.19 677 GLU A O 1
ATOM 5283 N N . ARG A 1 678 ? -32.324 3.208 10.292 1.00 82.19 678 ARG A N 1
ATOM 5284 C CA . ARG A 1 678 ? -33.414 2.789 9.374 1.00 82.19 678 ARG A CA 1
ATOM 5285 C C . ARG A 1 678 ? -34.377 1.752 9.982 1.00 82.19 678 ARG A C 1
ATOM 5287 O O . ARG A 1 678 ? -34.743 0.768 9.341 1.00 82.19 678 ARG A O 1
ATOM 5294 N N . GLY A 1 679 ? -34.741 1.940 11.252 1.00 81.44 679 GLY A N 1
ATOM 5295 C CA . GLY A 1 679 ? -35.649 1.048 11.983 1.00 81.44 679 GLY A CA 1
ATOM 5296 C C . GLY A 1 679 ? -35.037 -0.285 12.438 1.00 81.44 679 GLY A C 1
ATOM 5297 O O . GLY A 1 679 ? -35.741 -1.102 13.023 1.00 81.44 679 GLY A O 1
ATOM 5298 N N . ARG A 1 680 ? -33.737 -0.527 12.212 1.00 86.00 680 ARG A N 1
ATOM 5299 C CA . ARG A 1 680 ? -33.028 -1.712 12.720 1.00 86.00 680 ARG A CA 1
ATOM 5300 C C . ARG A 1 680 ? -32.225 -1.361 13.963 1.00 86.00 680 ARG A C 1
ATOM 5302 O O . ARG A 1 680 ? -31.411 -0.442 13.930 1.00 86.00 680 ARG A O 1
ATOM 5309 N N . ALA A 1 681 ? -32.400 -2.133 15.032 1.00 91.44 681 ALA A N 1
ATOM 5310 C CA . ALA A 1 681 ? -31.632 -1.965 16.260 1.00 91.44 681 ALA A CA 1
ATOM 5311 C C . ALA A 1 681 ? -30.135 -2.229 16.017 1.00 91.44 681 ALA A C 1
ATOM 5313 O O . ALA A 1 681 ? -29.744 -3.315 15.581 1.00 91.44 681 ALA A O 1
ATOM 5314 N N . LYS A 1 682 ? -29.294 -1.247 16.338 1.00 94.38 682 LYS A N 1
ATOM 5315 C CA . LYS A 1 682 ? -27.830 -1.319 16.234 1.00 94.38 682 LYS A CA 1
ATOM 5316 C C . LYS A 1 682 ? -27.149 -1.467 17.580 1.00 94.38 682 LYS A C 1
ATOM 5318 O O . LYS A 1 682 ? -26.103 -2.112 17.639 1.00 94.38 682 LYS A O 1
ATOM 5323 N N . CYS A 1 683 ? -27.766 -0.927 18.625 1.00 96.81 683 CYS A N 1
ATOM 5324 C CA . CYS A 1 683 ? -27.315 -0.994 20.005 1.00 96.81 683 CYS A CA 1
ATOM 5325 C C . CYS A 1 683 ? -28.535 -0.907 20.927 1.00 96.81 683 CYS A C 1
ATOM 5327 O O . CYS A 1 683 ? -29.459 -0.142 20.660 1.00 96.81 683 CYS A O 1
ATOM 5329 N N . HIS A 1 684 ? -28.559 -1.690 22.001 1.00 97.44 684 HIS A N 1
ATOM 5330 C CA . HIS A 1 684 ? -29.508 -1.468 23.085 1.00 97.44 684 HIS A CA 1
ATOM 5331 C C . HIS A 1 684 ? -29.014 -0.317 23.967 1.00 97.44 684 HIS A C 1
ATOM 5333 O O . HIS A 1 684 ? -27.806 -0.122 24.106 1.00 97.44 684 HIS A O 1
ATOM 5339 N N . GLN A 1 685 ? -29.932 0.449 24.556 1.00 97.31 685 GLN A N 1
ATOM 5340 C CA . GLN A 1 685 ? -29.559 1.487 25.511 1.00 97.31 685 GLN A CA 1
ATOM 5341 C C . GLN A 1 685 ? -29.135 0.805 26.812 1.00 97.31 685 GLN A C 1
ATOM 5343 O O . GLN A 1 685 ? -29.970 0.283 27.540 1.00 97.31 685 GLN A O 1
ATOM 5348 N N . TYR A 1 686 ? -27.835 0.779 27.084 1.00 97.31 686 TYR A N 1
ATOM 5349 C CA . TYR A 1 686 ? -27.274 0.107 28.256 1.00 97.31 686 TYR A CA 1
ATOM 5350 C C . TYR A 1 686 ? -27.074 1.056 29.446 1.00 97.31 686 TYR A C 1
ATOM 5352 O O . TYR A 1 686 ? -26.480 0.662 30.436 1.00 97.31 686 TYR A O 1
ATOM 5360 N N . TRP A 1 687 ? -27.569 2.292 29.382 1.00 97.50 687 TRP A N 1
ATOM 5361 C CA . TRP A 1 687 ? -27.485 3.281 30.460 1.00 97.50 687 TRP A CA 1
ATOM 5362 C C . TRP A 1 687 ? -28.884 3.775 30.865 1.00 97.50 687 TRP A C 1
ATOM 5364 O O . TRP A 1 687 ? -29.781 3.835 30.013 1.00 97.50 687 TRP A O 1
ATOM 5374 N N . PRO A 1 688 ? -29.113 4.146 32.138 1.00 96.44 688 PRO A N 1
ATOM 5375 C CA . PRO A 1 688 ? -30.349 4.809 32.548 1.00 96.44 688 PRO A CA 1
ATOM 5376 C C . PRO A 1 688 ? -30.375 6.257 32.033 1.00 96.44 688 PRO A C 1
ATOM 5378 O O . PRO A 1 688 ? -29.337 6.894 31.871 1.00 96.44 688 PRO A O 1
ATOM 5381 N N . LYS A 1 689 ? -31.559 6.814 31.768 1.00 94.00 689 LYS A N 1
ATOM 5382 C CA . LYS A 1 689 ? -31.671 8.247 31.436 1.00 94.00 689 LYS A CA 1
ATOM 5383 C C . LYS A 1 689 ? -31.372 9.109 32.667 1.00 94.00 689 LYS A C 1
ATOM 5385 O O . LYS A 1 689 ? -31.577 8.657 33.793 1.00 94.00 689 LYS A O 1
ATOM 5390 N N . LEU A 1 690 ? -30.931 10.350 32.458 1.00 93.31 690 LEU A N 1
ATOM 5391 C CA . LEU A 1 690 ? -30.734 11.308 33.548 1.00 93.31 690 LEU A CA 1
ATOM 5392 C C . LEU A 1 690 ? -32.030 11.460 34.372 1.00 93.31 690 LEU A C 1
ATOM 5394 O O . LEU A 1 690 ? -33.107 11.655 33.808 1.00 93.31 690 LEU A O 1
ATOM 5398 N N . GLY A 1 691 ? -31.928 11.315 35.696 1.00 90.06 691 GLY A N 1
ATOM 5399 C CA . GLY A 1 691 ? -33.069 11.367 36.622 1.00 90.06 691 GLY A CA 1
ATOM 5400 C C . GLY A 1 691 ? -33.959 10.114 36.659 1.00 90.06 691 GLY A C 1
ATOM 5401 O O . GLY A 1 691 ? -34.908 10.073 37.440 1.00 90.06 691 GLY A O 1
ATOM 5402 N N . ALA A 1 692 ? -33.677 9.085 35.852 1.00 94.06 692 ALA A N 1
ATOM 5403 C CA . ALA A 1 692 ? -34.376 7.804 35.932 1.00 94.06 692 ALA A CA 1
ATOM 5404 C C . ALA A 1 692 ? -33.859 6.945 37.099 1.00 94.06 692 ALA A C 1
ATOM 5406 O O . ALA A 1 692 ? -32.788 7.192 37.656 1.00 94.06 692 ALA A O 1
ATOM 5407 N N . ALA A 1 693 ? -34.616 5.899 37.445 1.00 94.00 693 ALA A N 1
ATOM 5408 C CA . ALA A 1 693 ? -34.176 4.918 38.430 1.00 94.00 693 ALA A CA 1
ATOM 5409 C C . ALA A 1 693 ? -32.831 4.278 38.013 1.00 94.00 693 ALA A C 1
ATOM 5411 O O . ALA A 1 693 ? -32.616 4.052 36.815 1.00 94.00 693 ALA A O 1
ATOM 5412 N N . PRO A 1 694 ? -31.945 3.960 38.978 1.00 94.25 694 PRO A N 1
ATOM 5413 C CA . PRO A 1 694 ? -30.693 3.270 38.697 1.00 94.25 694 PRO A CA 1
ATOM 5414 C C . PRO A 1 694 ? -30.909 1.983 37.892 1.00 94.25 694 PRO A C 1
ATOM 5416 O O . PRO A 1 694 ? -31.806 1.191 38.191 1.00 94.25 694 PRO A O 1
ATOM 5419 N N . LEU A 1 695 ? -30.067 1.752 36.885 1.00 95.75 695 LEU A N 1
ATOM 5420 C CA . LEU A 1 695 ? -30.063 0.505 36.129 1.00 95.75 695 LEU A CA 1
ATOM 5421 C C . LEU A 1 695 ? -29.326 -0.557 36.945 1.00 95.75 695 LEU A C 1
ATOM 5423 O O . LEU A 1 695 ? -28.113 -0.472 37.133 1.00 95.75 695 LEU A O 1
ATOM 5427 N N . LYS A 1 696 ? -30.044 -1.585 37.392 1.00 94.75 696 LYS A N 1
ATOM 5428 C CA . LYS A 1 696 ? -29.434 -2.768 38.003 1.00 94.75 696 LYS A CA 1
ATOM 5429 C C . LYS A 1 696 ? -28.850 -3.657 36.900 1.00 94.75 696 LYS A C 1
ATOM 5431 O O . LYS A 1 696 ? -29.587 -4.400 36.257 1.00 94.75 696 LYS A O 1
ATOM 5436 N N . ALA A 1 697 ? -27.554 -3.510 36.631 1.00 91.56 697 ALA A N 1
ATOM 5437 C CA . ALA A 1 697 ? -26.880 -4.174 35.517 1.00 91.56 697 ALA A CA 1
ATOM 5438 C C . ALA A 1 697 ? -26.614 -5.659 35.805 1.00 91.56 697 ALA A C 1
ATOM 5440 O O . ALA A 1 697 ? -26.838 -6.503 34.940 1.00 91.56 697 ALA A O 1
ATOM 5441 N N . THR A 1 698 ? -26.191 -5.982 37.028 1.00 93.31 698 THR A N 1
ATOM 5442 C CA . THR A 1 698 ? -26.042 -7.361 37.521 1.00 93.31 698 THR A CA 1
ATOM 5443 C C . THR A 1 698 ? -26.652 -7.481 38.925 1.00 93.31 698 THR A C 1
ATOM 5445 O O . THR A 1 698 ? -27.276 -6.546 39.433 1.00 93.31 698 THR A O 1
ATOM 5448 N N . SER A 1 699 ? -26.513 -8.634 39.586 1.00 89.50 699 SER A N 1
ATOM 5449 C CA . SER A 1 699 ? -26.897 -8.774 41.000 1.00 89.50 699 SER A CA 1
ATOM 5450 C C . SER A 1 699 ? -26.080 -7.871 41.931 1.00 89.50 699 SER A C 1
ATOM 5452 O O . SER A 1 699 ? -26.573 -7.522 43.007 1.00 89.50 699 SER A O 1
ATOM 5454 N N . SER A 1 700 ? -24.868 -7.502 41.513 1.00 91.62 700 SER A N 1
ATOM 5455 C CA . SER A 1 700 ? -23.885 -6.735 42.279 1.00 91.62 700 SER A CA 1
ATOM 5456 C C . SER A 1 700 ? -23.677 -5.309 41.776 1.00 91.62 700 SER A C 1
ATOM 5458 O O . SER A 1 700 ? -23.408 -4.424 42.577 1.00 91.62 700 SER A O 1
ATOM 5460 N N . LEU A 1 701 ? -23.858 -5.057 40.477 1.00 95.69 701 LEU A N 1
ATOM 5461 C CA . LEU A 1 701 ? -23.545 -3.773 39.857 1.00 95.69 701 LEU A CA 1
ATOM 5462 C C . LEU A 1 701 ? -24.794 -2.948 39.548 1.00 95.69 701 LEU A C 1
ATOM 5464 O O . LEU A 1 701 ? -25.737 -3.412 38.899 1.00 95.69 701 LEU A O 1
ATOM 5468 N N . THR A 1 702 ? -24.757 -1.681 39.952 1.00 96.81 702 THR A N 1
ATOM 5469 C CA . THR A 1 702 ? -25.788 -0.678 39.673 1.00 96.81 702 THR A CA 1
ATOM 5470 C C . THR A 1 702 ? -25.178 0.529 38.970 1.00 96.81 702 THR A C 1
ATOM 5472 O O . THR A 1 702 ? -24.140 1.037 39.384 1.00 96.81 702 THR A O 1
ATOM 5475 N N . VAL A 1 703 ? -25.842 1.011 37.922 1.00 97.38 703 VAL A N 1
ATOM 5476 C CA . VAL A 1 703 ? -25.408 2.153 37.112 1.00 97.38 703 VAL A CA 1
ATOM 5477 C C . VAL A 1 703 ? -26.382 3.304 37.293 1.00 97.38 703 VAL A C 1
ATOM 5479 O O . VAL A 1 703 ? -27.596 3.118 37.209 1.00 97.38 703 VAL A O 1
ATOM 5482 N N . THR A 1 704 ? -25.862 4.510 37.480 1.00 97.19 704 THR A N 1
ATOM 5483 C CA . THR A 1 704 ? -26.647 5.751 37.493 1.00 97.19 704 THR A CA 1
ATOM 5484 C C . THR A 1 704 ? -26.013 6.787 36.589 1.00 97.19 704 THR A C 1
ATOM 5486 O O . THR A 1 704 ? -24.811 7.002 36.682 1.00 97.19 704 THR A O 1
ATOM 5489 N N . THR A 1 705 ? -26.807 7.470 35.772 1.00 97.81 705 THR A N 1
ATOM 5490 C CA . THR A 1 705 ? -26.327 8.588 34.949 1.00 97.81 705 THR A CA 1
ATOM 5491 C C . THR A 1 705 ? -26.373 9.870 35.766 1.00 97.81 705 THR A C 1
ATOM 5493 O O . THR A 1 705 ? -27.434 10.241 36.270 1.00 97.81 705 THR A O 1
ATOM 5496 N N . THR A 1 706 ? -25.222 10.520 35.915 1.00 97.06 706 THR A N 1
ATOM 5497 C CA . THR A 1 706 ? -25.044 11.742 36.709 1.00 97.06 706 THR A CA 1
ATOM 5498 C C . THR A 1 706 ? -25.095 12.996 35.845 1.00 97.06 706 THR A C 1
ATOM 5500 O O . THR A 1 706 ? -25.596 14.017 36.305 1.00 97.06 706 THR A O 1
ATOM 5503 N N . SER A 1 707 ? -24.647 12.921 34.589 1.00 97.25 707 SER A N 1
ATOM 5504 C CA . SER A 1 707 ? -24.739 14.024 33.627 1.00 97.25 707 SER A CA 1
ATOM 5505 C C . SER A 1 707 ? -24.939 13.507 32.200 1.00 97.25 707 SER A C 1
ATOM 5507 O O . SER A 1 707 ? -24.530 12.394 31.860 1.00 97.25 707 SER A O 1
ATOM 5509 N N . GLU A 1 708 ? -25.603 14.306 31.364 1.00 97.25 708 GLU A N 1
ATOM 5510 C CA . GLU A 1 708 ? -25.756 14.065 29.927 1.00 97.25 708 GLU A CA 1
ATOM 5511 C C . GLU A 1 708 ? -25.734 15.406 29.189 1.00 97.25 708 GLU A C 1
ATOM 5513 O O . GLU A 1 708 ? -26.593 16.258 29.406 1.00 97.25 708 GLU A O 1
ATOM 5518 N N . GLU A 1 709 ? -24.750 15.584 28.311 1.00 96.56 709 GLU A N 1
ATOM 5519 C CA . GLU A 1 709 ? -24.494 16.832 27.596 1.00 96.56 709 GLU A CA 1
ATOM 5520 C C . GLU A 1 709 ? -24.322 16.571 26.099 1.00 96.56 709 GLU A C 1
ATOM 5522 O O . GLU A 1 709 ? -23.579 15.677 25.684 1.00 96.56 709 GLU A O 1
ATOM 5527 N N . ASN A 1 710 ? -24.988 17.373 25.267 1.00 94.81 710 ASN A N 1
ATOM 5528 C CA . ASN A 1 710 ? -24.881 17.284 23.814 1.00 94.81 710 ASN A CA 1
ATOM 5529 C C . ASN A 1 710 ? -23.933 18.366 23.280 1.00 94.81 710 ASN A C 1
ATOM 5531 O O . ASN A 1 710 ? -24.209 19.556 23.410 1.00 94.81 710 ASN A O 1
ATOM 5535 N N . TRP A 1 711 ? -22.852 17.933 22.636 1.00 92.94 711 TRP A N 1
ATOM 5536 C CA . TRP A 1 711 ? -21.775 18.767 22.102 1.00 92.94 711 TRP A CA 1
ATOM 5537 C C . TRP A 1 711 ? -21.814 18.854 20.562 1.00 92.94 711 TRP A C 1
ATOM 5539 O O . TRP A 1 711 ? -20.804 19.085 19.898 1.00 92.94 711 TRP A O 1
ATOM 5549 N N . GLY A 1 712 ? -22.988 18.630 19.963 1.00 90.12 712 GLY A N 1
ATOM 5550 C CA . GLY A 1 712 ? -23.220 18.712 18.520 1.00 90.12 712 GLY A CA 1
ATOM 5551 C C . GLY A 1 712 ? -22.827 17.433 17.781 1.00 90.12 712 GLY A C 1
ATOM 5552 O O . GLY A 1 712 ? -23.699 16.697 17.321 1.00 90.12 712 GLY A O 1
ATOM 5553 N N . HIS A 1 713 ? -21.525 17.146 17.679 1.00 91.31 713 HIS A N 1
ATOM 5554 C CA . HIS A 1 713 ? -21.018 15.953 16.975 1.00 91.31 713 HIS A CA 1
ATOM 5555 C C . HIS A 1 713 ? -21.007 14.685 17.839 1.00 91.31 713 HIS A C 1
ATOM 5557 O O . HIS A 1 713 ? -20.898 13.572 17.316 1.00 91.31 713 HIS A O 1
ATOM 5563 N N . TYR A 1 714 ? -21.096 14.853 19.157 1.00 96.00 714 TYR A N 1
ATOM 5564 C CA . TYR A 1 714 ? -21.148 13.767 20.121 1.00 96.00 714 TYR A CA 1
ATOM 5565 C C . TYR A 1 714 ? -21.986 14.148 21.344 1.00 96.00 714 TYR A C 1
ATOM 5567 O O . TYR A 1 714 ? -22.237 15.318 21.623 1.00 96.00 714 TYR A O 1
ATOM 5575 N N . THR A 1 715 ? -22.415 13.137 22.090 1.00 97.00 715 THR A N 1
ATOM 5576 C CA . THR A 1 715 ? -23.025 13.274 23.415 1.00 97.00 715 THR A CA 1
ATOM 5577 C C . THR A 1 715 ? -22.069 12.710 24.457 1.00 97.00 715 THR A C 1
ATOM 5579 O O . THR A 1 715 ? -21.567 11.598 24.284 1.00 97.00 715 THR A O 1
ATOM 5582 N N . ARG A 1 716 ? -21.816 13.460 25.529 1.00 97.81 716 ARG A N 1
ATOM 5583 C CA . ARG A 1 716 ? -21.030 13.019 26.685 1.00 97.81 716 ARG A CA 1
ATOM 5584 C C . ARG A 1 716 ? -21.981 12.656 27.818 1.00 97.81 716 ARG A C 1
ATOM 5586 O O . ARG A 1 716 ? -22.884 13.427 28.133 1.00 97.81 716 ARG A O 1
ATOM 5593 N N . ARG A 1 717 ? -21.777 11.492 28.429 1.00 97.88 717 ARG A N 1
ATOM 5594 C CA . ARG A 1 717 ? -22.489 11.066 29.637 1.00 97.88 717 ARG A CA 1
ATOM 5595 C C . ARG A 1 717 ? -21.495 10.691 30.710 1.00 97.88 717 ARG A C 1
ATOM 5597 O O . ARG A 1 717 ? -20.566 9.939 30.429 1.00 97.88 717 ARG A O 1
ATOM 5604 N N . GLU A 1 718 ? -21.723 11.150 31.928 1.00 97.88 718 GLU A N 1
ATOM 5605 C CA . GLU A 1 718 ? -21.025 10.624 33.096 1.00 97.88 718 GLU A CA 1
ATOM 5606 C C . GLU A 1 718 ? -21.964 9.693 33.847 1.00 97.88 718 GLU A C 1
ATOM 5608 O O . GLU A 1 718 ? -23.146 9.983 34.060 1.00 97.88 718 GLU A O 1
ATOM 5613 N N . MET A 1 719 ? -21.438 8.529 34.199 1.00 97.69 719 MET A N 1
ATOM 5614 C CA . MET A 1 719 ? -22.163 7.489 34.899 1.00 97.69 719 MET A CA 1
ATOM 5615 C C . MET A 1 719 ? -21.376 7.059 36.124 1.00 97.69 719 MET A C 1
ATOM 5617 O O . MET A 1 719 ? -20.153 6.994 36.114 1.00 97.69 719 MET A O 1
ATOM 5621 N N . CYS A 1 720 ? -22.091 6.723 37.184 1.00 96.56 720 CYS A N 1
ATOM 5622 C CA . CYS A 1 720 ? -21.540 6.133 38.385 1.00 96.56 720 CYS A CA 1
ATOM 5623 C C . CYS A 1 720 ? -21.928 4.652 38.418 1.00 96.56 720 CYS A C 1
ATOM 5625 O O . CYS A 1 720 ? -23.114 4.315 38.424 1.00 96.56 720 CYS A O 1
ATOM 5627 N N . LEU A 1 721 ? -20.917 3.787 38.394 1.00 95.94 721 LEU A N 1
ATOM 5628 C CA . LEU A 1 721 ? -21.025 2.338 38.497 1.00 95.94 721 LEU A CA 1
ATOM 5629 C C . LEU A 1 721 ? -20.669 1.937 39.931 1.00 95.94 721 LEU A C 1
ATOM 5631 O O . LEU A 1 721 ? -19.541 2.157 40.372 1.00 95.94 721 LEU A O 1
ATOM 5635 N N . LYS A 1 722 ? -21.637 1.388 40.665 1.00 95.06 722 LYS A N 1
ATOM 5636 C CA . LYS A 1 722 ? -21.499 0.998 42.072 1.00 95.06 722 LYS A CA 1
ATOM 5637 C C . LYS A 1 722 ? -21.654 -0.502 42.239 1.00 95.06 722 LYS A C 1
ATOM 5639 O O . LYS A 1 722 ? -22.606 -1.075 41.712 1.00 95.06 722 LYS A O 1
ATOM 5644 N N . ASP A 1 723 ? -20.758 -1.092 43.015 1.00 93.38 723 ASP A N 1
ATOM 5645 C CA . ASP A 1 723 ? -20.876 -2.458 43.514 1.00 93.38 723 ASP A CA 1
ATOM 5646 C C . ASP A 1 723 ? -21.582 -2.479 44.882 1.00 93.38 723 ASP A C 1
ATOM 5648 O O . ASP A 1 723 ? -21.555 -1.501 45.637 1.00 93.38 723 ASP A O 1
ATOM 5652 N N . ASN A 1 724 ? -22.185 -3.614 45.233 1.00 86.62 724 ASN A N 1
ATOM 5653 C CA . ASN A 1 724 ? -22.847 -3.837 46.520 1.00 86.62 724 ASN A CA 1
ATOM 5654 C C . ASN A 1 724 ? -21.888 -3.692 47.715 1.00 86.62 724 ASN A C 1
ATOM 5656 O O . ASN A 1 724 ? -22.335 -3.401 48.822 1.00 86.62 724 ASN A O 1
ATOM 5660 N N . ASN A 1 725 ? -20.581 -3.845 47.491 1.00 85.06 725 ASN A N 1
ATOM 5661 C CA . ASN A 1 725 ? -19.540 -3.675 48.507 1.00 85.06 725 ASN A CA 1
ATOM 5662 C C . ASN A 1 725 ? -19.201 -2.198 48.799 1.00 85.06 725 ASN A C 1
ATOM 5664 O O . ASN A 1 725 ? -18.295 -1.911 49.577 1.00 85.06 725 ASN A O 1
ATOM 5668 N N . GLY A 1 726 ? -19.893 -1.248 48.160 1.00 83.31 726 GLY A N 1
ATOM 5669 C CA . GLY A 1 726 ? -19.691 0.192 48.348 1.00 83.31 726 GLY A CA 1
ATOM 5670 C C . GLY A 1 726 ? -18.619 0.808 47.445 1.00 83.31 726 GLY A C 1
ATOM 5671 O O . GLY A 1 726 ? -18.516 2.034 47.382 1.00 83.31 726 GLY A O 1
ATOM 5672 N N . ALA A 1 727 ? -17.863 -0.004 46.699 1.00 90.31 727 ALA A N 1
ATOM 5673 C CA . ALA A 1 727 ? -16.937 0.483 45.683 1.00 90.31 727 ALA A CA 1
ATOM 5674 C C . ALA A 1 727 ? -17.708 1.176 44.546 1.00 90.31 727 ALA A C 1
ATOM 5676 O O . ALA A 1 727 ? -18.723 0.676 44.061 1.00 90.31 727 ALA A O 1
ATOM 5677 N N . SER A 1 728 ? -17.223 2.339 44.119 1.00 92.62 728 SER A N 1
ATOM 5678 C CA . SER A 1 728 ? -17.887 3.193 43.136 1.00 92.62 728 SER A CA 1
ATOM 5679 C C . SER A 1 728 ? -16.870 3.722 42.135 1.00 92.62 728 SER A C 1
ATOM 5681 O O . SER A 1 728 ? -15.794 4.166 42.528 1.00 92.62 728 SER A O 1
ATOM 5683 N N . ARG A 1 729 ? -17.220 3.708 40.849 1.00 92.31 729 ARG A N 1
ATOM 5684 C CA . ARG A 1 729 ? -16.373 4.177 39.746 1.00 92.31 729 ARG A CA 1
ATOM 5685 C C . ARG A 1 729 ? -17.149 5.140 38.862 1.00 92.31 729 ARG A C 1
ATOM 5687 O O . ARG A 1 729 ? -18.337 4.936 38.614 1.00 92.31 729 ARG A O 1
ATOM 5694 N N . VAL A 1 730 ? -16.480 6.190 38.401 1.00 94.62 730 VAL A N 1
ATOM 5695 C CA . VAL A 1 730 ? -17.036 7.106 37.401 1.00 94.62 730 VAL A CA 1
ATOM 5696 C C . VAL A 1 730 ? -16.632 6.596 36.022 1.00 94.62 730 VAL A C 1
ATOM 5698 O O . VAL A 1 730 ? -15.459 6.321 35.783 1.00 94.62 730 VAL A O 1
ATOM 5701 N N . VAL A 1 731 ? -17.613 6.444 35.139 1.00 96.81 731 VAL A N 1
ATOM 5702 C CA . VAL A 1 731 ? -17.446 5.995 33.758 1.00 96.81 731 VAL A CA 1
ATOM 5703 C C . VAL A 1 731 ? -17.982 7.079 32.836 1.00 96.81 731 VAL A C 1
ATOM 5705 O O . VAL A 1 731 ? -19.164 7.428 32.891 1.00 96.81 731 VAL A O 1
ATOM 5708 N N . THR A 1 732 ? -17.125 7.585 31.961 1.00 98.06 732 THR A N 1
ATOM 5709 C CA . THR A 1 732 ? -17.499 8.530 30.912 1.00 98.06 732 THR A CA 1
ATOM 5710 C C . THR A 1 732 ? -17.874 7.754 29.654 1.00 98.06 732 THR A C 1
ATOM 5712 O O . THR A 1 732 ? -17.100 6.933 29.168 1.00 98.06 732 THR A O 1
ATOM 5715 N N . GLN A 1 733 ? -19.055 8.008 29.095 1.00 98.19 733 GLN A N 1
ATOM 5716 C CA . GLN A 1 733 ? -19.431 7.534 27.765 1.00 98.19 733 GLN A CA 1
ATOM 5717 C C . GLN A 1 733 ? -19.420 8.698 26.775 1.00 98.19 733 GLN A C 1
ATOM 5719 O O . GLN A 1 733 ? -20.099 9.704 26.979 1.00 98.19 733 GLN A O 1
ATOM 5724 N N . LEU A 1 734 ? -18.709 8.520 25.666 1.00 98.38 734 LEU A N 1
ATOM 5725 C CA . LEU A 1 734 ? -18.738 9.412 24.514 1.00 98.38 734 LEU A CA 1
ATOM 5726 C C . LEU A 1 734 ? -19.477 8.734 23.362 1.00 98.38 734 LEU A C 1
ATOM 5728 O O . LEU A 1 734 ? -18.992 7.766 22.781 1.00 98.38 734 LEU A O 1
ATOM 5732 N N . GLN A 1 735 ? -20.654 9.241 23.011 1.00 97.56 735 GLN A N 1
ATOM 5733 C CA . GLN A 1 735 ? -21.419 8.758 21.868 1.00 97.56 735 GLN A CA 1
ATOM 5734 C C . GLN A 1 735 ? -21.232 9.692 20.675 1.00 97.56 735 GLN A C 1
ATOM 5736 O O . GLN A 1 735 ? -21.794 10.783 20.666 1.00 97.56 735 GLN A O 1
ATOM 5741 N N . TYR A 1 736 ? -20.501 9.263 19.649 1.00 96.19 736 TYR A N 1
ATOM 5742 C CA . TYR A 1 736 ? -20.344 10.032 18.415 1.00 96.19 736 TYR A CA 1
ATOM 5743 C C . TYR A 1 736 ? -21.609 9.919 17.553 1.00 96.19 736 TYR A C 1
ATOM 5745 O O . TYR A 1 736 ? -21.950 8.840 17.058 1.00 96.19 736 TYR A O 1
ATOM 5753 N N . THR A 1 737 ? -22.327 11.029 17.391 1.00 90.88 737 THR A N 1
ATOM 5754 C CA . THR A 1 737 ? -23.653 11.093 16.751 1.00 90.88 737 THR A CA 1
ATOM 5755 C C . THR A 1 737 ? -23.594 11.528 15.289 1.00 90.88 737 THR A C 1
ATOM 5757 O O . THR A 1 737 ? -24.561 11.322 14.561 1.00 90.88 737 THR A O 1
ATOM 5760 N N . ALA A 1 738 ? -22.462 12.074 14.835 1.00 87.31 738 ALA A N 1
ATOM 5761 C CA . ALA A 1 738 ? -22.283 12.573 13.470 1.00 87.31 738 ALA A CA 1
ATOM 5762 C C . ALA A 1 738 ? -21.885 11.497 12.432 1.00 87.31 738 ALA A C 1
ATOM 5764 O O . ALA A 1 738 ? -21.630 11.828 11.277 1.00 87.31 738 ALA A O 1
ATOM 5765 N N . TRP A 1 739 ? -21.818 10.210 12.805 1.00 88.94 739 TRP A N 1
ATOM 5766 C CA . TRP A 1 739 ? -21.503 9.132 11.855 1.00 88.94 739 TRP A CA 1
ATOM 5767 C C . TRP A 1 739 ? -22.769 8.603 11.162 1.00 88.94 739 TRP A C 1
ATOM 5769 O O . TRP A 1 739 ? -23.619 8.022 11.842 1.00 88.94 739 TRP A O 1
ATOM 5779 N N . PRO A 1 740 ? -22.895 8.700 9.825 1.00 79.62 740 PRO A N 1
ATOM 5780 C CA . PRO A 1 740 ? -24.091 8.246 9.120 1.00 79.62 740 PRO A CA 1
ATOM 5781 C C . PRO A 1 740 ? -24.213 6.712 9.036 1.00 79.62 740 PRO A C 1
ATOM 5783 O O . PRO A 1 740 ? -23.225 5.968 9.037 1.00 79.62 740 PRO A O 1
ATOM 5786 N N . ASP A 1 741 ? -25.449 6.226 8.892 1.00 61.56 741 ASP A N 1
ATOM 5787 C CA . ASP A 1 741 ? -25.804 4.802 8.743 1.00 61.56 741 ASP A CA 1
ATOM 5788 C C . ASP A 1 741 ? -24.997 4.098 7.640 1.00 61.56 741 ASP A C 1
ATOM 5790 O O . ASP A 1 741 ? -24.480 2.995 7.829 1.00 61.56 741 ASP A O 1
ATOM 5794 N N . HIS A 1 742 ? -24.861 4.759 6.487 1.00 63.81 742 HIS A N 1
ATOM 5795 C CA . HIS A 1 742 ? -24.027 4.330 5.371 1.00 63.81 742 HIS A CA 1
ATOM 5796 C C . HIS A 1 742 ? -23.074 5.459 5.006 1.00 63.81 742 HIS A C 1
ATOM 5798 O O . HIS A 1 742 ? -23.516 6.563 4.706 1.00 63.81 742 HIS A O 1
ATOM 5804 N N . GLY A 1 743 ? -21.781 5.153 4.999 1.00 78.56 743 GLY A N 1
ATOM 5805 C CA . GLY A 1 743 ? -20.741 6.110 4.656 1.00 78.56 743 GLY A CA 1
ATOM 5806 C C . GLY A 1 743 ? -19.854 6.445 5.845 1.00 78.56 743 GLY A C 1
ATOM 5807 O O . GLY A 1 743 ? -19.559 5.598 6.700 1.00 78.56 743 GLY A O 1
ATOM 5808 N N . VAL A 1 744 ? -19.378 7.677 5.832 1.00 90.00 744 VAL A N 1
ATOM 5809 C CA . VAL A 1 744 ? -18.351 8.214 6.720 1.00 90.00 744 VAL A CA 1
ATOM 5810 C C . VAL A 1 744 ? -18.785 9.609 7.176 1.00 90.00 744 VAL A C 1
ATOM 5812 O O . VAL A 1 744 ? -19.653 10.181 6.521 1.00 90.00 744 VAL A O 1
ATOM 5815 N N . PRO A 1 745 ? -18.268 10.129 8.300 1.00 91.25 745 PRO A N 1
ATOM 5816 C CA . PRO A 1 745 ? -18.565 11.490 8.735 1.00 91.25 745 PRO A CA 1
ATOM 5817 C C . PRO A 1 745 ? -18.242 12.517 7.641 1.00 91.25 745 PRO A C 1
ATOM 5819 O O . PRO A 1 745 ? -17.227 12.389 6.960 1.00 91.25 745 PRO A O 1
ATOM 5822 N N . ASP A 1 746 ? -19.086 13.540 7.498 1.00 85.94 746 ASP A N 1
ATOM 5823 C CA . ASP A 1 746 ? -18.880 14.605 6.503 1.00 85.94 746 ASP A CA 1
ATOM 5824 C C . ASP A 1 746 ? -17.784 15.602 6.930 1.00 85.94 746 ASP A C 1
ATOM 5826 O O . ASP A 1 746 ? -17.126 16.208 6.087 1.00 85.94 746 ASP A O 1
ATOM 5830 N N . ASP A 1 747 ? -17.569 15.760 8.242 1.00 89.94 747 ASP A N 1
ATOM 5831 C CA . ASP A 1 747 ? -16.548 16.637 8.823 1.00 89.94 747 ASP A CA 1
ATOM 5832 C C . ASP A 1 747 ? -15.399 15.803 9.415 1.00 89.94 747 ASP A C 1
ATOM 5834 O O . ASP A 1 747 ? -15.461 15.315 10.551 1.00 89.94 747 ASP A O 1
ATOM 5838 N N . SER A 1 748 ? -14.331 15.641 8.628 1.00 92.44 748 SER A N 1
ATOM 5839 C CA . SER A 1 748 ? -13.113 14.939 9.048 1.00 92.44 748 SER A CA 1
ATOM 5840 C C . SER A 1 748 ? -12.402 15.638 10.208 1.00 92.44 748 SER A C 1
ATOM 5842 O O . SER A 1 748 ? -11.865 14.968 11.088 1.00 92.44 748 SER A O 1
ATOM 5844 N N . ALA A 1 749 ? -12.437 16.970 10.274 1.00 91.81 749 ALA A N 1
ATOM 5845 C CA . ALA A 1 749 ? -11.791 17.722 11.342 1.00 91.81 749 ALA A CA 1
ATOM 5846 C C . ALA A 1 749 ? -12.522 17.531 12.680 1.00 91.81 749 ALA A C 1
ATOM 5848 O O . ALA A 1 749 ? -11.877 17.372 13.716 1.00 91.81 749 ALA A O 1
ATOM 5849 N N . ALA A 1 750 ? -13.859 17.490 12.676 1.00 92.12 750 ALA A N 1
ATOM 5850 C CA . ALA A 1 750 ? -14.642 17.145 13.863 1.00 92.12 750 ALA A CA 1
ATOM 5851 C C . ALA A 1 750 ? -14.371 15.714 14.341 1.00 92.12 750 ALA A C 1
ATOM 5853 O O . ALA A 1 750 ? -14.300 15.477 15.546 1.00 92.12 750 ALA A O 1
ATOM 5854 N N . PHE A 1 751 ? -14.196 14.766 13.417 1.00 95.12 751 PHE A N 1
ATOM 5855 C CA . PHE A 1 751 ? -13.813 13.396 13.756 1.00 95.12 751 PHE A CA 1
ATOM 5856 C C . PHE A 1 751 ? -12.412 13.317 14.391 1.00 95.12 751 PHE A C 1
ATOM 5858 O O . PHE A 1 751 ? -12.248 12.654 15.416 1.00 95.12 751 PHE A O 1
ATOM 5865 N N . ILE A 1 752 ? -11.420 14.034 13.849 1.00 95.12 752 ILE A N 1
ATOM 5866 C CA . ILE A 1 752 ? -10.070 14.100 14.433 1.00 95.12 752 ILE A CA 1
ATOM 5867 C C . ILE A 1 752 ? -10.101 14.742 15.827 1.00 95.12 752 ILE A C 1
ATOM 5869 O O . ILE A 1 752 ? -9.571 14.146 16.761 1.00 95.12 752 ILE A O 1
ATOM 5873 N N . ARG A 1 753 ? -10.800 15.873 16.013 1.00 94.38 753 ARG A N 1
ATOM 5874 C CA . ARG A 1 753 ? -10.968 16.509 17.339 1.00 94.38 753 ARG A CA 1
ATOM 5875 C C . ARG A 1 753 ? -11.626 15.575 18.354 1.00 94.38 753 ARG A C 1
ATOM 5877 O O . ARG A 1 753 ? -11.206 15.509 19.502 1.00 94.38 753 ARG A O 1
ATOM 5884 N N . PHE A 1 754 ? -12.651 14.835 17.933 1.00 96.06 754 PHE A N 1
ATOM 5885 C CA . PHE A 1 754 ? -13.289 13.834 18.786 1.00 96.06 754 PHE A CA 1
ATOM 5886 C C . PHE A 1 754 ? -12.329 12.698 19.163 1.00 96.06 754 PHE A C 1
ATOM 5888 O O . PHE A 1 754 ? -12.355 12.219 20.293 1.00 96.06 754 PHE A O 1
ATOM 5895 N N . THR A 1 755 ? -11.473 12.276 18.231 1.00 96.06 755 THR A N 1
ATOM 5896 C CA . THR A 1 755 ? -10.465 11.239 18.482 1.00 96.06 755 THR A CA 1
ATOM 5897 C C . THR A 1 755 ? -9.410 11.728 19.479 1.00 96.06 755 THR A C 1
ATOM 5899 O O . THR A 1 755 ? -9.108 11.008 20.421 1.00 96.06 755 THR A O 1
ATOM 5902 N N . GLN A 1 756 ? -8.935 12.972 19.346 1.00 94.06 756 GLN A N 1
ATOM 5903 C CA . GLN A 1 756 ? -8.023 13.604 20.312 1.00 94.06 756 GLN A CA 1
ATOM 5904 C C . GLN A 1 756 ? -8.643 13.692 21.713 1.00 94.06 756 GLN A C 1
ATOM 5906 O O . GLN A 1 756 ? -8.004 13.306 22.684 1.00 94.06 756 GLN A O 1
ATOM 5911 N N . LEU A 1 757 ? -9.919 14.085 21.812 1.00 95.06 757 LEU A N 1
ATOM 5912 C CA . LEU A 1 757 ? -10.655 14.080 23.080 1.00 95.06 757 LEU A CA 1
ATOM 5913 C C . LEU A 1 757 ? -10.712 12.679 23.716 1.00 95.06 757 LEU A C 1
ATOM 5915 O O . LEU A 1 757 ? -10.654 12.553 24.937 1.00 95.06 757 LEU A O 1
ATOM 5919 N N . CYS A 1 758 ? -10.844 11.617 22.912 1.00 95.25 758 CYS A N 1
ATOM 5920 C CA . CYS A 1 758 ? -10.805 10.249 23.434 1.00 95.25 758 CYS A CA 1
ATOM 5921 C C . CYS A 1 758 ? -9.436 9.930 24.048 1.00 95.25 758 CYS A C 1
ATOM 5923 O O . CYS A 1 758 ? -9.402 9.347 25.128 1.00 95.25 758 CYS A O 1
ATOM 5925 N N . SER A 1 759 ? -8.344 10.343 23.396 1.00 91.50 759 SER A N 1
ATOM 5926 C CA . SER A 1 759 ? -6.981 10.172 23.909 1.00 91.50 759 SER A CA 1
ATOM 5927 C C . SER A 1 759 ? -6.744 10.962 25.193 1.00 91.50 759 SER A C 1
ATOM 5929 O O . SER A 1 759 ? -6.232 10.403 26.153 1.00 91.50 759 SER A O 1
ATOM 5931 N N . GLU A 1 760 ? -7.192 12.219 25.253 1.00 90.88 760 GLU A N 1
ATOM 5932 C CA . GLU A 1 760 ? -7.072 13.086 26.438 1.00 90.88 760 GLU A CA 1
ATOM 5933 C C . GLU A 1 760 ? -7.806 12.533 27.670 1.00 90.88 760 GLU A C 1
ATOM 5935 O O . GLU A 1 760 ? -7.397 12.770 28.803 1.00 90.88 760 GLU A O 1
ATOM 5940 N N . LEU A 1 761 ? -8.909 11.809 27.461 1.00 91.81 761 LEU A N 1
ATOM 5941 C CA . LEU A 1 761 ? -9.725 11.244 28.539 1.00 91.81 761 LEU A CA 1
ATOM 5942 C C . LEU A 1 761 ? -9.295 9.832 28.961 1.00 91.81 761 LEU A C 1
ATOM 5944 O O . LEU A 1 761 ? -9.943 9.241 29.834 1.00 91.81 761 LEU A O 1
ATOM 5948 N N . ARG A 1 762 ? -8.242 9.267 28.355 1.00 89.19 762 ARG A N 1
ATOM 5949 C CA . ARG A 1 762 ? -7.686 7.984 28.797 1.00 89.19 762 ARG A CA 1
ATOM 5950 C C . ARG A 1 762 ? -7.135 8.103 30.214 1.00 89.19 762 ARG A C 1
ATOM 5952 O O . ARG A 1 762 ? -6.583 9.120 30.618 1.00 89.19 762 ARG A O 1
ATOM 5959 N N . ASN A 1 763 ? -7.298 7.029 30.978 1.00 75.94 763 ASN A N 1
ATOM 5960 C CA . ASN A 1 763 ? -6.695 6.913 32.295 1.00 75.94 763 ASN A CA 1
ATOM 5961 C C . ASN A 1 763 ? -5.334 6.224 32.153 1.00 75.94 763 ASN A C 1
ATOM 5963 O O . ASN A 1 763 ? -5.294 5.056 31.786 1.00 75.94 763 ASN A O 1
ATOM 5967 N N . HIS A 1 764 ? -4.257 6.940 32.473 1.00 70.81 764 HIS A N 1
ATOM 5968 C CA . HIS A 1 764 ? -2.872 6.445 32.414 1.00 70.81 764 HIS A CA 1
ATOM 5969 C C . HIS A 1 764 ? -2.386 5.826 33.730 1.00 70.81 764 HIS A C 1
ATOM 5971 O O . HIS A 1 764 ? -1.191 5.685 33.987 1.00 70.81 764 HIS A O 1
ATOM 5977 N N . ARG A 1 765 ? -3.311 5.522 34.645 1.00 66.94 765 ARG A N 1
ATOM 5978 C CA . ARG A 1 765 ? -2.968 4.770 35.844 1.00 66.94 765 ARG A CA 1
ATOM 5979 C C . ARG A 1 765 ? -2.834 3.307 35.456 1.00 66.94 765 ARG A C 1
ATOM 5981 O O . ARG A 1 765 ? -3.856 2.648 35.322 1.00 66.94 765 ARG A O 1
ATOM 5988 N N . ALA A 1 766 ? -1.606 2.817 35.351 1.00 58.94 766 ALA A N 1
ATOM 5989 C CA . ALA A 1 766 ? -1.345 1.423 35.026 1.00 58.94 766 ALA A CA 1
ATOM 5990 C C . ALA A 1 766 ? -2.035 0.458 36.016 1.00 58.94 766 ALA A C 1
ATOM 5992 O O . ALA A 1 766 ? -2.023 0.666 37.236 1.00 58.94 766 ALA A O 1
ATOM 5993 N N . VAL A 1 767 ? -2.656 -0.589 35.477 1.00 57.56 767 VAL A N 1
ATOM 5994 C CA . VAL A 1 767 ? -3.376 -1.645 36.196 1.00 57.56 767 VAL A CA 1
ATOM 5995 C C . VAL A 1 767 ? -2.872 -3.001 35.696 1.00 57.56 767 VAL A C 1
ATOM 5997 O O . VAL A 1 767 ? -2.417 -3.144 34.563 1.00 57.56 767 VAL A O 1
ATOM 6000 N N . ILE A 1 768 ? -2.938 -4.020 36.549 1.00 54.28 768 ILE A N 1
ATOM 6001 C CA . ILE A 1 768 ? -2.607 -5.395 36.165 1.00 54.28 768 ILE A CA 1
ATOM 6002 C C . ILE A 1 768 ? -3.766 -5.950 35.314 1.00 54.28 768 ILE A C 1
ATOM 6004 O O . ILE A 1 768 ? -4.892 -6.030 35.821 1.00 54.28 768 ILE A O 1
ATOM 6008 N N . PRO A 1 769 ? -3.542 -6.345 34.046 1.00 49.09 769 PRO A N 1
ATOM 6009 C CA . PRO A 1 769 ? -4.586 -6.923 33.206 1.00 49.09 769 PRO A CA 1
ATOM 6010 C C . PRO A 1 769 ? -5.112 -8.216 33.828 1.00 49.09 769 PRO A C 1
ATOM 6012 O O . PRO A 1 769 ? -4.412 -9.215 33.930 1.00 49.09 769 PRO A O 1
ATOM 6015 N N . THR A 1 770 ? -6.376 -8.233 34.231 1.00 47.50 770 THR A N 1
ATOM 6016 C CA . THR A 1 770 ? -6.967 -9.356 34.968 1.00 47.50 770 THR A CA 1
ATOM 6017 C C . THR A 1 770 ? -7.310 -10.577 34.100 1.00 47.50 770 THR A C 1
ATOM 6019 O O . THR A 1 770 ? -7.822 -11.550 34.657 1.00 47.50 770 THR A O 1
ATOM 6022 N N . VAL A 1 771 ? -7.115 -10.542 32.772 1.00 49.16 771 VAL A N 1
ATOM 6023 C CA . VAL A 1 771 ? -7.881 -11.403 31.836 1.00 49.16 771 VAL A CA 1
ATOM 6024 C C . VAL A 1 771 ? -7.079 -12.025 30.677 1.00 49.16 771 VAL A C 1
ATOM 6026 O O . VAL A 1 771 ? -7.633 -12.827 29.929 1.00 49.16 771 VAL A O 1
ATOM 6029 N N . VAL A 1 772 ? -5.787 -11.738 30.515 1.00 48.09 772 VAL A N 1
ATOM 6030 C CA . VAL A 1 772 ? -4.956 -12.534 29.587 1.00 48.09 772 VAL A CA 1
ATOM 6031 C C . VAL A 1 772 ? -4.481 -13.767 30.362 1.00 48.09 772 VAL A C 1
ATOM 6033 O O . VAL A 1 772 ? -4.207 -13.639 31.552 1.00 48.09 772 VAL A O 1
ATOM 6036 N N . GLN A 1 773 ? -4.487 -14.957 29.745 1.00 44.62 773 GLN A N 1
ATOM 6037 C CA . GLN A 1 773 ? -3.945 -16.196 30.335 1.00 44.62 773 GLN A CA 1
ATOM 6038 C C . GLN A 1 773 ? -2.686 -15.905 31.156 1.00 44.62 773 GLN A C 1
ATOM 6040 O O . GLN A 1 773 ? -1.858 -15.144 30.665 1.00 44.62 773 GLN A O 1
ATOM 6045 N N . GLU A 1 774 ? -2.598 -16.493 32.362 1.00 40.94 774 GLU A N 1
ATOM 6046 C CA . GLU A 1 774 ? -1.478 -16.365 33.314 1.00 40.94 774 GLU A CA 1
ATOM 6047 C C . GLU A 1 774 ? -0.164 -16.114 32.556 1.00 40.94 774 GLU A C 1
ATOM 6049 O O . GLU A 1 774 ? 0.337 -17.042 31.909 1.00 40.94 774 GLU A O 1
ATOM 6054 N N . PRO A 1 775 ? 0.338 -14.864 32.534 1.00 43.72 775 PRO A N 1
ATOM 6055 C CA . PRO A 1 775 ? 1.629 -14.600 31.939 1.00 43.72 775 PRO A CA 1
ATOM 6056 C C . PRO A 1 775 ? 2.683 -15.336 32.763 1.00 43.72 775 PRO A C 1
ATOM 6058 O O . PRO A 1 775 ? 2.497 -15.585 33.957 1.00 43.72 775 PRO A O 1
ATOM 6061 N N . ASP A 1 776 ? 3.777 -15.703 32.104 1.00 44.44 776 ASP A N 1
ATOM 6062 C CA . ASP A 1 776 ? 4.974 -16.200 32.774 1.00 44.44 776 ASP A CA 1
ATOM 6063 C C . ASP A 1 776 ? 5.296 -15.245 33.947 1.00 44.44 776 ASP A C 1
ATOM 6065 O O . ASP A 1 776 ? 5.318 -14.029 33.721 1.00 44.44 776 ASP A O 1
ATOM 6069 N N . PRO A 1 777 ? 5.489 -15.720 35.194 1.00 45.69 777 PRO A N 1
ATOM 6070 C CA . PRO A 1 777 ? 5.697 -14.859 36.367 1.00 45.69 777 PRO A CA 1
ATOM 6071 C C . PRO A 1 777 ? 6.890 -13.888 36.261 1.00 45.69 777 PRO A C 1
ATOM 6073 O O . PRO A 1 777 ? 7.067 -13.047 37.138 1.00 45.69 777 PRO A O 1
ATOM 6076 N N . GLU A 1 778 ? 7.695 -13.975 35.199 1.00 44.94 778 GLU A N 1
ATOM 6077 C CA . GLU A 1 778 ? 8.792 -13.055 34.894 1.00 44.94 778 GLU A CA 1
ATOM 6078 C C . GLU A 1 778 ? 8.386 -11.830 34.029 1.00 44.94 778 GLU A C 1
ATOM 6080 O O . GLU A 1 778 ? 9.170 -10.886 33.941 1.00 44.94 778 GLU A O 1
ATOM 6085 N N . GLU A 1 779 ? 7.170 -11.762 33.454 1.00 45.94 779 GLU A N 1
ATOM 6086 C CA . GLU A 1 779 ? 6.673 -10.619 32.648 1.00 45.94 779 GLU A CA 1
ATOM 6087 C C . GLU A 1 779 ? 5.360 -9.996 33.191 1.00 45.94 779 GLU A C 1
ATOM 6089 O O . GLU A 1 779 ? 4.354 -9.870 32.485 1.00 45.94 779 GLU A O 1
ATOM 6094 N N . GLU A 1 780 ? 5.345 -9.532 34.446 1.00 48.62 780 GLU A N 1
ATOM 6095 C CA . GLU A 1 780 ? 4.264 -8.671 34.965 1.00 48.62 780 GLU A CA 1
ATOM 6096 C C . GLU A 1 780 ? 4.271 -7.286 34.278 1.00 48.62 780 GLU A C 1
ATOM 6098 O O . GLU A 1 780 ? 4.790 -6.299 34.803 1.00 48.62 780 GLU A O 1
ATOM 6103 N N . ARG A 1 781 ? 3.686 -7.175 33.077 1.00 50.53 781 ARG A N 1
ATOM 6104 C CA . ARG A 1 781 ? 3.504 -5.877 32.405 1.00 50.53 781 ARG A CA 1
ATOM 6105 C C . ARG A 1 781 ? 2.274 -5.150 32.953 1.00 50.53 781 ARG A C 1
ATOM 6107 O O . ARG A 1 781 ? 1.134 -5.555 32.727 1.00 50.53 781 ARG A O 1
ATOM 6114 N N . LEU A 1 782 ? 2.511 -4.042 33.652 1.00 57.34 782 LEU A N 1
ATOM 6115 C CA . LEU A 1 782 ? 1.486 -3.069 34.034 1.00 57.34 782 LEU A CA 1
ATOM 6116 C C . LEU A 1 782 ? 0.984 -2.353 32.765 1.00 57.34 782 LEU A C 1
ATOM 6118 O O . LEU A 1 782 ? 1.768 -1.675 32.107 1.00 57.34 782 LEU A O 1
ATOM 6122 N N . LEU A 1 783 ? -0.298 -2.499 32.408 1.00 62.62 783 LEU A N 1
ATOM 6123 C CA . LEU A 1 783 ? -0.896 -1.826 31.242 1.00 62.62 783 LEU A CA 1
ATOM 6124 C C . LEU A 1 783 ? -1.921 -0.780 31.680 1.00 62.62 783 LEU A C 1
ATOM 6126 O O . LEU A 1 783 ? -2.598 -0.935 32.695 1.00 62.62 783 LEU A O 1
ATOM 6130 N N . ASP A 1 784 ? -2.088 0.271 30.884 1.00 72.81 784 ASP A N 1
ATOM 6131 C CA . ASP A 1 784 ? -3.171 1.231 31.095 1.00 72.81 784 ASP A CA 1
ATOM 6132 C C . ASP A 1 784 ? -4.551 0.556 30.937 1.00 72.81 784 ASP A C 1
ATOM 6134 O O . ASP A 1 784 ? -4.733 -0.297 30.056 1.00 72.81 784 ASP A O 1
ATOM 6138 N N . PRO A 1 785 ? -5.559 0.945 31.746 1.00 84.88 785 PRO A N 1
ATOM 6139 C CA . PRO A 1 785 ? -6.932 0.500 31.584 1.00 84.88 785 PRO A CA 1
ATOM 6140 C C . PRO A 1 785 ? -7.412 0.661 30.135 1.00 84.88 785 PRO A C 1
ATOM 6142 O O . PRO A 1 785 ? -7.265 1.734 29.540 1.00 84.88 785 PRO A O 1
ATOM 6145 N N . PRO A 1 786 ? -8.031 -0.375 29.543 1.00 92.38 786 PRO A N 1
ATOM 6146 C CA . PRO A 1 786 ? -8.421 -0.342 28.146 1.00 92.38 786 PRO A CA 1
ATOM 6147 C C . PRO A 1 786 ? -9.506 0.701 27.877 1.00 92.38 786 PRO A C 1
ATOM 6149 O O . PRO A 1 786 ? -10.490 0.815 28.616 1.00 92.38 786 PRO A O 1
ATOM 6152 N N . LEU A 1 787 ? -9.400 1.377 26.734 1.00 95.75 787 LEU A N 1
ATOM 6153 C CA . LEU A 1 787 ? -10.505 2.144 26.166 1.00 95.75 787 LEU A CA 1
ATOM 6154 C C . LEU A 1 787 ? -11.533 1.184 25.559 1.00 95.75 787 LEU A C 1
ATOM 6156 O O . LEU A 1 787 ? -11.229 0.452 24.612 1.00 95.75 787 LEU A O 1
ATOM 6160 N N . ILE A 1 788 ? -12.769 1.192 26.058 1.00 98.31 788 ILE A N 1
ATOM 6161 C CA . ILE A 1 788 ? -13.837 0.387 25.459 1.00 98.31 788 ILE A CA 1
ATOM 6162 C C . ILE A 1 788 ? -14.395 1.142 24.255 1.00 98.31 788 ILE A C 1
ATOM 6164 O O . ILE A 1 788 ? -14.917 2.243 24.397 1.00 98.31 788 ILE A O 1
ATOM 6168 N N . VAL A 1 789 ? -14.349 0.538 23.068 1.00 98.56 789 VAL A N 1
ATOM 6169 C CA . VAL A 1 789 ? -14.880 1.134 21.834 1.00 98.56 789 VAL A CA 1
ATOM 6170 C C . VAL A 1 789 ? -15.863 0.177 21.182 1.00 98.56 789 VAL A C 1
ATOM 6172 O O . VAL A 1 789 ? -15.560 -0.990 20.923 1.00 98.56 789 VAL A O 1
ATOM 6175 N N . HIS A 1 790 ? -17.046 0.672 20.828 1.00 98.31 790 HIS A N 1
ATOM 6176 C CA . HIS A 1 790 ? -18.028 -0.129 20.115 1.00 98.31 790 HIS A CA 1
ATOM 6177 C C . HIS A 1 790 ? -18.789 0.654 19.049 1.00 98.31 790 HIS A C 1
ATOM 6179 O O . HIS A 1 790 ? -18.994 1.863 19.107 1.00 98.31 790 HIS A O 1
ATOM 6185 N N . CYS A 1 791 ? -19.253 -0.085 18.050 1.00 95.12 791 CYS A N 1
ATOM 6186 C CA . CYS A 1 791 ? -20.267 0.370 17.107 1.00 95.12 791 CYS A CA 1
ATOM 6187 C C . CYS A 1 791 ? -21.426 -0.627 17.159 1.00 95.12 791 CYS A C 1
ATOM 6189 O O . CYS A 1 791 ? -21.781 -1.084 18.243 1.00 95.12 791 CYS A O 1
ATOM 6191 N N . SER A 1 792 ? -22.020 -0.997 16.022 1.00 94.75 792 SER A N 1
ATOM 6192 C CA . SER A 1 792 ? -23.000 -2.086 16.019 1.00 94.75 792 SER A CA 1
ATOM 6193 C C . SER A 1 792 ? -22.323 -3.458 16.102 1.00 94.75 792 SER A C 1
ATOM 6195 O O . SER A 1 792 ? -22.618 -4.228 17.007 1.00 94.75 792 SER A O 1
ATOM 6197 N N . ALA A 1 793 ? -21.393 -3.757 15.189 1.00 94.50 793 ALA A N 1
ATOM 6198 C CA . ALA A 1 793 ? -20.678 -5.040 15.144 1.00 94.50 793 ALA A CA 1
ATOM 6199 C C . ALA A 1 793 ? -19.348 -5.039 15.925 1.00 94.50 793 ALA A C 1
ATOM 6201 O O . ALA A 1 793 ? -18.753 -6.089 16.141 1.00 94.50 793 ALA A O 1
ATOM 6202 N N . GLY A 1 794 ? -18.857 -3.861 16.321 1.00 95.44 794 GLY A N 1
ATOM 6203 C CA . GLY A 1 794 ? -17.581 -3.734 17.029 1.00 95.44 794 GLY A CA 1
ATOM 6204 C C . GLY A 1 794 ? -16.338 -3.898 16.157 1.00 95.44 794 GLY A C 1
ATOM 6205 O O . GLY A 1 794 ? -15.309 -4.310 16.673 1.00 95.44 794 GLY A O 1
ATOM 6206 N N . VAL A 1 795 ? -16.435 -3.650 14.842 1.00 96.12 795 VAL A N 1
ATOM 6207 C CA . VAL A 1 795 ? -15.324 -3.874 13.890 1.00 96.12 795 VAL A CA 1
ATOM 6208 C C . VAL A 1 795 ? -15.133 -2.742 12.873 1.00 96.12 795 VAL A C 1
ATOM 6210 O O . VAL A 1 795 ? -14.017 -2.273 12.694 1.00 96.12 795 VAL A O 1
ATOM 6213 N N . GLY A 1 796 ? -16.201 -2.246 12.234 1.00 94.31 796 GLY A N 1
ATOM 6214 C CA . GLY A 1 796 ? -16.112 -1.237 11.165 1.00 94.31 796 GLY A CA 1
ATOM 6215 C C . GLY A 1 796 ? -15.715 0.155 11.666 1.00 94.31 796 GLY A C 1
ATOM 6216 O O . GLY A 1 796 ? -14.553 0.540 11.586 1.00 94.31 796 GLY A O 1
ATOM 6217 N N . ARG A 1 797 ? -16.683 0.896 12.228 1.00 95.44 797 ARG A N 1
ATOM 6218 C CA . ARG A 1 797 ? -16.439 2.231 12.815 1.00 95.44 797 ARG A CA 1
ATOM 6219 C C . ARG A 1 797 ? -15.486 2.151 14.013 1.00 95.44 797 ARG A C 1
ATOM 6221 O O . ARG A 1 797 ? -14.646 3.020 14.180 1.00 95.44 797 ARG A O 1
ATOM 6228 N N . THR A 1 798 ? -15.582 1.068 14.792 1.00 97.44 798 THR A N 1
ATOM 6229 C CA . THR A 1 798 ? -14.662 0.761 15.900 1.00 97.44 798 THR A CA 1
ATOM 6230 C C . THR A 1 798 ? -13.209 0.736 15.433 1.00 97.44 798 THR A C 1
ATOM 6232 O O . THR A 1 798 ? -12.411 1.506 15.950 1.00 97.44 798 THR A O 1
ATOM 6235 N N . GLY A 1 799 ? -12.874 -0.065 14.414 1.00 97.50 799 GLY A N 1
ATOM 6236 C CA . GLY A 1 799 ? -11.510 -0.109 13.880 1.00 97.50 799 GLY A CA 1
ATOM 6237 C C . GLY A 1 799 ? -11.070 1.213 13.247 1.00 97.50 799 GLY A C 1
ATOM 6238 O O . GLY A 1 799 ? -9.892 1.540 13.284 1.00 97.50 799 GLY A O 1
ATOM 6239 N N . ALA A 1 800 ? -12.005 2.000 12.703 1.00 97.25 800 ALA A N 1
ATOM 6240 C CA . ALA A 1 800 ? -11.700 3.314 12.145 1.00 97.25 800 ALA A CA 1
ATOM 6241 C C . ALA A 1 800 ? -11.257 4.324 13.222 1.00 97.25 800 ALA A C 1
ATOM 6243 O O . ALA A 1 800 ? -10.312 5.069 12.984 1.00 97.25 800 ALA A O 1
ATOM 6244 N N . LEU A 1 801 ? -11.891 4.320 14.403 1.00 97.81 801 LEU A N 1
ATOM 6245 C CA . LEU A 1 801 ? -11.455 5.139 15.542 1.00 97.81 801 LEU A CA 1
ATOM 6246 C C . LEU A 1 801 ? -10.095 4.676 16.076 1.00 97.81 801 LEU A C 1
ATOM 6248 O O . LEU A 1 801 ? -9.220 5.508 16.270 1.00 97.81 801 LEU A O 1
ATOM 6252 N N . ILE A 1 802 ? -9.904 3.363 16.260 1.00 98.19 802 ILE A N 1
ATOM 6253 C CA . ILE A 1 802 ? -8.636 2.797 16.756 1.00 98.19 802 ILE A CA 1
ATOM 6254 C C . ILE A 1 802 ? -7.479 3.162 15.817 1.00 98.19 802 ILE A C 1
ATOM 6256 O O . ILE A 1 802 ? -6.432 3.616 16.275 1.00 98.19 802 ILE A O 1
ATOM 6260 N N . LEU A 1 803 ? -7.684 3.032 14.500 1.00 98.00 803 LEU A N 1
ATOM 6261 C CA . LEU A 1 803 ? -6.695 3.434 13.498 1.00 98.00 803 LEU A CA 1
ATOM 6262 C C . LEU A 1 803 ? -6.393 4.933 13.557 1.00 98.00 803 LEU A C 1
ATOM 6264 O O . LEU A 1 803 ? -5.229 5.313 13.495 1.00 98.00 803 LEU A O 1
ATOM 6268 N N . ALA A 1 804 ? -7.425 5.776 13.655 1.00 97.44 804 ALA A N 1
ATOM 6269 C CA . ALA A 1 804 ? -7.255 7.223 13.713 1.00 97.44 804 ALA A CA 1
ATOM 6270 C C . ALA A 1 804 ? -6.489 7.654 14.970 1.00 97.44 804 ALA A C 1
ATOM 6272 O O . ALA A 1 804 ? -5.577 8.466 14.871 1.00 97.44 804 ALA A O 1
ATOM 6273 N N . GLU A 1 805 ? -6.822 7.085 16.128 1.00 95.94 805 GLU A N 1
ATOM 6274 C CA . GLU A 1 805 ? -6.156 7.394 17.393 1.00 95.94 805 GLU A CA 1
ATOM 6275 C C . GLU A 1 805 ? -4.694 6.944 17.386 1.00 95.94 805 GLU A C 1
ATOM 6277 O O . GLU A 1 805 ? -3.804 7.744 17.657 1.00 95.94 805 GLU A O 1
ATOM 6282 N N . THR A 1 806 ? -4.442 5.695 16.979 1.00 95.88 806 THR A N 1
ATOM 6283 C CA . THR A 1 806 ? -3.075 5.165 16.848 1.00 95.88 806 THR A CA 1
ATOM 6284 C C . THR A 1 806 ? -2.254 6.025 15.887 1.00 95.88 806 THR A C 1
ATOM 6286 O O . THR A 1 806 ? -1.097 6.333 16.154 1.00 95.88 806 THR A O 1
ATOM 6289 N N . ALA A 1 807 ? -2.852 6.459 14.774 1.00 95.56 807 ALA A N 1
ATOM 6290 C CA . ALA A 1 807 ? -2.186 7.342 13.831 1.00 95.56 807 ALA A CA 1
ATOM 6291 C C . ALA A 1 807 ? -1.867 8.713 14.434 1.00 95.56 807 ALA A C 1
ATOM 6293 O O . ALA A 1 807 ? -0.758 9.195 14.247 1.00 95.56 807 ALA A O 1
ATOM 6294 N N . ILE A 1 808 ? -2.797 9.334 15.165 1.00 92.88 808 ILE A N 1
ATOM 6295 C CA . ILE A 1 808 ? -2.561 10.623 15.834 1.00 92.88 808 ILE A CA 1
ATOM 6296 C C . ILE A 1 808 ? -1.405 10.512 16.836 1.00 92.88 808 ILE A C 1
ATOM 6298 O O . ILE A 1 808 ? -0.567 11.411 16.874 1.00 92.88 808 ILE A O 1
ATOM 6302 N N . GLU A 1 809 ? -1.316 9.409 17.579 1.00 91.12 809 GLU A N 1
ATOM 6303 C CA . GLU A 1 809 ? -0.220 9.169 18.526 1.00 91.12 809 GLU A CA 1
ATOM 6304 C C . GLU A 1 809 ? 1.134 8.961 17.826 1.00 91.12 809 GLU A C 1
ATOM 6306 O O . GLU A 1 809 ? 2.164 9.471 18.264 1.00 91.12 809 GLU A O 1
ATOM 6311 N N . LEU A 1 810 ? 1.155 8.279 16.677 1.00 90.00 810 LEU A N 1
ATOM 6312 C CA . LEU A 1 810 ? 2.366 8.185 15.852 1.00 90.00 810 LEU A CA 1
ATOM 6313 C C . LEU A 1 810 ? 2.769 9.559 15.289 1.00 90.00 810 LEU A C 1
ATOM 6315 O O . LEU A 1 810 ? 3.948 9.916 15.308 1.00 90.00 810 LEU A O 1
ATOM 6319 N N . LEU A 1 811 ? 1.796 10.360 14.839 1.00 89.50 811 LEU A N 1
ATOM 6320 C CA . LEU A 1 811 ? 2.029 11.711 14.324 1.00 89.50 811 LEU A CA 1
ATOM 6321 C C . LEU A 1 811 ? 2.573 12.658 15.404 1.00 89.50 811 LEU A C 1
ATOM 6323 O O . LEU A 1 811 ? 3.495 13.426 15.120 1.00 89.50 811 LEU A O 1
ATOM 6327 N N . SER A 1 812 ? 2.040 12.605 16.631 1.00 87.75 812 SER A N 1
ATOM 6328 C CA . SER A 1 812 ? 2.483 13.453 17.750 1.00 87.75 812 SER A CA 1
ATOM 6329 C C . SER A 1 812 ? 3.944 13.175 18.129 1.00 87.75 812 SER A C 1
ATOM 6331 O O . SER A 1 812 ? 4.690 14.109 18.428 1.00 87.75 812 SER A O 1
ATOM 6333 N N . ARG A 1 813 ? 4.375 11.913 18.009 1.00 84.44 813 ARG A N 1
ATOM 6334 C CA . ARG A 1 813 ? 5.743 11.434 18.280 1.00 84.44 813 ARG A CA 1
ATOM 6335 C C . ARG A 1 813 ? 6.682 11.454 17.076 1.00 84.44 813 ARG A C 1
ATOM 6337 O O . ARG A 1 813 ? 7.805 10.958 17.171 1.00 84.44 813 ARG A O 1
ATOM 6344 N N . ARG A 1 814 ? 6.234 11.990 15.937 1.00 83.50 814 ARG A N 1
ATOM 6345 C CA . ARG A 1 814 ? 6.991 12.000 14.673 1.00 83.50 814 ARG A CA 1
ATOM 6346 C C . ARG A 1 814 ? 7.450 10.613 14.202 1.00 83.50 814 ARG A C 1
ATOM 6348 O O . ARG A 1 814 ? 8.500 10.478 13.580 1.00 83.50 814 ARG A O 1
ATOM 6355 N N . GLN A 1 815 ? 6.659 9.584 14.485 1.00 82.25 815 GLN A N 1
ATOM 6356 C CA . GLN A 1 815 ? 6.911 8.223 14.021 1.00 82.25 815 GLN A CA 1
ATOM 6357 C C . GLN A 1 815 ? 6.291 8.001 12.632 1.00 82.25 815 GLN A C 1
ATOM 6359 O O . GLN A 1 815 ? 5.234 8.563 12.334 1.00 82.25 815 GLN A O 1
ATOM 6364 N N . PRO A 1 816 ? 6.914 7.180 11.767 1.00 80.50 816 PRO A N 1
ATOM 6365 C CA . PRO A 1 816 ? 6.345 6.842 10.469 1.00 80.50 816 PRO A CA 1
ATOM 6366 C C . PRO A 1 816 ? 5.022 6.077 10.614 1.00 80.50 816 PRO A C 1
ATOM 6368 O O . PRO A 1 816 ? 4.861 5.236 11.499 1.00 80.50 816 PRO A O 1
ATOM 6371 N N . LEU A 1 817 ? 4.080 6.349 9.711 1.00 83.88 817 LEU A N 1
ATOM 6372 C CA . LEU A 1 817 ? 2.723 5.811 9.750 1.00 83.88 817 LEU A CA 1
ATOM 6373 C C . LEU A 1 817 ? 2.407 4.963 8.511 1.00 83.88 817 LEU A C 1
ATOM 6375 O O . LEU A 1 817 ? 2.395 5.466 7.389 1.00 83.88 817 LEU A O 1
ATOM 6379 N N . TYR A 1 818 ? 2.021 3.703 8.727 1.00 88.56 818 TYR A N 1
ATOM 6380 C CA . TYR A 1 818 ? 1.601 2.782 7.665 1.00 88.56 818 TYR A CA 1
ATOM 6381 C C . TYR A 1 818 ? 0.206 2.201 7.963 1.00 88.56 818 TYR A C 1
ATOM 6383 O O . TYR A 1 818 ? 0.088 1.153 8.603 1.00 88.56 818 TYR A O 1
ATOM 6391 N N . PRO A 1 819 ? -0.891 2.849 7.511 1.00 92.75 819 PRO A N 1
ATOM 6392 C CA . PRO A 1 819 ? -2.249 2.459 7.904 1.00 92.75 819 PRO A CA 1
ATOM 6393 C C . PRO A 1 819 ? -2.630 1.019 7.543 1.00 92.75 819 PRO A C 1
ATOM 6395 O O . PRO A 1 819 ? -3.402 0.387 8.260 1.00 92.75 819 PRO A O 1
ATOM 6398 N N . LEU A 1 820 ? -2.084 0.480 6.449 1.00 90.19 820 LEU A N 1
ATOM 6399 C CA . LEU A 1 820 ? -2.346 -0.893 6.016 1.00 90.19 820 LEU A CA 1
ATOM 6400 C C . LEU A 1 820 ? -1.808 -1.922 7.023 1.00 90.19 820 LEU A C 1
ATOM 6402 O O . LEU A 1 820 ? -2.499 -2.895 7.330 1.00 90.19 820 LEU A O 1
ATOM 6406 N N . ASP A 1 821 ? -0.609 -1.684 7.556 1.00 86.44 821 ASP A N 1
ATOM 6407 C CA . ASP A 1 821 ? 0.045 -2.568 8.522 1.00 86.44 821 ASP A CA 1
ATOM 6408 C C . ASP A 1 821 ? -0.651 -2.494 9.882 1.00 86.44 821 ASP A C 1
ATOM 6410 O O . ASP A 1 821 ? -0.934 -3.531 10.481 1.00 86.44 821 ASP A O 1
ATOM 6414 N N . LEU A 1 822 ? -1.065 -1.293 10.305 1.00 94.19 822 LEU A N 1
ATOM 6415 C CA . LEU A 1 822 ? -1.892 -1.112 11.503 1.00 94.19 822 LEU A CA 1
ATOM 6416 C C . LEU A 1 822 ? -3.224 -1.867 11.390 1.00 94.19 822 LEU A C 1
ATOM 6418 O O . LEU A 1 822 ? -3.654 -2.519 12.339 1.00 94.19 822 LEU A O 1
ATOM 6422 N N . VAL A 1 823 ? -3.878 -1.837 10.222 1.00 96.12 823 VAL A N 1
ATOM 6423 C CA . VAL A 1 823 ? -5.107 -2.617 9.992 1.00 96.12 823 VAL A CA 1
ATOM 6424 C C . VAL A 1 823 ? -4.836 -4.115 9.991 1.00 96.12 823 VAL A C 1
ATOM 6426 O O . VAL A 1 823 ? -5.643 -4.868 10.540 1.00 96.12 823 VAL A O 1
ATOM 6429 N N . ARG A 1 824 ? -3.720 -4.562 9.405 1.00 92.88 824 ARG A N 1
ATOM 6430 C CA . ARG A 1 824 ? -3.314 -5.971 9.448 1.00 92.88 824 ARG A CA 1
ATOM 6431 C C . ARG A 1 824 ? -3.133 -6.426 10.897 1.00 92.88 824 ARG A C 1
ATOM 6433 O O . ARG A 1 824 ? -3.731 -7.432 11.267 1.00 92.88 824 ARG A O 1
ATOM 6440 N N . HIS A 1 825 ? -2.427 -5.643 11.714 1.00 91.69 825 HIS A N 1
ATOM 6441 C CA . HIS A 1 825 ? -2.220 -5.897 13.145 1.00 91.69 825 HIS A CA 1
ATOM 6442 C C . HIS A 1 825 ? -3.528 -5.902 13.944 1.00 91.69 825 HIS A C 1
ATOM 6444 O O . HIS A 1 825 ? -3.792 -6.812 14.721 1.00 91.69 825 HIS A O 1
ATOM 6450 N N . MET A 1 826 ? -4.439 -4.958 13.694 1.00 96.81 826 MET A N 1
ATOM 6451 C CA . MET A 1 826 ? -5.765 -5.005 14.321 1.00 96.81 826 MET A CA 1
ATOM 6452 C C . MET A 1 826 ? -6.543 -6.276 13.947 1.00 96.81 826 MET A C 1
ATOM 6454 O O . MET A 1 826 ? -7.306 -6.783 14.765 1.00 96.81 826 MET A O 1
ATOM 6458 N N . ARG A 1 827 ? -6.381 -6.797 12.720 1.00 96.12 827 ARG A N 1
ATOM 6459 C CA . ARG A 1 827 ? -7.089 -7.996 12.234 1.00 96.12 827 ARG A CA 1
ATOM 6460 C C . ARG A 1 827 ? -6.504 -9.321 12.719 1.00 96.12 827 ARG A C 1
ATOM 6462 O O . ARG A 1 827 ? -7.217 -10.327 12.623 1.00 96.12 827 ARG A O 1
ATOM 6469 N N . THR A 1 828 ? -5.280 -9.331 13.252 1.00 93.81 828 THR A N 1
ATOM 6470 C CA . THR A 1 828 ? -4.749 -10.488 13.992 1.00 93.81 828 THR A CA 1
ATOM 6471 C C . THR A 1 828 ? -5.408 -10.611 15.365 1.00 93.81 828 THR A C 1
ATOM 6473 O O . THR A 1 828 ? -5.617 -11.717 15.839 1.00 93.81 828 THR A O 1
ATOM 6476 N N . GLN A 1 829 ? -5.845 -9.491 15.950 1.00 95.81 829 GLN A N 1
ATOM 6477 C CA . GLN A 1 829 ? -6.455 -9.458 17.281 1.00 95.81 829 GLN A CA 1
ATOM 6478 C C . GLN A 1 829 ? -7.987 -9.444 17.251 1.00 95.81 829 GLN A C 1
ATOM 6480 O O . GLN A 1 829 ? -8.637 -10.083 18.073 1.00 95.81 829 GLN A O 1
ATOM 6485 N N . ARG A 1 830 ? -8.609 -8.764 16.283 1.00 96.31 830 ARG A N 1
ATOM 6486 C CA . ARG A 1 830 ? -10.061 -8.804 16.080 1.00 96.31 830 ARG A CA 1
ATOM 6487 C C . ARG A 1 830 ? -10.406 -8.879 14.593 1.00 96.31 830 ARG A C 1
ATOM 6489 O O . ARG A 1 830 ? -10.099 -7.954 13.837 1.00 96.31 830 ARG A O 1
ATOM 6496 N N . PRO A 1 831 ? -11.085 -9.948 14.141 1.00 93.81 831 PRO A N 1
ATOM 6497 C CA . PRO A 1 831 ? -11.359 -10.133 12.725 1.00 93.81 831 PRO A CA 1
ATOM 6498 C C . PRO A 1 831 ? -12.244 -9.015 12.182 1.00 93.81 831 PRO A C 1
ATOM 6500 O O . PRO A 1 831 ? -13.061 -8.434 12.893 1.00 93.81 831 PRO A O 1
ATOM 6503 N N . MET A 1 832 ? -12.123 -8.752 10.883 1.00 93.25 832 MET A N 1
ATOM 6504 C CA . MET A 1 832 ? -12.943 -7.794 10.139 1.00 93.25 832 MET A CA 1
ATOM 6505 C C . MET A 1 832 ? -12.793 -6.327 10.577 1.00 93.25 832 MET A C 1
ATOM 6507 O O . MET A 1 832 ? -13.578 -5.492 10.114 1.00 93.25 832 MET A O 1
ATOM 6511 N N . CYS A 1 833 ? -11.811 -5.988 11.427 1.00 95.06 833 CYS A N 1
ATOM 6512 C CA . CYS A 1 833 ? -11.502 -4.604 11.794 1.00 95.06 833 CYS A CA 1
ATOM 6513 C C . CYS A 1 833 ? -11.357 -3.729 10.543 1.00 95.06 833 CYS A C 1
ATOM 6515 O O . CYS A 1 833 ? -10.617 -4.063 9.612 1.00 95.06 833 CYS A O 1
ATOM 6517 N N . ILE A 1 834 ? -12.135 -2.640 10.529 1.00 94.44 834 ILE A N 1
ATOM 6518 C CA . ILE A 1 834 ? -12.484 -1.825 9.360 1.00 94.44 834 ILE A CA 1
ATOM 6519 C C . ILE A 1 834 ? -13.069 -2.699 8.243 1.00 94.44 834 ILE A C 1
ATOM 6521 O O . ILE A 1 834 ? -12.336 -3.341 7.492 1.00 94.44 834 ILE A O 1
ATOM 6525 N N . GLN A 1 835 ? -14.399 -2.718 8.114 1.00 84.50 835 GLN A N 1
ATOM 6526 C CA . GLN A 1 835 ? -15.109 -3.601 7.174 1.00 84.50 835 GLN A CA 1
ATOM 6527 C C . GLN A 1 835 ? -15.232 -3.035 5.756 1.00 84.50 835 GLN A C 1
ATOM 6529 O O . GLN A 1 835 ? -15.348 -3.803 4.801 1.00 84.50 835 GLN A O 1
ATOM 6534 N N . ASN A 1 836 ? -15.282 -1.708 5.623 1.00 85.94 836 ASN A N 1
ATOM 6535 C CA . ASN A 1 836 ? -15.564 -1.033 4.362 1.00 85.94 836 ASN A CA 1
ATOM 6536 C C . ASN A 1 836 ? -14.359 -0.194 3.917 1.00 85.94 836 ASN A C 1
ATOM 6538 O O . ASN A 1 836 ? -13.846 0.613 4.695 1.00 85.94 836 ASN A O 1
ATOM 6542 N N . ALA A 1 837 ? -13.980 -0.321 2.643 1.00 90.06 837 ALA A N 1
ATOM 6543 C CA . ALA A 1 837 ? -12.935 0.481 2.015 1.00 90.06 837 ALA A CA 1
ATOM 6544 C C . ALA A 1 837 ? -13.200 1.990 2.123 1.00 90.06 837 ALA A C 1
ATOM 6546 O O . ALA A 1 837 ? -12.255 2.759 2.264 1.00 90.06 837 ALA A O 1
ATOM 6547 N N . SER A 1 838 ? -14.466 2.428 2.141 1.00 92.00 838 SER A N 1
ATOM 6548 C CA . SER A 1 838 ? -14.798 3.842 2.345 1.00 92.00 838 SER A CA 1
ATOM 6549 C C . SER A 1 838 ? -14.387 4.345 3.732 1.00 92.00 838 SER A C 1
ATOM 6551 O O . SER A 1 838 ? -13.943 5.478 3.850 1.00 92.00 838 SER A O 1
ATOM 6553 N N . GLN A 1 839 ? -14.503 3.512 4.776 1.00 92.56 839 GLN A N 1
ATOM 6554 C CA . GLN A 1 839 ? -14.084 3.861 6.139 1.00 92.56 839 GLN A CA 1
ATOM 6555 C C . GLN A 1 839 ? -12.560 3.915 6.241 1.00 92.56 839 GLN A C 1
ATOM 6557 O O . GLN A 1 839 ? -12.030 4.864 6.806 1.00 92.56 839 GLN A O 1
ATOM 6562 N N . TYR A 1 840 ? -11.866 2.939 5.647 1.00 95.81 840 TYR A N 1
ATOM 6563 C CA . TYR A 1 840 ? -10.404 2.948 5.560 1.00 95.81 840 TYR A CA 1
ATOM 6564 C C . TYR A 1 840 ? -9.895 4.206 4.848 1.00 95.81 840 TYR A C 1
ATOM 6566 O O . TYR A 1 840 ? -9.066 4.937 5.388 1.00 95.81 840 TYR A O 1
ATOM 6574 N N . LYS A 1 841 ? -10.457 4.491 3.666 1.00 95.00 841 LYS A N 1
ATOM 6575 C CA . LYS A 1 841 ? -10.142 5.677 2.870 1.00 95.00 841 LYS A CA 1
ATOM 6576 C C . LYS A 1 841 ? -10.358 6.962 3.667 1.00 95.00 841 LYS A C 1
ATOM 6578 O O . LYS A 1 841 ? -9.447 7.774 3.738 1.00 95.00 841 LYS A O 1
ATOM 6583 N N . PHE A 1 842 ? -11.522 7.110 4.298 1.00 95.88 842 PHE A N 1
ATOM 6584 C CA . PHE A 1 842 ? -11.854 8.292 5.091 1.00 95.88 842 PHE A CA 1
ATOM 6585 C C . PHE A 1 842 ? -10.862 8.540 6.225 1.00 95.88 842 PHE A C 1
ATOM 6587 O O . PHE A 1 842 ? -10.438 9.675 6.418 1.00 95.88 842 PHE A O 1
ATOM 6594 N N . VAL A 1 843 ? -10.472 7.498 6.967 1.00 96.38 843 VAL A N 1
ATOM 6595 C CA . VAL A 1 843 ? -9.491 7.646 8.051 1.00 96.38 843 VAL A CA 1
ATOM 6596 C C . VAL A 1 843 ? -8.144 8.087 7.486 1.00 96.38 843 VAL A C 1
ATOM 6598 O O . VAL A 1 843 ? -7.570 9.050 7.982 1.00 96.38 843 VAL A O 1
ATOM 6601 N N . CYS A 1 844 ? -7.682 7.459 6.404 1.00 96.50 844 CYS A N 1
ATOM 6602 C CA . CYS A 1 844 ? -6.434 7.834 5.740 1.00 96.50 844 CYS A CA 1
ATOM 6603 C C . CYS A 1 844 ? -6.451 9.291 5.237 1.00 96.50 844 CYS A C 1
ATOM 6605 O O . CYS A 1 844 ? -5.504 10.033 5.483 1.00 96.50 844 CYS A O 1
ATOM 6607 N N . GLU A 1 845 ? -7.536 9.725 4.586 1.00 95.06 845 GLU A N 1
ATOM 6608 C CA . GLU A 1 845 ? -7.714 11.112 4.129 1.00 95.06 845 GLU A CA 1
ATOM 6609 C C . GLU A 1 845 ? -7.791 12.096 5.307 1.00 95.06 845 GLU A C 1
ATOM 6611 O O . GLU A 1 845 ? -7.217 13.181 5.240 1.00 95.06 845 GLU A O 1
ATOM 6616 N N . SER A 1 846 ? -8.444 11.713 6.409 1.00 95.25 846 SER A N 1
ATOM 6617 C CA . SER A 1 846 ? -8.550 12.537 7.623 1.00 95.25 846 SER A CA 1
ATOM 6618 C C . SER A 1 846 ? -7.194 12.735 8.298 1.00 95.25 846 SER A C 1
ATOM 6620 O O . SER A 1 846 ? -6.862 13.850 8.689 1.00 95.25 846 SER A O 1
ATOM 6622 N N . ILE A 1 847 ? -6.388 11.674 8.387 1.00 94.06 847 ILE A N 1
ATOM 6623 C CA . ILE A 1 847 ? -5.014 11.714 8.906 1.00 94.06 847 ILE A CA 1
ATOM 6624 C C . ILE A 1 847 ? -4.138 12.593 8.007 1.00 94.06 847 ILE A C 1
ATOM 6626 O O . ILE A 1 847 ? -3.416 13.454 8.505 1.00 94.06 847 ILE A O 1
ATOM 6630 N N . GLN A 1 848 ? -4.218 12.419 6.683 1.00 91.62 848 GLN A N 1
ATOM 6631 C CA . GLN A 1 848 ? -3.442 13.225 5.740 1.00 91.62 848 GLN A CA 1
ATOM 6632 C C . GLN A 1 848 ? -3.805 14.713 5.830 1.00 91.62 848 GLN A C 1
ATOM 6634 O O . GLN A 1 848 ? -2.915 15.565 5.838 1.00 91.62 848 GLN A O 1
ATOM 6639 N N . ALA A 1 849 ? -5.097 15.026 5.953 1.00 90.88 849 ALA A N 1
ATOM 6640 C CA . ALA A 1 849 ? -5.570 16.388 6.166 1.00 90.88 849 ALA A CA 1
ATOM 6641 C C . ALA A 1 849 ? -5.104 16.958 7.517 1.00 90.88 849 ALA A C 1
ATOM 6643 O O . ALA A 1 849 ? -4.665 18.105 7.567 1.00 90.88 849 ALA A O 1
ATOM 6644 N N . ALA A 1 850 ? -5.147 16.168 8.594 1.00 89.12 850 ALA A N 1
ATOM 6645 C CA . ALA A 1 850 ? -4.679 16.582 9.918 1.00 89.12 850 ALA A CA 1
ATOM 6646 C C . ALA A 1 850 ? -3.167 16.863 9.939 1.00 89.12 850 ALA A C 1
ATOM 6648 O O . ALA A 1 850 ? -2.737 17.871 10.496 1.00 89.12 850 ALA A O 1
ATOM 6649 N N . TYR A 1 851 ? -2.367 16.021 9.279 1.00 89.19 851 TYR A N 1
ATOM 6650 C CA . TYR A 1 851 ? -0.930 16.238 9.117 1.00 89.19 851 TYR A CA 1
ATOM 6651 C C . TYR A 1 851 ? -0.636 17.524 8.331 1.00 89.19 851 TYR A C 1
ATOM 6653 O O . TYR A 1 851 ? 0.135 18.364 8.791 1.00 89.19 851 TYR A O 1
ATOM 6661 N N . ALA A 1 852 ? -1.304 17.725 7.188 1.00 85.94 852 ALA A N 1
ATOM 6662 C CA . ALA A 1 852 ? -1.142 18.929 6.371 1.00 85.94 852 ALA A CA 1
ATOM 6663 C C . ALA A 1 852 ? -1.613 20.211 7.085 1.00 85.94 852 ALA A C 1
ATOM 6665 O O . ALA A 1 852 ? -1.066 21.287 6.850 1.00 85.94 852 ALA A O 1
ATOM 6666 N N . GLY A 1 853 ? -2.617 20.098 7.960 1.00 80.00 853 GLY A N 1
ATOM 6667 C CA . GLY A 1 853 ? -3.148 21.195 8.769 1.00 80.00 853 GLY A CA 1
ATOM 6668 C C . GLY A 1 853 ? -2.288 21.577 9.977 1.00 80.00 853 GLY A C 1
ATOM 6669 O O . GLY A 1 853 ? -2.623 22.548 10.650 1.00 80.00 853 GLY A O 1
ATOM 6670 N N . GLY A 1 854 ? -1.198 20.847 10.244 1.00 72.25 854 GLY A N 1
ATOM 6671 C CA . GLY A 1 854 ? -0.342 21.052 11.408 1.00 72.25 854 GLY A CA 1
ATOM 6672 C C . GLY A 1 854 ? -1.036 20.619 12.696 1.00 72.25 854 GLY A C 1
ATOM 6673 O O . GLY A 1 854 ? -1.628 21.439 13.396 1.00 72.25 854 GLY A O 1
ATOM 6674 N N . LEU A 1 855 ? -0.957 19.328 13.028 1.00 61.88 855 LEU A N 1
ATOM 6675 C CA . LEU A 1 855 ? -1.395 18.839 14.337 1.00 61.88 855 LEU A CA 1
ATOM 6676 C C . LEU A 1 855 ? -0.667 19.609 15.458 1.00 61.88 855 LEU A C 1
ATOM 6678 O O . LEU A 1 855 ? 0.549 19.820 15.361 1.00 61.88 855 LEU A O 1
ATOM 6682 N N . PRO A 1 856 ? -1.381 20.043 16.514 1.00 48.72 856 PRO A N 1
ATOM 6683 C CA . PRO A 1 856 ? -0.751 20.684 17.657 1.00 48.72 856 PRO A CA 1
ATOM 6684 C C . PRO A 1 856 ? 0.272 19.724 18.270 1.00 48.72 856 PRO A C 1
ATOM 6686 O O . PRO A 1 856 ? -0.017 18.551 18.502 1.00 48.72 856 PRO A O 1
ATOM 6689 N N . ARG A 1 857 ? 1.494 20.226 18.477 1.00 42.94 857 ARG A N 1
ATOM 6690 C CA . ARG A 1 857 ? 2.583 19.483 19.120 1.00 42.94 857 ARG A CA 1
ATOM 6691 C C . ARG A 1 857 ? 2.134 19.075 20.524 1.00 42.94 857 ARG A C 1
ATOM 6693 O O . ARG A 1 857 ? 1.586 19.915 21.238 1.00 42.94 857 ARG A O 1
ATOM 6700 N N . ALA A 1 858 ? 2.400 17.831 20.921 1.00 40.56 858 ALA A N 1
ATOM 6701 C CA . ALA A 1 858 ? 2.366 17.478 22.335 1.00 40.56 858 ALA A CA 1
ATOM 6702 C C . ALA A 1 858 ? 3.338 18.408 23.093 1.00 40.56 858 ALA A C 1
ATOM 6704 O O . ALA A 1 858 ? 4.382 18.769 22.529 1.00 40.56 858 ALA A O 1
ATOM 6705 N N . PRO A 1 859 ? 3.004 18.859 24.315 1.00 30.95 859 PRO A N 1
ATOM 6706 C CA . PRO A 1 859 ? 3.982 19.536 25.152 1.00 30.95 859 PRO A CA 1
ATOM 6707 C C . PRO A 1 859 ? 5.178 18.597 25.337 1.00 30.95 859 PRO A C 1
ATOM 6709 O O . PRO A 1 859 ? 5.002 17.413 25.605 1.00 30.95 859 PRO A O 1
ATOM 6712 N N . ALA A 1 860 ? 6.380 19.112 25.086 1.00 31.61 860 ALA A N 1
ATOM 6713 C CA . ALA A 1 860 ? 7.600 18.395 25.418 1.00 31.61 860 ALA A CA 1
ATOM 6714 C C . ALA A 1 860 ? 7.686 18.329 26.948 1.00 31.61 860 ALA A C 1
ATOM 6716 O O . ALA A 1 860 ? 7.668 19.389 27.580 1.00 31.61 860 ALA A O 1
ATOM 6717 N N . ASP A 1 861 ? 7.716 17.114 27.496 1.00 31.05 861 ASP A N 1
ATOM 6718 C CA . ASP A 1 861 ? 8.054 16.864 28.901 1.00 31.05 861 ASP A CA 1
ATOM 6719 C C . ASP A 1 861 ? 9.525 17.201 29.189 1.00 31.05 861 ASP A C 1
ATOM 6721 O O . ASP A 1 861 ? 10.387 16.919 28.315 1.00 31.05 861 ASP A O 1
#

Solvent-accessible surface area (backbone atoms only — not comparable to full-atom values): 51239 Å² total; per-residue (Å²): 132,88,83,87,87,87,85,84,90,82,91,74,93,77,81,83,79,60,61,68,61,54,52,53,58,71,66,50,77,75,60,61,44,72,33,39,36,34,42,65,87,73,39,75,50,77,45,82,40,50,58,75,37,33,25,47,58,57,50,49,54,53,33,58,70,49,67,48,76,71,47,83,35,47,45,43,34,34,33,76,84,55,56,83,90,48,73,88,49,56,89,50,46,41,72,66,52,50,89,39,39,44,61,81,74,42,63,96,56,46,52,35,32,52,41,79,70,54,55,65,87,54,65,84,74,55,86,50,67,67,60,52,50,51,50,50,40,48,51,51,48,29,42,47,61,62,68,32,73,66,59,69,68,58,44,41,51,45,32,15,25,51,46,30,40,64,69,41,61,71,42,78,91,81,49,52,96,66,64,57,76,56,44,78,67,50,74,80,72,45,78,66,52,49,51,54,24,51,59,50,27,56,73,50,55,88,49,50,42,69,53,24,48,51,52,34,48,64,56,48,61,69,37,93,48,47,61,44,55,74,39,70,30,19,45,86,86,66,49,74,30,32,42,24,40,37,70,64,26,43,34,36,27,45,94,89,39,80,77,46,74,48,40,56,92,45,49,72,45,76,52,64,57,68,32,30,33,36,44,28,43,64,83,54,97,89,59,92,70,84,48,67,46,62,34,42,30,88,34,42,68,52,19,52,47,55,48,50,55,44,52,45,39,48,36,24,68,69,33,79,59,62,84,77,83,61,85,80,58,66,70,42,66,81,70,79,66,70,78,82,79,48,88,62,15,50,61,50,48,54,52,52,44,65,73,62,71,71,71,97,77,38,63,54,84,78,70,67,60,68,85,75,80,83,80,86,81,85,89,86,90,86,82,82,96,71,90,79,89,80,79,86,84,64,72,38,72,40,100,57,83,78,78,74,80,81,76,87,77,84,87,82,88,87,84,82,88,86,87,85,85,89,88,82,89,84,82,89,80,84,83,88,80,86,79,89,82,83,88,81,93,74,82,87,77,85,83,82,69,45,80,34,78,43,60,49,42,100,85,72,45,67,47,65,41,74,43,52,30,61,76,41,73,34,27,28,68,41,53,39,84,90,36,49,89,70,44,55,68,44,22,30,49,53,22,54,73,84,40,75,40,63,84,30,38,43,69,56,54,53,47,56,62,69,70,54,75,63,66,45,38,32,36,28,35,76,75,49,77,71,70,73,82,73,74,67,82,77,71,73,78,86,70,83,72,83,83,69,98,66,97,63,101,61,66,55,26,61,54,28,52,50,51,51,50,50,24,58,75,72,44,49,50,56,56,54,56,72,67,50,75,54,54,61,88,86,60,55,38,60,68,52,63,32,83,90,36,46,84,68,42,94,46,88,89,67,52,32,30,62,90,30,34,48,59,38,90,78,26,83,89,44,44,79,56,60,22,15,43,41,75,47,75,42,87,99,53,94,52,53,55,37,28,35,35,20,39,29,41,46,84,90,36,36,29,40,51,52,42,46,39,58,70,51,61,32,45,38,37,38,33,55,49,60,50,56,51,98,88,40,81,34,25,44,85,79,66,39,55,77,89,50,72,67,34,70,43,48,102,49,37,35,34,35,37,78,45,78,48,78,69,82,51,31,34,43,31,38,29,42,43,31,41,78,86,69,53,71,44,69,31,40,36,40,34,39,66,55,56,50,93,76,76,61,53,90,53,48,66,60,52,51,53,52,41,50,51,54,62,72,64,55,56,81,65,62,37,74,73,83,57,66,76,87,62,64,91,88,60,86,67,68,38,42,39,30,43,33,30,20,15,45,74,21,17,40,63,28,34,38,51,53,51,45,41,55,47,52,57,31,55,59,69,60,39,60,61,57,72,67,58,54,45,51,56,45,22,76,31,29,47,37,37,44,68,45,67,67,46,54,49,49,40,54,53,35,51,52,50,42,58,75,68,57,65,78,73,64,81,83,128

Sequence (861 aa):
MIESVSRRAFSSTSGTYNVRASELARERKLNIFNVTVQFLDDTQHSFQIEKKAKGNVLLEQVFQHLELVEKDYFGLQFTENGSPPNATNTEITRWLDSGKSVKKQVGANAQFWLAVRFYPPEPSRLAEEFTRYLLCLQLRKLLLDGRMAAPKNTALLLASFTVQAELGDYNVSEHPPNYLSELCLLPKQSAEDERRIRELHKLHKGQAPADAEANFLEHAKRLDCYGVESHPAKDYNGKDIFIGVTSIGIVVFQNNIRVNTFSWSKIVKISFKKKQFFIQLKREPSETYDTVLGFNMRSGRAAKALWRCSVERHGFFRLRAPRRRPLLGALGALAGITAPTVPRTETQALEDARRSRSTNRSFVRRSSSRNRERSAGTASPGGAVATLNACARGARVTGHTEPAPRAAWCVAQPQPEEDDGGFLERALRVPLSYVDESDSGSEPAAEEAVCVRLAAGADGRFGFNVRGGGGGPVLVSRVAPRTRVQLQEGDQVISINGNDVDEMTHEQVVQLIRNTRGVLTLLVKPNAVYEPEETGPEEPAVCFVPLSSGEYDGDALEQSMLLLGDGLASGAALKQYETLLRRLPDEPSNVAKAPHNLNKNRYRDIAPYDSTRVILKNGPTGDYINASYINMEIPNSDLVLTYIATQGPLASTVGDFWQMVWESESSLVVMLTVLAERGRAKCHQYWPKLGAAPLKATSSLTVTTTSEENWGHYTRREMCLKDNNGASRVVTQLQYTAWPDHGVPDDSAAFIRFTQLCSELRNHRAVIPTVVQEPDPEEERLLDPPLIVHCSAGVGRTGALILAETAIELLSRRQPLYPLDLVRHMRTQRPMCIQNASQYKFVCESIQAAYAGGLPRAPAD

Foldseek 3Di:
DDDDDDDDDDDDPPDDDDVVVVVVVVVPPQQWDWAWEQELLRDIDIDIDGQQAFQLVVLVVVCVQQVPQLSLQKFKKAFQVRDDDAPPRLVRIDTGDRGGGQNVVHDPHRYIYMAGLAFDLQLVLDPDLVVLVSVLSRLQVCQLRVVADDDLVLLLLLLLLLCCLFPNADDCVVDPLCNCVQFSSHNDDDSVSSVSSSVSNNVCHPDYNSRSSSVSVVSLSPRPCRRWDWAWWAFPVRAIWIWTQHLQAIWIGDPNHTDDGDGPVQFPDWDADWQKTWTAGDDDPPDDDHRIGIIGHPGSVSNVVVRLSNLLSCLANPDPFWDDDDPVCPVCVVVPDDRDGNPTHVNVSSVSSVVPPDDDWDWDDDGRGDDDDDDDDDDDDDDDDDDPPPDDDDTHTDPDDDDDDDDPDDDDDDDDDDDDDDDPPDDDDDDDDDDDDDDDDDDDDDQDWDKFKFFQDPVRARAWDWDDAQQDWIFTQGGHPVNCVGDDGGKTWQDKPPHGGNNGHPVRVVCSRSVDHTMIMTGIDPNPPPPPPDPDDPDPPPPPPPPDDDDDPDQLAVVLLVVLVVCLVVVVVLVLLVPFALADPPFDQVVCVPPQNVVLAPDSVFGFGPQFAQFQPPQQSHRDHRWGWAWDDAPPDPAIQIAIQHAAGDPVCLLVVVSSCVLLVAQEEEEAEDQDAPNHGLHDDSADPAPDDWDPSDPFKTKHWPDWDDPPQWIKTWMWIGGPVGDIGIHIYIYGPQAHPDFGRPDLPVLLVVLVVLVVPFDPPFDQRPGRPDDDPVDRDGHGRHHYYYYRSSAAVVLLSVLLNSLVVCVLVSHRDDSSVSQSSRNNGGGNRRVDSRSSSSSSVSSSVCVVVDPDHDPDD